Protein AF-A0A812TQZ8-F1 (afdb_monomer_lite)

Foldseek 3Di:
DDDDDDDDDDPPPFDDDAQADDFDDDQFFPDFFEFAAFEAACFLFFLFLQLFPFLLQAHYFFDFYEHQVLDHDDVLLVLRFPLFPFFPFFYRQYDHLLDLVSLLVRVLCRCPVGHAYAYDAYDDAFALFAALQPCDPVNLCRGQSSQPSSLQSNVVSCVVSVRQVNHPEYEHEAACLLVFNDFRGLSRLLSRLLRLLVLQQCLLVVGHYAYEHFDQFCFFFLRVADDDDQFFWFACQFQLFCVSFLVSLVVVPFSQFRRRYWYGGDGNLLRVCQVDPQAFSSCVVSNVSDDDDDDDDDDDDDDDDDDDLVVLLVLLVVLLCVLVVHPPPDDFPDFSVVVPCDPVSVVVSQVSSCVSDPPDDADPCNCVVQGTSSSVSVVVVVSPDDDDDDDDDDDPDLVVLQQFWKFFLFKAKFFQQAAPLGGLVSVVVLLAVLDFRKDFDDCLQNDLVVAADCPLQDARHFLAGIAAEGPDLLWAQCVLLVHDLVLSLLAWSLLRAQLVQLVNRVVLSVDDLVRLAAAQEEEQEWDAATDDDDPVNDDPNNCCRTPQQVNQVVNCNSSNYDFHTDYAYQKQCRQLVSVQVRSSCQSVVRGQKYKRKYWFDSNDSVVSSVCSNVQQADSHLAQLFQAQSLRHFHEYTMIMIIMIGRPVSCVVVVRFGLWIFLFKFKDFQPDDPDLQDAHLVVLLVRLVVRCVSSVHALLLAAEEAEQGGSHLPVNLSRLVSNCVRNQPPDDLVSAHEYHYLCLRRIRRIRRRQSSSVSQVSVCLVVQKHRASSNHDHGHPSHDCPSGSHDHHRHIGRNDDPDPRWHKYKYWTARSSNRRSMIMMTIMTGTDPVSNVVSVVVSVPDDRDDRPIDRSSNDQSVLQQAKIKAKGFDDFFPFFADLVFAEEEEEDDPQSVLVDVLNDPHYDYHYLVCLQDLVSLLVVCVPDVGQEYEHGYAQQDPSNSVPPSNVSSVSSNLNSVLVVLAAHEYEYEFEQSDPHASASRNSRSSLSSVSSSQSNSCVSRVSYQAAREYEYPQAPCNVRVRRVSSCSVVQDPDSSSSVQHRYWYQHNNGIMDMHMHRGGYDDDDDQDDLQAEEEEAQCQPPQVLVVLVVNVSSRHAEYEGRTQVLHHDPDVVSVVSVVVSVVGNHHYHSDNRSRRHTSGLSRDCVVVVVDPGRHAGYRYHDRRRDHDDSVPSDSVSSGVSSSNRNVSNRVNSVNNNSGRDIYGGRGGIGTHCTPHHRPPPPVVVVDDPDDDDPPDPDDDDPNDDNHYRHRGRD

InterPro domains:
  IPR009081 Phosphopantetheine binding ACP domain [PF00550] (316-380)
  IPR009081 Phosphopantetheine binding ACP domain [PS50075] (306-384)
  IPR013968 Polyketide synthase-like, ketoreductase domain [PF08659] (37-219)
  IPR013968 Polyketide synthase-like, ketoreductase domain [PF08659] (1075-1231)
  IPR014030 Beta-ketoacyl synthase-like, N-terminal domain [PF00109] (405-648)
  IPR014031 Beta-ketoacyl synthase, C-terminal domain [PF02801] (659-775)
  IPR016039 Thiolase-like [G3DSA:3.40.47.10] (400-854)
  IPR016039 Thiolase-like [SSF53901] (404-774)
  IPR018201 Beta-ketoacyl synthase, active site [PS00606] (563-579)
  IPR020806 Polyketide synthase-like, phosphopantetheine-binding domain [SM00823] (309-384)
  IPR020841 Polyketide synthase, beta-ketoacyl synthase domain [PS52004] (403-826)
  IPR020841 Polyketide synthase, beta-ketoacyl synthase domain [SM00825] (406-832)
  IPR036291 NAD(P)-binding domain superfamily [SSF51735] (38-236)
  IPR036291 NAD(P)-binding domain superfamily [SSF51735] (865-1059)
  IPR036291 NAD(P)-binding domain superfamily [SSF51735] (1075-1224)
  IPR036736 ACP-like superfamily [G3DSA:1.10.1200.10] (306-388)
  IPR036736 ACP-like superfamily [SSF47336] (309-417)
  IPR050091 Polyketide and Nonribosomal Peptide Biosynthesis Enzymes [PTHR43775] (405-931)
  IPR055123 Polyketide synthase extender module SpnB-like, Rossmann fold domain [PF22953] (891-1033)
  IPR057326 Ketoreductase domain [SM00822] (36-220)

pLDDT: mean 71.68, std 20.38, range [19.61, 98.38]

Structure (mmCIF, N/CA/C/O backbone):
data_AF-A0A812TQZ8-F1
#
_entry.id   AF-A0A812TQZ8-F1
#
loop_
_atom_site.group_PDB
_atom_site.id
_atom_site.type_symbol
_atom_site.label_atom_id
_atom_site.label_alt_id
_atom_site.label_comp_id
_atom_site.label_asym_id
_atom_site.label_entity_id
_atom_site.label_seq_id
_atom_site.pdbx_PDB_ins_code
_atom_site.Cartn_x
_atom_site.Cartn_y
_atom_site.Cartn_z
_atom_site.occupancy
_atom_site.B_iso_or_equiv
_atom_site.auth_seq_id
_atom_site.auth_comp_id
_atom_site.auth_asym_id
_atom_site.auth_atom_id
_atom_site.pdbx_PDB_model_num
ATOM 1 N N . MET A 1 1 ? -34.779 -23.157 -42.064 1.00 27.72 1 MET A N 1
ATOM 2 C CA . MET A 1 1 ? -34.210 -24.067 -43.083 1.00 27.72 1 MET A CA 1
ATOM 3 C C . MET A 1 1 ? -33.938 -23.213 -44.313 1.00 27.72 1 MET A C 1
ATOM 5 O O . MET A 1 1 ? -34.898 -22.607 -44.761 1.00 27.72 1 MET A O 1
ATOM 9 N N . VAL A 1 2 ? -32.689 -23.150 -44.810 1.00 23.98 2 VAL A N 1
ATOM 10 C CA . VAL A 1 2 ? -32.229 -22.260 -45.917 1.00 23.98 2 VAL A CA 1
ATOM 11 C C . VAL A 1 2 ? -32.271 -20.749 -45.568 1.00 23.98 2 VAL A C 1
ATOM 13 O O . VAL A 1 2 ? -33.175 -20.323 -44.861 1.00 23.98 2 VAL A O 1
ATOM 16 N N . ALA A 1 3 ? -31.365 -19.872 -46.025 1.00 23.83 3 ALA A N 1
ATOM 17 C CA . ALA A 1 3 ? -29.908 -19.988 -46.230 1.00 23.83 3 ALA A CA 1
ATOM 18 C C . ALA A 1 3 ? -29.273 -18.576 -46.296 1.00 23.83 3 ALA A C 1
ATOM 20 O O . ALA A 1 3 ? -29.960 -17.572 -46.458 1.00 23.83 3 ALA A O 1
ATOM 21 N N . SER A 1 4 ? -27.947 -18.538 -46.191 1.00 31.75 4 SER A N 1
ATOM 22 C CA . SER A 1 4 ? -27.056 -17.375 -46.232 1.00 31.75 4 SER A CA 1
ATOM 23 C C . SER A 1 4 ? -27.186 -16.426 -47.438 1.00 31.75 4 SER A C 1
ATOM 25 O O . SER A 1 4 ? -27.248 -16.855 -48.588 1.00 31.75 4 SER A O 1
ATOM 27 N N . ARG A 1 5 ? -27.048 -15.125 -47.148 1.00 26.20 5 ARG A N 1
ATOM 28 C CA . ARG A 1 5 ? -26.191 -14.120 -47.823 1.00 26.20 5 ARG A CA 1
ATOM 29 C C . ARG A 1 5 ? -26.036 -12.948 -46.835 1.00 26.20 5 ARG A C 1
ATOM 31 O O . ARG A 1 5 ? -27.030 -12.550 -46.247 1.00 26.20 5 ARG A O 1
ATOM 38 N N . GLY A 1 6 ? -24.860 -12.390 -46.562 1.00 30.70 6 GLY A N 1
ATOM 39 C CA . GLY A 1 6 ? -23.559 -12.562 -47.218 1.00 30.70 6 GLY A CA 1
ATOM 40 C C . GLY A 1 6 ? -23.089 -11.209 -47.737 1.00 30.70 6 GLY A C 1
ATOM 41 O O . GLY A 1 6 ? -23.271 -10.924 -48.915 1.00 30.70 6 GLY A O 1
ATOM 42 N N . GLY A 1 7 ? -22.578 -10.374 -46.832 1.00 24.28 7 GLY A N 1
ATOM 43 C CA . GLY A 1 7 ? -22.313 -8.957 -47.082 1.00 24.28 7 GLY A CA 1
ATOM 44 C C . GLY A 1 7 ? -22.017 -8.206 -45.788 1.00 24.28 7 GLY A C 1
ATOM 45 O O . GLY A 1 7 ? -22.755 -7.298 -45.429 1.00 24.28 7 GLY A O 1
ATOM 46 N N . ALA A 1 8 ? -20.979 -8.635 -45.069 1.00 26.34 8 ALA A N 1
ATOM 47 C CA . ALA A 1 8 ? -20.303 -7.745 -44.137 1.00 26.34 8 ALA A CA 1
ATOM 48 C C . ALA A 1 8 ? -19.312 -6.919 -44.962 1.00 26.34 8 ALA A C 1
ATOM 50 O O . ALA A 1 8 ? -18.461 -7.494 -45.646 1.00 26.34 8 ALA A O 1
ATOM 51 N N . GLU A 1 9 ? -19.435 -5.596 -44.924 1.00 23.28 9 GLU A N 1
ATOM 52 C CA . GLU A 1 9 ? -18.299 -4.739 -45.253 1.00 23.28 9 GLU A CA 1
ATOM 53 C C . GLU A 1 9 ? -17.230 -4.986 -44.176 1.00 23.28 9 GLU A C 1
ATOM 55 O O . GLU A 1 9 ? -17.583 -5.095 -42.997 1.00 23.28 9 GLU A O 1
ATOM 60 N N . PRO A 1 10 ? -15.947 -5.150 -44.534 1.00 26.64 10 PRO A N 1
ATOM 61 C CA . PRO A 1 10 ? -14.907 -5.261 -43.530 1.00 26.64 10 PRO A CA 1
ATOM 62 C C . PRO A 1 10 ? -14.725 -3.888 -42.880 1.00 26.64 10 PRO A C 1
ATOM 64 O O . PRO A 1 10 ? -14.103 -3.001 -43.465 1.00 26.64 10 PRO A O 1
ATOM 67 N N . GLU A 1 11 ? -15.232 -3.716 -41.657 1.00 25.52 11 GLU A N 1
ATOM 68 C CA . GLU A 1 11 ? -14.678 -2.703 -40.761 1.00 25.52 11 GLU A CA 1
ATOM 69 C C . GLU A 1 11 ? -13.185 -3.007 -40.623 1.00 25.52 11 GLU A C 1
ATOM 71 O O . GLU A 1 11 ? -12.787 -4.031 -40.060 1.00 25.52 11 GLU A O 1
ATOM 76 N N . ILE A 1 12 ? -12.356 -2.149 -41.220 1.00 26.28 12 ILE A N 1
ATOM 77 C CA . ILE A 1 12 ? -10.905 -2.298 -41.193 1.00 26.28 12 ILE A CA 1
ATOM 78 C C . ILE A 1 12 ? -10.469 -2.002 -39.761 1.00 26.28 12 ILE A C 1
ATOM 80 O O . ILE A 1 12 ? -10.287 -0.848 -39.374 1.00 26.28 12 ILE A O 1
ATOM 84 N N . ALA A 1 13 ? -10.341 -3.059 -38.961 1.00 24.12 13 ALA A N 1
ATOM 85 C CA . ALA A 1 13 ? -9.850 -3.000 -37.595 1.00 24.12 13 ALA A CA 1
ATOM 86 C C . ALA A 1 13 ? -8.344 -2.689 -37.608 1.00 24.12 13 ALA A C 1
ATOM 88 O O . ALA A 1 13 ? -7.514 -3.581 -37.435 1.00 24.12 13 ALA A O 1
ATOM 89 N N . VAL A 1 14 ? -8.008 -1.417 -37.850 1.00 26.25 14 VAL A N 1
ATOM 90 C CA . VAL A 1 14 ? -6.638 -0.890 -37.853 1.00 26.25 14 VAL A CA 1
ATOM 91 C C . VAL A 1 14 ? -5.984 -1.225 -36.514 1.00 26.25 14 VAL A C 1
ATOM 93 O O . VAL A 1 14 ? -6.391 -0.719 -35.468 1.00 26.25 14 VAL A O 1
ATOM 96 N N . ARG A 1 15 ? -4.975 -2.099 -36.545 1.00 30.05 15 ARG A N 1
ATOM 97 C CA . ARG A 1 15 ? -4.256 -2.571 -35.358 1.00 30.05 15 ARG A CA 1
ATOM 98 C C . ARG A 1 15 ? -2.773 -2.273 -35.485 1.00 30.05 15 ARG A C 1
ATOM 100 O O . ARG A 1 15 ? -1.982 -3.114 -35.887 1.00 30.05 15 ARG A O 1
ATOM 107 N N . GLY A 1 16 ? -2.421 -1.065 -35.073 1.00 29.69 16 GLY A N 1
ATOM 108 C CA . GLY A 1 16 ? -1.108 -0.781 -34.518 1.00 29.69 16 GLY A CA 1
ATOM 109 C C . GLY A 1 16 ? -1.231 -0.596 -33.004 1.00 29.69 16 GLY A C 1
ATOM 110 O O . GLY A 1 16 ? -2.285 -0.151 -32.546 1.00 29.69 16 GLY A O 1
ATOM 111 N N . PRO A 1 17 ? -0.189 -0.887 -32.208 1.00 30.48 17 PRO A N 1
ATOM 112 C CA . PRO A 1 17 ? -0.138 -0.454 -30.826 1.00 30.48 17 PRO A CA 1
ATOM 113 C C . PRO A 1 17 ? -0.232 1.062 -30.758 1.00 30.48 17 PRO A C 1
ATOM 115 O O . PRO A 1 17 ? 0.021 1.786 -31.715 1.00 30.48 17 PRO A O 1
ATOM 118 N N . ARG A 1 18 ? -0.430 1.564 -29.563 1.00 34.56 18 ARG A N 1
ATOM 119 C CA . ARG A 1 18 ? 0.164 2.842 -29.200 1.00 34.56 18 ARG A CA 1
ATOM 120 C C . ARG A 1 18 ? 0.967 2.582 -27.940 1.00 34.56 18 ARG A C 1
ATOM 122 O O . ARG A 1 18 ? 1.350 1.444 -27.655 1.00 34.56 18 ARG A O 1
ATOM 129 N N . LEU A 1 19 ? 1.185 3.614 -27.157 1.00 35.59 19 LEU A N 1
ATOM 130 C CA . LEU A 1 19 ? 1.620 3.454 -25.790 1.00 35.59 19 LEU A CA 1
ATOM 131 C C . LEU A 1 19 ? 0.439 2.852 -24.927 1.00 35.59 19 LEU A C 1
ATOM 133 O O . LEU A 1 19 ? -0.180 3.592 -24.170 1.00 35.59 19 LEU A O 1
ATOM 137 N N . VAL A 1 20 ? 0.016 1.570 -25.151 1.00 38.06 20 VAL A N 1
ATOM 138 C CA . VAL A 1 20 ? -1.110 0.801 -24.476 1.00 38.06 20 VAL A CA 1
ATOM 139 C C . VAL A 1 20 ? -0.932 -0.724 -24.161 1.00 38.06 20 VAL A C 1
ATOM 141 O O . VAL A 1 20 ? -0.469 -1.021 -23.082 1.00 38.06 20 VAL A O 1
ATOM 144 N N . ASP A 1 21 ? -1.344 -1.733 -24.951 1.00 37.91 21 ASP A N 1
ATOM 145 C CA . ASP A 1 21 ? -1.883 -3.002 -24.355 1.00 37.91 21 ASP A CA 1
ATOM 146 C C . ASP A 1 21 ? -0.913 -4.215 -24.129 1.00 37.91 21 ASP A C 1
ATOM 148 O O . ASP A 1 21 ? -0.676 -4.990 -25.062 1.00 37.91 21 ASP A O 1
ATOM 152 N N . ALA A 1 22 ? -0.360 -4.427 -22.915 1.00 35.94 22 ALA A N 1
ATOM 153 C CA . ALA A 1 22 ? 0.168 -5.711 -22.339 1.00 35.94 22 ALA A CA 1
ATOM 154 C C . ALA A 1 22 ? 0.729 -5.584 -20.883 1.00 35.94 22 ALA A C 1
ATOM 156 O O . ALA A 1 22 ? 1.421 -4.605 -20.595 1.00 35.94 22 ALA A O 1
ATOM 157 N N . SER A 1 23 ? 0.487 -6.559 -19.986 1.00 36.09 23 SER A N 1
ATOM 158 C CA . SER A 1 23 ? 0.750 -6.495 -18.518 1.00 36.09 23 SER A CA 1
ATOM 159 C C . SER A 1 23 ? 1.472 -7.711 -17.893 1.00 36.09 23 SER A C 1
ATOM 161 O O . SER A 1 23 ? 1.812 -8.669 -18.585 1.00 36.09 23 SER A O 1
ATOM 163 N N . MET A 1 24 ? 1.682 -7.710 -16.561 1.00 32.91 24 MET A N 1
ATOM 164 C CA . MET A 1 24 ? 1.956 -8.951 -15.815 1.00 32.91 24 MET A CA 1
ATOM 165 C C . MET A 1 24 ? 0.721 -9.872 -15.836 1.00 32.91 24 MET A C 1
ATOM 167 O O . MET A 1 24 ? -0.316 -9.480 -15.303 1.00 32.91 24 MET A O 1
ATOM 171 N N . PRO A 1 25 ? 0.808 -11.108 -16.355 1.00 36.28 25 PRO A N 1
ATOM 172 C CA . PRO A 1 25 ? 0.155 -12.247 -15.716 1.00 36.28 25 PRO A CA 1
ATOM 173 C C . PRO A 1 25 ? 0.876 -12.571 -14.396 1.00 36.28 25 PRO A C 1
ATOM 175 O O . PRO A 1 25 ? 2.013 -12.130 -14.198 1.00 36.28 25 PRO A O 1
ATOM 178 N N . GLU A 1 26 ? 0.265 -13.378 -13.523 1.00 35.91 26 GLU A N 1
ATOM 179 C CA . GLU A 1 26 ? 1.040 -14.030 -12.461 1.00 35.91 26 GLU A CA 1
ATOM 180 C C . GLU A 1 26 ? 2.187 -14.845 -13.096 1.00 35.91 26 GLU A C 1
ATOM 182 O O . GLU A 1 26 ? 2.030 -15.394 -14.194 1.00 35.91 26 GLU A O 1
ATOM 187 N N . PRO A 1 27 ? 3.365 -14.881 -12.461 1.00 37.66 27 PRO A N 1
ATOM 188 C CA . PRO A 1 27 ? 4.472 -15.679 -12.952 1.00 37.66 27 PRO A CA 1
ATOM 189 C C . PRO A 1 27 ? 4.154 -17.172 -12.871 1.00 37.66 27 PRO A C 1
ATOM 191 O O . PRO A 1 27 ? 3.808 -17.693 -11.813 1.00 37.66 27 PRO A O 1
ATOM 194 N N . GLU A 1 28 ? 4.303 -17.862 -13.998 1.00 41.09 28 GLU A N 1
ATOM 195 C CA . GLU A 1 28 ? 4.167 -19.312 -14.047 1.00 41.09 28 GLU A CA 1
ATOM 196 C C . GLU A 1 28 ? 5.497 -20.005 -13.722 1.00 41.09 28 GLU A C 1
ATOM 198 O O . GLU A 1 28 ? 6.584 -19.445 -13.908 1.00 41.09 28 GLU A O 1
ATOM 203 N N . ALA A 1 29 ? 5.372 -21.250 -13.268 1.00 44.59 29 ALA A N 1
ATOM 204 C CA . ALA A 1 29 ? 6.450 -22.154 -12.917 1.00 44.59 29 ALA A CA 1
ATOM 205 C C . ALA A 1 29 ? 7.607 -22.135 -13.929 1.00 44.59 29 ALA A C 1
ATOM 207 O O . ALA A 1 29 ? 7.459 -22.591 -15.067 1.00 44.59 29 ALA A O 1
ATOM 208 N N . LEU A 1 30 ? 8.793 -21.673 -13.510 1.00 49.44 30 LEU A N 1
ATOM 209 C CA . LEU A 1 30 ? 10.004 -21.837 -14.310 1.00 49.44 30 LEU A CA 1
ATOM 210 C C . LEU A 1 30 ? 10.535 -23.271 -14.191 1.00 49.44 30 LEU A C 1
ATOM 212 O O . LEU A 1 30 ? 11.598 -23.530 -13.617 1.00 49.44 30 LEU A O 1
ATOM 216 N N . ALA A 1 31 ? 9.780 -24.190 -14.781 1.00 52.28 31 ALA A N 1
ATOM 217 C CA . ALA A 1 31 ? 10.123 -25.587 -14.907 1.00 52.28 31 ALA A CA 1
ATOM 218 C C . ALA A 1 31 ? 11.458 -25.737 -15.643 1.00 52.28 31 ALA A C 1
ATOM 220 O O . ALA A 1 31 ? 11.566 -25.607 -16.866 1.00 52.28 31 ALA A O 1
ATOM 221 N N . VAL A 1 32 ? 12.491 -26.019 -14.863 1.00 59.56 32 VAL A N 1
ATOM 222 C CA . VAL A 1 32 ? 13.679 -26.695 -15.356 1.00 59.56 32 VAL A CA 1
ATOM 223 C C . VAL A 1 32 ? 13.871 -27.949 -14.499 1.00 59.56 32 VAL A C 1
ATOM 225 O O . VAL A 1 32 ? 12.984 -28.779 -14.569 1.00 59.56 32 VAL A O 1
ATOM 228 N N . ASP A 1 33 ? 14.971 -28.235 -13.801 1.00 69.12 33 ASP A N 1
ATOM 229 C CA . ASP A 1 33 ? 15.460 -29.614 -13.834 1.00 69.12 33 ASP A CA 1
ATOM 230 C C . ASP A 1 33 ? 16.446 -29.889 -12.536 1.00 69.12 33 ASP A C 1
ATOM 232 O O . ASP A 1 33 ? 16.708 -28.979 -11.755 1.00 69.12 33 ASP A O 1
ATOM 236 N N . SER A 1 34 ? 17.058 -31.099 -12.283 1.00 61.66 34 SER A N 1
ATOM 237 C CA . SER A 1 34 ? 18.198 -31.676 -11.403 1.00 61.66 34 SER A CA 1
ATOM 238 C C . SER A 1 34 ? 19.733 -31.881 -11.854 1.00 61.66 34 SER A C 1
ATOM 240 O O . SER A 1 34 ? 20.548 -31.041 -11.469 1.00 61.66 34 SER A O 1
ATOM 242 N N . GLU A 1 35 ? 20.194 -32.948 -12.596 1.00 70.25 35 GLU A N 1
ATOM 243 C CA . GLU A 1 35 ? 21.538 -33.086 -13.328 1.00 70.25 35 GLU A CA 1
ATOM 244 C C . GLU A 1 35 ? 21.557 -33.062 -14.947 1.00 70.25 35 GLU A C 1
ATOM 246 O O . GLU A 1 35 ? 20.725 -33.758 -15.521 1.00 70.25 35 GLU A O 1
ATOM 251 N N . SER A 1 36 ? 22.459 -32.319 -15.693 1.00 79.38 36 SER A N 1
ATOM 252 C CA . SER A 1 36 ? 22.556 -31.991 -17.206 1.00 79.38 36 SER A CA 1
ATOM 253 C C . SER A 1 36 ? 22.965 -30.550 -17.779 1.00 79.38 36 SER A C 1
ATOM 255 O O . SER A 1 36 ? 22.113 -29.924 -18.369 1.00 79.38 36 SER A O 1
ATOM 257 N N . CYS A 1 37 ? 24.236 -30.040 -17.656 1.00 83.00 37 CYS A N 1
ATOM 258 C CA . CYS A 1 37 ? 24.996 -28.765 -18.073 1.00 83.00 37 CYS A CA 1
ATOM 259 C C . CYS A 1 37 ? 24.406 -27.420 -18.689 1.00 83.00 37 CYS A C 1
ATOM 261 O O . CYS A 1 37 ? 23.310 -27.390 -19.189 1.00 83.00 37 CYS A O 1
ATOM 263 N N . HIS A 1 38 ? 25.103 -26.259 -18.582 1.00 89.44 38 HIS A N 1
ATOM 264 C CA . HIS A 1 38 ? 24.747 -24.862 -18.992 1.00 89.44 38 HIS A CA 1
ATOM 265 C C . HIS A 1 38 ? 25.965 -23.895 -18.701 1.00 89.44 38 HIS A C 1
ATOM 267 O O . HIS A 1 38 ? 26.728 -24.193 -17.775 1.00 89.44 38 HIS A O 1
ATOM 273 N N . LEU A 1 39 ? 26.145 -22.723 -19.360 1.00 90.81 39 LEU A N 1
ATOM 274 C CA . LEU A 1 39 ? 27.414 -21.920 -19.347 1.00 90.81 39 LEU A CA 1
ATOM 275 C C . LEU A 1 39 ? 27.284 -20.374 -19.249 1.00 90.81 39 LEU A C 1
ATOM 277 O O . LEU A 1 39 ? 26.334 -19.807 -19.779 1.00 90.81 39 LEU A O 1
ATOM 281 N N . LEU A 1 40 ? 28.332 -19.698 -18.721 1.00 88.88 40 LEU A N 1
ATOM 282 C CA . LEU A 1 40 ? 28.509 -18.233 -18.753 1.00 88.88 40 LEU A CA 1
ATOM 283 C C . LEU A 1 40 ? 29.567 -17.622 -19.638 1.00 88.88 40 LEU A C 1
ATOM 285 O O . LEU A 1 40 ? 30.707 -18.043 -19.607 1.00 88.88 40 LEU A O 1
ATOM 289 N N . SER A 1 41 ? 29.226 -16.450 -20.169 1.00 83.50 41 SER A N 1
ATOM 290 C CA . SER A 1 41 ? 30.071 -15.489 -20.876 1.00 83.50 41 SER A CA 1
ATOM 291 C C . SER A 1 41 ? 30.292 -14.185 -20.108 1.00 83.50 41 SER A C 1
ATOM 293 O O . SER A 1 41 ? 29.317 -13.526 -19.770 1.00 83.50 41 SER A O 1
ATOM 295 N N . GLY A 1 42 ? 31.539 -13.771 -19.883 1.00 78.44 42 GLY A N 1
ATOM 296 C CA . GLY A 1 42 ? 31.878 -12.620 -19.027 1.00 78.44 42 GLY A CA 1
ATOM 297 C C . GLY A 1 42 ? 32.231 -13.086 -17.618 1.00 78.44 42 GLY A C 1
ATOM 298 O O . GLY A 1 42 ? 33.189 -12.598 -17.022 1.00 78.44 42 GLY A O 1
ATOM 299 N N . GLY A 1 43 ? 31.542 -14.135 -17.171 1.00 73.00 43 GLY A N 1
ATOM 300 C CA . GLY A 1 43 ? 31.965 -15.053 -16.130 1.00 73.00 43 GLY A CA 1
ATOM 301 C C . GLY A 1 43 ? 32.110 -14.364 -14.785 1.00 73.00 43 GLY A C 1
ATOM 302 O O . GLY A 1 43 ? 31.118 -13.948 -14.219 1.00 73.00 43 GLY A O 1
ATOM 303 N N . THR A 1 44 ? 33.345 -14.188 -14.309 1.00 71.88 44 THR A N 1
ATOM 304 C CA . THR A 1 44 ? 33.702 -13.378 -13.129 1.00 71.88 44 THR A CA 1
ATOM 305 C C . THR A 1 44 ? 33.608 -11.859 -13.356 1.00 71.88 44 THR A C 1
ATOM 307 O O . THR A 1 44 ? 34.373 -11.083 -12.774 1.00 71.88 44 THR A O 1
ATOM 310 N N . GLY A 1 45 ? 32.808 -11.460 -14.338 1.00 67.94 45 GLY A N 1
ATOM 311 C CA . GLY A 1 45 ? 32.620 -10.103 -14.839 1.00 67.94 45 GLY A CA 1
ATOM 312 C C . GLY A 1 45 ? 31.249 -9.590 -14.438 1.00 67.94 45 GLY A C 1
ATOM 313 O O . GLY A 1 45 ? 30.644 -10.167 -13.565 1.00 67.94 45 GLY A O 1
ATOM 314 N N . GLY A 1 46 ? 30.765 -8.545 -15.093 1.00 70.00 46 GLY A N 1
ATOM 315 C CA . GLY A 1 46 ? 29.412 -7.987 -15.052 1.00 70.00 46 GLY A CA 1
ATOM 316 C C . GLY A 1 46 ? 28.666 -7.780 -13.723 1.00 70.00 46 GLY A C 1
ATOM 317 O O . GLY A 1 46 ? 28.685 -8.563 -12.798 1.00 70.00 46 GLY A O 1
ATOM 318 N N . LEU A 1 47 ? 27.673 -6.912 -13.690 1.00 70.44 47 LEU A N 1
ATOM 319 C CA . LEU A 1 47 ? 26.437 -7.405 -14.251 1.00 70.44 47 LEU A CA 1
ATOM 320 C C . LEU A 1 47 ? 26.313 -8.944 -14.030 1.00 70.44 47 LEU A C 1
ATOM 322 O O . LEU A 1 47 ? 25.544 -9.336 -13.186 1.00 70.44 47 LEU A O 1
ATOM 326 N N . GLY A 1 48 ? 27.144 -9.743 -14.696 1.00 72.69 48 GLY A N 1
ATOM 327 C CA . GLY A 1 48 ? 27.880 -10.976 -14.338 1.00 72.69 48 GLY A CA 1
ATOM 328 C C . GLY A 1 48 ? 27.862 -11.686 -12.999 1.00 72.69 48 GLY A C 1
ATOM 329 O O . GLY A 1 48 ? 27.802 -12.920 -13.022 1.00 72.69 48 GLY A O 1
ATOM 330 N N . LEU A 1 49 ? 27.847 -10.992 -11.871 1.00 71.31 49 LEU A N 1
ATOM 331 C CA . LEU A 1 49 ? 27.865 -11.665 -10.588 1.00 71.31 49 LEU A CA 1
ATOM 332 C C . LEU A 1 49 ? 26.516 -11.730 -9.882 1.00 71.31 49 LEU A C 1
ATOM 334 O O . LEU A 1 49 ? 26.476 -12.085 -8.708 1.00 71.31 49 LEU A O 1
ATOM 338 N N . LEU A 1 50 ? 25.431 -11.593 -10.662 1.00 75.81 50 LEU A N 1
ATOM 339 C CA . LEU A 1 50 ? 24.090 -12.097 -10.348 1.00 75.81 50 LEU A CA 1
ATOM 340 C C . LEU A 1 50 ? 23.671 -13.302 -11.212 1.00 75.81 50 LEU A C 1
ATOM 342 O O . LEU A 1 50 ? 23.446 -14.333 -10.612 1.00 75.81 50 LEU A O 1
ATOM 346 N N . PHE A 1 51 ? 23.808 -13.294 -12.550 1.00 74.31 51 PHE A N 1
ATOM 347 C CA . PHE A 1 51 ? 23.653 -14.375 -13.580 1.00 74.31 51 PHE A CA 1
ATOM 348 C C . PHE A 1 51 ? 24.527 -15.514 -13.056 1.00 74.31 51 PHE A C 1
ATOM 350 O O . PHE A 1 51 ? 24.204 -16.618 -13.388 1.00 74.31 51 PHE A O 1
ATOM 357 N N . ALA A 1 52 ? 25.477 -15.287 -12.155 1.00 75.31 52 ALA A N 1
ATOM 358 C CA . ALA A 1 52 ? 26.011 -16.016 -10.989 1.00 75.31 52 ALA A CA 1
ATOM 359 C C . ALA A 1 52 ? 25.288 -16.876 -9.877 1.00 75.31 52 ALA A C 1
ATOM 361 O O . ALA A 1 52 ? 25.661 -18.037 -9.710 1.00 75.31 52 ALA A O 1
ATOM 362 N N . GLY A 1 53 ? 24.394 -16.367 -9.005 1.00 75.38 53 GLY A N 1
ATOM 363 C CA . GLY A 1 53 ? 23.809 -17.089 -7.832 1.00 75.38 53 GLY A CA 1
ATOM 364 C C . GLY A 1 53 ? 22.332 -16.762 -7.457 1.00 75.38 53 GLY A C 1
ATOM 365 O O . GLY A 1 53 ? 22.090 -15.748 -6.819 1.00 75.38 53 GLY A O 1
ATOM 366 N N . TRP A 1 54 ? 21.378 -17.602 -7.897 1.00 78.00 54 TRP A N 1
ATOM 367 C CA . TRP A 1 54 ? 19.892 -17.483 -7.849 1.00 78.00 54 TRP A CA 1
ATOM 368 C C . TRP A 1 54 ? 19.108 -18.641 -8.561 1.00 78.00 54 TRP A C 1
ATOM 370 O O . TRP A 1 54 ? 18.412 -19.326 -7.843 1.00 78.00 54 TRP A O 1
ATOM 380 N N . LEU A 1 55 ? 19.280 -19.119 -9.818 1.00 73.56 55 LEU A N 1
ATOM 381 C CA . LEU A 1 55 ? 18.910 -20.549 -10.107 1.00 73.56 55 LEU A CA 1
ATOM 382 C C . LEU A 1 55 ? 19.805 -21.552 -9.336 1.00 73.56 55 LEU A C 1
ATOM 384 O O . LEU A 1 55 ? 19.327 -22.540 -8.810 1.00 73.56 55 LEU A O 1
ATOM 388 N N . ALA A 1 56 ? 21.092 -21.270 -9.134 1.00 71.12 56 ALA A N 1
ATOM 389 C CA . ALA A 1 56 ? 21.961 -21.873 -8.114 1.00 71.12 56 ALA A CA 1
ATOM 390 C C . ALA A 1 56 ? 21.420 -21.689 -6.698 1.00 71.12 56 ALA A C 1
ATOM 392 O O . ALA A 1 56 ? 22.030 -22.189 -5.765 1.00 71.12 56 ALA A O 1
ATOM 393 N N . GLU A 1 57 ? 20.306 -20.978 -6.557 1.00 75.44 57 GLU A N 1
ATOM 394 C CA . GLU A 1 57 ? 19.440 -20.948 -5.404 1.00 75.44 57 GLU A CA 1
ATOM 395 C C . GLU A 1 57 ? 18.046 -21.567 -5.647 1.00 75.44 57 GLU A C 1
ATOM 397 O O . GLU A 1 57 ? 17.335 -21.705 -4.669 1.00 75.44 57 GLU A O 1
ATOM 402 N N . ASN A 1 58 ? 17.612 -21.928 -6.871 1.00 67.00 58 ASN A N 1
ATOM 403 C CA . ASN A 1 58 ? 16.407 -22.734 -7.122 1.00 67.00 58 ASN A CA 1
ATOM 404 C C . ASN A 1 58 ? 16.548 -24.192 -7.661 1.00 67.00 58 ASN A C 1
ATOM 406 O O . ASN A 1 58 ? 15.567 -24.921 -7.557 1.00 67.00 58 ASN A O 1
ATOM 410 N N . GLY A 1 59 ? 17.698 -24.735 -8.116 1.00 69.81 59 GLY A N 1
ATOM 411 C CA . GLY A 1 59 ? 17.689 -26.176 -8.500 1.00 69.81 59 GLY A CA 1
ATOM 412 C C . GLY A 1 59 ? 18.804 -26.931 -9.254 1.00 69.81 59 GLY A C 1
ATOM 413 O O . GLY A 1 59 ? 18.578 -28.108 -9.480 1.00 69.81 59 GLY A O 1
ATOM 414 N N . VAL A 1 60 ? 20.006 -26.452 -9.592 1.00 78.06 60 VAL A N 1
ATOM 415 C CA . VAL A 1 60 ? 21.056 -27.331 -10.207 1.00 78.06 60 VAL A CA 1
ATOM 416 C C . VAL A 1 60 ? 22.176 -27.795 -9.329 1.00 78.06 60 VAL A C 1
ATOM 418 O O . VAL A 1 60 ? 22.637 -27.100 -8.434 1.00 78.06 60 VAL A O 1
ATOM 421 N N . LYS A 1 61 ? 22.770 -28.906 -9.773 1.00 77.44 61 LYS A N 1
ATOM 422 C CA . LYS A 1 61 ? 23.913 -29.537 -9.159 1.00 77.44 61 LYS A CA 1
ATOM 423 C C . LYS A 1 61 ? 25.261 -29.631 -9.967 1.00 77.44 61 LYS A C 1
ATOM 425 O O . LYS A 1 61 ? 26.019 -30.527 -9.620 1.00 77.44 61 LYS A O 1
ATOM 430 N N . HIS A 1 62 ? 25.660 -28.779 -10.961 1.00 84.88 62 HIS A N 1
ATOM 431 C CA . HIS A 1 62 ? 26.973 -28.974 -11.683 1.00 84.88 62 HIS A CA 1
ATOM 432 C C . HIS A 1 62 ? 27.763 -27.870 -12.522 1.00 84.88 62 HIS A C 1
ATOM 434 O O . HIS A 1 62 ? 28.661 -28.247 -13.270 1.00 84.88 62 HIS A O 1
ATOM 440 N N . LEU A 1 63 ? 27.560 -26.545 -12.415 1.00 87.69 63 LEU A N 1
ATOM 441 C CA . LEU A 1 63 ? 28.079 -25.372 -13.227 1.00 87.69 63 LEU A CA 1
ATOM 442 C C . LEU A 1 63 ? 29.443 -25.302 -14.016 1.00 87.69 63 LEU A C 1
ATOM 444 O O . LEU A 1 63 ? 30.422 -25.935 -13.616 1.00 87.69 63 LEU A O 1
ATOM 448 N N . ALA A 1 64 ? 29.529 -24.363 -15.004 1.00 89.38 64 ALA A N 1
ATOM 449 C CA . ALA A 1 64 ? 30.688 -23.817 -15.771 1.00 89.38 64 ALA A CA 1
ATOM 450 C C . ALA A 1 64 ? 30.693 -22.260 -15.949 1.00 89.38 64 ALA A C 1
ATOM 452 O O . ALA A 1 64 ? 29.686 -21.732 -16.406 1.00 89.38 64 ALA A O 1
ATOM 453 N N . LEU A 1 65 ? 31.810 -21.533 -15.717 1.00 88.25 65 LEU A N 1
ATOM 454 C CA . LEU A 1 65 ? 31.998 -20.064 -15.975 1.00 88.25 65 LEU A CA 1
ATOM 455 C C . LEU A 1 65 ? 33.023 -19.778 -17.068 1.00 88.25 65 LEU A C 1
ATOM 457 O O . LEU A 1 65 ? 34.040 -20.453 -17.070 1.00 88.25 65 LEU A O 1
ATOM 461 N N . MET A 1 66 ? 32.890 -18.667 -17.804 1.00 88.56 66 MET A N 1
ATOM 462 C CA . MET A 1 66 ? 33.951 -18.133 -18.671 1.00 88.56 66 MET A CA 1
ATOM 463 C C . MET A 1 66 ? 34.282 -16.657 -18.422 1.00 88.56 66 MET A C 1
ATOM 465 O O . MET A 1 66 ? 33.499 -15.766 -18.762 1.00 88.56 66 MET A O 1
ATOM 469 N N . SER A 1 67 ? 35.481 -16.371 -17.908 1.00 85.44 67 SER A N 1
ATOM 470 C CA . SER A 1 67 ? 36.034 -15.009 -17.918 1.00 85.44 67 SER A CA 1
ATOM 471 C C . SER A 1 67 ? 37.521 -14.959 -18.227 1.00 85.44 67 SER A C 1
ATOM 473 O O . SER A 1 67 ? 38.268 -15.910 -17.990 1.00 85.44 67 SER A O 1
ATOM 475 N N . ARG A 1 68 ? 37.967 -13.787 -18.691 1.00 81.62 68 ARG A N 1
ATOM 476 C CA . ARG A 1 68 ? 39.356 -13.494 -19.082 1.00 81.62 68 ARG A CA 1
ATOM 477 C C . ARG A 1 68 ? 40.369 -13.829 -17.982 1.00 81.62 68 ARG A C 1
ATOM 479 O O . ARG A 1 68 ? 41.467 -14.310 -18.266 1.00 81.62 68 ARG A O 1
ATOM 486 N N . SER A 1 69 ? 39.988 -13.605 -16.724 1.00 75.00 69 SER A N 1
ATOM 487 C CA . SER A 1 69 ? 40.765 -13.951 -15.533 1.00 75.00 69 SER A CA 1
ATOM 488 C C . SER A 1 69 ? 40.593 -15.413 -15.106 1.00 75.00 69 SER A C 1
ATOM 490 O O . SER A 1 69 ? 41.565 -16.011 -14.633 1.00 75.00 69 SER A O 1
ATOM 492 N N . GLY A 1 70 ? 39.391 -15.981 -15.272 1.00 68.56 70 GLY A N 1
ATOM 493 C CA . GLY A 1 70 ? 39.005 -17.294 -14.750 1.00 68.56 70 GLY A CA 1
ATOM 494 C C . GLY A 1 70 ? 39.089 -17.351 -13.228 1.00 68.56 70 GLY A C 1
ATOM 495 O O . GLY A 1 70 ? 39.641 -18.313 -12.702 1.00 68.56 70 GLY A O 1
ATOM 496 N N . ARG A 1 71 ? 38.691 -16.246 -12.572 1.00 68.44 71 ARG A N 1
ATOM 497 C CA . ARG A 1 71 ? 38.675 -15.948 -11.119 1.00 68.44 71 ARG A CA 1
ATOM 498 C C . ARG A 1 71 ? 38.299 -14.486 -10.901 1.00 68.44 71 ARG A C 1
ATOM 500 O O . ARG A 1 71 ? 38.621 -13.639 -11.740 1.00 68.44 71 ARG A O 1
ATOM 507 N N . ILE A 1 72 ? 37.638 -14.190 -9.792 1.00 71.19 72 ILE A N 1
ATOM 508 C CA . ILE A 1 72 ? 37.306 -12.814 -9.405 1.00 71.19 72 ILE A CA 1
ATOM 509 C C . ILE A 1 72 ? 38.544 -11.975 -9.137 1.00 71.19 72 ILE A C 1
ATOM 511 O O . ILE A 1 72 ? 39.641 -12.481 -8.901 1.00 71.19 72 ILE A O 1
ATOM 515 N N . GLN A 1 73 ? 38.344 -10.666 -9.271 1.00 64.06 73 GLN A N 1
ATOM 516 C CA . GLN A 1 73 ? 39.391 -9.652 -9.238 1.00 64.06 73 GLN A CA 1
ATOM 517 C C . GLN A 1 73 ? 39.105 -8.504 -8.262 1.00 64.06 73 GLN A C 1
ATOM 519 O O . GLN A 1 73 ? 39.983 -7.674 -8.074 1.00 64.06 73 GLN A O 1
ATOM 524 N N . ASP A 1 74 ? 37.906 -8.421 -7.683 1.00 66.69 74 ASP A N 1
ATOM 525 C CA . ASP A 1 74 ? 37.509 -7.339 -6.777 1.00 66.69 74 ASP A CA 1
ATOM 526 C C . ASP A 1 74 ? 36.699 -7.932 -5.610 1.00 66.69 74 ASP A C 1
ATOM 528 O O . ASP A 1 74 ? 35.894 -8.842 -5.782 1.00 66.69 74 ASP A O 1
ATOM 532 N N . ASP A 1 75 ? 37.005 -7.489 -4.393 1.00 65.25 75 ASP A N 1
ATOM 533 C CA . ASP A 1 75 ? 36.554 -8.096 -3.141 1.00 65.25 75 ASP A CA 1
ATOM 534 C C . ASP A 1 75 ? 35.160 -7.653 -2.685 1.00 65.25 75 ASP A C 1
ATOM 536 O O . ASP A 1 75 ? 34.555 -8.339 -1.853 1.00 65.25 75 ASP A O 1
ATOM 540 N N . SER A 1 76 ? 34.624 -6.564 -3.247 1.00 57.81 76 SER A N 1
ATOM 541 C CA . SER A 1 76 ? 33.185 -6.260 -3.175 1.00 57.81 76 SER A CA 1
ATOM 542 C C . SER A 1 76 ? 32.381 -7.375 -3.848 1.00 57.81 76 SER A C 1
ATOM 544 O O . SER A 1 76 ? 31.307 -7.777 -3.401 1.00 57.81 76 SER A O 1
ATOM 546 N N . LEU A 1 77 ? 33.007 -7.951 -4.867 1.00 68.56 77 LEU A N 1
ATOM 547 C CA . LEU A 1 77 ? 32.535 -9.065 -5.646 1.00 68.56 77 LEU A CA 1
ATOM 548 C C . LEU A 1 77 ? 32.933 -10.372 -5.065 1.00 68.56 77 LEU A C 1
ATOM 550 O O . LEU A 1 77 ? 32.293 -11.338 -5.372 1.00 68.56 77 LEU A O 1
ATOM 554 N N . GLN A 1 78 ? 33.898 -10.426 -4.168 1.00 73.50 78 GLN A N 1
ATOM 555 C CA . GLN A 1 78 ? 34.005 -11.572 -3.299 1.00 73.50 78 GLN A CA 1
ATOM 556 C C . GLN A 1 78 ? 32.853 -11.538 -2.241 1.00 73.50 78 GLN A C 1
ATOM 558 O O . GLN A 1 78 ? 33.017 -12.051 -1.145 1.00 73.50 78 GLN A O 1
ATOM 563 N N . LYS A 1 79 ? 31.691 -10.890 -2.508 1.00 72.56 79 LYS A N 1
ATOM 564 C CA . LYS A 1 79 ? 30.323 -11.245 -2.034 1.00 72.56 79 LYS A CA 1
ATOM 565 C C . LYS A 1 79 ? 29.510 -12.018 -3.088 1.00 72.56 79 LYS A C 1
ATOM 567 O O . LYS A 1 79 ? 28.318 -12.262 -2.896 1.00 72.56 79 LYS A O 1
ATOM 572 N N . LEU A 1 80 ? 30.204 -12.474 -4.125 1.00 69.69 80 LEU A N 1
ATOM 573 C CA . LEU A 1 80 ? 29.836 -13.074 -5.388 1.00 69.69 80 LEU A CA 1
ATOM 574 C C . LEU A 1 80 ? 30.940 -14.170 -5.762 1.00 69.69 80 LEU A C 1
ATOM 576 O O . LEU A 1 80 ? 31.984 -13.774 -6.221 1.00 69.69 80 LEU A O 1
ATOM 580 N N . PHE A 1 81 ? 30.768 -15.516 -5.569 1.00 76.75 81 PHE A N 1
ATOM 581 C CA . PHE A 1 81 ? 31.619 -16.771 -5.712 1.00 76.75 81 PHE A CA 1
ATOM 582 C C . PHE A 1 81 ? 31.282 -17.992 -4.754 1.00 76.75 81 PHE A C 1
ATOM 584 O O . PHE A 1 81 ? 31.183 -19.104 -5.255 1.00 76.75 81 PHE A O 1
ATOM 591 N N . ASP A 1 82 ? 31.004 -17.850 -3.440 1.00 74.38 82 ASP A N 1
ATOM 592 C CA . ASP A 1 82 ? 30.730 -18.854 -2.382 1.00 74.38 82 ASP A CA 1
ATOM 593 C C . ASP A 1 82 ? 29.267 -19.331 -2.229 1.00 74.38 82 ASP A C 1
ATOM 595 O O . ASP A 1 82 ? 28.967 -20.017 -1.244 1.00 74.38 82 ASP A O 1
ATOM 599 N N . LYS A 1 83 ? 28.286 -18.928 -3.056 1.00 74.50 83 LYS A N 1
ATOM 600 C CA . LYS A 1 83 ? 26.844 -19.227 -2.828 1.00 74.50 83 LYS A CA 1
ATOM 601 C C . LYS A 1 83 ? 26.753 -20.740 -2.624 1.00 74.50 83 LYS A C 1
ATOM 603 O O . LYS A 1 83 ? 26.377 -21.244 -1.578 1.00 74.50 83 LYS A O 1
ATOM 608 N N . ALA A 1 84 ? 27.530 -21.413 -3.442 1.00 71.44 84 ALA A N 1
ATOM 609 C CA . ALA A 1 84 ? 28.259 -22.658 -3.246 1.00 71.44 84 ALA A CA 1
ATOM 610 C C . ALA A 1 84 ? 29.503 -22.763 -2.313 1.00 71.44 84 ALA A C 1
ATOM 612 O O . ALA A 1 84 ? 30.406 -21.953 -2.372 1.00 71.44 84 ALA A O 1
ATOM 613 N N . SER A 1 85 ? 29.620 -23.840 -1.524 1.00 76.31 85 SER A N 1
ATOM 614 C CA . SER A 1 85 ? 30.902 -24.454 -1.074 1.00 76.31 85 SER A CA 1
ATOM 615 C C . SER A 1 85 ? 30.645 -25.843 -0.426 1.00 76.31 85 SER A C 1
ATOM 617 O O . SER A 1 85 ? 30.846 -26.029 0.777 1.00 76.31 85 SER A O 1
ATOM 619 N N . LYS A 1 86 ? 29.859 -26.689 -1.118 1.00 76.12 86 LYS A N 1
ATOM 620 C CA . LYS A 1 86 ? 28.813 -27.501 -0.465 1.00 76.12 86 LYS A CA 1
ATOM 621 C C . LYS A 1 86 ? 28.466 -28.918 -1.032 1.00 76.12 86 LYS A C 1
ATOM 623 O O . LYS A 1 86 ? 27.968 -29.686 -0.220 1.00 76.12 86 LYS A O 1
ATOM 628 N N . LEU A 1 87 ? 28.659 -29.449 -2.261 1.00 74.62 87 LEU A N 1
ATOM 629 C CA . LEU A 1 87 ? 28.972 -28.941 -3.620 1.00 74.62 87 LEU A CA 1
ATOM 630 C C . LEU A 1 87 ? 30.176 -29.631 -4.325 1.00 74.62 87 LEU A C 1
ATOM 632 O O . LEU A 1 87 ? 30.532 -29.243 -5.435 1.00 74.62 87 LEU A O 1
ATOM 636 N N . ALA A 1 88 ? 30.797 -30.646 -3.717 1.00 81.50 88 ALA A N 1
ATOM 637 C CA . ALA A 1 88 ? 31.839 -31.486 -4.329 1.00 81.50 88 ALA A CA 1
ATOM 638 C C . ALA A 1 88 ? 33.007 -30.716 -5.008 1.00 81.50 88 ALA A C 1
ATOM 640 O O . ALA A 1 88 ? 33.680 -29.922 -4.360 1.00 81.50 88 ALA A O 1
ATOM 641 N N . ASN A 1 89 ? 33.318 -31.007 -6.280 1.00 81.19 89 ASN A N 1
ATOM 642 C CA . ASN A 1 89 ? 34.480 -30.485 -7.018 1.00 81.19 89 ASN A CA 1
ATOM 643 C C . ASN A 1 89 ? 34.084 -29.555 -8.182 1.00 81.19 89 ASN A C 1
ATOM 645 O O . ASN A 1 89 ? 33.157 -29.861 -8.928 1.00 81.19 89 ASN A O 1
ATOM 649 N N . VAL A 1 90 ? 34.836 -28.468 -8.374 1.00 84.06 90 VAL A N 1
ATOM 650 C CA . VAL A 1 90 ? 34.401 -27.157 -8.919 1.00 84.06 90 VAL A CA 1
ATOM 651 C C . VAL A 1 90 ? 34.883 -26.828 -10.347 1.00 84.06 90 VAL A C 1
ATOM 653 O O . VAL A 1 90 ? 35.702 -27.570 -10.891 1.00 84.06 90 VAL A O 1
ATOM 656 N N . GLN A 1 91 ? 34.387 -25.742 -10.983 1.00 86.19 91 GLN A N 1
ATOM 657 C CA . GLN A 1 91 ? 34.810 -25.356 -12.349 1.00 86.19 91 GLN A CA 1
ATOM 658 C C . GLN A 1 91 ? 34.628 -23.890 -12.819 1.00 86.19 91 GLN A C 1
ATOM 660 O O . GLN A 1 91 ? 33.906 -23.603 -13.782 1.00 86.19 91 GLN A O 1
ATOM 665 N N . LEU A 1 92 ? 35.398 -22.960 -12.240 1.00 83.88 92 LEU A N 1
ATOM 666 C CA . LEU A 1 92 ? 35.828 -21.783 -13.013 1.00 83.88 92 LEU A CA 1
ATOM 667 C C . LEU A 1 92 ? 36.535 -22.250 -14.275 1.00 83.88 92 LEU A C 1
ATOM 669 O O . LEU A 1 92 ? 37.400 -23.124 -14.197 1.00 83.88 92 LEU A O 1
ATOM 673 N N . LEU A 1 93 ? 36.232 -21.620 -15.405 1.00 85.44 93 LEU A N 1
ATOM 674 C CA . LEU A 1 93 ? 37.021 -21.778 -16.610 1.00 85.44 93 LEU A CA 1
ATOM 675 C C . LEU A 1 93 ? 37.506 -20.394 -17.056 1.00 85.44 93 LEU A C 1
ATOM 677 O O . LEU A 1 93 ? 36.788 -19.388 -17.046 1.00 85.44 93 LEU A O 1
ATOM 681 N N . LYS A 1 94 ? 38.801 -20.328 -17.356 1.00 88.06 94 LYS A N 1
ATOM 682 C CA . LYS A 1 94 ? 39.442 -19.120 -17.857 1.00 88.06 94 LYS A CA 1
ATOM 683 C C . LYS A 1 94 ? 39.266 -19.094 -19.367 1.00 88.06 94 LYS A C 1
ATOM 685 O O . LYS A 1 94 ? 39.696 -20.029 -20.028 1.00 88.06 94 LYS A O 1
ATOM 690 N N . GLY A 1 95 ? 38.732 -18.002 -19.894 1.00 82.12 95 GLY A N 1
ATOM 691 C CA . GLY A 1 95 ? 38.657 -17.781 -21.329 1.00 82.12 95 GLY A CA 1
ATOM 692 C C . GLY A 1 95 ? 38.196 -16.371 -21.678 1.00 82.12 95 GLY A C 1
ATOM 693 O O . GLY A 1 95 ? 37.361 -15.800 -20.973 1.00 82.12 95 GLY A O 1
ATOM 694 N N . ASP A 1 96 ? 38.724 -15.795 -22.755 1.00 84.31 96 ASP A N 1
ATOM 695 C CA . ASP A 1 96 ? 38.140 -14.582 -23.332 1.00 84.31 96 ASP A CA 1
ATOM 696 C C . ASP A 1 96 ? 36.943 -14.938 -24.213 1.00 84.31 96 ASP A C 1
ATOM 698 O O . ASP A 1 96 ? 37.056 -15.727 -25.143 1.00 84.31 96 ASP A O 1
ATOM 702 N N . ILE A 1 97 ? 35.788 -14.343 -23.929 1.00 80.88 97 ILE A N 1
ATOM 703 C CA . ILE A 1 97 ? 34.555 -14.587 -24.678 1.00 80.88 97 ILE A CA 1
ATOM 704 C C . ILE A 1 97 ? 34.668 -14.187 -26.159 1.00 80.88 97 ILE A C 1
ATOM 706 O O . ILE A 1 97 ? 33.967 -14.735 -27.005 1.00 80.88 97 ILE A O 1
ATOM 710 N N . SER A 1 98 ? 35.564 -13.247 -26.479 1.00 74.25 98 SER A N 1
ATOM 711 C CA . SER A 1 98 ? 35.865 -12.830 -27.851 1.00 74.25 98 SER A CA 1
ATOM 712 C C . SER A 1 98 ? 36.772 -13.821 -28.600 1.00 74.25 98 SER A C 1
ATOM 714 O O . SER A 1 98 ? 36.850 -13.758 -29.826 1.00 74.25 98 SER A O 1
ATOM 716 N N . SER A 1 99 ? 37.378 -14.794 -27.906 1.00 81.00 99 SER A N 1
ATOM 717 C CA . SER A 1 99 ? 38.155 -15.890 -28.496 1.00 81.00 99 SER A CA 1
ATOM 718 C C . SER A 1 99 ? 37.296 -17.147 -28.669 1.00 81.00 99 SER A C 1
ATOM 720 O O . SER A 1 99 ? 36.958 -17.823 -27.699 1.00 81.00 99 SER A O 1
ATOM 722 N N . ALA A 1 100 ? 36.976 -17.505 -29.915 1.00 72.69 100 ALA A N 1
ATOM 723 C CA . ALA A 1 100 ? 36.169 -18.691 -30.222 1.00 72.69 100 ALA A CA 1
ATOM 724 C C . ALA A 1 100 ? 36.778 -20.000 -29.677 1.00 72.69 100 ALA A C 1
ATOM 726 O O . ALA A 1 100 ? 36.050 -20.859 -29.186 1.00 72.69 100 ALA A O 1
ATOM 727 N N . GLY A 1 101 ? 38.110 -20.133 -29.711 1.00 75.25 101 GLY A N 1
ATOM 728 C CA . GLY A 1 101 ? 38.811 -21.309 -29.186 1.00 75.25 101 GLY A CA 1
ATOM 729 C C . GLY A 1 101 ? 38.688 -21.444 -27.667 1.00 75.25 101 GLY A C 1
ATOM 730 O O . GLY A 1 101 ? 38.460 -22.544 -27.169 1.00 75.25 101 GLY A O 1
ATOM 731 N N . ASP A 1 102 ? 38.751 -20.324 -26.938 1.00 83.44 102 ASP A N 1
ATOM 732 C CA . ASP A 1 102 ? 38.496 -20.309 -25.498 1.00 83.44 102 ASP A CA 1
ATOM 733 C C . ASP A 1 102 ? 37.042 -20.740 -25.216 1.00 83.44 102 ASP A C 1
ATOM 735 O O . ASP A 1 102 ? 36.809 -21.542 -24.313 1.00 83.44 102 ASP A O 1
ATOM 739 N N . VAL A 1 103 ? 36.054 -20.251 -25.987 1.00 83.75 103 VAL A N 1
ATOM 740 C CA . VAL A 1 103 ? 34.635 -20.627 -25.799 1.00 83.75 103 VAL A CA 1
ATOM 741 C C . VAL A 1 103 ? 34.410 -22.116 -26.074 1.00 83.75 103 VAL A C 1
ATOM 743 O O . VAL A 1 103 ? 33.705 -22.784 -25.314 1.00 83.75 103 VAL A O 1
ATOM 746 N N . GLU A 1 104 ? 35.026 -22.655 -27.125 1.00 80.44 104 GLU A N 1
ATOM 747 C CA . GLU A 1 104 ? 34.911 -24.065 -27.499 1.00 80.44 104 GLU A CA 1
ATOM 748 C C . GLU A 1 104 ? 35.582 -25.002 -26.484 1.00 80.44 104 GLU A C 1
ATOM 750 O O . GLU A 1 104 ? 34.989 -26.019 -26.116 1.00 80.44 104 GLU A O 1
ATOM 755 N N . GLU A 1 105 ? 36.767 -24.663 -25.963 1.00 83.94 105 GLU A N 1
ATOM 756 C CA . GLU A 1 105 ? 37.411 -25.436 -24.889 1.00 83.94 105 GLU A CA 1
ATOM 757 C C . GLU A 1 105 ? 36.562 -25.414 -23.608 1.00 83.94 105 GLU A C 1
ATOM 759 O O . GLU A 1 105 ? 36.378 -26.444 -22.949 1.00 83.94 105 GLU A O 1
ATOM 764 N N . VAL A 1 106 ? 35.984 -24.258 -23.282 1.00 82.94 106 VAL A N 1
ATOM 765 C CA . VAL A 1 106 ? 35.126 -24.061 -22.111 1.00 82.94 106 VAL A CA 1
ATOM 766 C C . VAL A 1 106 ? 33.821 -24.857 -22.228 1.00 82.94 106 VAL A C 1
ATOM 768 O O . VAL A 1 106 ? 33.483 -25.595 -21.299 1.00 82.94 106 VAL A O 1
ATOM 771 N N . LEU A 1 107 ? 33.126 -24.804 -23.371 1.00 83.50 107 LEU A N 1
ATOM 772 C CA . LEU A 1 107 ? 31.936 -25.624 -23.634 1.00 83.50 107 LEU A CA 1
ATOM 773 C C . LEU A 1 107 ? 32.253 -27.113 -23.698 1.00 83.50 107 LEU A C 1
ATOM 775 O O . LEU A 1 107 ? 31.571 -27.931 -23.081 1.00 83.50 107 LEU A O 1
ATOM 779 N N . GLY A 1 108 ? 33.311 -27.469 -24.420 1.00 78.12 108 GLY A N 1
ATOM 780 C CA . GLY A 1 108 ? 33.757 -28.843 -24.599 1.00 78.12 108 GLY A CA 1
ATOM 781 C C . GLY A 1 108 ? 34.255 -29.486 -23.305 1.00 78.12 108 GLY A C 1
ATOM 782 O O . GLY A 1 108 ? 34.220 -30.715 -23.207 1.00 78.12 108 GLY A O 1
ATOM 783 N N . THR A 1 109 ? 34.692 -28.686 -22.329 1.00 78.62 109 THR A N 1
ATOM 784 C CA . THR A 1 109 ? 34.951 -29.108 -20.946 1.00 78.62 109 THR A CA 1
ATOM 785 C C . THR A 1 109 ? 33.636 -29.237 -20.186 1.00 78.62 109 THR A C 1
ATOM 787 O O . THR A 1 109 ? 33.353 -30.300 -19.635 1.00 78.62 109 THR A O 1
ATOM 790 N N . ALA A 1 110 ? 32.793 -28.203 -20.220 1.00 78.94 110 ALA A N 1
ATOM 791 C CA . ALA A 1 110 ? 31.529 -28.156 -19.494 1.00 78.94 110 ALA A CA 1
ATOM 792 C C . ALA A 1 110 ? 30.565 -29.296 -19.845 1.00 78.94 110 ALA A C 1
ATOM 794 O O . ALA A 1 110 ? 29.957 -29.889 -18.959 1.00 78.94 110 ALA A O 1
ATOM 795 N N . ASN A 1 111 ? 30.481 -29.678 -21.115 1.00 79.38 111 ASN A N 1
ATOM 796 C CA . ASN A 1 111 ? 29.630 -30.779 -21.561 1.00 79.38 111 ASN A CA 1
ATOM 797 C C . ASN A 1 111 ? 30.178 -32.179 -21.183 1.00 79.38 111 ASN A C 1
ATOM 799 O O . ASN A 1 111 ? 29.522 -33.188 -21.425 1.00 79.38 111 ASN A O 1
ATOM 803 N N . LYS A 1 112 ? 31.403 -32.271 -20.630 1.00 74.19 112 LYS A N 1
ATOM 804 C CA . LYS A 1 112 ? 32.102 -33.543 -20.337 1.00 74.19 112 LYS A CA 1
ATOM 805 C C . LYS A 1 112 ? 32.442 -33.757 -18.865 1.00 74.19 112 LYS A C 1
ATOM 807 O O . LYS A 1 112 ? 32.389 -34.889 -18.398 1.00 74.19 112 LYS A O 1
ATOM 812 N N . SER A 1 113 ? 32.813 -32.707 -18.134 1.00 65.88 113 SER A N 1
ATOM 813 C CA . SER A 1 113 ? 33.155 -32.780 -16.703 1.00 65.88 113 SER A CA 1
ATOM 814 C C . SER A 1 113 ? 31.951 -32.576 -15.779 1.00 65.88 113 SER A C 1
ATOM 816 O O . SER A 1 113 ? 32.118 -32.453 -14.564 1.00 65.88 113 SER A O 1
ATOM 818 N N . MET A 1 114 ? 30.756 -32.461 -16.366 1.00 73.25 114 MET A N 1
ATOM 819 C CA . MET A 1 114 ? 29.535 -32.043 -15.690 1.00 73.25 114 MET A CA 1
ATOM 820 C C . MET A 1 114 ? 28.379 -32.939 -16.127 1.00 73.25 114 MET A C 1
ATOM 822 O O . MET A 1 114 ? 28.219 -34.024 -15.581 1.00 73.25 114 MET A O 1
ATOM 826 N N . ALA A 1 115 ? 27.613 -32.507 -17.130 1.00 77.31 115 ALA A N 1
ATOM 827 C CA . ALA A 1 115 ? 26.535 -33.248 -17.769 1.00 77.31 115 ALA A CA 1
ATOM 828 C C . ALA A 1 115 ? 26.148 -32.529 -19.102 1.00 77.31 115 ALA A C 1
ATOM 830 O O . ALA A 1 115 ? 26.992 -31.830 -19.652 1.00 77.31 115 ALA A O 1
ATOM 831 N N . ALA A 1 116 ? 24.934 -32.690 -19.638 1.00 81.56 116 ALA A N 1
ATOM 832 C CA . ALA A 1 116 ? 24.533 -32.316 -21.015 1.00 81.56 116 ALA A CA 1
ATOM 833 C C . ALA A 1 116 ? 24.049 -30.853 -21.237 1.00 81.56 116 ALA A C 1
ATOM 835 O O . ALA A 1 116 ? 22.978 -30.523 -20.769 1.00 81.56 116 ALA A O 1
ATOM 836 N N . VAL A 1 117 ? 24.760 -29.972 -21.962 1.00 85.38 117 VAL A N 1
ATOM 837 C CA . VAL A 1 117 ? 24.496 -28.504 -21.941 1.00 85.38 117 VAL A CA 1
ATOM 838 C C . VAL A 1 117 ? 23.112 -28.043 -22.468 1.00 85.38 117 VAL A C 1
ATOM 840 O O . VAL A 1 117 ? 22.928 -27.879 -23.670 1.00 85.38 117 VAL A O 1
ATOM 843 N N . LYS A 1 118 ? 22.194 -27.691 -21.557 1.00 81.06 118 LYS A N 1
ATOM 844 C CA . LYS A 1 118 ? 20.859 -27.115 -21.776 1.00 81.06 118 LYS A CA 1
ATOM 845 C C . LYS A 1 118 ? 20.726 -25.577 -21.718 1.00 81.06 118 LYS A C 1
ATOM 847 O O . LYS A 1 118 ? 19.654 -25.047 -21.997 1.00 81.06 118 LYS A O 1
ATOM 852 N N . GLY A 1 119 ? 21.794 -24.820 -21.478 1.00 80.88 119 GLY A N 1
ATOM 853 C CA . GLY A 1 119 ? 21.737 -23.352 -21.624 1.00 80.88 119 GLY A CA 1
ATOM 854 C C . GLY A 1 119 ? 23.027 -22.619 -21.278 1.00 80.88 119 GLY A C 1
ATOM 855 O O . GLY A 1 119 ? 23.255 -22.126 -20.174 1.00 80.88 119 GLY A O 1
ATOM 856 N N . ILE A 1 120 ? 23.889 -22.505 -22.277 1.00 88.25 120 ILE A N 1
ATOM 857 C CA . ILE A 1 120 ? 24.580 -21.230 -22.494 1.00 88.25 120 ILE A CA 1
ATOM 858 C C . ILE A 1 120 ? 23.524 -20.138 -22.527 1.00 88.25 120 ILE A C 1
ATOM 860 O O . ILE A 1 120 ? 22.556 -20.408 -23.248 1.00 88.25 120 ILE A O 1
ATOM 864 N N . TRP A 1 121 ? 23.763 -18.979 -21.826 1.00 85.06 121 TRP A N 1
ATOM 865 C CA . TRP A 1 121 ? 22.475 -16.456 -21.266 1.00 85.06 121 TRP A CA 1
ATOM 866 C C . TRP A 1 121 ? 23.204 -14.999 -21.167 1.00 85.06 121 TRP A C 1
ATOM 868 O O . TRP A 1 121 ? 23.611 -14.541 -20.099 1.00 85.06 121 TRP A O 1
ATOM 878 N N . HIS A 1 122 ? 23.496 -14.331 -22.296 1.00 86.19 122 HIS A N 1
ATOM 879 C CA . HIS A 1 122 ? 24.780 -13.663 -22.561 1.00 86.19 122 HIS A CA 1
ATOM 880 C C . HIS A 1 122 ? 24.891 -12.224 -22.053 1.00 86.19 122 HIS A C 1
ATOM 882 O O . HIS A 1 122 ? 24.283 -11.319 -22.621 1.00 86.19 122 HIS A O 1
ATOM 888 N N . ALA A 1 123 ? 25.783 -11.986 -21.086 1.00 73.94 123 ALA A N 1
ATOM 889 C CA . ALA A 1 123 ? 26.314 -10.650 -20.817 1.00 73.94 123 ALA A CA 1
ATOM 890 C C . ALA A 1 123 ? 27.791 -10.656 -20.396 1.00 73.94 123 ALA A C 1
ATOM 892 O O . ALA A 1 123 ? 28.161 -10.415 -19.245 1.00 73.94 123 ALA A O 1
ATOM 893 N N . ALA A 1 124 ? 28.658 -10.831 -21.389 1.00 75.44 124 ALA A N 1
ATOM 894 C CA . ALA A 1 124 ? 29.869 -10.029 -21.383 1.00 75.44 124 ALA A CA 1
ATOM 895 C C . ALA A 1 124 ? 29.545 -8.650 -21.988 1.00 75.44 124 ALA A C 1
ATOM 897 O O . ALA A 1 124 ? 28.603 -8.492 -22.765 1.00 75.44 124 ALA A O 1
ATOM 898 N N . GLY A 1 125 ? 30.288 -7.621 -21.590 1.00 66.25 125 GLY A N 1
ATOM 899 C CA . GLY A 1 125 ? 29.984 -6.252 -21.979 1.00 66.25 125 GLY A CA 1
ATOM 900 C C . GLY A 1 125 ? 30.876 -5.245 -21.284 1.00 66.25 125 GLY A C 1
ATOM 901 O O . GLY A 1 125 ? 31.409 -5.510 -20.208 1.00 66.25 125 GLY A O 1
ATOM 902 N N . VAL A 1 126 ? 31.049 -4.110 -21.947 1.00 64.44 126 VAL A N 1
ATOM 903 C CA . VAL A 1 126 ? 31.752 -2.919 -21.471 1.00 64.44 126 VAL A CA 1
ATOM 904 C C . VAL A 1 126 ? 31.077 -1.695 -22.114 1.00 64.44 126 VAL A C 1
ATOM 906 O O . VAL A 1 126 ? 30.449 -1.839 -23.164 1.00 64.44 126 VAL A O 1
ATOM 909 N N . LEU A 1 127 ? 31.183 -0.527 -21.483 1.00 51.16 127 LEU A N 1
ATOM 910 C CA . LEU A 1 127 ? 30.964 0.787 -22.092 1.00 51.16 127 LEU A CA 1
ATOM 911 C C . LEU A 1 127 ? 32.316 1.384 -22.488 1.00 51.16 127 LEU A C 1
ATOM 913 O O . LEU A 1 127 ? 33.356 1.004 -21.943 1.00 51.16 127 LEU A O 1
ATOM 917 N N . ASP A 1 128 ? 32.277 2.317 -23.430 1.00 54.47 128 ASP A N 1
ATOM 918 C CA . ASP A 1 128 ? 33.410 3.142 -23.859 1.00 54.47 128 ASP A CA 1
ATOM 919 C C . ASP A 1 128 ? 32.798 4.372 -24.555 1.00 54.47 128 ASP A C 1
ATOM 921 O O . ASP A 1 128 ? 32.813 4.518 -25.779 1.00 54.47 128 ASP A O 1
ATOM 925 N N . ASP A 1 129 ? 32.054 5.146 -23.763 1.00 55.59 129 ASP A N 1
ATOM 926 C CA . ASP A 1 129 ? 31.047 6.091 -24.246 1.00 55.59 129 ASP A CA 1
ATOM 927 C C . ASP A 1 129 ? 31.688 7.397 -24.733 1.00 55.59 129 ASP A C 1
ATOM 929 O O . ASP A 1 129 ? 32.340 8.117 -23.976 1.00 55.59 129 ASP A O 1
ATOM 933 N N . HIS A 1 130 ? 31.468 7.726 -26.003 1.00 55.94 130 HIS A N 1
ATOM 934 C CA . HIS A 1 130 ? 31.976 8.924 -26.659 1.00 55.94 130 HIS A CA 1
ATOM 935 C C . HIS A 1 130 ? 30.938 9.502 -27.623 1.00 55.94 130 HIS A C 1
ATOM 937 O O . HIS A 1 130 ? 30.235 8.766 -28.320 1.00 55.94 130 HIS A O 1
ATOM 943 N N . LEU A 1 131 ? 30.904 10.835 -27.721 1.00 59.25 131 LEU A N 1
ATOM 944 C CA . LEU A 1 131 ? 30.207 11.520 -28.812 1.00 59.25 131 LEU A CA 1
ATOM 945 C C . LEU A 1 131 ? 30.801 11.095 -30.161 1.00 59.25 131 LEU A C 1
ATOM 947 O O . LEU A 1 131 ? 32.003 10.838 -30.243 1.00 59.25 131 LEU A O 1
ATOM 951 N N . MET A 1 132 ? 29.995 11.080 -31.227 1.00 62.12 132 MET A N 1
ATOM 952 C CA . MET A 1 132 ? 30.400 10.560 -32.543 1.00 62.12 132 MET A CA 1
ATOM 953 C C . MET A 1 132 ? 31.764 11.091 -33.010 1.00 62.12 132 MET A C 1
ATOM 955 O O . MET A 1 132 ? 32.580 10.311 -33.490 1.00 62.12 132 MET A O 1
ATOM 959 N N . ALA A 1 133 ? 32.042 12.386 -32.824 1.00 60.06 133 ALA A N 1
ATOM 960 C CA . ALA A 1 133 ? 33.300 13.023 -33.232 1.00 60.06 133 ALA A CA 1
ATOM 961 C C . ALA A 1 133 ? 34.560 12.486 -32.513 1.00 60.06 133 ALA A C 1
ATOM 963 O O . ALA A 1 133 ? 35.644 12.533 -33.090 1.00 60.06 133 ALA A O 1
ATOM 964 N N . ASP A 1 134 ? 34.417 11.957 -31.294 1.00 51.84 134 ASP A N 1
ATOM 965 C CA . ASP A 1 134 ? 35.514 11.480 -30.436 1.00 51.84 134 ASP A CA 1
ATOM 966 C C . ASP A 1 134 ? 35.542 9.940 -30.291 1.00 51.84 134 ASP A C 1
ATOM 968 O O . ASP A 1 134 ? 36.470 9.377 -29.706 1.00 51.84 134 ASP A O 1
ATOM 972 N N . LEU A 1 135 ? 34.529 9.245 -30.820 1.00 57.78 135 LEU A N 1
ATOM 973 C CA . LEU A 1 135 ? 34.337 7.795 -30.720 1.00 57.78 135 LEU A CA 1
ATOM 974 C C . LEU A 1 135 ? 35.303 7.031 -31.640 1.00 57.78 135 LEU A C 1
ATOM 976 O O . LEU A 1 135 ? 34.975 6.681 -32.771 1.00 57.78 135 LEU A O 1
ATOM 980 N N . THR A 1 136 ? 36.529 6.789 -31.173 1.00 59.66 136 THR A N 1
ATOM 981 C CA . THR A 1 136 ? 37.548 6.064 -31.954 1.00 59.66 136 THR A CA 1
ATOM 982 C C . THR A 1 136 ? 37.127 4.624 -32.270 1.00 59.66 136 THR A C 1
ATOM 984 O O . THR A 1 136 ? 36.394 3.998 -31.503 1.00 59.66 136 THR A O 1
ATOM 987 N N . SER A 1 137 ? 37.651 4.056 -33.362 1.00 58.00 137 SER A N 1
ATOM 988 C CA . SER A 1 137 ? 37.424 2.654 -33.747 1.00 58.00 137 SER A CA 1
ATOM 989 C C . SER A 1 137 ? 37.806 1.673 -32.626 1.00 58.00 137 SER A C 1
ATOM 991 O O . SER A 1 137 ? 37.144 0.660 -32.440 1.00 58.00 137 SER A O 1
ATOM 993 N N . GLU A 1 138 ? 38.819 2.006 -31.821 1.00 58.50 138 GLU A N 1
ATOM 994 C CA . GLU A 1 138 ? 39.300 1.184 -30.703 1.00 58.50 138 GLU A CA 1
ATOM 995 C C . GLU A 1 138 ? 38.322 1.185 -29.511 1.00 58.50 138 GLU A C 1
ATOM 997 O O . GLU A 1 138 ? 38.125 0.147 -28.877 1.00 58.50 138 GLU A O 1
ATOM 1002 N N . HIS A 1 139 ? 37.664 2.317 -29.227 1.00 55.38 139 HIS A N 1
ATOM 1003 C CA . HIS A 1 139 ? 36.590 2.417 -28.221 1.00 55.38 139 HIS A CA 1
ATOM 1004 C C . HIS A 1 139 ? 35.281 1.797 -28.743 1.00 55.38 139 HIS A C 1
ATOM 1006 O O . HIS A 1 139 ? 34.515 1.174 -28.006 1.00 55.38 139 HIS A O 1
ATOM 1012 N N . PHE A 1 140 ? 35.042 1.903 -30.050 1.00 60.16 140 PHE A N 1
ATOM 1013 C CA . PHE A 1 140 ? 33.920 1.270 -30.733 1.00 60.16 140 PHE A CA 1
ATOM 1014 C C . PHE A 1 140 ? 34.007 -0.263 -30.645 1.00 60.16 140 PHE A C 1
ATOM 1016 O O . PHE A 1 140 ? 33.113 -0.912 -30.100 1.00 60.16 140 PHE A O 1
ATOM 1023 N N . GLU A 1 141 ? 35.122 -0.844 -31.096 1.00 59.56 141 GLU A N 1
ATOM 1024 C CA . GLU A 1 141 ? 35.372 -2.288 -31.068 1.00 59.56 141 GLU A CA 1
ATOM 1025 C C . GLU A 1 141 ? 35.404 -2.850 -29.643 1.00 59.56 141 GLU A C 1
ATOM 1027 O O . GLU A 1 141 ? 34.883 -3.945 -29.417 1.00 59.56 141 GLU A O 1
ATOM 1032 N N . ARG A 1 142 ? 35.930 -2.106 -28.656 1.00 61.41 142 ARG A N 1
ATOM 1033 C CA . ARG A 1 142 ? 35.977 -2.565 -27.256 1.00 61.41 142 ARG A CA 1
ATOM 1034 C C . ARG A 1 142 ? 34.592 -2.919 -26.709 1.00 61.41 142 ARG A C 1
ATOM 1036 O O . ARG A 1 142 ? 34.470 -3.931 -26.022 1.00 61.41 142 ARG A O 1
ATOM 1043 N N . VAL A 1 143 ? 33.568 -2.127 -27.032 1.00 55.91 143 VAL A N 1
ATOM 1044 C CA . VAL A 1 143 ? 32.167 -2.348 -26.619 1.00 55.91 143 VAL A CA 1
ATOM 1045 C C . VAL A 1 143 ? 31.510 -3.494 -27.389 1.00 55.91 143 VAL A C 1
ATOM 1047 O O . VAL A 1 143 ? 30.731 -4.264 -26.822 1.00 55.91 143 VAL A O 1
ATOM 1050 N N . LEU A 1 144 ? 31.856 -3.645 -28.667 1.00 61.75 144 LEU A N 1
ATOM 1051 C CA . LEU A 1 144 ? 31.260 -4.629 -29.569 1.00 61.75 144 LEU A CA 1
ATOM 1052 C C . LEU A 1 144 ? 31.815 -6.042 -29.358 1.00 61.75 144 LEU A C 1
ATOM 1054 O O . LEU A 1 144 ? 31.036 -6.987 -29.295 1.00 61.75 144 LEU A O 1
ATOM 1058 N N . LEU A 1 145 ? 33.129 -6.206 -29.191 1.00 64.44 145 LEU A N 1
ATOM 1059 C CA . LEU A 1 145 ? 33.795 -7.508 -29.033 1.00 64.44 145 LEU A CA 1
ATOM 1060 C C . LEU A 1 145 ? 33.171 -8.423 -27.956 1.00 64.44 145 LEU A C 1
ATOM 1062 O O . LEU A 1 145 ? 32.874 -9.580 -28.264 1.00 64.44 145 LEU A O 1
ATOM 1066 N N . PRO A 1 146 ? 32.929 -7.976 -26.707 1.00 59.06 146 PRO A N 1
ATOM 1067 C CA . PRO A 1 146 ? 32.358 -8.851 -25.691 1.00 59.06 146 PRO A CA 1
ATOM 1068 C C . PRO A 1 146 ? 30.874 -9.152 -25.921 1.00 59.06 146 PRO A C 1
ATOM 1070 O O . PRO A 1 146 ? 30.425 -10.172 -25.420 1.00 59.06 146 PRO A O 1
ATOM 1073 N N . LYS A 1 147 ? 30.142 -8.300 -26.655 1.00 64.56 147 LYS A N 1
ATOM 1074 C CA . LYS A 1 147 ? 28.675 -8.317 -26.810 1.00 64.56 147 LYS A CA 1
ATOM 1075 C C . LYS A 1 147 ? 28.213 -8.985 -28.104 1.00 64.56 147 LYS A C 1
ATOM 1077 O O . LYS A 1 147 ? 27.369 -9.872 -28.078 1.00 64.56 147 LYS A O 1
ATOM 1082 N N . ILE A 1 148 ? 28.785 -8.566 -29.229 1.00 69.38 148 ILE A N 1
ATOM 1083 C CA . ILE A 1 148 ? 28.546 -9.116 -30.563 1.00 69.38 148 ILE A CA 1
ATOM 1084 C C . ILE A 1 148 ? 29.362 -10.396 -30.705 1.00 69.38 148 ILE A C 1
ATOM 1086 O O . ILE A 1 148 ? 28.811 -11.476 -30.529 1.00 69.38 148 ILE A O 1
ATOM 1090 N N . THR A 1 149 ? 30.682 -10.311 -30.905 1.00 69.44 149 THR A N 1
ATOM 1091 C CA . THR A 1 149 ? 31.544 -11.494 -31.100 1.00 69.44 149 THR A CA 1
ATOM 1092 C C . THR A 1 149 ? 31.384 -12.510 -29.963 1.00 69.44 149 THR A C 1
ATOM 1094 O O . THR A 1 149 ? 31.318 -13.714 -30.208 1.00 69.44 149 THR A O 1
ATOM 1097 N N . GLY A 1 150 ? 31.207 -12.035 -28.727 1.00 67.06 150 GLY A N 1
ATOM 1098 C CA . GLY A 1 150 ? 30.946 -12.890 -27.574 1.00 67.06 150 GLY A CA 1
ATOM 1099 C C . GLY A 1 150 ? 29.600 -13.631 -27.568 1.00 67.06 150 GLY A C 1
ATOM 1100 O O . GLY A 1 150 ? 29.557 -14.770 -27.108 1.00 67.06 150 GLY A O 1
ATOM 1101 N N . THR A 1 151 ? 28.517 -13.055 -28.100 1.00 74.62 151 THR A N 1
ATOM 1102 C CA . THR A 1 151 ? 27.225 -13.756 -28.295 1.00 74.62 151 THR A CA 1
ATOM 1103 C C . THR A 1 151 ? 27.348 -14.899 -29.310 1.00 74.62 151 THR A C 1
ATOM 1105 O O . THR A 1 151 ? 26.630 -15.897 -29.254 1.00 74.62 151 THR A O 1
ATOM 1108 N N . LEU A 1 152 ? 28.286 -14.762 -30.242 1.00 72.50 152 LEU A N 1
ATOM 1109 C CA . LEU A 1 152 ? 28.355 -15.555 -31.463 1.00 72.50 152 LEU A CA 1
ATOM 1110 C C . LEU A 1 152 ? 29.338 -16.707 -31.361 1.00 72.50 152 LEU A C 1
ATOM 1112 O O . LEU A 1 152 ? 29.010 -17.822 -31.755 1.00 72.50 152 LEU A O 1
ATOM 1116 N N . ASN A 1 153 ? 30.483 -16.477 -30.719 1.00 76.75 153 ASN A N 1
ATOM 1117 C CA . ASN A 1 153 ? 31.365 -17.556 -30.292 1.00 76.75 153 ASN A CA 1
ATOM 1118 C C . ASN A 1 153 ? 30.594 -18.557 -29.412 1.00 76.75 153 ASN A C 1
ATOM 1120 O O . ASN A 1 153 ? 30.735 -19.760 -29.589 1.00 76.75 153 ASN A O 1
ATOM 1124 N N . LEU A 1 154 ? 29.702 -18.078 -28.532 1.00 74.88 154 LEU A N 1
ATOM 1125 C CA . LEU A 1 154 ? 28.789 -18.937 -27.771 1.00 74.88 154 LEU A CA 1
ATOM 1126 C C . LEU A 1 154 ? 27.899 -19.821 -28.662 1.00 74.88 154 LEU A C 1
ATOM 1128 O O . LEU A 1 154 ? 27.787 -21.012 -28.392 1.00 74.88 154 LEU A O 1
ATOM 1132 N N . HIS A 1 155 ? 27.265 -19.267 -29.699 1.00 81.81 155 HIS A N 1
ATOM 1133 C CA . HIS A 1 155 ? 26.389 -20.019 -30.609 1.00 81.81 155 HIS A CA 1
ATOM 1134 C C . HIS A 1 155 ? 27.169 -21.001 -31.491 1.00 81.81 155 HIS A C 1
ATOM 1136 O O . HIS A 1 155 ? 26.850 -22.190 -31.522 1.00 81.81 155 HIS A O 1
ATOM 1142 N N . ASN A 1 156 ? 28.232 -20.535 -32.145 1.00 76.69 156 ASN A N 1
ATOM 1143 C CA . ASN A 1 156 ? 29.038 -21.352 -33.050 1.00 76.69 156 ASN A CA 1
ATOM 1144 C C . ASN A 1 156 ? 29.695 -22.520 -32.290 1.00 76.69 156 ASN A C 1
ATOM 1146 O O . ASN A 1 156 ? 29.651 -23.666 -32.746 1.00 76.69 156 ASN A O 1
ATOM 1150 N N . SER A 1 157 ? 30.219 -22.266 -31.085 1.00 79.00 157 SER A N 1
ATOM 1151 C CA . SER A 1 157 ? 30.773 -23.312 -30.220 1.00 79.00 157 SER A CA 1
ATOM 1152 C C . SER A 1 157 ? 29.700 -24.199 -29.569 1.00 79.00 157 SER A C 1
ATOM 1154 O O . SER A 1 157 ? 29.993 -25.348 -29.231 1.00 79.00 157 SER A O 1
ATOM 1156 N N . ALA A 1 158 ? 28.448 -23.739 -29.420 1.00 78.44 158 ALA A N 1
ATOM 1157 C CA . ALA A 1 158 ? 27.327 -24.606 -29.035 1.00 78.44 158 ALA A CA 1
ATOM 1158 C C . ALA A 1 158 ? 27.056 -25.665 -30.110 1.00 78.44 158 ALA A C 1
ATOM 1160 O O . ALA A 1 158 ? 26.858 -26.841 -29.799 1.00 78.44 158 ALA A O 1
ATOM 1161 N N . ALA A 1 159 ? 27.070 -25.254 -31.379 1.00 75.94 159 ALA A N 1
ATOM 1162 C CA . ALA A 1 159 ? 26.874 -26.153 -32.505 1.00 75.94 159 ALA A CA 1
ATOM 1163 C C . ALA A 1 159 ? 28.051 -27.135 -32.656 1.00 75.94 159 ALA A C 1
ATOM 1165 O O . ALA A 1 159 ? 27.830 -28.347 -32.720 1.00 75.94 159 ALA A O 1
ATOM 1166 N N . SER A 1 160 ? 29.302 -26.652 -32.637 1.00 72.75 160 SER A N 1
ATOM 1167 C CA . SER A 1 160 ? 30.490 -27.503 -32.842 1.00 72.75 160 SER A CA 1
ATOM 1168 C C . SER A 1 160 ? 30.691 -28.554 -31.742 1.00 72.75 160 SER A C 1
ATOM 1170 O O . SER A 1 160 ? 31.081 -29.687 -32.028 1.00 72.75 160 SER A O 1
ATOM 1172 N N . THR A 1 161 ? 30.365 -28.223 -30.487 1.00 73.00 161 THR A N 1
ATOM 1173 C CA . THR A 1 161 ? 30.469 -29.150 -29.345 1.00 73.00 161 THR A CA 1
ATOM 1174 C C . THR A 1 161 ? 29.257 -30.080 -29.184 1.00 73.00 161 THR A C 1
ATOM 1176 O O . THR A 1 161 ? 29.216 -30.878 -28.242 1.00 73.00 161 THR A O 1
ATOM 1179 N N . GLY A 1 162 ? 28.274 -30.004 -30.093 1.00 73.88 162 GLY A N 1
ATOM 1180 C CA . GLY A 1 162 ? 27.033 -30.791 -30.063 1.00 73.88 162 GLY A CA 1
ATOM 1181 C C . GLY A 1 162 ? 26.043 -30.372 -28.970 1.00 73.88 162 GLY A C 1
ATOM 1182 O O . GLY A 1 162 ? 25.043 -31.050 -28.754 1.00 73.88 162 GLY A O 1
ATOM 1183 N N . VAL A 1 163 ? 26.332 -29.271 -28.278 1.00 76.75 163 VAL A N 1
ATOM 1184 C CA . VAL A 1 163 ? 25.554 -28.690 -27.181 1.00 76.75 163 VAL A CA 1
ATOM 1185 C C . VAL A 1 163 ? 24.216 -28.132 -27.657 1.00 76.75 163 VAL A C 1
ATOM 1187 O O . VAL A 1 163 ? 23.217 -28.277 -26.964 1.00 76.75 163 VAL A O 1
ATOM 1190 N N . GLU A 1 164 ? 24.168 -27.520 -28.841 1.00 81.06 164 GLU A N 1
ATOM 1191 C CA . GLU A 1 164 ? 23.005 -26.737 -29.273 1.00 81.06 164 GLU A CA 1
ATOM 1192 C C . GLU A 1 164 ? 21.679 -27.514 -29.274 1.00 81.06 164 GLU A C 1
ATOM 1194 O O . GLU A 1 164 ? 20.653 -26.973 -28.871 1.00 81.06 164 GLU A O 1
ATOM 1199 N N . SER A 1 165 ? 21.706 -28.799 -29.638 1.00 73.81 165 SER A N 1
ATOM 1200 C CA . SER A 1 165 ? 20.528 -29.680 -29.659 1.00 73.81 165 SER A CA 1
ATOM 1201 C C . SER A 1 165 ? 19.961 -30.031 -28.277 1.00 73.81 165 SER A C 1
ATOM 1203 O O . SER A 1 165 ? 18.926 -30.692 -28.197 1.00 73.81 165 SER A O 1
ATOM 1205 N N . GLN A 1 166 ? 20.643 -29.631 -27.204 1.00 72.00 166 GLN A N 1
ATOM 1206 C CA . GLN A 1 166 ? 20.252 -29.859 -25.814 1.00 72.00 166 GLN A CA 1
ATOM 1207 C C . GLN A 1 166 ? 19.759 -28.565 -25.143 1.00 72.00 166 GLN A C 1
ATOM 1209 O O . GLN A 1 166 ? 19.109 -28.646 -24.104 1.00 72.00 166 GLN A O 1
ATOM 1214 N N . LEU A 1 167 ? 20.010 -27.389 -25.741 1.00 78.44 167 LEU A N 1
ATOM 1215 C CA . LEU A 1 167 ? 19.644 -26.083 -25.186 1.00 78.44 167 LEU A CA 1
ATOM 1216 C C . LEU A 1 167 ? 18.120 -25.927 -25.022 1.00 78.44 167 LEU A C 1
ATOM 1218 O O . LEU A 1 167 ? 17.378 -25.960 -26.002 1.00 78.44 167 LEU A O 1
ATOM 1222 N N . GLN A 1 168 ? 17.682 -25.683 -23.785 1.00 73.31 168 GLN A N 1
ATOM 1223 C CA . GLN A 1 168 ? 16.344 -25.238 -23.380 1.00 73.31 168 GLN A CA 1
ATOM 1224 C C . GLN A 1 168 ? 16.247 -23.712 -23.234 1.00 73.31 168 GLN A C 1
ATOM 1226 O O . GLN A 1 168 ? 15.163 -23.165 -23.410 1.00 73.31 168 GLN A O 1
ATOM 1231 N N . GLN A 1 169 ? 17.352 -23.008 -22.953 1.00 71.25 169 GLN A N 1
ATOM 1232 C CA . GLN A 1 169 ? 17.394 -21.540 -22.869 1.00 71.25 169 GLN A CA 1
ATOM 1233 C C . GLN A 1 169 ? 18.644 -20.953 -23.551 1.00 71.25 169 GLN A C 1
ATOM 1235 O O . GLN A 1 169 ? 19.704 -21.572 -23.521 1.00 71.25 169 GLN A O 1
ATOM 1240 N N . PHE A 1 170 ? 18.529 -19.759 -24.157 1.00 77.00 170 PHE A N 1
ATOM 1241 C CA . PHE A 1 170 ? 19.680 -18.960 -24.622 1.00 77.00 170 PHE A CA 1
ATOM 1242 C C . PHE A 1 170 ? 19.373 -17.448 -24.633 1.00 77.00 170 PHE A C 1
ATOM 1244 O O . PHE A 1 170 ? 18.998 -16.896 -25.656 1.00 77.00 170 PHE A O 1
ATOM 1251 N N . VAL A 1 171 ? 19.478 -16.734 -23.523 1.00 72.94 171 VAL A N 1
ATOM 1252 C CA . VAL A 1 171 ? 19.010 -15.332 -23.466 1.00 72.94 171 VAL A CA 1
ATOM 1253 C C . VAL A 1 171 ? 20.163 -14.351 -23.628 1.00 72.94 171 VAL A C 1
ATOM 1255 O O . VAL A 1 171 ? 21.304 -14.770 -23.786 1.00 72.94 171 VAL A O 1
ATOM 1258 N N . LEU A 1 172 ? 19.898 -13.050 -23.655 1.00 74.62 172 LEU A N 1
ATOM 1259 C CA . LEU A 1 172 ? 20.878 -12.019 -23.958 1.00 74.62 172 LEU A CA 1
ATOM 1260 C C . LEU A 1 172 ? 20.562 -10.700 -23.259 1.00 74.62 172 LEU A C 1
ATOM 1262 O O . LEU A 1 172 ? 19.424 -10.418 -22.873 1.00 74.62 172 LEU A O 1
ATOM 1266 N N . PHE A 1 173 ? 21.590 -9.865 -23.149 1.00 67.31 173 PHE A N 1
ATOM 1267 C CA . PHE A 1 173 ? 21.557 -8.697 -22.284 1.00 67.31 173 PHE A CA 1
ATOM 1268 C C . PHE A 1 173 ? 21.821 -7.412 -23.007 1.00 67.31 173 PHE A C 1
ATOM 1270 O O . PHE A 1 173 ? 22.858 -6.762 -22.838 1.00 67.31 173 PHE A O 1
ATOM 1277 N N . SER A 1 174 ? 20.804 -7.055 -23.776 1.00 61.53 174 SER A N 1
ATOM 1278 C CA . SER A 1 174 ? 20.632 -5.730 -24.320 1.00 61.53 174 SER A CA 1
ATOM 1279 C C . SER A 1 174 ? 20.559 -4.658 -23.223 1.00 61.53 174 SER A C 1
ATOM 1281 O O . SER A 1 174 ? 20.608 -4.868 -22.008 1.00 61.53 174 SER A O 1
ATOM 1283 N N . SER A 1 175 ? 20.484 -3.439 -23.704 1.00 61.56 175 SER A N 1
ATOM 1284 C CA . SER A 1 175 ? 20.153 -2.244 -22.979 1.00 61.56 175 SER A CA 1
ATOM 1285 C C . SER A 1 175 ? 19.277 -1.446 -23.910 1.00 61.56 175 SER A C 1
ATOM 1287 O O . SER A 1 175 ? 19.517 -1.391 -25.114 1.00 61.56 175 SER A O 1
ATOM 1289 N N . VAL A 1 176 ? 18.304 -0.776 -23.325 1.00 53.66 176 VAL A N 1
ATOM 1290 C CA . VAL A 1 176 ? 17.369 0.131 -23.984 1.00 53.66 176 VAL A CA 1
ATOM 1291 C C . VAL A 1 176 ? 17.951 1.113 -24.979 1.00 53.66 176 VAL A C 1
ATOM 1293 O O . VAL A 1 176 ? 17.212 1.696 -25.759 1.00 53.66 176 VAL A O 1
ATOM 1296 N N . ALA A 1 177 ? 19.246 1.396 -24.878 1.00 54.41 177 ALA A N 1
ATOM 1297 C CA . ALA A 1 177 ? 19.912 2.367 -25.710 1.00 54.41 177 ALA A CA 1
ATOM 1298 C C . ALA A 1 177 ? 19.773 1.897 -27.179 1.00 54.41 177 ALA A C 1
ATOM 1300 O O . ALA A 1 177 ? 19.565 2.698 -28.083 1.00 54.41 177 ALA A O 1
ATOM 1301 N N . ALA A 1 178 ? 19.663 0.574 -27.367 1.00 53.66 178 ALA A N 1
ATOM 1302 C CA . ALA A 1 178 ? 19.116 -0.096 -28.539 1.00 53.66 178 ALA A CA 1
ATOM 1303 C C . ALA A 1 178 ? 17.760 0.433 -29.051 1.00 53.66 178 ALA A C 1
ATOM 1305 O O . ALA A 1 178 ? 17.624 0.563 -30.259 1.00 53.66 178 ALA A O 1
ATOM 1306 N N . MET A 1 179 ? 16.765 0.693 -28.189 1.00 55.44 179 MET A N 1
ATOM 1307 C CA . MET A 1 179 ? 15.386 1.121 -28.505 1.00 55.44 179 MET A CA 1
ATOM 1308 C C . MET A 1 179 ? 15.231 2.631 -28.731 1.00 55.44 179 MET A C 1
ATOM 1310 O O . MET A 1 179 ? 14.490 3.027 -29.622 1.00 55.44 179 MET A O 1
ATOM 1314 N N . ILE A 1 180 ? 15.876 3.466 -27.911 1.00 50.44 180 ILE A N 1
ATOM 1315 C CA . ILE A 1 180 ? 15.656 4.931 -27.886 1.00 50.44 180 ILE A CA 1
ATOM 1316 C C . ILE A 1 180 ? 16.844 5.752 -28.389 1.00 50.44 180 ILE A C 1
ATOM 1318 O O . ILE A 1 180 ? 16.663 6.892 -28.808 1.00 50.44 180 ILE A O 1
ATOM 1322 N N . GLY A 1 181 ? 18.051 5.184 -28.340 1.00 53.31 181 GLY A N 1
ATOM 1323 C CA . GLY A 1 181 ? 19.298 5.932 -28.437 1.00 53.31 181 GLY A CA 1
ATOM 1324 C C . GLY A 1 181 ? 19.655 6.661 -27.140 1.00 53.31 181 GLY A C 1
ATOM 1325 O O . GLY A 1 181 ? 18.794 7.135 -26.400 1.00 53.31 181 GLY A O 1
ATOM 1326 N N . THR A 1 182 ? 20.957 6.800 -26.901 1.00 53.22 182 THR A N 1
ATOM 1327 C CA . THR A 1 182 ? 21.507 7.727 -25.901 1.00 53.22 182 THR A CA 1
ATOM 1328 C C . THR A 1 182 ? 22.664 8.485 -26.542 1.00 53.22 182 THR A C 1
ATOM 1330 O O . THR A 1 182 ? 23.546 7.865 -27.142 1.00 53.22 182 THR A O 1
ATOM 1333 N N . ALA A 1 183 ? 22.690 9.813 -26.420 1.00 54.94 183 ALA A N 1
ATOM 1334 C CA . ALA A 1 183 ? 23.818 10.608 -26.901 1.00 54.94 183 ALA A CA 1
ATOM 1335 C C . ALA A 1 183 ? 25.113 10.213 -26.166 1.00 54.94 183 ALA A C 1
ATOM 1337 O O . ALA A 1 183 ? 25.131 10.121 -24.938 1.00 54.94 183 ALA A O 1
ATOM 1338 N N . GLY A 1 184 ? 26.181 9.963 -26.921 1.00 50.31 184 GLY A N 1
ATOM 1339 C CA . GLY A 1 184 ? 27.467 9.467 -26.434 1.00 50.31 184 GLY A CA 1
ATOM 1340 C C . GLY A 1 184 ? 27.585 7.940 -26.371 1.00 50.31 184 GLY A C 1
ATOM 1341 O O . GLY A 1 184 ? 28.638 7.442 -25.998 1.00 50.31 184 GLY A O 1
ATOM 1342 N N . GLN A 1 185 ? 26.541 7.177 -26.722 1.00 58.41 185 GLN A N 1
ATOM 1343 C CA . GLN A 1 185 ? 26.519 5.713 -26.545 1.00 58.41 185 GLN A CA 1
ATOM 1344 C C . GLN A 1 185 ? 26.319 4.921 -27.847 1.00 58.41 185 GLN A C 1
ATOM 1346 O O . GLN A 1 185 ? 25.821 3.797 -27.803 1.00 58.41 185 GLN A O 1
ATOM 1351 N N . GLY A 1 186 ? 26.653 5.466 -29.023 1.00 56.53 186 GLY A N 1
ATOM 1352 C CA . GLY A 1 186 ? 26.341 4.805 -30.304 1.00 56.53 186 GLY A CA 1
ATOM 1353 C C . GLY A 1 186 ? 26.885 3.372 -30.421 1.00 56.53 186 GLY A C 1
ATOM 1354 O O . GLY A 1 186 ? 26.161 2.473 -30.850 1.00 56.53 186 GLY A O 1
ATOM 1355 N N . ASN A 1 187 ? 28.121 3.132 -29.973 1.00 53.22 187 ASN A N 1
ATOM 1356 C CA . ASN A 1 187 ? 28.722 1.793 -29.872 1.00 53.22 187 ASN A CA 1
ATOM 1357 C C . ASN A 1 187 ? 27.920 0.848 -28.963 1.00 53.22 187 ASN A C 1
ATOM 1359 O O . ASN A 1 187 ? 27.681 -0.305 -29.323 1.00 53.22 187 ASN A O 1
ATOM 1363 N N . TYR A 1 188 ? 27.468 1.327 -27.805 1.00 56.16 188 TYR A N 1
ATOM 1364 C CA . TYR A 1 188 ? 26.696 0.528 -26.860 1.00 56.16 188 TYR A CA 1
ATOM 1365 C C . TYR A 1 188 ? 25.275 0.256 -27.355 1.00 56.16 188 TYR A C 1
ATOM 1367 O O . TYR A 1 188 ? 24.821 -0.887 -27.309 1.00 56.16 188 TYR A O 1
ATOM 1375 N N . CYS A 1 189 ? 24.578 1.255 -27.895 1.00 63.78 189 CYS A N 1
ATOM 1376 C CA . CYS A 1 189 ? 23.261 1.067 -28.504 1.00 63.78 189 CYS A CA 1
ATOM 1377 C C . CYS A 1 189 ? 23.320 -0.007 -29.601 1.00 63.78 189 CYS A C 1
ATOM 1379 O O . CYS A 1 189 ? 22.472 -0.898 -29.642 1.00 63.78 189 CYS A O 1
ATOM 1381 N N . ALA A 1 190 ? 24.380 0.012 -30.415 1.00 63.97 190 ALA A N 1
ATOM 1382 C CA . ALA A 1 190 ? 24.637 -0.982 -31.449 1.00 63.97 190 ALA A CA 1
ATOM 1383 C C . ALA A 1 190 ? 24.947 -2.387 -30.902 1.00 63.97 190 ALA A C 1
ATOM 1385 O O . ALA A 1 190 ? 24.370 -3.381 -31.352 1.00 63.97 190 ALA A O 1
ATOM 1386 N N . ALA A 1 191 ? 25.828 -2.479 -29.904 1.00 61.62 191 ALA A N 1
ATOM 1387 C CA . ALA A 1 191 ? 26.190 -3.738 -29.254 1.00 61.62 191 ALA A CA 1
ATOM 1388 C C . ALA A 1 191 ? 24.988 -4.439 -28.600 1.00 61.62 191 ALA A C 1
ATOM 1390 O O . ALA A 1 191 ? 24.964 -5.661 -28.498 1.00 61.62 191 ALA A O 1
ATOM 1391 N N . ASN A 1 192 ? 23.997 -3.665 -28.154 1.00 62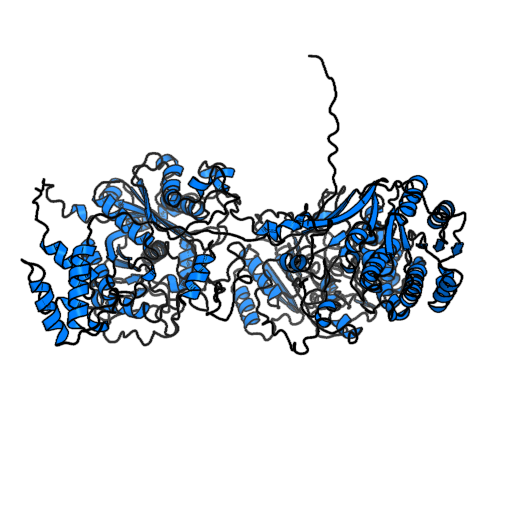.94 192 ASN A N 1
ATOM 1392 C CA . ASN A 1 192 ? 22.798 -4.159 -27.485 1.00 62.94 192 ASN A CA 1
ATOM 1393 C C . ASN A 1 192 ? 21.668 -4.513 -28.450 1.00 62.94 192 ASN A C 1
ATOM 1395 O O . ASN A 1 192 ? 21.104 -5.599 -28.342 1.00 62.94 192 ASN A O 1
ATOM 1399 N N . ALA A 1 193 ? 21.394 -3.657 -29.435 1.00 66.81 193 ALA A N 1
ATOM 1400 C CA . ALA A 1 193 ? 20.394 -3.945 -30.458 1.00 66.81 193 ALA A CA 1
ATOM 1401 C C . ALA A 1 193 ? 20.748 -5.215 -31.254 1.00 66.81 193 ALA A C 1
ATOM 1403 O O . ALA A 1 193 ? 19.852 -5.972 -31.623 1.00 66.81 193 ALA A O 1
ATOM 1404 N N . PHE A 1 194 ? 22.048 -5.511 -31.411 1.00 71.31 194 PHE A N 1
ATOM 1405 C CA . PHE A 1 194 ? 22.533 -6.805 -31.901 1.00 71.31 194 PHE A CA 1
ATOM 1406 C C . PHE A 1 194 ? 21.845 -7.993 -31.225 1.00 71.31 194 PHE A C 1
ATOM 1408 O O . PHE A 1 194 ? 21.393 -8.924 -31.883 1.00 71.31 194 PHE A O 1
ATOM 1415 N N . MET A 1 195 ? 21.780 -7.963 -29.894 1.00 62.19 195 MET A N 1
ATOM 1416 C CA . MET A 1 195 ? 21.250 -9.051 -29.085 1.00 62.19 195 MET A CA 1
ATOM 1417 C C . MET A 1 195 ? 19.727 -9.106 -29.122 1.00 62.19 195 MET A C 1
ATOM 1419 O O . MET A 1 195 ? 19.170 -10.195 -29.131 1.00 62.19 195 MET A O 1
ATOM 1423 N N . ASP A 1 196 ? 19.042 -7.972 -29.235 1.00 68.12 196 ASP A N 1
ATOM 1424 C CA . ASP A 1 196 ? 17.589 -7.972 -29.444 1.00 68.12 196 ASP A CA 1
ATOM 1425 C C . ASP A 1 196 ? 17.209 -8.729 -30.727 1.00 68.12 196 ASP A C 1
ATOM 1427 O O . ASP A 1 196 ? 16.281 -9.545 -30.747 1.00 68.12 196 ASP A O 1
ATOM 1431 N N . SER A 1 197 ? 18.023 -8.564 -31.769 1.00 67.19 197 SER A N 1
ATOM 1432 C CA . SER A 1 197 ? 17.959 -9.383 -32.978 1.00 67.19 197 SER A CA 1
ATOM 1433 C C . SER A 1 197 ? 18.475 -10.813 -32.747 1.00 67.19 197 SER A C 1
ATOM 1435 O O . SER A 1 197 ? 17.835 -11.767 -33.168 1.00 67.19 197 SER A O 1
ATOM 1437 N N . PHE A 1 198 ? 19.555 -11.038 -31.994 1.00 66.94 198 PHE A N 1
ATOM 1438 C CA . PHE A 1 198 ? 20.085 -12.397 -31.789 1.00 66.94 198 PHE A CA 1
ATOM 1439 C C . PHE A 1 198 ? 19.197 -13.314 -30.933 1.00 66.94 198 PHE A C 1
ATOM 1441 O O . PHE A 1 198 ? 19.207 -14.534 -31.104 1.00 66.94 198 PHE A O 1
ATOM 1448 N N . ALA A 1 199 ? 18.368 -12.755 -30.057 1.00 61.59 199 ALA A N 1
ATOM 1449 C CA . ALA A 1 199 ? 17.337 -13.521 -29.372 1.00 61.59 199 ALA A CA 1
ATOM 1450 C C . ALA A 1 199 ? 16.233 -13.943 -30.333 1.00 61.59 199 ALA A C 1
ATOM 1452 O O . ALA A 1 199 ? 15.863 -15.114 -30.426 1.00 61.59 199 ALA A O 1
ATOM 1453 N N . SER A 1 200 ? 15.773 -12.968 -31.110 1.00 63.69 200 SER A N 1
ATOM 1454 C CA . SER A 1 200 ? 14.838 -13.167 -32.204 1.00 63.69 200 SER A CA 1
ATOM 1455 C C . SER A 1 200 ? 15.331 -14.293 -33.143 1.00 63.69 200 SER A C 1
ATOM 1457 O O . SER A 1 200 ? 14.579 -15.224 -33.427 1.00 63.69 200 SER A O 1
ATOM 1459 N N . TYR A 1 201 ? 16.619 -14.288 -33.512 1.00 66.62 201 TYR A N 1
ATOM 1460 C CA . TYR A 1 201 ? 17.256 -15.201 -34.477 1.00 66.62 201 TYR A CA 1
ATOM 1461 C C . TYR A 1 201 ? 17.077 -16.668 -34.124 1.00 66.62 201 TYR A C 1
ATOM 1463 O O . TYR A 1 201 ? 16.701 -17.507 -34.949 1.00 66.62 201 TYR A O 1
ATOM 1471 N N . ARG A 1 202 ? 17.372 -16.973 -32.861 1.00 68.19 202 ARG A N 1
ATOM 1472 C CA . ARG A 1 202 ? 17.355 -18.330 -32.342 1.00 68.19 202 ARG A CA 1
ATOM 1473 C C . ARG A 1 202 ? 15.924 -18.839 -32.273 1.00 68.19 202 ARG A C 1
ATOM 1475 O O . ARG A 1 202 ? 15.671 -19.911 -32.823 1.00 68.19 202 ARG A O 1
ATOM 1482 N N . LEU A 1 203 ? 14.987 -18.037 -31.755 1.00 64.50 203 LEU A N 1
ATOM 1483 C CA . LEU A 1 203 ? 13.555 -18.364 -31.771 1.00 64.50 203 LEU A CA 1
ATOM 1484 C C . LEU A 1 203 ? 13.047 -18.618 -33.198 1.00 64.50 203 LEU A C 1
ATOM 1486 O O . LEU A 1 203 ? 12.357 -19.610 -33.436 1.00 64.50 203 LEU A O 1
ATOM 1490 N N . GLY A 1 204 ? 13.465 -17.801 -34.172 1.00 60.00 204 GLY A N 1
ATOM 1491 C CA . GLY A 1 204 ? 13.174 -18.007 -35.595 1.00 60.00 204 GLY A CA 1
ATOM 1492 C C . GLY A 1 204 ? 13.703 -19.339 -36.149 1.00 60.00 204 GLY A C 1
ATOM 1493 O O . GLY A 1 204 ? 13.060 -19.959 -36.998 1.00 60.00 204 GLY A O 1
ATOM 1494 N N . LYS A 1 205 ? 14.832 -19.837 -35.625 1.00 65.38 205 LYS A N 1
ATOM 1495 C CA . LYS A 1 205 ? 15.385 -21.179 -35.901 1.00 65.38 205 LYS A CA 1
ATOM 1496 C C . LYS A 1 205 ? 14.839 -22.284 -34.972 1.00 65.38 205 LYS A C 1
ATOM 1498 O O . LYS A 1 205 ? 15.314 -23.416 -35.043 1.00 65.38 205 LYS A O 1
ATOM 1503 N N . LYS A 1 206 ? 13.822 -21.995 -34.146 1.00 67.12 206 LYS A N 1
ATOM 1504 C CA . LYS A 1 206 ? 13.252 -22.869 -33.090 1.00 67.12 206 LYS A CA 1
ATOM 1505 C C . LYS A 1 206 ? 14.256 -23.321 -32.025 1.00 67.12 206 LYS A C 1
ATOM 1507 O O . LYS A 1 206 ? 14.035 -24.310 -31.331 1.00 67.12 206 LYS A O 1
ATOM 1512 N N . LEU A 1 207 ? 15.348 -22.582 -31.899 1.00 70.50 207 LEU A N 1
ATOM 1513 C CA . LEU A 1 207 ? 16.263 -22.651 -30.776 1.00 70.50 207 LEU A CA 1
ATOM 1514 C C . LEU A 1 207 ? 15.755 -21.665 -29.715 1.00 70.50 207 LEU A C 1
ATOM 1516 O O . LEU A 1 207 ? 15.243 -20.604 -30.065 1.00 70.50 207 LEU A O 1
ATOM 1520 N N . PRO A 1 208 ? 15.870 -21.960 -28.420 1.00 66.06 208 PRO A N 1
ATOM 1521 C CA . PRO A 1 208 ? 15.382 -21.040 -27.403 1.00 66.06 208 PRO A CA 1
ATOM 1522 C C . PRO A 1 208 ? 16.230 -19.767 -27.388 1.00 66.06 208 PRO A C 1
ATOM 1524 O O . PRO A 1 208 ? 17.450 -19.862 -27.566 1.00 66.06 208 PRO A O 1
ATOM 1527 N N . ALA A 1 209 ? 15.598 -18.613 -27.143 1.00 69.69 209 ALA A N 1
ATOM 1528 C CA . ALA A 1 209 ? 16.256 -17.382 -26.713 1.00 69.69 209 ALA A CA 1
ATOM 1529 C C . ALA A 1 209 ? 15.288 -16.262 -26.300 1.00 69.69 209 ALA A C 1
ATOM 1531 O O . ALA A 1 209 ? 14.142 -16.236 -26.730 1.00 69.69 209 ALA A O 1
ATOM 1532 N N . VAL A 1 210 ? 15.782 -15.276 -25.547 1.00 62.59 210 VAL A N 1
ATOM 1533 C CA . VAL A 1 210 ? 15.129 -13.962 -25.376 1.00 62.59 210 VAL A CA 1
ATOM 1534 C C . VAL A 1 210 ? 16.196 -12.873 -25.194 1.00 62.59 210 VAL A C 1
ATOM 1536 O O . VAL A 1 210 ? 17.365 -13.188 -24.979 1.00 62.59 210 VAL A O 1
ATOM 1539 N N . SER A 1 211 ? 15.872 -11.597 -25.359 1.00 68.25 211 SER A N 1
ATOM 1540 C CA . SER A 1 211 ? 16.791 -10.485 -25.072 1.00 68.25 211 SER A CA 1
ATOM 1541 C C . SER A 1 211 ? 16.053 -9.430 -24.287 1.00 68.25 211 SER A C 1
ATOM 1543 O O . SER A 1 211 ? 14.870 -9.188 -24.534 1.00 68.25 211 SER A O 1
ATOM 1545 N N . VAL A 1 212 ? 16.731 -8.808 -23.326 1.00 56.47 212 VAL A N 1
ATOM 1546 C CA . VAL A 1 212 ? 16.073 -7.828 -22.466 1.00 56.47 212 VAL A CA 1
ATOM 1547 C C . VAL A 1 212 ? 16.822 -6.499 -22.458 1.00 56.47 212 VAL A C 1
ATOM 1549 O O . VAL A 1 212 ? 18.028 -6.427 -22.229 1.00 56.47 212 VAL A O 1
ATOM 1552 N N . GLN A 1 213 ? 16.078 -5.447 -22.786 1.00 62.59 213 GLN A N 1
ATOM 1553 C CA . GLN A 1 213 ? 16.471 -4.057 -22.956 1.00 62.59 213 GLN A CA 1
ATOM 1554 C C . GLN A 1 213 ? 16.404 -3.328 -21.616 1.00 62.59 213 GLN A C 1
ATOM 1556 O O . GLN A 1 213 ? 15.371 -2.814 -21.187 1.00 62.59 213 GLN A O 1
ATOM 1561 N N . TRP A 1 214 ? 17.551 -3.278 -20.954 1.00 56.03 214 TRP A N 1
ATOM 1562 C CA . TRP A 1 214 ? 17.684 -2.742 -19.604 1.00 56.03 214 TRP A CA 1
ATOM 1563 C C . TRP A 1 214 ? 18.239 -1.327 -19.498 1.00 56.03 214 TRP A C 1
ATOM 1565 O O . TRP A 1 214 ? 18.803 -0.780 -20.449 1.00 56.03 214 TRP A O 1
ATOM 1575 N N . GLY A 1 215 ? 18.162 -0.776 -18.286 1.00 55.16 215 GLY A N 1
ATOM 1576 C CA . GLY A 1 215 ? 18.710 0.528 -17.926 1.00 55.16 215 GLY A CA 1
ATOM 1577 C C . GLY A 1 215 ? 19.941 0.561 -17.017 1.00 55.16 215 GLY A C 1
ATOM 1578 O O . GLY A 1 215 ? 20.670 -0.423 -16.929 1.00 55.16 215 GLY A O 1
ATOM 1579 N N . PRO A 1 216 ? 20.182 1.700 -16.334 1.00 54.66 216 PRO A N 1
ATOM 1580 C CA . PRO A 1 216 ? 21.322 1.961 -15.454 1.00 54.66 216 PRO A CA 1
ATOM 1581 C C . PRO A 1 216 ? 21.118 1.267 -14.105 1.00 54.66 216 PRO A C 1
ATOM 1583 O O . PRO A 1 216 ? 20.729 1.904 -13.125 1.00 54.66 216 PRO A O 1
ATOM 1586 N N . TRP A 1 217 ? 21.178 -0.068 -14.136 1.00 50.97 217 TRP A N 1
ATOM 1587 C CA . TRP A 1 217 ? 20.899 -1.040 -13.062 1.00 50.97 217 TRP A CA 1
ATOM 1588 C C . TRP A 1 217 ? 21.116 -0.392 -11.661 1.00 50.97 217 TRP A C 1
ATOM 1590 O O . TRP A 1 217 ? 22.213 0.067 -11.393 1.00 50.97 217 TRP A O 1
ATOM 1600 N N . ALA A 1 218 ? 20.089 -0.191 -10.802 1.00 41.66 218 ALA A N 1
ATOM 1601 C CA . ALA A 1 218 ? 20.185 0.887 -9.778 1.00 41.66 218 ALA A CA 1
ATOM 1602 C C . ALA A 1 218 ? 21.411 0.765 -8.887 1.00 41.66 218 ALA A C 1
ATOM 1604 O O . ALA A 1 218 ? 22.203 1.703 -8.800 1.00 41.66 218 ALA A O 1
ATOM 1605 N N . GLU A 1 219 ? 21.555 -0.414 -8.292 1.00 40.59 219 GLU A N 1
ATOM 1606 C CA . GLU A 1 219 ? 22.757 -0.792 -7.585 1.00 40.59 219 GLU A CA 1
ATOM 1607 C C . GLU A 1 219 ? 23.650 -1.709 -8.401 1.00 40.59 219 GLU A C 1
ATOM 1609 O O . GLU A 1 219 ? 24.308 -2.502 -7.765 1.00 40.59 219 GLU A O 1
ATOM 1614 N N . VAL A 1 220 ? 23.665 -1.710 -9.743 1.00 36.16 220 VAL A N 1
ATOM 1615 C CA . VAL A 1 220 ? 24.812 -2.283 -10.467 1.00 36.16 220 VAL A CA 1
ATOM 1616 C C . VAL A 1 220 ? 24.926 -1.954 -11.976 1.00 36.16 220 VAL A C 1
ATOM 1618 O O . VAL A 1 220 ? 24.186 -1.181 -12.542 1.00 36.16 220 VAL A O 1
ATOM 1621 N N . GLY A 1 221 ? 25.904 -2.493 -12.693 1.00 42.31 221 GLY A N 1
ATOM 1622 C CA . GLY A 1 221 ? 26.161 -2.205 -14.104 1.00 42.31 221 GLY A CA 1
ATOM 1623 C C . GLY A 1 221 ? 26.973 -1.011 -14.490 1.00 42.31 221 GLY A C 1
ATOM 1624 O O . GLY A 1 221 ? 27.315 -0.159 -13.695 1.00 42.31 221 GLY A O 1
ATOM 1625 N N . MET A 1 222 ? 27.274 -0.964 -15.785 1.00 43.22 222 MET A N 1
ATOM 1626 C CA . MET A 1 222 ? 28.205 0.015 -16.349 1.00 43.22 222 MET A CA 1
ATOM 1627 C C . MET A 1 222 ? 27.716 1.460 -16.181 1.00 43.22 222 MET A C 1
ATOM 1629 O O . MET A 1 222 ? 28.485 2.380 -16.402 1.00 43.22 222 MET A O 1
ATOM 1633 N N . ALA A 1 223 ? 26.452 1.643 -15.788 1.00 41.56 223 ALA A N 1
ATOM 1634 C CA . ALA A 1 223 ? 25.802 2.926 -15.603 1.00 41.56 223 ALA A CA 1
ATOM 1635 C C . ALA A 1 223 ? 25.101 3.061 -14.234 1.00 41.56 223 ALA A C 1
ATOM 1637 O O . ALA A 1 223 ? 24.152 3.829 -14.130 1.00 41.56 223 ALA A O 1
ATOM 1638 N N . ALA A 1 224 ? 25.528 2.365 -13.170 1.00 34.78 224 ALA A N 1
ATOM 1639 C CA . ALA A 1 224 ? 24.928 2.518 -11.829 1.00 34.78 224 ALA A CA 1
ATOM 1640 C C . ALA A 1 224 ? 25.214 3.879 -11.159 1.00 34.78 224 ALA A C 1
ATOM 1642 O O . ALA A 1 224 ? 25.240 3.972 -9.932 1.00 34.78 224 ALA A O 1
ATOM 1643 N N . GLY A 1 225 ? 25.418 4.956 -11.917 1.00 32.53 225 GLY A N 1
ATOM 1644 C CA . GLY A 1 225 ? 25.842 6.213 -11.334 1.00 32.53 225 GLY A CA 1
ATOM 1645 C C . GLY A 1 225 ? 26.010 7.394 -12.274 1.00 32.53 225 GLY A C 1
ATOM 1646 O O . GLY A 1 225 ? 27.100 7.899 -12.518 1.00 32.53 225 GLY A O 1
ATOM 1647 N N . THR A 1 226 ? 24.877 7.919 -12.698 1.00 39.66 226 THR A N 1
ATOM 1648 C CA . THR A 1 226 ? 24.732 9.272 -13.239 1.00 39.66 226 THR A CA 1
ATOM 1649 C C . THR A 1 226 ? 23.610 9.987 -12.480 1.00 39.66 226 THR A C 1
ATOM 1651 O O . THR A 1 226 ? 22.724 9.335 -11.913 1.00 39.66 226 THR A O 1
ATOM 1654 N N . SER A 1 227 ? 23.688 11.313 -12.361 1.00 33.69 227 SER A N 1
ATOM 1655 C CA . SER A 1 227 ? 22.740 12.125 -11.580 1.00 33.69 227 SER A CA 1
ATOM 1656 C C . SER A 1 227 ? 21.305 12.073 -12.135 1.00 33.69 227 SER A C 1
ATOM 1658 O O . SER A 1 227 ? 21.066 11.577 -13.237 1.00 33.69 227 SER A O 1
ATOM 1660 N N . GLU A 1 228 ? 20.334 12.530 -11.333 1.00 37.03 228 GLU A N 1
ATOM 1661 C CA . GLU A 1 228 ? 18.902 12.457 -11.660 1.00 37.03 228 GLU A CA 1
ATOM 1662 C C . GLU A 1 228 ? 18.552 13.034 -13.039 1.00 37.03 228 GLU A C 1
ATOM 1664 O O . GLU A 1 228 ? 19.099 14.041 -13.489 1.00 37.03 228 GLU A O 1
ATOM 1669 N N . SER A 1 229 ? 17.529 12.448 -13.661 1.00 45.19 229 SER A N 1
ATOM 1670 C CA . SER A 1 229 ? 16.739 13.133 -14.681 1.00 45.19 229 SER A CA 1
ATOM 1671 C C . SER A 1 229 ? 15.315 12.553 -14.722 1.00 45.19 229 SER A C 1
ATOM 1673 O O . SER A 1 229 ? 14.876 11.886 -13.786 1.00 45.19 229 SER A O 1
ATOM 1675 N N . VAL A 1 230 ? 14.598 12.778 -15.825 1.00 38.84 230 VAL A N 1
ATOM 1676 C CA . VAL A 1 230 ? 13.236 12.290 -16.113 1.00 38.84 230 VAL A CA 1
ATOM 1677 C C . VAL A 1 230 ? 13.074 10.767 -15.952 1.00 38.84 230 VAL A C 1
ATOM 1679 O O . VAL A 1 230 ? 11.959 10.254 -15.823 1.00 38.84 230 VAL A O 1
ATOM 1682 N N . VAL A 1 231 ? 14.184 10.032 -15.953 1.00 42.56 231 VAL A N 1
ATOM 1683 C CA . VAL A 1 231 ? 14.199 8.578 -16.016 1.00 42.56 231 VAL A CA 1
ATOM 1684 C C . VAL A 1 231 ? 14.966 8.008 -14.829 1.00 42.56 231 VAL A C 1
ATOM 1686 O O . VAL A 1 231 ? 16.147 8.283 -14.636 1.00 42.56 231 VAL A O 1
ATOM 1689 N N . LEU A 1 232 ? 14.257 7.253 -13.993 1.00 42.50 232 LEU A N 1
ATOM 1690 C CA . LEU A 1 232 ? 14.723 6.840 -12.670 1.00 42.50 232 LEU A CA 1
ATOM 1691 C C . LEU A 1 232 ? 15.687 5.644 -12.720 1.00 42.50 232 LEU A C 1
ATOM 1693 O O . LEU A 1 232 ? 16.123 5.189 -13.785 1.00 42.50 232 LEU A O 1
ATOM 1697 N N . ARG A 1 233 ? 15.935 5.057 -11.542 1.00 55.00 233 ARG A N 1
ATOM 1698 C CA . ARG A 1 233 ? 16.503 3.713 -11.416 1.00 55.00 233 ARG A CA 1
ATOM 1699 C C . ARG A 1 233 ? 15.512 2.710 -10.816 1.00 55.00 233 ARG A C 1
ATOM 1701 O O . ARG A 1 233 ? 14.594 3.077 -10.088 1.00 55.00 233 ARG A O 1
ATOM 1708 N N . ILE A 1 234 ? 15.657 1.445 -11.195 1.00 47.12 234 ILE A N 1
ATOM 1709 C CA . ILE A 1 234 ? 14.875 0.310 -10.683 1.00 47.12 234 ILE A CA 1
ATOM 1710 C C . ILE A 1 234 ? 15.798 -0.438 -9.732 1.00 47.12 234 ILE A C 1
ATOM 1712 O O . ILE A 1 234 ? 16.953 -0.676 -10.086 1.00 47.12 234 ILE A O 1
ATOM 1716 N N . ALA A 1 235 ? 15.302 -0.808 -8.558 1.00 50.72 235 ALA A N 1
ATOM 1717 C CA . ALA A 1 235 ? 16.099 -1.470 -7.541 1.00 50.72 235 ALA A CA 1
ATOM 1718 C C . ALA A 1 235 ? 16.505 -2.892 -7.958 1.00 50.72 235 ALA A C 1
ATOM 1720 O O . ALA A 1 235 ? 16.237 -3.370 -9.065 1.00 50.72 235 ALA A O 1
ATOM 1721 N N . LEU A 1 236 ? 17.189 -3.583 -7.061 1.00 50.78 236 LEU A N 1
ATOM 1722 C CA . LEU A 1 236 ? 17.532 -5.003 -7.102 1.00 50.78 236 LEU A CA 1
ATOM 1723 C C . LEU A 1 236 ? 16.498 -5.874 -6.302 1.00 50.78 236 LEU A C 1
ATOM 1725 O O . LEU A 1 236 ? 16.682 -7.074 -6.208 1.00 50.78 236 LEU A O 1
ATOM 1729 N N . ALA A 1 237 ? 15.356 -5.298 -5.849 1.00 47.00 237 ALA A N 1
ATOM 1730 C CA . ALA A 1 237 ? 13.953 -5.940 -5.711 1.00 47.00 237 ALA A CA 1
ATOM 1731 C C . ALA A 1 237 ? 11.831 -6.021 -7.886 1.00 47.00 237 ALA A C 1
ATOM 1733 O O . ALA A 1 237 ? 10.611 -6.302 -7.808 1.00 47.00 237 ALA A O 1
ATOM 1734 N N . ASP A 1 238 ? 12.021 -5.798 -9.260 1.00 47.38 238 ASP A N 1
ATOM 1735 C CA . ASP A 1 238 ? 11.275 -5.290 -10.426 1.00 47.38 238 ASP A CA 1
ATOM 1736 C C . ASP A 1 238 ? 11.776 -5.801 -11.866 1.00 47.38 238 ASP A C 1
ATOM 1738 O O . ASP A 1 238 ? 11.031 -6.577 -12.395 1.00 47.38 238 ASP A O 1
ATOM 1742 N N . GLY A 1 239 ? 12.993 -5.526 -12.476 1.00 47.34 239 GLY A N 1
ATOM 1743 C CA . GLY A 1 239 ? 13.947 -6.330 -13.457 1.00 47.34 239 GLY A CA 1
ATOM 1744 C C . GLY A 1 239 ? 15.367 -7.308 -13.238 1.00 47.34 239 GLY A C 1
ATOM 1745 O O . GLY A 1 239 ? 16.072 -7.360 -14.218 1.00 47.34 239 GLY A O 1
ATOM 1746 N N . LEU A 1 240 ? 16.053 -8.123 -12.263 1.00 53.44 240 LEU A N 1
ATOM 1747 C CA . LEU A 1 240 ? 16.091 -8.889 -10.826 1.00 53.44 240 LEU A CA 1
ATOM 1748 C C . LEU A 1 240 ? 14.894 -9.537 -9.698 1.00 53.44 240 LEU A C 1
ATOM 1750 O O . LEU A 1 240 ? 15.379 -9.950 -8.662 1.00 53.44 240 LEU A O 1
ATOM 1754 N N . ARG A 1 241 ? 13.477 -9.827 -9.581 1.00 51.22 241 ARG A N 1
ATOM 1755 C CA . ARG A 1 241 ? 11.929 -9.802 -10.111 1.00 51.22 241 ARG A CA 1
ATOM 1756 C C . ARG A 1 241 ? 11.160 -10.179 -11.484 1.00 51.22 241 ARG A C 1
ATOM 1758 O O . ARG A 1 241 ? 10.845 -11.337 -11.716 1.00 51.22 241 ARG A O 1
ATOM 1765 N N . ALA A 1 242 ? 10.734 -9.265 -12.368 1.00 52.84 242 ALA A N 1
ATOM 1766 C CA . ALA A 1 242 ? 10.219 -9.450 -13.756 1.00 52.84 242 ALA A CA 1
ATOM 1767 C C . ALA A 1 242 ? 11.080 -10.076 -14.931 1.00 52.84 242 ALA A C 1
ATOM 1769 O O . ALA A 1 242 ? 10.877 -9.712 -16.088 1.00 52.84 242 ALA A O 1
ATOM 1770 N N . MET A 1 243 ? 11.981 -11.052 -14.746 1.00 56.62 243 MET A N 1
ATOM 1771 C CA . MET A 1 243 ? 12.285 -12.088 -15.784 1.00 56.62 243 MET A CA 1
ATOM 1772 C C . MET A 1 243 ? 11.963 -13.486 -15.263 1.00 56.62 243 MET A C 1
ATOM 1774 O O . MET A 1 243 ? 12.536 -14.467 -15.707 1.00 56.62 243 MET A O 1
ATOM 1778 N N . GLU A 1 244 ? 11.014 -13.567 -14.347 1.00 53.81 244 GLU A N 1
ATOM 1779 C CA . GLU A 1 244 ? 10.269 -14.788 -14.095 1.00 53.81 244 GLU A CA 1
ATOM 1780 C C . GLU A 1 244 ? 9.398 -15.066 -15.325 1.00 53.81 244 GLU A C 1
ATOM 1782 O O . GLU A 1 244 ? 9.877 -15.603 -16.319 1.00 53.81 244 GLU A O 1
ATOM 1787 N N . THR A 1 245 ? 8.215 -14.456 -15.372 1.00 53.72 245 THR A N 1
ATOM 1788 C CA . THR A 1 245 ? 7.947 -13.403 -16.369 1.00 53.72 245 THR A CA 1
ATOM 1789 C C . THR A 1 245 ? 8.383 -13.707 -17.806 1.00 53.72 245 THR A C 1
ATOM 1791 O O . THR A 1 245 ? 7.702 -14.449 -18.498 1.00 53.72 245 THR A O 1
ATOM 1794 N N . ILE A 1 246 ? 9.500 -13.130 -18.274 1.00 56.75 246 ILE A N 1
ATOM 1795 C CA . ILE A 1 246 ? 9.977 -13.174 -19.659 1.00 56.75 246 ILE A CA 1
ATOM 1796 C C . ILE A 1 246 ? 10.395 -14.601 -20.077 1.00 56.75 246 ILE A C 1
ATOM 1798 O O . ILE A 1 246 ? 10.590 -14.853 -21.261 1.00 56.75 246 ILE A O 1
ATOM 1802 N N . LEU A 1 247 ? 10.487 -15.553 -19.143 1.00 56.31 247 LEU A N 1
ATOM 1803 C CA . LEU A 1 247 ? 10.870 -16.942 -19.405 1.00 56.31 247 LEU A CA 1
ATOM 1804 C C . LEU A 1 247 ? 9.778 -17.939 -19.037 1.00 56.31 247 LEU A C 1
ATOM 1806 O O . LEU A 1 247 ? 9.571 -18.884 -19.782 1.00 56.31 247 LEU A O 1
ATOM 1810 N N . GLY A 1 248 ? 9.066 -17.742 -17.923 1.00 51.09 248 GLY A N 1
ATOM 1811 C CA . GLY A 1 248 ? 7.848 -18.493 -17.616 1.00 51.09 248 GLY A CA 1
ATOM 1812 C C . GLY A 1 248 ? 6.862 -18.325 -18.771 1.00 51.09 248 GLY A C 1
ATOM 1813 O O . GLY A 1 248 ? 6.383 -19.303 -19.336 1.00 51.09 248 GLY A O 1
ATOM 1814 N N . ALA A 1 249 ? 6.730 -17.094 -19.275 1.00 52.19 249 ALA A N 1
ATOM 1815 C CA . ALA A 1 249 ? 5.961 -16.791 -20.477 1.00 52.19 249 ALA A CA 1
ATOM 1816 C C . ALA A 1 249 ? 6.667 -17.152 -21.815 1.00 52.19 249 ALA A C 1
ATOM 1818 O O . ALA A 1 249 ? 6.125 -16.862 -22.879 1.00 52.19 249 ALA A O 1
ATOM 1819 N N . GLN A 1 250 ? 7.834 -17.816 -21.780 1.00 51.28 250 GLN A N 1
ATOM 1820 C CA . GLN A 1 250 ? 8.391 -18.610 -22.894 1.00 51.28 250 GLN A CA 1
ATOM 1821 C C . GLN A 1 250 ? 8.286 -20.134 -22.679 1.00 51.28 250 GLN A C 1
ATOM 1823 O O . GLN A 1 250 ? 8.379 -20.887 -23.647 1.00 51.28 250 GLN A O 1
ATOM 1828 N N . LEU A 1 251 ? 8.109 -20.606 -21.441 1.00 43.94 251 LEU A N 1
ATOM 1829 C CA . LEU A 1 251 ? 8.021 -22.028 -21.091 1.00 43.94 251 LEU A CA 1
ATOM 1830 C C . LEU A 1 251 ? 6.578 -22.557 -21.114 1.00 43.94 251 LEU A C 1
ATOM 1832 O O . LEU A 1 251 ? 6.383 -23.723 -21.456 1.00 43.94 251 LEU A O 1
ATOM 1836 N N . GLY A 1 252 ? 5.578 -21.713 -20.834 1.00 36.94 252 GLY A N 1
ATOM 1837 C CA . GLY A 1 252 ? 4.146 -22.057 -20.724 1.00 36.94 252 GLY A CA 1
ATOM 1838 C C . GLY A 1 252 ? 3.432 -22.536 -22.005 1.00 36.94 252 GLY A C 1
ATOM 1839 O O . GLY A 1 252 ? 2.217 -22.414 -22.126 1.00 36.94 252 GLY A O 1
ATOM 1840 N N . GLY A 1 253 ? 4.150 -23.050 -23.010 1.00 36.81 253 GLY A N 1
ATOM 1841 C CA . GLY A 1 253 ? 3.588 -23.717 -24.200 1.00 36.81 253 GLY A CA 1
ATOM 1842 C C . GLY A 1 253 ? 2.871 -22.821 -25.223 1.00 36.81 253 GLY A C 1
ATOM 1843 O O . GLY A 1 253 ? 2.611 -23.262 -26.346 1.00 36.81 253 GLY A O 1
ATOM 1844 N N . HIS A 1 254 ? 2.590 -21.569 -24.871 1.00 32.88 254 HIS A N 1
ATOM 1845 C CA . HIS A 1 254 ? 2.276 -20.482 -25.792 1.00 32.88 254 HIS A CA 1
ATOM 1846 C C . HIS A 1 254 ? 3.514 -20.179 -26.663 1.00 32.88 254 HIS A C 1
ATOM 1848 O O . HIS A 1 254 ? 4.593 -19.879 -26.156 1.00 32.88 254 HIS A O 1
ATOM 1854 N N . LEU A 1 255 ? 3.375 -20.387 -27.977 1.00 33.06 255 LEU A N 1
ATOM 1855 C CA . LEU A 1 255 ? 4.475 -20.477 -28.956 1.00 33.06 255 LEU A CA 1
ATOM 1856 C C . LEU A 1 255 ? 4.160 -19.759 -30.288 1.00 33.06 255 LEU A C 1
ATOM 1858 O O . LEU A 1 255 ? 4.840 -19.976 -31.294 1.00 33.06 255 LEU A O 1
ATOM 1862 N N . GLY A 1 256 ? 3.110 -18.936 -30.313 1.00 33.38 256 GLY A N 1
ATOM 1863 C CA . GLY A 1 256 ? 2.607 -18.192 -31.471 1.00 33.38 256 GLY A CA 1
ATOM 1864 C C . GLY A 1 256 ? 2.670 -16.664 -31.338 1.00 33.38 256 GLY A C 1
ATOM 1865 O O . GLY A 1 256 ? 2.261 -15.972 -32.268 1.00 33.38 256 GLY A O 1
ATOM 1866 N N . GLY A 1 257 ? 3.162 -16.133 -30.217 1.00 37.22 257 GLY A N 1
ATOM 1867 C CA . GLY A 1 257 ? 3.250 -14.697 -29.935 1.00 37.22 257 GLY A CA 1
ATOM 1868 C C . GLY A 1 257 ? 4.046 -14.324 -28.673 1.00 37.22 257 GLY A C 1
ATOM 1869 O O . GLY A 1 257 ? 3.926 -13.202 -28.175 1.00 37.22 257 GLY A O 1
ATOM 1870 N N . ALA A 1 258 ? 4.879 -15.225 -28.144 1.00 43.03 258 ALA A N 1
ATOM 1871 C CA . ALA A 1 258 ? 5.854 -14.867 -27.119 1.00 43.03 258 ALA A CA 1
ATOM 1872 C C . ALA A 1 258 ? 6.904 -13.869 -27.649 1.00 43.03 258 ALA A C 1
ATOM 1874 O O . ALA A 1 258 ? 7.448 -14.028 -28.743 1.00 43.03 258 ALA A O 1
ATOM 1875 N N . ALA A 1 259 ? 7.177 -12.814 -26.879 1.00 52.84 259 ALA A N 1
ATOM 1876 C CA . ALA A 1 259 ? 8.028 -11.710 -27.307 1.00 52.84 259 ALA A CA 1
ATOM 1877 C C . ALA A 1 259 ? 9.518 -12.074 -27.199 1.00 52.84 259 ALA A C 1
ATOM 1879 O O . ALA A 1 259 ? 10.020 -12.390 -26.123 1.00 52.84 259 ALA A O 1
ATOM 1880 N N . ALA A 1 260 ? 10.244 -11.972 -28.314 1.00 59.31 260 ALA A N 1
ATOM 1881 C CA . ALA A 1 260 ? 11.689 -12.211 -28.371 1.00 59.31 260 ALA A CA 1
ATOM 1882 C C . ALA A 1 260 ? 12.527 -11.135 -27.650 1.00 59.31 260 ALA A C 1
ATOM 1884 O O . ALA A 1 260 ? 13.692 -11.368 -27.319 1.00 59.31 260 ALA A O 1
ATOM 1885 N N . VAL A 1 261 ? 11.938 -9.955 -27.437 1.00 57.75 261 VAL A N 1
ATOM 1886 C CA . VAL A 1 261 ? 12.581 -8.771 -26.864 1.00 57.75 261 VAL A CA 1
ATOM 1887 C C . VAL A 1 261 ? 11.643 -8.128 -25.850 1.00 57.75 261 VAL A C 1
ATOM 1889 O O . VAL A 1 261 ? 10.472 -7.895 -26.154 1.00 57.75 261 VAL A O 1
ATOM 1892 N N . ALA A 1 262 ? 12.161 -7.787 -24.673 1.00 51.81 262 ALA A N 1
ATOM 1893 C CA . ALA A 1 262 ? 11.425 -7.056 -23.645 1.00 51.81 262 ALA A CA 1
ATOM 1894 C C . ALA A 1 262 ? 12.243 -5.876 -23.109 1.00 51.81 262 ALA A C 1
ATOM 1896 O O . ALA A 1 262 ? 13.423 -6.022 -22.840 1.00 51.81 262 ALA A O 1
ATOM 1897 N N . GLY A 1 263 ? 11.635 -4.708 -22.929 1.00 55.81 263 GLY A N 1
ATOM 1898 C CA . GLY A 1 263 ? 12.185 -3.632 -22.094 1.00 55.81 263 GLY A CA 1
ATOM 1899 C C . GLY A 1 263 ? 11.806 -3.817 -20.627 1.00 55.81 263 GLY A C 1
ATOM 1900 O O . GLY A 1 263 ? 11.069 -4.744 -20.327 1.00 55.81 263 GLY A O 1
ATOM 1901 N N . VAL A 1 264 ? 12.261 -2.926 -19.732 1.00 51.38 264 VAL A N 1
ATOM 1902 C CA . VAL A 1 264 ? 11.712 -2.725 -18.362 1.00 51.38 264 VAL A CA 1
ATOM 1903 C C . VAL A 1 264 ? 12.022 -1.278 -17.875 1.00 51.38 264 VAL A C 1
ATOM 1905 O O . VAL A 1 264 ? 13.206 -0.944 -17.800 1.00 51.38 264 VAL A O 1
ATOM 1908 N N . ALA A 1 265 ? 11.038 -0.396 -17.554 1.00 52.72 265 ALA A N 1
ATOM 1909 C CA . ALA A 1 265 ? 11.286 0.988 -17.035 1.00 52.72 265 ALA A CA 1
ATOM 1910 C C . ALA A 1 265 ? 10.161 1.782 -16.262 1.00 52.72 265 ALA A C 1
ATOM 1912 O O . ALA A 1 265 ? 9.027 1.849 -16.719 1.00 52.72 265 ALA A O 1
ATOM 1913 N N . ARG A 1 266 ? 10.503 2.499 -15.160 1.00 48.97 266 ARG A N 1
ATOM 1914 C CA . ARG A 1 266 ? 9.674 3.381 -14.269 1.00 48.97 266 ARG A CA 1
ATOM 1915 C C . ARG A 1 266 ? 9.693 4.907 -14.608 1.00 48.97 266 ARG A C 1
ATOM 1917 O O . ARG A 1 266 ? 10.440 5.679 -14.001 1.00 48.97 266 ARG A O 1
ATOM 1924 N N . ILE A 1 267 ? 8.913 5.386 -15.571 1.00 51.03 267 ILE A N 1
ATOM 1925 C CA . ILE A 1 267 ? 9.092 6.739 -16.159 1.00 51.03 267 ILE A CA 1
ATOM 1926 C C . ILE A 1 267 ? 8.303 7.855 -15.420 1.00 51.03 267 ILE A C 1
ATOM 1928 O O . ILE A 1 267 ? 7.120 7.682 -15.137 1.00 51.03 267 ILE A O 1
ATOM 1932 N N . LYS A 1 268 ? 8.902 9.042 -15.167 1.00 54.38 268 LYS A N 1
ATOM 1933 C CA . LYS A 1 268 ? 8.206 10.231 -14.595 1.00 54.38 268 LYS A CA 1
ATOM 1934 C C . LYS A 1 268 ? 7.396 10.999 -15.669 1.00 54.38 268 LYS A C 1
ATOM 1936 O O . LYS A 1 268 ? 7.760 12.102 -16.082 1.00 54.38 268 LYS A O 1
ATOM 1941 N N . TRP A 1 269 ? 6.278 10.426 -16.124 1.00 59.28 269 TRP A N 1
ATOM 1942 C CA . TRP A 1 269 ? 5.508 10.890 -17.298 1.00 59.28 269 TRP A CA 1
ATOM 1943 C C . TRP A 1 269 ? 5.058 12.360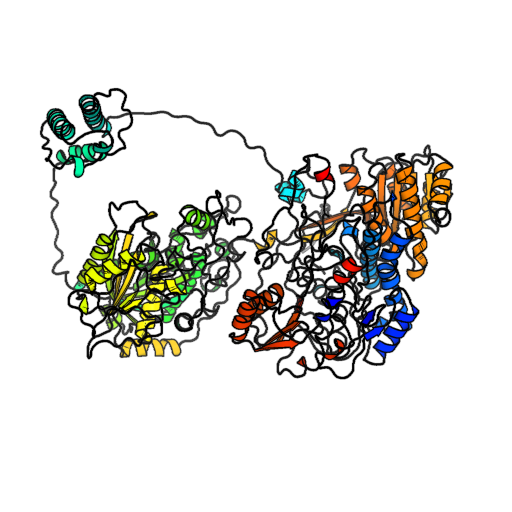 -17.301 1.00 59.28 269 TRP A C 1
ATOM 1945 O O . TRP A 1 269 ? 5.265 13.044 -18.302 1.00 59.28 269 TRP A O 1
ATOM 1955 N N . ARG A 1 270 ? 4.484 12.884 -16.205 1.00 55.44 270 ARG A N 1
ATOM 1956 C CA . ARG A 1 270 ? 4.062 14.304 -16.139 1.00 55.44 270 ARG A CA 1
ATOM 1957 C C . ARG A 1 270 ? 5.242 15.258 -16.365 1.00 55.44 270 ARG A C 1
ATOM 1959 O O . ARG A 1 270 ? 5.115 16.210 -17.126 1.00 55.44 270 ARG A O 1
ATOM 1966 N N . SER A 1 271 ? 6.394 14.973 -15.753 1.00 49.41 271 SER A N 1
ATOM 1967 C CA . SER A 1 271 ? 7.619 15.778 -15.876 1.00 49.41 271 SER A CA 1
ATOM 1968 C C . SER A 1 271 ? 8.284 15.666 -17.252 1.00 49.41 271 SER A C 1
ATOM 1970 O O . SER A 1 271 ? 8.957 16.604 -17.679 1.00 49.41 271 SER A O 1
ATOM 1972 N N . PHE A 1 272 ? 8.118 14.526 -17.931 1.00 54.22 272 PHE A N 1
ATOM 1973 C CA . PHE A 1 272 ? 8.578 14.306 -19.305 1.00 54.22 272 PHE A CA 1
ATOM 1974 C C . PHE A 1 272 ? 7.783 15.166 -20.295 1.00 54.22 272 PHE A C 1
ATOM 1976 O O . PHE A 1 272 ? 8.357 15.927 -21.069 1.00 54.22 272 PHE A O 1
ATOM 1983 N N . LEU A 1 273 ? 6.453 15.092 -20.214 1.00 57.06 273 LEU A N 1
ATOM 1984 C CA . LEU A 1 273 ? 5.541 15.746 -21.155 1.00 57.06 273 LEU A CA 1
ATOM 1985 C C . LEU A 1 273 ? 5.414 17.253 -20.911 1.00 57.06 273 LEU A C 1
ATOM 1987 O O . LEU A 1 273 ? 5.220 18.004 -21.859 1.00 57.06 273 LEU A O 1
ATOM 1991 N N . SER A 1 274 ? 5.617 17.734 -19.677 1.00 50.91 274 SER A N 1
ATOM 1992 C CA . SER A 1 274 ? 5.621 19.174 -19.365 1.00 50.91 274 SER A CA 1
ATOM 1993 C C . SER A 1 274 ? 6.756 19.971 -20.029 1.00 50.91 274 SER A C 1
ATOM 1995 O O . SER A 1 274 ? 6.831 21.185 -19.848 1.00 50.91 274 SER A O 1
ATOM 1997 N N . GLN A 1 275 ? 7.675 19.303 -20.734 1.00 50.03 275 GLN A N 1
ATOM 1998 C CA . GLN A 1 275 ? 8.794 19.916 -21.457 1.00 50.03 275 GLN A CA 1
ATOM 1999 C C . GLN A 1 275 ? 8.561 19.976 -22.979 1.00 50.03 275 GLN A C 1
ATOM 2001 O O . GLN A 1 275 ? 9.386 20.552 -23.687 1.00 50.03 275 GLN A O 1
ATOM 2006 N N . MET A 1 276 ? 7.453 19.414 -23.480 1.00 48.31 276 MET A N 1
ATOM 2007 C CA . MET A 1 276 ? 7.124 19.318 -24.908 1.00 48.31 276 MET A CA 1
ATOM 2008 C C . MET A 1 276 ? 6.005 20.320 -25.282 1.00 48.31 276 MET A C 1
ATOM 2010 O O . MET A 1 276 ? 5.096 20.515 -24.472 1.00 48.31 276 MET A O 1
ATOM 2014 N N . PRO A 1 277 ? 6.048 20.996 -26.453 1.00 39.75 277 PRO A N 1
ATOM 2015 C CA . PRO A 1 277 ? 5.037 22.001 -26.822 1.00 39.75 277 PRO A CA 1
ATOM 2016 C C . PRO A 1 277 ? 3.672 21.401 -27.187 1.00 39.75 277 PRO A C 1
ATOM 2018 O O . PRO A 1 277 ? 2.636 21.946 -26.813 1.00 39.75 277 PRO A O 1
ATOM 2021 N N . GLU A 1 278 ? 3.687 20.275 -27.898 1.00 43.81 278 GLU A N 1
ATOM 2022 C CA . GLU A 1 278 ? 2.553 19.372 -28.105 1.00 43.81 278 GLU A CA 1
ATOM 2023 C C . GLU A 1 278 ? 2.988 17.954 -27.684 1.00 43.81 278 GLU A C 1
ATOM 2025 O O . GLU A 1 278 ? 4.086 17.764 -27.161 1.00 43.81 278 GLU A O 1
ATOM 2030 N N . VAL A 1 279 ? 2.122 16.950 -27.846 1.00 47.59 279 VAL A N 1
ATOM 2031 C CA . VAL A 1 279 ? 2.439 15.553 -27.505 1.00 47.59 279 VAL A CA 1
ATOM 2032 C C . VAL A 1 279 ? 2.648 14.770 -28.809 1.00 47.59 279 VAL A C 1
ATOM 2034 O O . VAL A 1 279 ? 1.671 14.620 -29.546 1.00 47.59 279 VAL A O 1
ATOM 2037 N N . PRO A 1 280 ? 3.868 14.267 -29.105 1.00 49.25 280 PRO A N 1
ATOM 2038 C CA . PRO A 1 280 ? 4.163 13.508 -30.326 1.00 49.25 280 PRO A CA 1
ATOM 2039 C C . PRO A 1 280 ? 3.217 12.323 -30.544 1.00 49.25 280 PRO A C 1
ATOM 2041 O O . PRO A 1 280 ? 2.778 11.708 -29.570 1.00 49.25 280 PRO A O 1
ATOM 2044 N N . ALA A 1 281 ? 2.997 11.885 -31.789 1.00 46.31 281 ALA A N 1
ATOM 2045 C CA . ALA A 1 281 ? 2.166 10.706 -32.073 1.00 46.31 281 ALA A CA 1
ATOM 2046 C C . ALA A 1 281 ? 2.752 9.399 -31.498 1.00 46.31 281 ALA A C 1
ATOM 2048 O O . ALA A 1 281 ? 2.027 8.426 -31.292 1.00 46.31 281 ALA A O 1
ATOM 2049 N N . PHE A 1 282 ? 4.050 9.376 -31.165 1.00 42.28 282 PHE A N 1
ATOM 2050 C CA . PHE A 1 282 ? 4.630 8.318 -30.331 1.00 42.28 282 PHE A CA 1
ATOM 2051 C C . PHE A 1 282 ? 3.916 8.245 -28.968 1.00 42.28 282 PHE A C 1
ATOM 2053 O O . PHE A 1 282 ? 3.518 7.164 -28.551 1.00 42.28 282 PHE A O 1
ATOM 2060 N N . LEU A 1 283 ? 3.680 9.396 -28.325 1.00 50.16 283 LEU A N 1
ATOM 2061 C CA . LEU A 1 283 ? 3.152 9.584 -26.965 1.00 50.16 283 LEU A CA 1
ATOM 2062 C C . LEU A 1 283 ? 1.640 9.884 -26.907 1.00 50.16 283 LEU A C 1
ATOM 2064 O O . LEU A 1 283 ? 1.142 10.210 -25.834 1.00 50.16 283 LEU A O 1
ATOM 2068 N N . GLU A 1 284 ? 0.899 9.747 -28.011 1.00 50.62 284 GLU A N 1
ATOM 2069 C CA . GLU A 1 284 ? -0.511 10.165 -28.164 1.00 50.62 284 GLU A CA 1
ATOM 2070 C C . GLU A 1 284 ? -1.424 9.746 -26.988 1.00 50.62 284 GLU A C 1
ATOM 2072 O O . GLU A 1 284 ? -2.166 10.560 -26.443 1.00 50.62 284 GLU A O 1
ATOM 2077 N N . ASN A 1 285 ? -1.313 8.501 -26.513 1.00 45.22 285 ASN A N 1
ATOM 2078 C CA . ASN A 1 285 ? -2.105 7.988 -25.383 1.00 45.22 285 ASN A CA 1
ATOM 2079 C C . ASN A 1 285 ? -1.833 8.686 -24.042 1.00 45.22 285 ASN A C 1
ATOM 2081 O O . ASN A 1 285 ? -2.668 8.672 -23.140 1.00 45.22 285 ASN A O 1
ATOM 2085 N N . PHE A 1 286 ? -0.655 9.283 -23.894 1.00 52.50 286 PHE A N 1
ATOM 2086 C CA . PHE A 1 286 ? -0.224 9.979 -22.690 1.00 52.50 286 PHE A CA 1
ATOM 2087 C C . PHE A 1 286 ? -0.592 11.473 -22.726 1.00 52.50 286 PHE A C 1
ATOM 2089 O O . PHE A 1 286 ? -0.319 12.200 -21.771 1.00 52.50 286 PHE A O 1
ATOM 2096 N N . GLN A 1 287 ? -1.308 11.933 -23.761 1.00 55.19 287 GLN A N 1
ATOM 2097 C CA . GLN A 1 287 ? -1.845 13.295 -23.856 1.00 55.19 287 GLN A CA 1
ATOM 2098 C C . GLN A 1 287 ? -2.745 13.678 -22.662 1.00 55.19 287 GLN A C 1
ATOM 2100 O O . GLN A 1 287 ? -2.840 14.854 -22.316 1.00 55.19 287 GLN A O 1
ATOM 2105 N N . GLN A 1 288 ? -3.329 12.702 -21.955 1.00 50.94 288 GLN A N 1
ATOM 2106 C CA . GLN A 1 288 ? -4.069 12.930 -20.704 1.00 50.94 288 GLN A CA 1
ATOM 2107 C C . GLN A 1 288 ? -3.231 13.534 -19.558 1.00 50.94 288 GLN A C 1
ATOM 2109 O O . GLN A 1 288 ? -3.801 14.093 -18.622 1.00 50.94 288 GLN A O 1
ATOM 2114 N N . TYR A 1 289 ? -1.897 13.449 -19.624 1.00 51.50 289 TYR A N 1
ATOM 2115 C CA . TYR A 1 289 ? -0.983 14.037 -18.638 1.00 51.50 289 TYR A CA 1
ATOM 2116 C C . TYR A 1 289 ? -0.548 15.475 -18.986 1.00 51.50 289 TYR A C 1
ATOM 2118 O O . TYR A 1 289 ? 0.195 16.079 -18.210 1.00 51.50 289 TYR A O 1
ATOM 2126 N N . ALA A 1 290 ? -1.008 16.037 -20.112 1.00 47.91 290 ALA A N 1
ATOM 2127 C CA . ALA A 1 290 ? -0.763 17.429 -20.490 1.00 47.91 290 ALA A CA 1
ATOM 2128 C C . ALA A 1 290 ? -1.673 18.412 -19.710 1.00 47.91 290 ALA A C 1
ATOM 2130 O O . ALA A 1 290 ? -2.825 18.083 -19.402 1.00 47.91 290 ALA A O 1
ATOM 2131 N N . PRO A 1 291 ? -1.196 19.629 -19.380 1.00 39.94 291 PRO A N 1
ATOM 2132 C CA . PRO A 1 291 ? -1.973 20.608 -18.619 1.00 39.94 291 PRO A CA 1
ATOM 2133 C C . PRO A 1 291 ? -3.143 21.186 -19.434 1.00 39.94 291 PRO A C 1
ATOM 2135 O O . PRO A 1 291 ? -3.004 21.492 -20.616 1.00 39.94 291 PRO A O 1
ATOM 2138 N N . LYS A 1 292 ? -4.295 21.390 -18.780 1.00 37.59 292 LYS A N 1
ATOM 2139 C CA . LYS A 1 292 ? -5.483 22.048 -19.357 1.00 37.59 292 LYS A CA 1
ATOM 2140 C C . LYS A 1 292 ? -5.658 23.453 -18.775 1.00 37.59 292 LYS A C 1
ATOM 2142 O O . LYS A 1 292 ? -5.484 23.644 -17.573 1.00 37.59 292 LYS A O 1
ATOM 2147 N N . ASP A 1 293 ? -6.042 24.412 -19.618 1.00 30.92 293 ASP A N 1
ATOM 2148 C CA . ASP A 1 293 ? -6.281 25.807 -19.224 1.00 30.92 293 ASP A CA 1
ATOM 2149 C C . ASP A 1 293 ? -7.354 25.939 -18.129 1.00 30.92 293 ASP A C 1
ATOM 2151 O O . ASP A 1 293 ? -8.501 25.520 -18.299 1.00 30.92 293 ASP A O 1
ATOM 2155 N N . ALA A 1 294 ? -7.003 26.602 -17.025 1.00 26.31 294 ALA A N 1
ATOM 2156 C CA . ALA A 1 294 ? -7.922 26.915 -15.934 1.00 26.31 294 ALA A CA 1
ATOM 2157 C C . ALA A 1 294 ? -8.388 28.377 -16.016 1.00 26.31 294 ALA A C 1
ATOM 2159 O O . ALA A 1 294 ? -7.567 29.296 -15.966 1.00 26.31 294 ALA A O 1
ATOM 2160 N N . ASN A 1 295 ? -9.702 28.634 -16.100 1.00 25.14 295 ASN A N 1
ATOM 2161 C CA . ASN A 1 295 ? -10.205 30.009 -16.009 1.00 25.14 295 ASN A CA 1
ATOM 2162 C C . ASN A 1 295 ? -11.678 30.147 -15.559 1.00 25.14 295 ASN A C 1
ATOM 2164 O O . ASN A 1 295 ? -12.550 29.416 -16.018 1.00 25.14 295 ASN A O 1
ATOM 2168 N N . LYS A 1 296 ? -11.936 31.203 -14.769 1.00 27.05 296 LYS A N 1
ATOM 2169 C CA . LYS A 1 296 ? -13.244 31.821 -14.431 1.00 27.05 296 LYS A CA 1
ATOM 2170 C C . LYS A 1 296 ? -14.217 31.045 -13.522 1.00 27.05 296 LYS A C 1
ATOM 2172 O O . LYS A 1 296 ? -15.208 30.487 -13.979 1.00 27.05 296 LYS A O 1
ATOM 2177 N N . GLY A 1 297 ? -14.042 31.216 -12.208 1.00 22.25 297 GLY A N 1
ATOM 2178 C CA . GLY A 1 297 ? -15.159 31.250 -11.248 1.00 22.25 297 GLY A CA 1
ATOM 2179 C C . GLY A 1 297 ? -15.668 32.690 -11.054 1.00 22.25 297 GLY A C 1
ATOM 2180 O O . GLY A 1 297 ? -14.865 33.623 -11.059 1.00 22.25 297 GLY A O 1
ATOM 2181 N N . GLY A 1 298 ? -16.984 32.890 -10.916 1.00 22.73 298 GLY A N 1
ATOM 2182 C CA . GLY A 1 298 ? -17.619 34.213 -10.784 1.00 22.73 298 GLY A CA 1
ATOM 2183 C C . GLY A 1 298 ? -18.366 34.409 -9.458 1.00 22.73 298 GLY A C 1
ATOM 2184 O O . GLY A 1 298 ? -18.877 33.453 -8.886 1.00 22.73 298 GLY A O 1
ATOM 2185 N N . SER A 1 299 ? -18.443 35.656 -8.986 1.00 27.81 299 SER A N 1
ATOM 2186 C CA . SER A 1 299 ? -19.134 36.062 -7.747 1.00 27.81 299 SER A CA 1
ATOM 2187 C C . SER A 1 299 ? -20.504 36.690 -8.031 1.00 27.81 299 SER A C 1
ATOM 2189 O O . SER A 1 299 ? -20.666 37.312 -9.080 1.00 27.81 299 SER A O 1
ATOM 2191 N N . LEU A 1 300 ? -21.452 36.596 -7.083 1.00 23.34 300 LEU A N 1
ATOM 2192 C CA . LEU A 1 300 ? -22.539 37.570 -6.868 1.00 23.34 300 LEU A CA 1
ATOM 2193 C C . LEU A 1 300 ? -23.219 37.372 -5.491 1.00 23.34 300 LEU A C 1
ATOM 2195 O O . LEU A 1 300 ? -23.239 36.267 -4.958 1.00 23.34 300 LEU A O 1
ATOM 2199 N N . VAL A 1 301 ? -23.776 38.448 -4.914 1.00 27.55 301 VAL A N 1
ATOM 2200 C CA . VAL A 1 301 ? -24.363 38.502 -3.552 1.00 27.55 301 VAL A CA 1
ATOM 2201 C C . VAL A 1 301 ? -25.651 39.341 -3.546 1.00 27.55 301 VAL A C 1
ATOM 2203 O O . VAL A 1 301 ? -25.702 40.371 -4.216 1.00 27.55 301 VAL A O 1
ATOM 2206 N N . ALA A 1 302 ? -26.658 38.968 -2.740 1.00 24.22 302 ALA A N 1
ATOM 2207 C CA . ALA A 1 302 ? -27.805 39.823 -2.384 1.00 24.22 302 ALA A CA 1
ATOM 2208 C C . ALA A 1 302 ? -28.390 39.480 -0.987 1.00 24.22 302 ALA A C 1
ATOM 2210 O O . ALA A 1 302 ? -28.282 38.343 -0.535 1.00 24.22 302 ALA A O 1
ATOM 2211 N N . LYS A 1 303 ? -29.009 40.462 -0.303 1.00 26.89 303 LYS A N 1
ATOM 2212 C CA . LYS A 1 303 ? -29.643 40.360 1.043 1.00 26.89 303 LYS A CA 1
ATOM 2213 C C . LYS A 1 303 ? -31.177 40.536 0.963 1.00 26.89 303 LYS A C 1
ATOM 2215 O O . LYS A 1 303 ? -31.648 41.077 -0.033 1.00 26.89 303 LYS A O 1
ATOM 2220 N N . GLY A 1 304 ? -31.948 40.165 2.008 1.00 27.22 304 GLY A N 1
ATOM 2221 C CA . GLY A 1 304 ? -33.432 40.173 1.928 1.00 27.22 304 GLY A CA 1
ATOM 2222 C C . GLY A 1 304 ? -34.328 40.281 3.190 1.00 27.22 304 GLY A C 1
ATOM 2223 O O . GLY A 1 304 ? -35.512 40.027 3.045 1.00 27.22 304 GLY A O 1
ATOM 2224 N N . ALA A 1 305 ? -33.815 40.652 4.372 1.00 29.44 305 ALA A N 1
ATOM 2225 C CA . ALA A 1 305 ? -34.521 41.243 5.543 1.00 29.44 305 ALA A CA 1
ATOM 2226 C C . ALA A 1 305 ? -35.926 40.762 6.042 1.00 29.44 305 ALA A C 1
ATOM 2228 O O . ALA A 1 305 ? -36.948 40.971 5.396 1.00 29.44 305 ALA A O 1
ATOM 2229 N N . ALA A 1 306 ? -35.991 40.392 7.332 1.00 29.64 306 ALA A N 1
ATOM 2230 C CA . ALA A 1 306 ? -37.037 40.772 8.309 1.00 29.64 306 ALA A CA 1
ATOM 2231 C C . ALA A 1 306 ? -36.434 40.665 9.739 1.00 29.64 306 ALA A C 1
ATOM 2233 O O . ALA A 1 306 ? -35.487 39.896 9.900 1.00 29.64 306 ALA A O 1
ATOM 2234 N N . PRO A 1 307 ? -36.865 41.448 10.753 1.00 41.28 307 PRO A N 1
ATOM 2235 C CA . PRO A 1 307 ? -36.033 41.711 11.936 1.00 41.28 307 PRO A CA 1
ATOM 2236 C C . PRO A 1 307 ? -35.879 40.515 12.887 1.00 41.28 307 PRO A C 1
ATOM 2238 O O . PRO A 1 307 ? -36.843 40.009 13.458 1.00 41.28 307 PRO A O 1
ATOM 2241 N N . SER A 1 308 ? -34.622 40.126 13.072 1.00 53.62 308 SER A N 1
ATOM 2242 C CA . SER A 1 308 ? -34.119 38.999 13.859 1.00 53.62 308 SER A CA 1
ATOM 2243 C C . SER A 1 308 ? -33.384 39.467 15.131 1.00 53.62 308 SER A C 1
ATOM 2245 O O . SER A 1 308 ? -33.396 40.652 15.476 1.00 53.62 308 SER A O 1
ATOM 2247 N N . LYS A 1 309 ? -32.715 38.523 15.816 1.00 53.91 309 LYS A N 1
ATOM 2248 C CA . LYS A 1 309 ? -31.742 38.699 16.921 1.00 53.91 309 LYS A CA 1
ATOM 2249 C C . LYS A 1 309 ? -30.880 39.970 16.814 1.00 53.91 309 LYS A C 1
ATOM 2251 O O . LYS A 1 309 ? -30.598 40.617 17.821 1.00 53.91 309 LYS A O 1
ATOM 2256 N N . ASP A 1 310 ? -30.525 40.348 15.589 1.00 54.97 310 ASP A N 1
ATOM 2257 C CA . ASP A 1 310 ? -29.734 41.527 15.223 1.00 54.97 310 ASP A CA 1
ATOM 2258 C C . ASP A 1 310 ? -30.261 42.856 15.794 1.00 54.97 310 ASP A C 1
ATOM 2260 O O . ASP A 1 310 ? -29.471 43.758 16.048 1.00 54.97 310 ASP A O 1
ATOM 2264 N N . LEU A 1 311 ? -31.572 42.997 16.034 1.00 60.53 311 LEU A N 1
ATOM 2265 C CA . LEU A 1 311 ? -32.143 44.247 16.559 1.00 60.53 311 LEU A CA 1
ATOM 2266 C C . LEU A 1 311 ? -31.882 44.421 18.068 1.00 60.53 311 LEU A C 1
ATOM 2268 O O . LEU A 1 311 ? -31.603 45.530 18.517 1.00 60.53 311 LEU A O 1
ATOM 2272 N N . VAL A 1 312 ? -31.897 43.327 18.840 1.00 65.62 312 VAL A N 1
ATOM 2273 C CA . VAL A 1 312 ? -31.468 43.330 20.254 1.00 65.62 312 VAL A CA 1
ATOM 2274 C C . VAL A 1 312 ? -29.946 43.464 20.329 1.00 65.62 312 VAL A C 1
ATOM 2276 O O . VAL A 1 312 ? -29.435 44.287 21.088 1.00 65.62 312 VAL A O 1
ATOM 2279 N N . ARG A 1 313 ? -29.232 42.725 19.470 1.00 73.44 313 ARG A N 1
ATOM 2280 C CA . ARG A 1 313 ? -27.772 42.770 19.327 1.00 73.44 313 ARG A CA 1
ATOM 2281 C C . ARG A 1 313 ? -27.259 44.195 19.079 1.00 73.44 313 ARG A C 1
ATOM 2283 O O . ARG A 1 313 ? -26.439 44.675 19.852 1.00 73.44 313 ARG A O 1
ATOM 2290 N N . ALA A 1 314 ? -27.798 44.905 18.086 1.00 69.62 314 ALA A N 1
ATOM 2291 C CA . ALA A 1 314 ? -27.391 46.274 17.756 1.00 69.62 314 ALA A CA 1
ATOM 2292 C C . ALA A 1 314 ? -27.635 47.277 18.905 1.00 69.62 314 ALA A C 1
ATOM 2294 O O . ALA A 1 314 ? -26.908 48.261 19.039 1.00 69.62 314 ALA A O 1
ATOM 2295 N N . GLY A 1 315 ? -28.631 47.028 19.764 1.00 72.19 315 GLY A N 1
ATOM 2296 C CA . GLY A 1 315 ? -28.829 47.801 20.994 1.00 72.19 315 GLY A CA 1
ATOM 2297 C C . GLY A 1 315 ? -27.677 47.625 21.989 1.00 72.19 315 GLY A C 1
ATOM 2298 O O . GLY A 1 315 ? -27.217 48.601 22.575 1.00 72.19 315 GLY A O 1
ATOM 2299 N N . ILE A 1 316 ? -27.172 46.398 22.135 1.00 74.62 316 ILE A N 1
ATOM 2300 C CA . ILE A 1 316 ? -26.033 46.066 23.004 1.00 74.62 316 ILE A CA 1
ATOM 2301 C C . ILE A 1 316 ? -24.720 46.608 22.408 1.00 74.62 316 ILE A C 1
ATOM 2303 O O . ILE A 1 316 ? -23.918 47.188 23.136 1.00 74.62 316 ILE A O 1
ATOM 2307 N N . GLU A 1 317 ? -24.523 46.484 21.091 1.00 77.75 317 GLU A N 1
ATOM 2308 C CA . GLU A 1 317 ? -23.328 46.967 20.374 1.00 77.75 317 GLU A CA 1
ATOM 2309 C C . GLU A 1 317 ? -23.177 48.497 20.458 1.00 77.75 317 GLU A C 1
ATOM 2311 O O . GLU A 1 317 ? -22.087 48.990 20.750 1.00 77.75 317 GLU A O 1
ATOM 2316 N N . ASN A 1 318 ? -24.269 49.261 20.313 1.00 75.19 318 ASN A N 1
ATOM 2317 C CA . ASN A 1 318 ? -24.243 50.719 20.499 1.00 75.19 318 ASN A CA 1
ATOM 2318 C C . ASN A 1 318 ? -23.873 51.118 21.938 1.00 75.19 318 ASN A C 1
ATOM 2320 O O . ASN A 1 318 ? -23.038 51.998 22.137 1.00 75.19 318 ASN A O 1
ATOM 2324 N N . VAL A 1 319 ? -24.444 50.449 22.948 1.00 76.25 319 VAL A N 1
ATOM 2325 C CA . VAL A 1 319 ? -24.103 50.703 24.360 1.00 76.25 319 VAL A CA 1
ATOM 2326 C C . VAL A 1 319 ? -22.644 50.329 24.663 1.00 76.25 319 VAL A C 1
ATOM 2328 O O . VAL A 1 319 ? -22.029 50.939 25.536 1.00 76.25 319 VAL A O 1
ATOM 2331 N N . LEU A 1 320 ? -22.057 49.383 23.920 1.00 75.44 320 LEU A N 1
ATOM 2332 C CA . LEU A 1 320 ? -20.632 49.062 24.009 1.00 75.44 320 LEU A CA 1
ATOM 2333 C C . LEU A 1 320 ? -19.759 50.193 23.438 1.00 75.44 320 LEU A C 1
ATOM 2335 O O . LEU A 1 320 ? -18.852 50.656 24.133 1.00 75.44 320 LEU A O 1
ATOM 2339 N N . LYS A 1 321 ? -20.071 50.689 22.227 1.00 76.44 321 LYS A N 1
ATOM 2340 C CA . LYS A 1 321 ? -19.374 51.835 21.604 1.00 76.44 321 LYS A CA 1
ATOM 2341 C C . LYS A 1 321 ? -19.400 53.072 22.506 1.00 76.44 321 LYS A C 1
ATOM 2343 O O . LYS A 1 321 ? -18.355 53.670 22.758 1.00 76.44 321 LYS A O 1
ATOM 2348 N N . GLU A 1 322 ? -20.562 53.405 23.077 1.00 72.38 322 GLU A N 1
ATOM 2349 C CA . GLU A 1 322 ? -20.710 54.551 23.987 1.00 72.38 322 GLU A CA 1
ATOM 2350 C C . GLU A 1 322 ? -19.906 54.443 25.296 1.00 72.38 322 GLU A C 1
ATOM 2352 O O . GLU A 1 322 ? -19.552 55.473 25.874 1.00 72.38 322 GLU A O 1
ATOM 2357 N N . VAL A 1 323 ? -19.682 53.230 25.817 1.00 75.12 323 VAL A N 1
ATOM 2358 C CA . VAL A 1 323 ? -18.957 53.014 27.087 1.00 75.12 323 VAL A CA 1
ATOM 2359 C C . VAL A 1 323 ? -17.448 52.924 26.865 1.00 75.12 323 VAL A C 1
ATOM 2361 O O . VAL A 1 323 ? -16.687 53.388 27.712 1.00 75.12 323 VAL A O 1
ATOM 2364 N N . LEU A 1 324 ? -17.013 52.383 25.726 1.00 72.81 324 LEU A N 1
ATOM 2365 C CA . LEU A 1 324 ? -15.600 52.342 25.334 1.00 72.81 324 LEU A CA 1
ATOM 2366 C C . LEU A 1 324 ? -15.109 53.668 24.725 1.00 72.81 324 LEU A C 1
ATOM 2368 O O . LEU A 1 324 ? -13.912 53.944 24.744 1.00 72.81 324 LEU A O 1
ATOM 2372 N N . GLY A 1 325 ? -16.021 54.508 24.225 1.00 63.81 325 GLY A N 1
ATOM 2373 C CA . GLY A 1 325 ? -15.696 55.798 23.610 1.00 63.81 325 GLY A CA 1
ATOM 2374 C C . GLY A 1 325 ? -15.125 55.687 22.193 1.00 63.81 325 GLY A C 1
ATOM 2375 O O . GLY A 1 325 ? -14.460 56.619 21.740 1.00 63.81 325 GLY A O 1
ATOM 2376 N N . ASP A 1 326 ? -15.371 54.566 21.508 1.00 70.06 326 ASP A N 1
ATOM 2377 C CA . ASP A 1 326 ? -14.893 54.286 20.152 1.00 70.06 326 ASP A CA 1
ATOM 2378 C C . ASP A 1 326 ? -16.063 53.969 19.206 1.00 70.06 326 ASP A C 1
ATOM 2380 O O . ASP A 1 326 ? -16.592 52.856 19.161 1.00 70.06 326 ASP A O 1
ATOM 2384 N N . ASP A 1 327 ? -16.445 54.965 18.405 1.00 60.66 327 ASP A N 1
ATOM 2385 C CA . ASP A 1 327 ? -17.479 54.829 17.376 1.00 60.66 327 ASP A CA 1
ATOM 2386 C C . ASP A 1 327 ? -17.047 53.931 16.195 1.00 60.66 327 ASP A C 1
ATOM 2388 O O . ASP A 1 327 ? -17.899 53.513 15.407 1.00 60.66 327 ASP A O 1
ATOM 2392 N N . SER A 1 328 ? -15.753 53.614 16.049 1.00 58.06 328 SER A N 1
ATOM 2393 C CA . SER A 1 328 ? -15.184 52.835 14.930 1.00 58.06 328 SER A CA 1
ATOM 2394 C C . SER A 1 328 ? -15.035 51.331 15.201 1.00 58.06 328 SER A C 1
ATOM 2396 O O . SER A 1 328 ? -14.547 50.584 14.352 1.00 58.06 328 SER A O 1
ATOM 2398 N N . LEU A 1 329 ? -15.484 50.877 16.373 1.00 68.25 329 LEU A N 1
ATOM 2399 C CA . LEU A 1 329 ? -15.336 49.502 16.843 1.00 68.25 329 LEU A CA 1
ATOM 2400 C C . LEU A 1 329 ? -16.330 48.552 16.138 1.00 68.25 329 LEU A C 1
ATOM 2402 O O . LEU A 1 329 ? -17.463 48.392 16.580 1.00 68.25 329 LEU A O 1
ATOM 2406 N N . ASP A 1 330 ? -15.932 47.955 15.012 1.00 60.72 330 ASP A N 1
ATOM 2407 C CA . ASP A 1 330 ? -16.848 47.230 14.104 1.00 60.72 330 ASP A CA 1
ATOM 2408 C C . ASP A 1 330 ? -16.775 45.682 14.176 1.00 60.72 330 ASP A C 1
ATOM 2410 O O . ASP A 1 330 ? -17.452 44.999 13.404 1.00 60.72 330 ASP A O 1
ATOM 2414 N N . ASP A 1 331 ? -16.011 45.110 15.116 1.00 66.62 331 ASP A N 1
ATOM 2415 C CA . ASP A 1 331 ? -16.024 43.671 15.441 1.00 66.62 331 ASP A CA 1
ATOM 2416 C C . ASP A 1 331 ? -16.466 43.450 16.896 1.00 66.62 331 ASP A C 1
ATOM 2418 O O . ASP A 1 331 ? -15.879 43.994 17.826 1.00 66.62 331 ASP A O 1
ATOM 2422 N N . PHE A 1 332 ? -17.499 42.625 17.077 1.00 71.81 332 PHE A N 1
ATOM 2423 C CA . PHE A 1 332 ? -18.125 42.282 18.360 1.00 71.81 332 PHE A CA 1
ATOM 2424 C C . PHE A 1 332 ? -18.107 40.766 18.635 1.00 71.81 332 PHE A C 1
ATOM 2426 O O . PHE A 1 332 ? -18.943 40.246 19.378 1.00 71.81 332 PHE A O 1
ATOM 2433 N N . SER A 1 333 ? -17.209 40.027 17.975 1.00 64.44 333 SER A N 1
ATOM 2434 C CA . SER A 1 333 ? -17.029 38.579 18.165 1.00 64.44 333 SER A CA 1
ATOM 2435 C C . SER A 1 333 ? -16.128 38.220 19.355 1.00 64.44 333 SER A C 1
ATOM 2437 O O . SER A 1 333 ? -16.206 37.101 19.865 1.00 64.44 333 SER A O 1
ATOM 2439 N N . ALA A 1 334 ? -15.303 39.163 19.817 1.00 63.59 334 ALA A N 1
ATOM 2440 C CA . ALA A 1 334 ? -14.431 38.999 20.975 1.00 63.59 334 ALA A CA 1
ATOM 2441 C C . ALA A 1 334 ? -15.204 39.041 22.316 1.00 63.59 334 ALA A C 1
ATOM 2443 O O . ALA A 1 334 ? -16.301 39.605 22.391 1.00 63.59 334 ALA A O 1
ATOM 2444 N N . PRO A 1 335 ? -14.642 38.477 23.404 1.00 69.56 335 PRO A N 1
ATOM 2445 C CA . PRO A 1 335 ? -15.174 38.663 24.751 1.00 69.56 335 PRO A CA 1
ATOM 2446 C C . PRO A 1 335 ? -15.155 40.135 25.181 1.00 69.56 335 PRO A C 1
ATOM 2448 O O . PRO A 1 335 ? -14.184 40.849 24.945 1.00 69.56 335 PRO A O 1
ATOM 2451 N N . LEU A 1 336 ? -16.197 40.575 25.889 1.00 69.81 336 LEU A N 1
ATOM 2452 C CA . LEU A 1 336 ? -16.408 41.973 26.297 1.00 69.81 336 LEU A CA 1
ATOM 2453 C C . LEU A 1 336 ? -15.210 42.567 27.070 1.00 69.81 336 LEU A C 1
ATOM 2455 O O . LEU A 1 336 ? -14.879 43.738 26.903 1.00 69.81 336 LEU A O 1
ATOM 2459 N N . MET A 1 337 ? -14.531 41.753 27.885 1.00 68.31 337 MET A N 1
ATOM 2460 C CA . MET A 1 337 ? -13.328 42.158 28.627 1.00 68.31 337 MET A CA 1
ATOM 2461 C C . MET A 1 337 ? -12.131 42.431 27.698 1.00 68.31 337 MET A C 1
ATOM 2463 O O . MET A 1 337 ? -11.408 43.406 27.895 1.00 68.31 337 MET A O 1
ATOM 2467 N N . ASP A 1 338 ? -11.945 41.605 26.664 1.00 69.06 338 ASP A N 1
ATOM 2468 C CA . ASP A 1 338 ? -10.839 41.721 25.700 1.00 69.06 338 ASP A CA 1
ATOM 2469 C C . ASP A 1 338 ? -11.044 42.907 24.741 1.00 69.06 338 ASP A C 1
ATOM 2471 O O . ASP A 1 338 ? -10.082 43.465 24.216 1.00 69.06 338 ASP A O 1
ATOM 2475 N N . MET A 1 339 ? -12.297 43.351 24.581 1.00 65.12 339 MET A N 1
ATOM 2476 C CA . MET A 1 339 ? -12.673 44.596 23.898 1.00 65.12 339 MET A CA 1
ATOM 2477 C C . MET A 1 339 ? -12.379 45.864 24.724 1.00 65.12 339 MET A C 1
ATOM 2479 O O . MET A 1 339 ? -12.659 46.969 24.267 1.00 65.12 339 MET A O 1
ATOM 2483 N N . GLY A 1 340 ? -11.812 45.732 25.929 1.00 64.75 340 GLY A N 1
ATOM 2484 C CA . GLY A 1 340 ? -11.346 46.856 26.746 1.00 64.75 340 GLY A CA 1
ATOM 2485 C C . GLY A 1 340 ? -12.275 47.283 27.886 1.00 64.75 340 GLY A C 1
ATOM 2486 O O . GLY A 1 340 ? -12.000 48.304 28.518 1.00 64.75 340 GLY A O 1
ATOM 2487 N N . LEU A 1 341 ? -13.341 46.532 28.199 1.00 68.56 341 LEU A N 1
ATOM 2488 C CA . LEU A 1 341 ? -14.130 46.807 29.405 1.00 68.56 341 LEU A CA 1
ATOM 2489 C C . LEU A 1 341 ? -13.340 46.403 30.654 1.00 68.56 341 LEU A C 1
ATOM 2491 O O . LEU A 1 341 ? -13.269 45.231 31.016 1.00 68.56 341 LEU A O 1
ATOM 2495 N N . ASP A 1 342 ? -12.780 47.395 31.346 1.00 67.69 342 ASP A N 1
ATOM 2496 C CA . ASP A 1 342 ? -12.201 47.195 32.671 1.00 67.69 342 ASP A CA 1
ATOM 2497 C C . ASP A 1 342 ? -13.276 46.976 33.757 1.00 67.69 342 ASP A C 1
ATOM 2499 O O . ASP A 1 342 ? -14.484 47.122 33.541 1.00 67.69 342 ASP A O 1
ATOM 2503 N N . SER A 1 343 ? -12.833 46.640 34.970 1.00 54.22 343 SER A N 1
ATOM 2504 C CA . SER A 1 343 ? -13.706 46.356 36.119 1.00 54.22 343 SER A CA 1
ATOM 2505 C C . SER A 1 343 ? -14.586 47.532 36.581 1.00 54.22 343 SER A C 1
ATOM 2507 O O . SER A 1 343 ? -15.431 47.333 37.457 1.00 54.22 343 SER A O 1
ATOM 2509 N N . LEU A 1 344 ? -14.397 48.743 36.047 1.00 60.97 344 LEU A N 1
ATOM 2510 C CA . LEU A 1 344 ? -15.240 49.913 36.292 1.00 60.97 344 LEU A CA 1
ATOM 2511 C C . LEU A 1 344 ? -16.216 50.129 35.122 1.00 60.97 344 LEU A C 1
ATOM 2513 O O . LEU A 1 344 ? -17.424 50.236 35.351 1.00 60.97 344 LEU A O 1
ATOM 2517 N N . ALA A 1 345 ? -15.718 50.096 33.882 1.00 61.81 345 ALA A N 1
ATOM 2518 C CA . ALA A 1 345 ? -16.513 50.189 32.655 1.00 61.81 345 ALA A CA 1
ATOM 2519 C C . ALA A 1 345 ? -17.568 49.072 32.562 1.00 61.81 345 ALA A C 1
ATOM 2521 O O . ALA A 1 345 ? -18.719 49.332 32.213 1.00 61.81 345 ALA A O 1
ATOM 2522 N N . ALA A 1 346 ? -17.223 47.851 32.984 1.00 63.41 346 ALA A N 1
ATOM 2523 C CA . ALA A 1 346 ? -18.138 46.714 33.097 1.00 63.41 346 ALA A CA 1
ATOM 2524 C C . ALA A 1 346 ? -19.382 47.019 33.962 1.00 63.41 346 ALA A C 1
ATOM 2526 O O . ALA A 1 346 ? -20.505 46.623 33.636 1.00 63.41 346 ALA A O 1
ATOM 2527 N N . VAL A 1 347 ? -19.216 47.765 35.062 1.00 68.62 347 VAL A N 1
ATOM 2528 C CA . VAL A 1 347 ? -20.332 48.137 35.949 1.00 68.62 347 VAL A CA 1
ATOM 2529 C C . VAL A 1 347 ? -21.244 49.168 35.281 1.00 68.62 347 VAL A C 1
ATOM 2531 O O . VAL A 1 347 ? -22.465 49.091 35.444 1.00 68.62 347 VAL A O 1
ATOM 2534 N N . GLU A 1 348 ? -20.683 50.104 34.515 1.00 69.44 348 GLU A N 1
ATOM 2535 C CA . GLU A 1 348 ? -21.463 51.097 33.775 1.00 69.44 348 GLU A CA 1
ATOM 2536 C C . GLU A 1 348 ? -22.192 50.481 32.572 1.00 69.44 348 GLU A C 1
ATOM 2538 O O . GLU A 1 348 ? -23.399 50.685 32.437 1.00 69.44 348 GLU A O 1
ATOM 2543 N N . PHE A 1 349 ? -21.511 49.656 31.771 1.00 76.38 349 PHE A N 1
ATOM 2544 C CA . PHE A 1 349 ? -22.095 48.916 30.649 1.00 76.38 349 PHE A CA 1
ATOM 2545 C C . PHE A 1 349 ? -23.320 48.103 31.077 1.00 76.38 349 PHE A C 1
ATOM 2547 O O . PHE A 1 349 ? -24.410 48.298 30.537 1.00 76.38 349 PHE A O 1
ATOM 2554 N N . ARG A 1 350 ? -23.192 47.274 32.125 1.00 75.69 350 ARG A N 1
ATOM 2555 C CA . ARG A 1 350 ? -24.321 46.510 32.683 1.00 75.69 350 ARG A CA 1
ATOM 2556 C C . ARG A 1 350 ? -25.491 47.419 33.078 1.00 75.69 350 ARG A C 1
ATOM 2558 O O . ARG A 1 350 ? -26.645 47.077 32.824 1.00 75.69 350 ARG A O 1
ATOM 2565 N N . ASN A 1 351 ? -25.214 48.564 33.706 1.00 70.88 351 ASN A N 1
ATOM 2566 C CA . ASN A 1 351 ? -26.258 49.504 34.121 1.00 70.88 351 ASN A CA 1
ATOM 2567 C C . ASN A 1 351 ? -26.959 50.162 32.919 1.00 70.88 351 ASN A C 1
ATOM 2569 O O . ASN A 1 351 ? -28.176 50.336 32.971 1.00 70.88 351 ASN A O 1
ATOM 2573 N N . ARG A 1 352 ? -26.224 50.497 31.847 1.00 72.06 352 ARG A N 1
ATOM 2574 C CA . ARG A 1 352 ? -26.798 51.054 30.611 1.00 72.06 352 ARG A CA 1
ATOM 2575 C C . ARG A 1 352 ? -27.626 50.012 29.852 1.00 72.06 352 ARG A C 1
ATOM 2577 O O . ARG A 1 352 ? -28.781 50.292 29.557 1.00 72.06 352 ARG A O 1
ATOM 2584 N N . VAL A 1 353 ? -27.119 48.791 29.642 1.00 72.12 353 VAL A N 1
ATOM 2585 C CA . VAL A 1 353 ? -27.879 47.709 28.975 1.00 72.12 353 VAL A CA 1
ATOM 2586 C C . VAL A 1 353 ? -29.180 47.397 29.727 1.00 72.12 353 VAL A C 1
ATOM 2588 O O . VAL A 1 353 ? -30.233 47.273 29.106 1.00 72.12 353 VAL A O 1
ATOM 2591 N N . GLN A 1 354 ? -29.157 47.355 31.066 1.00 72.75 354 GLN A N 1
ATOM 2592 C CA . GLN A 1 354 ? -30.374 47.154 31.868 1.00 72.75 354 GLN A CA 1
ATOM 2593 C C . GLN A 1 354 ? -31.344 48.359 31.836 1.00 72.75 354 GLN A C 1
ATOM 2595 O O . GLN A 1 354 ? -32.504 48.217 32.214 1.00 72.75 354 GLN A O 1
ATOM 2600 N N . ALA A 1 355 ? -30.900 49.543 31.401 1.00 66.06 355 ALA A N 1
ATOM 2601 C CA . ALA A 1 355 ? -31.764 50.700 31.158 1.00 66.06 355 ALA A CA 1
ATOM 2602 C C . ALA A 1 355 ? -32.323 50.737 29.720 1.00 66.06 355 ALA A C 1
ATOM 2604 O O . ALA A 1 355 ? -33.362 51.352 29.492 1.00 66.06 355 ALA A O 1
ATOM 2605 N N . SER A 1 356 ? -31.668 50.071 28.762 1.00 64.75 356 SER A N 1
ATOM 2606 C CA . SER A 1 356 ? -32.101 49.980 27.359 1.00 64.75 356 SER A CA 1
ATOM 2607 C C . SER A 1 356 ? -33.224 48.963 27.111 1.00 64.75 356 SER A C 1
ATOM 2609 O O . SER A 1 356 ? -33.923 49.077 26.106 1.00 64.75 356 SER A O 1
ATOM 2611 N N . PHE A 1 357 ? -33.413 47.984 28.004 1.00 65.06 357 PHE A N 1
ATOM 2612 C CA . PHE A 1 357 ? -34.411 46.915 27.864 1.00 65.06 357 PHE A CA 1
ATOM 2613 C C . PHE A 1 357 ? -35.274 46.790 29.133 1.00 65.06 357 PHE A C 1
ATOM 2615 O O . PHE A 1 357 ? -34.854 46.196 30.128 1.00 65.06 357 PHE A O 1
ATOM 2622 N N . GLU A 1 358 ? -36.493 47.341 29.110 1.00 52.75 358 GLU A N 1
ATOM 2623 C CA . GLU A 1 358 ? -37.412 47.271 30.256 1.00 52.75 358 GLU A CA 1
ATOM 2624 C C . GLU A 1 358 ? -37.767 45.818 30.628 1.00 52.75 358 GLU A C 1
ATOM 2626 O O . GLU A 1 358 ? -38.109 44.998 29.779 1.00 52.75 358 GLU A O 1
ATOM 2631 N N . GLY A 1 359 ? -37.717 45.512 31.929 1.00 57.22 359 GLY A N 1
ATOM 2632 C CA . GLY A 1 359 ? -38.100 44.214 32.503 1.00 57.22 359 GLY A CA 1
ATOM 2633 C C . GLY A 1 359 ? -36.935 43.278 32.845 1.00 57.22 359 GLY A C 1
ATOM 2634 O O . GLY A 1 359 ? -37.076 42.454 33.749 1.00 57.22 359 GLY A O 1
ATOM 2635 N N . VAL A 1 360 ? -35.770 43.435 32.209 1.00 59.84 360 VAL A N 1
ATOM 2636 C CA . VAL A 1 360 ? -34.606 42.557 32.428 1.00 59.84 360 VAL A CA 1
ATOM 2637 C C . VAL A 1 360 ? -33.890 42.885 33.749 1.00 59.84 360 VAL A C 1
ATOM 2639 O O . VAL A 1 360 ? -33.755 44.047 34.135 1.00 59.84 360 VAL A O 1
ATOM 2642 N N . ARG A 1 361 ? -33.380 41.859 34.447 1.00 55.94 361 ARG A N 1
ATOM 2643 C CA . ARG A 1 361 ? -32.471 42.007 35.600 1.00 55.94 361 ARG A CA 1
ATOM 2644 C C . ARG A 1 361 ? -31.147 41.300 35.331 1.00 55.94 361 ARG A C 1
ATOM 2646 O O . ARG A 1 361 ? -31.124 40.087 35.153 1.00 55.94 361 ARG A O 1
ATOM 2653 N N . LEU A 1 362 ? -30.050 42.051 35.348 1.00 60.75 362 LEU A N 1
ATOM 2654 C CA . LEU A 1 362 ? -28.703 41.547 35.087 1.00 60.75 362 LEU A CA 1
ATOM 2655 C C . LEU A 1 362 ? -27.927 41.382 36.405 1.00 60.75 362 LEU A C 1
ATOM 2657 O O . LEU A 1 362 ? -27.924 42.275 37.256 1.00 60.75 362 LEU A O 1
ATOM 2661 N N . SER A 1 363 ? -27.261 40.239 36.589 1.00 57.22 363 SER A N 1
ATOM 2662 C CA . SER A 1 363 ? -26.464 39.963 37.792 1.00 57.22 363 SER A CA 1
ATOM 2663 C C . SER A 1 363 ? -25.143 40.752 37.806 1.00 57.22 363 SER A C 1
ATOM 2665 O O . SER A 1 363 ? -24.724 41.353 36.815 1.00 57.22 363 SER A O 1
ATOM 2667 N N . SER A 1 364 ? -24.425 40.723 38.932 1.00 46.38 364 SER A N 1
ATOM 2668 C CA . SER A 1 364 ? -23.039 41.210 38.999 1.00 46.38 364 SER A CA 1
ATOM 2669 C C . SER A 1 364 ? -22.018 40.296 38.309 1.00 46.38 364 SER A C 1
ATOM 2671 O O . SER A 1 364 ? -20.875 40.711 38.156 1.00 46.38 364 SER A O 1
ATOM 2673 N N . THR A 1 365 ? -22.407 39.084 37.905 1.00 51.34 365 THR A N 1
ATOM 2674 C CA . THR A 1 365 ? -21.554 38.089 37.229 1.00 51.34 365 THR A CA 1
ATOM 2675 C C . THR A 1 365 ? -21.822 37.984 35.726 1.00 51.34 365 THR A C 1
ATOM 2677 O O . THR A 1 365 ? -21.050 37.345 35.024 1.00 51.34 365 THR A O 1
ATOM 2680 N N . VAL A 1 366 ? -22.857 38.659 35.209 1.00 59.78 366 VAL A N 1
ATOM 2681 C CA . VAL A 1 366 ? -23.423 38.431 33.866 1.00 59.78 366 VAL A CA 1
ATOM 2682 C C . VAL A 1 366 ? -22.419 38.522 32.705 1.00 59.78 366 VAL A C 1
ATOM 2684 O O . VAL A 1 366 ? -22.601 37.844 31.707 1.00 59.78 366 VAL A O 1
ATOM 2687 N N . MET A 1 367 ? -21.349 39.315 32.832 1.00 56.34 367 MET A N 1
ATOM 2688 C CA . MET A 1 367 ? -20.301 39.470 31.802 1.00 56.34 367 MET A CA 1
ATOM 2689 C C . MET A 1 367 ? -19.219 38.375 31.856 1.00 56.34 367 MET A C 1
ATOM 2691 O O . MET A 1 367 ? -18.399 38.278 30.951 1.00 56.34 367 MET A O 1
ATOM 2695 N N . PHE A 1 368 ? -19.213 37.552 32.908 1.00 54.19 368 PHE A N 1
ATOM 2696 C CA . PHE A 1 368 ? -18.464 36.294 32.979 1.00 54.19 368 PHE A CA 1
ATOM 2697 C C . PHE A 1 368 ? -19.346 35.115 32.551 1.00 54.19 368 PHE A C 1
ATOM 2699 O O . PHE A 1 368 ? -18.868 34.212 31.871 1.00 54.19 368 PHE A O 1
ATOM 2706 N N . ASP A 1 369 ? -20.629 35.145 32.930 1.00 46.38 369 ASP A N 1
ATOM 2707 C CA . ASP A 1 369 ? -21.612 34.107 32.595 1.00 46.38 369 ASP A CA 1
ATOM 2708 C C . ASP A 1 369 ? -21.981 34.123 31.093 1.00 46.38 369 ASP A C 1
ATOM 2710 O O . ASP A 1 369 ? -22.185 33.069 30.494 1.00 46.38 369 ASP A O 1
ATOM 2714 N N . TYR A 1 370 ? -22.022 35.315 30.480 1.00 66.25 370 TYR A N 1
ATOM 2715 C CA . TYR A 1 370 ? -22.333 35.562 29.066 1.00 66.25 370 TYR A CA 1
ATOM 2716 C C . TYR A 1 370 ? -21.266 36.505 28.473 1.00 66.25 370 TYR A C 1
ATOM 2718 O O . TYR A 1 370 ? -21.456 37.725 28.448 1.00 66.25 370 TYR A O 1
ATOM 2726 N N . PRO A 1 371 ? -20.096 35.970 28.074 1.00 67.12 371 PRO A N 1
ATOM 2727 C CA . PRO A 1 371 ? -18.892 36.771 27.853 1.00 67.12 371 PRO A CA 1
ATOM 2728 C C . PRO A 1 371 ? -18.851 37.532 26.524 1.00 67.12 371 PRO A C 1
ATOM 2730 O O . PRO A 1 371 ? -18.028 38.438 26.400 1.00 67.12 371 PRO A O 1
ATOM 2733 N N . THR A 1 372 ? -19.694 37.206 25.537 1.00 74.81 372 THR A N 1
ATOM 2734 C CA . THR A 1 372 ? -19.788 37.947 24.265 1.00 74.81 372 THR A CA 1
ATOM 2735 C C . THR A 1 372 ? -21.117 38.690 24.121 1.00 74.81 372 THR A C 1
ATOM 2737 O O . THR A 1 372 ? -22.122 38.366 24.760 1.00 74.81 372 THR A O 1
ATOM 2740 N N . VAL A 1 373 ? -21.157 39.657 23.197 1.00 76.62 373 VAL A N 1
ATOM 2741 C CA . VAL A 1 373 ? -22.399 40.331 22.779 1.00 76.62 373 VAL A CA 1
ATOM 2742 C C . VAL A 1 373 ? -23.460 39.321 22.312 1.00 76.62 373 VAL A C 1
ATOM 2744 O O . VAL A 1 373 ? -24.648 39.508 22.581 1.00 76.62 373 VAL A O 1
ATOM 2747 N N . ALA A 1 374 ? -23.057 38.238 21.639 1.00 71.19 374 ALA A N 1
ATOM 2748 C CA . ALA A 1 374 ? -23.978 37.220 21.139 1.00 71.19 374 ALA A CA 1
ATOM 2749 C C . ALA A 1 374 ? -24.634 36.419 22.277 1.00 71.19 374 ALA A C 1
ATOM 2751 O O . ALA A 1 374 ? -25.857 36.266 22.265 1.00 71.19 374 ALA A O 1
ATOM 2752 N N . ASP A 1 375 ? -23.847 35.990 23.270 1.00 65.69 375 ASP A N 1
ATOM 2753 C CA . ASP A 1 375 ? -24.337 35.252 24.444 1.00 65.69 375 ASP A CA 1
ATOM 2754 C C . ASP A 1 375 ? -25.291 36.120 25.277 1.00 65.69 375 ASP A C 1
ATOM 2756 O O . ASP A 1 375 ? -26.366 35.675 25.679 1.00 65.69 375 ASP A O 1
ATOM 2760 N N . LEU A 1 376 ? -24.931 37.393 25.483 1.00 70.75 376 LEU A N 1
ATOM 2761 C CA . LEU A 1 376 ? -25.758 38.355 26.211 1.00 70.75 376 LEU A CA 1
ATOM 2762 C C . LEU A 1 376 ? -27.071 38.660 25.466 1.00 70.75 376 LEU A C 1
ATOM 2764 O O . LEU A 1 376 ? -28.109 38.840 26.103 1.00 70.75 376 LEU A O 1
ATOM 2768 N N . THR A 1 377 ? -27.049 38.660 24.127 1.00 74.88 377 THR A N 1
ATOM 2769 C CA . THR A 1 377 ? -28.261 38.790 23.299 1.00 74.88 377 THR A CA 1
ATOM 2770 C C . THR A 1 377 ? -29.199 37.595 23.498 1.00 74.88 377 THR A C 1
ATOM 2772 O O . THR A 1 377 ? -30.395 37.793 23.713 1.00 74.88 377 THR A O 1
ATOM 2775 N N . ASP A 1 378 ? -28.680 36.363 23.457 1.00 69.62 378 ASP A N 1
ATOM 2776 C CA . ASP A 1 378 ? -29.496 35.152 23.646 1.00 69.62 378 ASP A CA 1
ATOM 2777 C C . ASP A 1 378 ? -30.025 35.034 25.081 1.00 69.62 378 ASP A C 1
ATOM 2779 O O . ASP A 1 378 ? -31.190 34.686 25.280 1.00 69.62 378 ASP A O 1
ATOM 2783 N N . PHE A 1 379 ? -29.220 35.404 26.082 1.00 67.50 379 PHE A N 1
ATOM 2784 C CA . PHE A 1 379 ? -29.675 35.484 27.469 1.00 67.50 379 PHE A CA 1
ATOM 2785 C C . PHE A 1 379 ? -30.831 36.478 27.625 1.00 67.50 379 PHE A C 1
ATOM 2787 O O . PHE A 1 379 ? -31.864 36.119 28.190 1.00 67.50 379 PHE A O 1
ATOM 2794 N N . ILE A 1 380 ? -30.711 37.692 27.075 1.00 69.38 380 ILE A N 1
ATOM 2795 C CA . ILE A 1 380 ? -31.781 38.700 27.119 1.00 69.38 380 ILE A CA 1
ATOM 2796 C C . ILE A 1 380 ? -33.047 38.196 26.414 1.00 69.38 380 ILE A C 1
ATOM 2798 O O . ILE A 1 380 ? -34.136 38.357 26.959 1.00 69.38 380 ILE A O 1
ATOM 2802 N N . LEU A 1 381 ? -32.928 37.522 25.264 1.00 66.31 381 LEU A N 1
ATOM 2803 C CA . LEU A 1 381 ? -34.070 36.905 24.575 1.00 66.31 381 LEU A CA 1
ATOM 2804 C C . LEU A 1 381 ? -34.731 35.790 25.407 1.00 66.31 381 LEU A C 1
ATOM 2806 O O . LEU A 1 381 ? -35.959 35.704 25.440 1.00 66.31 381 LEU A O 1
ATOM 2810 N N . SER A 1 382 ? -33.949 34.978 26.129 1.00 60.12 382 SER A N 1
ATOM 2811 C CA . SER A 1 382 ? -34.474 33.893 26.976 1.00 60.12 382 SER A CA 1
ATOM 2812 C C . SER A 1 382 ? -35.357 34.380 28.135 1.00 60.12 382 SER A C 1
ATOM 2814 O O . SER A 1 382 ? -36.257 33.660 28.559 1.00 60.12 382 SER A O 1
ATOM 2816 N N . GLN A 1 383 ? -35.162 35.618 28.609 1.00 60.97 383 GLN A N 1
ATOM 2817 C CA . GLN A 1 383 ? -35.954 36.214 29.698 1.00 60.97 383 GLN A CA 1
ATOM 2818 C C . GLN A 1 383 ? -37.396 36.586 29.289 1.00 60.97 383 GLN A C 1
ATOM 2820 O O . GLN A 1 383 ? -38.183 36.977 30.150 1.00 60.97 383 GLN A O 1
ATOM 2825 N N . PHE A 1 384 ? -37.759 36.476 28.003 1.00 58.25 384 PHE A N 1
ATOM 2826 C CA . PHE A 1 384 ? -39.084 36.844 27.478 1.00 58.25 384 PHE A CA 1
ATOM 2827 C C . PHE A 1 384 ? -39.925 35.650 26.975 1.00 58.25 384 PHE A C 1
ATOM 2829 O O . PHE A 1 384 ? -40.984 35.858 26.380 1.00 58.25 384 PHE A O 1
ATOM 2836 N N . ALA A 1 385 ? -39.491 34.407 27.209 1.00 50.12 385 ALA A N 1
ATOM 2837 C CA . ALA A 1 385 ? -40.225 33.199 26.820 1.00 50.12 385 ALA A CA 1
ATOM 2838 C C . ALA A 1 385 ? -41.203 32.728 27.927 1.00 50.12 385 ALA A C 1
ATOM 2840 O O . ALA A 1 385 ? -40.769 32.546 29.065 1.00 50.12 385 ALA A O 1
ATOM 2841 N N . PRO A 1 386 ? -42.501 32.496 27.633 1.00 35.03 386 PRO A N 1
ATOM 2842 C CA . PRO A 1 386 ? -43.431 31.876 28.581 1.00 35.03 386 PRO A CA 1
ATOM 2843 C C . PRO A 1 386 ? -43.195 30.367 28.750 1.00 35.03 386 PRO A C 1
ATOM 2845 O O . PRO A 1 386 ? -42.870 29.675 27.786 1.00 35.03 386 PRO A O 1
ATOM 2848 N N . GLU A 1 387 ? -43.439 29.855 29.956 1.00 37.75 387 GLU A N 1
ATOM 2849 C CA . GLU A 1 387 ? -43.576 28.418 30.231 1.00 37.75 387 GLU A CA 1
ATOM 2850 C C . GLU A 1 387 ? -44.918 27.882 29.688 1.00 37.75 387 GLU A C 1
ATOM 2852 O O . GLU A 1 387 ? -45.917 28.606 29.684 1.00 37.75 387 GLU A O 1
ATOM 2857 N N . ASP A 1 388 ? -44.960 26.608 29.285 1.00 29.77 388 ASP A N 1
ATOM 2858 C CA . ASP A 1 388 ? -46.200 25.863 29.012 1.00 29.77 388 ASP A CA 1
ATOM 2859 C C . ASP A 1 388 ? -46.078 24.439 29.591 1.00 29.77 388 ASP A C 1
ATOM 2861 O O . ASP A 1 388 ? -44.993 23.849 29.567 1.00 29.77 388 ASP A O 1
ATOM 2865 N N . ASP A 1 389 ? -47.161 23.910 30.167 1.00 34.22 389 ASP A N 1
ATOM 2866 C CA . ASP A 1 389 ? -47.129 22.779 31.113 1.00 34.22 389 ASP A CA 1
ATOM 2867 C C . ASP A 1 389 ? -47.951 21.574 30.608 1.00 34.22 389 ASP A C 1
ATOM 2869 O O . ASP A 1 389 ? -49.138 21.675 30.290 1.00 34.22 389 ASP A O 1
ATOM 2873 N N . GLY A 1 390 ? -47.288 20.419 30.480 1.00 27.52 390 GLY A N 1
ATOM 2874 C CA . GLY A 1 390 ? -47.542 19.466 29.386 1.00 27.52 390 GLY A CA 1
ATOM 2875 C C . GLY A 1 390 ? -47.970 18.040 29.758 1.00 27.52 390 GLY A C 1
ATOM 2876 O O . GLY A 1 390 ? -47.847 17.154 28.920 1.00 27.52 390 GLY A O 1
ATOM 2877 N N . ALA A 1 391 ? -48.456 17.810 30.982 1.00 27.77 391 ALA A N 1
ATOM 2878 C CA . ALA A 1 391 ? -49.168 16.600 31.441 1.00 27.77 391 ALA A CA 1
ATOM 2879 C C . ALA A 1 391 ? -48.558 15.207 31.113 1.00 27.77 391 ALA A C 1
ATOM 2881 O O . ALA A 1 391 ? -48.781 14.615 30.057 1.00 27.77 391 ALA A O 1
ATOM 2882 N N . ALA A 1 392 ? -47.916 14.583 32.107 1.00 31.36 392 ALA A N 1
ATOM 2883 C CA . ALA A 1 392 ? -47.485 13.185 32.021 1.00 31.36 392 ALA A CA 1
ATOM 2884 C C . ALA A 1 392 ? -48.662 12.181 32.030 1.00 31.36 392 ALA A C 1
ATOM 2886 O O . ALA A 1 392 ? -49.534 12.232 32.899 1.00 31.36 392 ALA A O 1
ATOM 2887 N N . ALA A 1 393 ? -48.617 11.190 31.133 1.00 27.88 393 ALA A N 1
ATOM 2888 C CA . ALA A 1 393 ? -49.387 9.948 31.234 1.00 27.88 393 ALA A CA 1
ATOM 2889 C C . ALA A 1 393 ? -48.468 8.823 31.743 1.00 27.88 393 ALA A C 1
ATOM 2891 O O . ALA A 1 393 ? -47.371 8.629 31.223 1.00 27.88 393 ALA A O 1
ATOM 2892 N N . GLY A 1 394 ? -48.881 8.118 32.799 1.00 36.94 394 GLY A N 1
ATOM 2893 C CA . GLY A 1 394 ? -47.976 7.266 33.576 1.00 36.94 394 GLY A CA 1
ATOM 2894 C C . GLY A 1 394 ? -47.648 5.902 32.956 1.00 36.94 394 GLY A C 1
ATOM 2895 O O . GLY A 1 394 ? -48.531 5.200 32.467 1.00 36.94 394 GLY A O 1
ATOM 2896 N N . LEU A 1 395 ? -46.389 5.486 33.113 1.00 31.45 395 LEU A N 1
ATOM 2897 C CA . LEU A 1 395 ? -45.966 4.084 33.124 1.00 31.45 395 LEU A CA 1
ATOM 2898 C C . LEU A 1 395 ? -45.507 3.738 34.548 1.00 31.45 395 LEU A C 1
ATOM 2900 O O . LEU A 1 395 ? -44.795 4.519 35.178 1.00 31.45 395 LEU A O 1
ATOM 2904 N N . GLY A 1 396 ? -45.970 2.607 35.079 1.00 30.84 396 GLY A N 1
ATOM 2905 C CA . GLY A 1 396 ? -45.712 2.205 36.464 1.00 30.84 396 GLY A CA 1
ATOM 2906 C C . GLY A 1 396 ? -44.357 1.521 36.648 1.00 30.84 396 GLY A C 1
ATOM 2907 O O . GLY A 1 396 ? -43.962 0.726 35.805 1.00 30.84 396 GLY A O 1
ATOM 2908 N N . ASP A 1 397 ? -43.693 1.830 37.766 1.00 35.22 397 ASP A N 1
ATOM 2909 C CA . ASP A 1 397 ? -42.542 1.124 38.363 1.00 35.22 397 ASP A CA 1
ATOM 2910 C C . ASP A 1 397 ? -41.522 0.501 37.384 1.00 35.22 397 ASP A C 1
ATOM 2912 O O . ASP A 1 397 ? -41.174 -0.676 37.447 1.00 35.22 397 ASP A O 1
ATOM 2916 N N . VAL A 1 398 ? -41.024 1.315 36.449 1.00 44.06 398 VAL A N 1
ATOM 2917 C CA . VAL A 1 398 ? -40.081 0.877 35.401 1.00 44.06 398 VAL A CA 1
ATOM 2918 C C . VAL A 1 398 ? -38.623 0.784 35.896 1.00 44.06 398 VAL A C 1
ATOM 2920 O O . VAL A 1 398 ? -37.726 0.438 35.128 1.00 44.06 398 VAL A O 1
ATOM 2923 N N . GLY A 1 399 ? -38.360 1.115 37.167 1.00 48.56 399 GLY A N 1
ATOM 2924 C CA . GLY A 1 399 ? -37.017 1.415 37.680 1.00 48.56 399 GLY A CA 1
ATOM 2925 C C . GLY A 1 399 ? -36.013 0.263 37.581 1.00 48.56 399 GLY A C 1
ATOM 2926 O O . GLY A 1 399 ? -34.857 0.502 37.245 1.00 48.56 399 GLY A O 1
ATOM 2927 N N . GLY A 1 400 ? -36.455 -0.976 37.824 1.00 51.22 400 GLY A N 1
ATOM 2928 C CA . GLY A 1 400 ? -35.602 -2.165 37.700 1.00 51.22 400 GLY A CA 1
ATOM 2929 C C . GLY A 1 400 ? -35.392 -2.625 36.252 1.00 51.22 400 GLY A C 1
ATOM 2930 O O . GLY A 1 400 ? -34.287 -3.011 35.883 1.00 51.22 400 GLY A O 1
ATOM 2931 N N . ALA A 1 401 ? -36.427 -2.540 35.409 1.00 57.59 401 ALA A N 1
ATOM 2932 C CA . ALA A 1 401 ? -36.355 -2.981 34.012 1.00 57.59 401 ALA A CA 1
ATOM 2933 C C . ALA A 1 401 ? -35.421 -2.092 33.168 1.00 57.59 401 ALA A C 1
ATOM 2935 O O . ALA A 1 401 ? -34.660 -2.588 32.341 1.00 57.59 401 ALA A O 1
ATOM 2936 N N . LEU A 1 402 ? -35.404 -0.781 33.437 1.00 68.69 402 LEU A N 1
ATOM 2937 C CA . LEU A 1 402 ? -34.532 0.181 32.749 1.00 68.69 402 LEU A CA 1
ATOM 2938 C C . LEU A 1 402 ? -33.034 0.041 33.086 1.00 68.69 402 LEU A C 1
ATOM 2940 O O . LEU A 1 402 ? -32.230 0.794 32.542 1.00 68.69 402 LEU A O 1
ATOM 2944 N N . ARG A 1 403 ? -32.641 -0.895 33.963 1.00 81.75 403 ARG A N 1
ATOM 2945 C CA . ARG A 1 403 ? -31.240 -1.148 34.350 1.00 81.75 403 ARG A CA 1
ATOM 2946 C C . ARG A 1 403 ? -30.793 -2.598 34.189 1.00 81.75 403 ARG A C 1
ATOM 2948 O O . ARG A 1 403 ? -29.693 -2.949 34.613 1.00 81.75 403 ARG A O 1
ATOM 2955 N N . GLU A 1 404 ? -31.596 -3.443 33.545 1.00 90.06 404 GLU A N 1
ATOM 2956 C CA . GLU A 1 404 ? -31.216 -4.838 33.315 1.00 90.06 404 GLU A CA 1
ATOM 2957 C C . GLU A 1 404 ? -29.870 -4.931 32.553 1.00 90.06 404 GLU A C 1
ATOM 2959 O O . GLU A 1 404 ? -29.654 -4.167 31.600 1.00 90.06 404 GLU A O 1
ATOM 2964 N N . PRO A 1 405 ? -28.941 -5.821 32.954 1.00 94.56 405 PRO A N 1
ATOM 2965 C CA . PRO A 1 405 ? -27.740 -6.110 32.177 1.00 94.56 405 PRO A CA 1
ATOM 2966 C C . PRO A 1 405 ? -28.062 -6.750 30.821 1.00 94.56 405 PRO A C 1
ATOM 2968 O O . PRO A 1 405 ? -29.053 -7.469 30.675 1.00 94.56 405 PRO A O 1
ATOM 2971 N N . LEU A 1 406 ? -27.181 -6.553 29.841 1.00 96.44 406 LEU A N 1
ATOM 2972 C CA . LEU A 1 406 ? -27.232 -7.285 28.574 1.00 96.44 406 LEU A CA 1
ATOM 2973 C C . LEU A 1 406 ? -26.150 -8.368 28.556 1.00 96.44 406 LEU A C 1
ATOM 2975 O O . LEU A 1 406 ? -24.967 -8.071 28.737 1.00 96.44 406 LEU A O 1
ATOM 2979 N N . SER A 1 407 ? -26.546 -9.606 28.279 1.00 97.25 407 SER A N 1
ATOM 2980 C CA . SER A 1 407 ? -25.626 -10.688 27.941 1.00 97.25 407 SER A CA 1
ATOM 2981 C C . SER A 1 407 ? -25.019 -10.432 26.568 1.00 97.25 407 SER A C 1
ATOM 2983 O O . SER A 1 407 ? -25.737 -10.328 25.571 1.00 97.25 407 SER A O 1
ATOM 2985 N N . MET A 1 408 ? -23.691 -10.359 26.511 1.00 97.19 408 MET A N 1
ATOM 2986 C CA . MET A 1 408 ? -22.943 -10.513 25.271 1.00 97.19 408 MET A CA 1
ATOM 2987 C C . MET A 1 408 ? -22.851 -12.011 24.975 1.00 97.19 408 MET A C 1
ATOM 2989 O O . MET A 1 408 ? -22.339 -12.762 25.804 1.00 97.19 408 MET A O 1
ATOM 2993 N N . ILE A 1 409 ? -23.373 -12.439 23.827 1.00 95.75 409 ILE A N 1
ATOM 2994 C CA . ILE A 1 409 ? -23.492 -13.860 23.444 1.00 95.75 409 ILE A CA 1
ATOM 2995 C C . ILE A 1 409 ? -22.645 -14.229 22.217 1.00 95.75 409 ILE A C 1
ATOM 2997 O O . ILE A 1 409 ? -22.495 -15.405 21.908 1.00 95.75 409 ILE A O 1
ATOM 3001 N N . GLY A 1 410 ? -22.071 -13.243 21.523 1.00 94.06 410 GLY A N 1
ATOM 3002 C CA . GLY A 1 410 ? -21.182 -13.456 20.381 1.00 94.06 410 GLY A CA 1
ATOM 3003 C C . GLY A 1 410 ? -20.233 -12.284 20.168 1.00 94.06 410 GLY A C 1
ATOM 3004 O O . GLY A 1 410 ? -20.563 -11.145 20.502 1.00 94.06 410 GLY A O 1
ATOM 3005 N N . LEU A 1 411 ? -19.057 -12.581 19.620 1.00 94.81 411 LEU A N 1
ATOM 3006 C CA . LEU A 1 411 ? -17.945 -11.657 19.406 1.00 94.81 411 LEU A CA 1
ATOM 3007 C C . LEU A 1 411 ? -17.110 -12.147 18.214 1.00 94.81 411 LEU A C 1
ATOM 3009 O O . LEU A 1 411 ? -16.855 -13.345 18.098 1.00 94.81 411 LEU A O 1
ATOM 3013 N N . ALA A 1 412 ? -16.678 -11.223 17.360 1.00 93.88 412 ALA A N 1
ATOM 3014 C CA . ALA A 1 412 ? -15.661 -11.434 16.331 1.00 93.88 412 ALA A CA 1
ATOM 3015 C C . ALA A 1 412 ? -14.976 -10.095 16.012 1.00 93.88 412 ALA A C 1
ATOM 3017 O O . ALA A 1 412 ? -15.552 -9.027 16.251 1.00 93.88 412 ALA A O 1
ATOM 3018 N N . GLY A 1 413 ? -13.755 -10.141 15.483 1.00 93.69 413 GLY A N 1
ATOM 3019 C CA . GLY A 1 413 ? -12.993 -8.945 15.141 1.00 93.69 413 GLY A CA 1
ATOM 3020 C C . GLY A 1 413 ? -11.664 -9.254 14.466 1.00 93.69 413 GLY A C 1
ATOM 3021 O O . GLY A 1 413 ? -11.163 -10.370 14.549 1.00 93.69 413 GLY A O 1
ATOM 3022 N N . ARG A 1 414 ? -11.132 -8.251 13.768 1.00 92.25 414 ARG A N 1
ATOM 3023 C CA . ARG A 1 414 ? -9.984 -8.325 12.860 1.00 92.25 414 ARG A CA 1
ATOM 3024 C C . ARG A 1 414 ? -9.109 -7.094 13.095 1.00 92.25 414 ARG A C 1
ATOM 3026 O O . ARG A 1 414 ? -9.582 -5.965 12.936 1.00 92.25 414 ARG A O 1
ATOM 3033 N N . TYR A 1 415 ? -7.868 -7.317 13.519 1.00 93.56 415 TYR A N 1
ATOM 3034 C CA . TYR A 1 415 ? -6.976 -6.312 14.109 1.00 93.56 415 TYR A CA 1
ATOM 3035 C C . TYR A 1 415 ? -5.517 -6.510 13.646 1.00 93.56 415 TYR A C 1
ATOM 3037 O O . TYR A 1 415 ? -5.159 -7.618 13.240 1.00 93.56 415 TYR A O 1
ATOM 3045 N N . PRO A 1 416 ? -4.650 -5.481 13.723 1.00 91.56 416 PRO A N 1
ATOM 3046 C CA . PRO A 1 416 ? -3.245 -5.598 13.338 1.00 91.56 416 PRO A CA 1
ATOM 3047 C C . PRO A 1 416 ? -2.508 -6.694 14.120 1.00 91.56 416 PRO A C 1
ATOM 3049 O O . PRO A 1 416 ? -2.717 -6.874 15.322 1.00 91.56 416 PRO A O 1
ATOM 3052 N N . GLY A 1 417 ? -1.632 -7.431 13.433 1.00 81.75 417 GLY A N 1
ATOM 3053 C CA . GLY A 1 417 ? -0.898 -8.570 13.999 1.00 81.75 417 GLY A CA 1
ATOM 3054 C C . GLY A 1 417 ? -1.681 -9.891 14.067 1.00 81.75 417 GLY A C 1
ATOM 3055 O O . GLY A 1 417 ? -1.155 -10.864 14.610 1.00 81.75 417 GLY A O 1
ATOM 3056 N N . MET A 1 418 ? -2.904 -9.943 13.527 1.00 82.75 418 MET A N 1
ATOM 3057 C CA . MET A 1 418 ? -3.631 -11.187 13.223 1.00 82.75 418 MET A CA 1
ATOM 3058 C C . MET A 1 418 ? -3.287 -11.694 11.815 1.00 82.75 418 MET A C 1
ATOM 3060 O O . MET A 1 418 ? -2.923 -10.911 10.937 1.00 82.75 418 MET A O 1
ATOM 3064 N N . SER A 1 419 ? -3.434 -12.998 11.582 1.00 67.00 419 SER A N 1
ATOM 3065 C CA . SER A 1 419 ? -3.302 -13.608 10.258 1.00 67.00 419 SER A CA 1
ATOM 3066 C C . SER A 1 419 ? -4.602 -13.514 9.449 1.00 67.00 419 SER A C 1
ATOM 3068 O O . SER A 1 419 ? -5.678 -13.211 9.970 1.00 67.00 419 SER A O 1
ATOM 3070 N N . ALA A 1 420 ? -4.532 -13.877 8.164 1.00 55.47 420 ALA A N 1
ATOM 3071 C CA . ALA A 1 420 ? -5.703 -13.984 7.293 1.00 55.47 420 ALA A CA 1
ATOM 3072 C C . ALA A 1 420 ? -6.766 -15.008 7.767 1.00 55.47 420 ALA A C 1
ATOM 3074 O O . ALA A 1 420 ? -7.880 -15.002 7.240 1.00 55.47 420 ALA A O 1
ATOM 3075 N N . HIS A 1 421 ? -6.466 -15.860 8.757 1.00 54.28 421 HIS A N 1
ATOM 3076 C CA . HIS A 1 421 ? -7.435 -16.780 9.368 1.00 54.28 421 HIS A CA 1
ATOM 3077 C C . HIS A 1 421 ? -8.351 -16.111 10.413 1.00 54.28 421 HIS A C 1
ATOM 3079 O O . HIS A 1 421 ? -9.413 -16.652 10.704 1.00 54.28 421 HIS A O 1
ATOM 3085 N N . ASN A 1 422 ? -8.010 -14.901 10.878 1.00 62.53 422 ASN A N 1
ATOM 3086 C CA . ASN A 1 422 ? -8.917 -13.957 11.546 1.00 62.53 422 ASN A CA 1
ATOM 3087 C C . ASN A 1 422 ? -9.629 -14.436 12.843 1.00 62.53 422 ASN A C 1
ATOM 3089 O O . ASN A 1 422 ? -10.714 -13.952 13.161 1.00 62.53 422 ASN A O 1
ATOM 3093 N N . ASP A 1 423 ? -9.022 -15.318 13.646 1.00 74.62 423 ASP A N 1
ATOM 3094 C CA . ASP A 1 423 ? -9.547 -15.659 14.983 1.00 74.62 423 ASP A CA 1
ATOM 3095 C C . ASP A 1 423 ? -9.124 -14.628 16.057 1.00 74.62 423 ASP A C 1
ATOM 3097 O O . ASP A 1 423 ? -7.9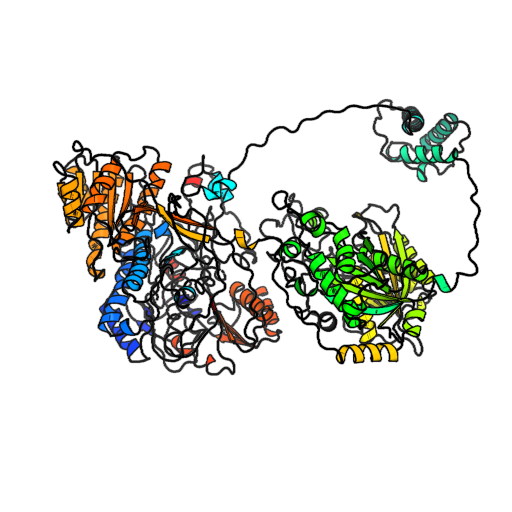52 -14.271 16.188 1.00 74.62 423 ASP A O 1
ATOM 3101 N N . VAL A 1 424 ? -10.062 -14.206 16.911 1.00 84.75 424 VAL A N 1
ATOM 3102 C CA . VAL A 1 424 ? -9.802 -13.380 18.106 1.00 84.75 424 VAL A CA 1
ATOM 3103 C C . VAL A 1 424 ? -8.870 -14.055 19.130 1.00 84.75 424 VAL A C 1
ATOM 3105 O O . VAL A 1 424 ? -8.321 -13.375 20.000 1.00 84.75 424 VAL A O 1
ATOM 3108 N N . SER A 1 425 ? -8.638 -15.366 19.035 1.00 83.50 425 SER A N 1
ATOM 3109 C CA . SER A 1 425 ? -7.571 -16.054 19.782 1.00 83.50 425 SER A CA 1
ATOM 3110 C C . SER A 1 425 ? -6.166 -15.678 19.284 1.00 83.50 425 SER A C 1
ATOM 3112 O O . SER A 1 425 ? -5.244 -15.569 20.094 1.00 83.50 425 SER A O 1
ATOM 3114 N N . GLU A 1 426 ? -5.989 -15.400 17.985 1.00 86.44 426 GLU A N 1
ATOM 3115 C CA . GLU A 1 426 ? -4.728 -14.862 17.449 1.00 86.44 426 GLU A CA 1
ATOM 3116 C C . GLU A 1 426 ? -4.484 -13.436 17.949 1.00 86.44 426 GLU A C 1
ATOM 3118 O O . GLU A 1 426 ? -3.353 -13.084 18.281 1.00 86.44 426 GLU A O 1
ATOM 3123 N N . PHE A 1 427 ? -5.544 -12.628 18.077 1.00 90.62 427 PHE A N 1
ATOM 3124 C CA . PHE A 1 427 ? -5.452 -11.293 18.670 1.00 90.62 427 PHE A CA 1
ATOM 3125 C C . PHE A 1 427 ? -4.944 -11.350 20.115 1.00 90.62 427 PHE A C 1
ATOM 3127 O O . PHE A 1 427 ? -4.032 -10.608 20.478 1.00 90.62 427 PHE A O 1
ATOM 3134 N N . TRP A 1 428 ? -5.470 -12.275 20.926 1.00 92.06 428 TRP A N 1
ATOM 3135 C CA . TRP A 1 428 ? -4.970 -12.504 22.284 1.00 92.06 428 TRP A CA 1
ATOM 3136 C C . TRP A 1 428 ? -3.494 -12.928 22.298 1.00 92.06 428 TRP A C 1
ATOM 3138 O O . TRP A 1 428 ? -2.687 -12.337 23.019 1.00 92.06 428 TRP A O 1
ATOM 3148 N N . ALA A 1 429 ? -3.115 -13.893 21.455 1.00 88.81 429 ALA A N 1
ATOM 3149 C CA . ALA A 1 429 ? -1.723 -14.321 21.326 1.00 88.81 429 ALA A CA 1
ATOM 3150 C C . ALA A 1 429 ? -0.799 -13.167 20.891 1.00 88.81 429 ALA A C 1
ATOM 3152 O O . ALA A 1 429 ? 0.309 -13.042 21.412 1.00 88.81 429 ALA A O 1
ATOM 3153 N N . SER A 1 430 ? -1.259 -12.291 19.993 1.00 88.50 430 SER A N 1
ATOM 3154 C CA . SER A 1 430 ? -0.541 -11.087 19.567 1.00 88.50 430 SER A CA 1
ATOM 3155 C C . SER A 1 430 ? -0.303 -10.129 20.740 1.00 88.50 430 SER A C 1
ATOM 3157 O O . SER A 1 430 ? 0.855 -9.839 21.052 1.00 88.50 430 SER A O 1
ATOM 3159 N N . LEU A 1 431 ? -1.363 -9.749 21.468 1.00 91.81 431 LEU A N 1
ATOM 3160 C CA . LEU A 1 431 ? -1.303 -8.868 22.646 1.00 91.81 431 LEU A CA 1
ATOM 3161 C C . LEU A 1 431 ? -0.336 -9.375 23.730 1.00 91.81 431 LEU A C 1
ATOM 3163 O O . LEU A 1 431 ? 0.380 -8.582 24.338 1.00 91.81 431 LEU A O 1
ATOM 3167 N N . CYS A 1 432 ? -0.294 -10.688 23.971 1.00 91.31 432 CYS A N 1
ATOM 3168 C CA . CYS A 1 432 ? 0.619 -11.298 24.942 1.00 91.31 432 CYS A CA 1
ATOM 3169 C C . CYS A 1 432 ? 2.045 -11.530 24.408 1.00 91.31 432 CYS A C 1
ATOM 3171 O O . CYS A 1 432 ? 2.948 -11.761 25.209 1.00 91.31 432 CYS A O 1
ATOM 3173 N N . SER A 1 433 ? 2.274 -11.484 23.089 1.00 84.19 433 SER A N 1
ATOM 3174 C CA . SER A 1 433 ? 3.570 -11.847 22.483 1.00 84.19 433 SER A CA 1
ATOM 3175 C C . SER A 1 433 ? 4.672 -10.792 22.621 1.00 84.19 433 SER A C 1
ATOM 3177 O O . SER A 1 433 ? 5.830 -11.096 22.346 1.00 84.19 433 SER A O 1
ATOM 3179 N N . GLY A 1 434 ? 4.333 -9.557 23.007 1.00 80.00 434 GLY A N 1
ATOM 3180 C CA . GLY A 1 434 ? 5.292 -8.448 23.056 1.00 80.00 434 GLY A CA 1
ATOM 3181 C C . GLY A 1 434 ? 5.782 -7.975 21.678 1.00 80.00 434 GLY A C 1
ATOM 3182 O O . GLY A 1 434 ? 6.765 -7.242 21.604 1.00 80.00 434 GLY A O 1
ATOM 3183 N N . ARG A 1 435 ? 5.127 -8.403 20.590 1.00 82.12 435 ARG A N 1
ATOM 3184 C CA . ARG A 1 435 ? 5.415 -7.951 19.223 1.00 82.12 435 ARG A CA 1
ATOM 3185 C C . ARG A 1 435 ? 4.692 -6.644 18.916 1.00 82.12 435 ARG A C 1
ATOM 3187 O O . ARG A 1 435 ? 3.589 -6.404 19.398 1.00 82.12 435 ARG A O 1
ATOM 3194 N N . ASP A 1 436 ? 5.324 -5.842 18.073 1.00 88.62 436 ASP A N 1
ATOM 3195 C CA . ASP A 1 436 ? 4.822 -4.568 17.572 1.00 88.62 436 ASP A CA 1
ATOM 3196 C C . ASP A 1 436 ? 4.249 -4.767 16.151 1.00 88.62 436 ASP A C 1
ATOM 3198 O O . ASP A 1 436 ? 5.005 -5.136 15.252 1.00 88.62 436 ASP A O 1
ATOM 3202 N N . PRO A 1 437 ? 2.931 -4.596 15.932 1.00 88.25 437 PRO A N 1
ATOM 3203 C CA . PRO A 1 437 ? 2.282 -4.756 14.632 1.00 88.25 437 PRO A CA 1
ATOM 3204 C C . PRO A 1 437 ? 2.235 -3.459 13.798 1.00 88.25 437 PRO A C 1
ATOM 3206 O O . PRO A 1 437 ? 1.499 -3.405 12.811 1.00 88.25 437 PRO A O 1
ATOM 3209 N N . ILE A 1 438 ? 2.951 -2.400 14.196 1.00 92.12 438 ILE A N 1
ATOM 3210 C CA . ILE A 1 438 ? 3.014 -1.135 13.451 1.00 92.12 438 ILE A CA 1
ATOM 3211 C C . ILE A 1 438 ? 4.024 -1.244 12.302 1.00 92.12 438 ILE A C 1
ATOM 3213 O O . ILE A 1 438 ? 5.207 -1.510 12.513 1.00 92.12 438 ILE A O 1
ATOM 3217 N N . ALA A 1 439 ? 3.542 -1.011 11.081 1.00 85.00 439 ALA A N 1
ATOM 3218 C CA . ALA A 1 439 ? 4.270 -1.195 9.828 1.00 85.00 439 ALA A CA 1
ATOM 3219 C C . ALA A 1 439 ? 4.156 0.043 8.920 1.00 85.00 439 ALA A C 1
ATOM 3221 O O . ALA A 1 439 ? 3.433 0.993 9.224 1.00 85.00 439 ALA A O 1
ATOM 3222 N N . GLN A 1 440 ? 4.872 0.047 7.794 1.00 83.06 440 GLN A N 1
ATOM 3223 C CA . GLN A 1 440 ? 4.821 1.146 6.821 1.00 83.06 440 GLN A CA 1
ATOM 3224 C C . GLN A 1 440 ? 3.479 1.203 6.078 1.00 83.06 440 GLN A C 1
ATOM 3226 O O . GLN A 1 440 ? 2.804 0.184 5.944 1.00 83.06 440 GLN A O 1
ATOM 3231 N N . ILE A 1 441 ? 3.099 2.388 5.581 1.00 85.00 441 ILE A N 1
ATOM 3232 C CA . ILE A 1 441 ? 1.863 2.563 4.797 1.00 85.00 441 ILE A CA 1
ATOM 3233 C C . ILE A 1 441 ? 1.926 1.708 3.508 1.00 85.00 441 ILE A C 1
ATOM 3235 O O . ILE A 1 441 ? 2.835 1.924 2.703 1.00 85.00 441 ILE A O 1
ATOM 3239 N N . PRO A 1 442 ? 0.988 0.764 3.284 1.00 77.31 442 PRO A N 1
ATOM 3240 C CA . PRO A 1 442 ? 0.962 -0.063 2.073 1.00 77.31 442 PRO A CA 1
ATOM 3241 C C . PRO A 1 442 ? 0.504 0.722 0.829 1.00 77.31 442 PRO A C 1
ATOM 3243 O O . PRO A 1 442 ? -0.361 1.600 0.936 1.00 77.31 442 PRO A O 1
ATOM 3246 N N . ILE A 1 443 ? 1.024 0.387 -0.360 1.00 65.94 443 ILE A N 1
ATOM 3247 C CA . ILE A 1 443 ? 0.700 1.086 -1.625 1.00 65.94 443 ILE A CA 1
ATOM 3248 C C . ILE A 1 443 ? -0.778 0.957 -2.010 1.00 65.94 443 ILE A C 1
ATOM 3250 O O . ILE A 1 443 ? -1.358 1.862 -2.607 1.00 65.94 443 ILE A O 1
ATOM 3254 N N . GLU A 1 444 ? -1.405 -0.143 -1.592 1.00 66.81 444 GLU A N 1
ATOM 3255 C CA . GLU A 1 444 ? -2.827 -0.449 -1.735 1.00 66.81 444 GLU A CA 1
ATOM 3256 C C . GLU A 1 444 ? -3.706 0.564 -0.985 1.00 66.81 444 GLU A C 1
ATOM 3258 O O . GLU A 1 444 ? -4.908 0.649 -1.234 1.00 66.81 444 GLU A O 1
ATOM 3263 N N . ARG A 1 445 ? -3.124 1.327 -0.047 1.00 80.75 445 ARG A N 1
ATOM 3264 C CA . ARG A 1 445 ? -3.757 2.497 0.571 1.00 80.75 445 ARG A CA 1
ATOM 3265 C C . ARG A 1 445 ? -3.431 3.756 -0.234 1.00 80.75 445 ARG A C 1
ATOM 3267 O O . ARG A 1 445 ? -4.358 4.432 -0.677 1.00 80.75 445 ARG A O 1
ATOM 3274 N N . PHE A 1 446 ? -2.144 4.081 -0.389 1.00 76.06 446 PHE A N 1
ATOM 3275 C CA . PHE A 1 446 ? -1.619 5.152 -1.252 1.00 76.06 446 PHE A CA 1
ATOM 3276 C C . PHE A 1 446 ? -0.081 5.156 -1.278 1.00 76.06 446 PHE A C 1
ATOM 3278 O O . PHE A 1 446 ? 0.567 4.604 -0.390 1.00 76.06 446 PHE A O 1
ATOM 3285 N N . ASP A 1 447 ? 0.509 5.857 -2.252 1.00 73.06 447 ASP A N 1
ATOM 3286 C CA . ASP A 1 447 ? 1.946 6.143 -2.265 1.00 73.06 447 ASP A CA 1
ATOM 3287 C C . ASP A 1 447 ? 2.302 7.222 -1.225 1.00 73.06 447 ASP A C 1
ATOM 3289 O O . ASP A 1 447 ? 1.903 8.387 -1.329 1.00 73.06 447 ASP A O 1
ATOM 3293 N N . VAL A 1 448 ? 3.044 6.821 -0.191 1.00 78.81 448 VAL A N 1
ATOM 3294 C CA . VAL A 1 448 ? 3.524 7.720 0.865 1.00 78.81 448 VAL A CA 1
ATOM 3295 C C . VAL A 1 448 ? 4.741 8.548 0.431 1.00 78.81 448 VAL A C 1
ATOM 3297 O O . VAL A 1 448 ? 4.906 9.661 0.930 1.00 78.81 448 VAL A O 1
ATOM 3300 N N . ASP A 1 449 ? 5.552 8.083 -0.528 1.00 72.25 449 ASP A N 1
ATOM 3301 C CA . ASP A 1 449 ? 6.689 8.844 -1.067 1.00 72.25 449 ASP A CA 1
ATOM 3302 C C . ASP A 1 449 ? 6.228 10.034 -1.928 1.00 72.25 449 ASP A C 1
ATOM 3304 O O . ASP A 1 449 ? 6.899 11.067 -1.943 1.00 72.25 449 ASP A O 1
ATOM 3308 N N . GLU A 1 450 ? 5.049 9.971 -2.565 1.00 75.69 450 GLU A N 1
ATOM 3309 C CA . GLU A 1 450 ? 4.458 11.152 -3.221 1.00 75.69 450 GLU A CA 1
ATOM 3310 C C . GLU A 1 450 ? 4.038 12.255 -2.228 1.00 75.69 450 GLU A C 1
ATOM 3312 O O . GLU A 1 450 ? 3.952 13.423 -2.621 1.00 75.69 450 GLU A O 1
ATOM 3317 N N . LEU A 1 451 ? 3.763 11.917 -0.959 1.00 78.62 451 LEU A N 1
ATOM 3318 C CA . LEU A 1 451 ? 3.141 12.811 0.032 1.00 78.62 451 LEU A CA 1
ATOM 3319 C C . LEU A 1 451 ? 4.030 13.189 1.226 1.00 78.62 451 LEU A C 1
ATOM 3321 O O . LEU A 1 451 ? 3.660 14.102 1.973 1.00 78.62 451 LEU A O 1
ATOM 3325 N N . PHE A 1 452 ? 5.151 12.507 1.443 1.00 85.00 452 PHE A N 1
ATOM 3326 C CA . PHE A 1 452 ? 6.009 12.724 2.606 1.00 85.00 452 PHE A CA 1
ATOM 3327 C C . PHE A 1 452 ? 6.879 13.985 2.495 1.00 85.00 452 PHE A C 1
ATOM 3329 O O . PHE A 1 452 ? 7.444 14.269 1.444 1.00 85.00 452 PHE A O 1
ATOM 3336 N N . GLU A 1 453 ? 7.048 14.690 3.615 1.00 83.75 453 GLU A N 1
ATOM 3337 C CA . GLU A 1 453 ? 8.152 15.627 3.858 1.00 83.75 453 GLU A CA 1
ATOM 3338 C C . GLU A 1 453 ? 8.601 15.520 5.323 1.00 83.75 453 GLU A C 1
ATOM 3340 O O . GLU A 1 453 ? 7.775 15.368 6.227 1.00 83.75 453 GLU A O 1
ATOM 3345 N N . GLU A 1 454 ? 9.899 15.690 5.586 1.00 80.62 454 GLU A N 1
ATOM 3346 C CA . GLU A 1 454 ? 10.408 15.810 6.963 1.00 80.62 454 GLU A CA 1
ATOM 3347 C C . GLU A 1 454 ? 9.965 17.126 7.630 1.00 80.62 454 GLU A C 1
ATOM 3349 O O . GLU A 1 454 ? 9.751 17.183 8.847 1.00 80.62 454 GLU A O 1
ATOM 3354 N N . ASP A 1 455 ? 9.775 18.188 6.837 1.00 81.62 455 ASP A N 1
ATOM 3355 C CA . ASP A 1 455 ? 9.218 19.449 7.318 1.00 81.62 455 ASP A CA 1
ATOM 3356 C C . ASP A 1 455 ? 7.724 19.297 7.639 1.00 81.62 455 ASP A C 1
ATOM 3358 O O . ASP A 1 455 ? 6.841 19.376 6.779 1.00 81.62 455 ASP A O 1
ATOM 3362 N N . ARG A 1 456 ? 7.433 19.165 8.937 1.00 86.50 456 ARG A N 1
ATOM 3363 C CA . ARG A 1 456 ? 6.066 19.102 9.469 1.00 86.50 456 ARG A CA 1
ATOM 3364 C C . ARG A 1 456 ? 5.203 20.303 9.052 1.00 86.50 456 ARG A C 1
ATOM 3366 O O . ARG A 1 456 ? 3.979 20.153 8.998 1.00 86.50 456 ARG A O 1
ATOM 3373 N N . SER A 1 457 ? 5.793 21.456 8.726 1.00 81.06 457 SER A N 1
ATOM 3374 C CA . SER A 1 457 ? 5.076 22.660 8.287 1.00 81.06 457 SER A CA 1
ATOM 3375 C C . SER A 1 457 ? 4.645 22.637 6.811 1.00 81.06 457 SER A C 1
ATOM 3377 O O . SER A 1 457 ? 3.708 23.351 6.449 1.00 81.06 457 SER A O 1
ATOM 3379 N N . ALA A 1 458 ? 5.237 21.773 5.976 1.00 79.12 458 ALA A N 1
ATOM 3380 C CA . ALA A 1 458 ? 5.000 21.755 4.533 1.00 79.12 458 ALA A CA 1
ATOM 3381 C C . ALA A 1 458 ? 3.505 21.534 4.180 1.00 79.12 458 ALA A C 1
ATOM 3383 O O . ALA A 1 458 ? 2.877 20.585 4.676 1.00 79.12 458 ALA A O 1
ATOM 3384 N N . PRO A 1 459 ? 2.888 22.391 3.344 1.00 81.00 459 PRO A N 1
ATOM 3385 C CA . PRO A 1 459 ? 1.447 22.360 3.098 1.00 81.00 459 PRO A CA 1
ATOM 3386 C C . PRO A 1 459 ? 1.040 21.136 2.268 1.00 81.00 459 PRO A C 1
ATOM 3388 O O . PRO A 1 459 ? 1.614 20.868 1.219 1.00 81.00 459 PRO A O 1
ATOM 3391 N N . GLY A 1 460 ? 0.020 20.402 2.723 1.00 84.81 460 GLY A N 1
ATOM 3392 C CA . GLY A 1 460 ? -0.492 19.217 2.019 1.00 84.81 460 GLY A CA 1
ATOM 3393 C C . GLY A 1 460 ? 0.329 17.929 2.194 1.00 84.81 460 GLY A C 1
ATOM 3394 O O . GLY A 1 460 ? 0.060 16.955 1.501 1.00 84.81 460 GLY A O 1
ATOM 3395 N N . ARG A 1 461 ? 1.323 17.915 3.096 1.00 89.19 461 ARG A N 1
ATOM 3396 C CA . ARG A 1 461 ? 2.314 16.829 3.240 1.00 89.19 461 ARG A CA 1
ATOM 3397 C C . ARG A 1 461 ? 2.201 16.064 4.561 1.00 89.19 461 ARG A C 1
ATOM 3399 O O . ARG A 1 461 ? 1.841 16.656 5.584 1.00 89.19 461 ARG A O 1
ATOM 3406 N N . VAL A 1 462 ? 2.549 14.778 4.562 1.00 91.31 462 VAL A N 1
ATOM 3407 C CA . VAL A 1 462 ? 2.622 13.930 5.769 1.00 91.31 462 VAL A CA 1
ATOM 3408 C C . VAL A 1 462 ? 4.054 13.865 6.310 1.00 91.31 462 VAL A C 1
ATOM 3410 O O . VAL A 1 462 ? 4.997 13.910 5.534 1.00 91.31 462 VAL A O 1
ATOM 3413 N N . TYR A 1 463 ? 4.222 13.735 7.630 1.00 91.56 463 TYR A N 1
ATOM 3414 C CA . TYR A 1 463 ? 5.533 13.489 8.266 1.00 91.56 463 TYR A CA 1
ATOM 3415 C C . TYR A 1 463 ? 5.650 12.086 8.887 1.00 91.56 463 TYR A C 1
ATOM 3417 O O . TYR A 1 463 ? 6.661 11.764 9.504 1.00 91.56 463 TYR A O 1
ATOM 3425 N N . VAL A 1 464 ? 4.606 11.260 8.763 1.00 92.44 464 VAL A N 1
ATOM 3426 C CA . VAL A 1 464 ? 4.536 9.902 9.319 1.00 92.44 464 VAL A CA 1
ATOM 3427 C C . VAL A 1 464 ? 4.442 8.909 8.168 1.00 92.44 464 VAL A C 1
ATOM 3429 O O . VAL A 1 464 ? 3.696 9.139 7.217 1.00 92.44 464 VAL A O 1
ATOM 3432 N N . ARG A 1 465 ? 5.202 7.815 8.266 1.00 89.56 465 ARG A N 1
ATOM 3433 C CA . ARG A 1 465 ? 5.270 6.741 7.262 1.00 89.56 465 ARG A CA 1
ATOM 3434 C C . ARG A 1 465 ? 4.798 5.381 7.791 1.00 89.56 465 ARG A C 1
ATOM 3436 O O . ARG A 1 465 ? 4.907 4.397 7.067 1.00 89.56 465 ARG A O 1
ATOM 3443 N N . GLU A 1 466 ? 4.303 5.317 9.030 1.00 92.69 466 GLU A N 1
ATOM 3444 C CA . GLU A 1 466 ? 3.970 4.071 9.737 1.00 92.69 466 GLU A CA 1
ATOM 3445 C C . GLU A 1 466 ? 2.610 4.138 10.459 1.00 92.69 466 GLU A C 1
ATOM 3447 O O . GLU A 1 466 ? 2.154 5.212 10.860 1.00 92.69 466 GLU A O 1
ATOM 3452 N N . GLY A 1 467 ? 1.959 2.984 10.622 1.00 94.44 467 GLY A N 1
ATOM 3453 C CA . GLY A 1 467 ? 0.662 2.813 11.284 1.00 94.44 467 GLY A CA 1
ATOM 3454 C C . GLY A 1 467 ? 0.256 1.338 11.405 1.00 94.44 467 GLY A C 1
ATOM 3455 O O . GLY A 1 467 ? 0.987 0.441 10.989 1.00 94.44 467 GLY A O 1
ATOM 3456 N N . GLY A 1 468 ? -0.912 1.074 11.993 1.00 93.88 468 GLY A N 1
ATOM 3457 C CA . GLY A 1 468 ? -1.484 -0.275 12.063 1.00 93.88 468 GLY A CA 1
ATOM 3458 C C . GLY A 1 468 ? -2.354 -0.589 10.843 1.00 93.88 468 GLY A C 1
ATOM 3459 O O . GLY A 1 468 ? -3.220 0.208 10.475 1.00 93.88 468 GLY A O 1
ATOM 3460 N N . PHE A 1 469 ? -2.155 -1.756 10.231 1.00 91.50 469 PHE A N 1
ATOM 3461 C CA . PHE A 1 469 ? -2.880 -2.186 9.030 1.00 91.50 469 PHE A CA 1
ATOM 3462 C C . PHE A 1 469 ? -3.369 -3.630 9.163 1.00 91.50 469 PHE A C 1
ATOM 3464 O O . PHE A 1 469 ? -2.818 -4.408 9.945 1.00 91.50 469 PHE A O 1
ATOM 3471 N N . ILE A 1 470 ? -4.392 -3.987 8.385 1.00 88.25 470 ILE A N 1
ATOM 3472 C CA . ILE A 1 470 ? -4.848 -5.376 8.229 1.00 88.25 470 ILE A CA 1
ATOM 3473 C C . ILE A 1 470 ? -4.718 -5.848 6.764 1.00 88.25 470 ILE A C 1
ATOM 3475 O O . ILE A 1 470 ? -4.913 -5.052 5.836 1.00 88.25 470 ILE A O 1
ATOM 3479 N N . PRO A 1 471 ? -4.359 -7.124 6.524 1.00 79.00 471 PRO A N 1
ATOM 3480 C CA . PRO A 1 471 ? -4.207 -7.675 5.178 1.00 79.00 471 PRO A CA 1
ATOM 3481 C C . PRO A 1 471 ? -5.563 -7.997 4.526 1.00 79.00 471 PRO A C 1
ATOM 3483 O O . PRO A 1 471 ? -6.581 -8.109 5.207 1.00 79.00 471 PRO A O 1
ATOM 3486 N N . GLY A 1 472 ? -5.564 -8.186 3.202 1.00 76.38 472 GLY A N 1
ATOM 3487 C CA . GLY A 1 472 ? -6.691 -8.780 2.466 1.00 76.38 472 GLY A CA 1
ATOM 3488 C C . GLY A 1 472 ? -7.982 -7.953 2.417 1.00 76.38 472 GLY A C 1
ATOM 3489 O O . GLY A 1 472 ? -9.041 -8.516 2.170 1.00 76.38 472 GLY A O 1
ATOM 3490 N N . ILE A 1 473 ? -7.941 -6.635 2.657 1.00 84.50 473 ILE A N 1
ATOM 3491 C CA . ILE A 1 473 ? -9.172 -5.827 2.782 1.00 84.50 473 ILE A CA 1
ATOM 3492 C C . ILE A 1 473 ? -10.030 -5.793 1.507 1.00 84.50 473 ILE A C 1
ATOM 3494 O O . ILE A 1 473 ? -11.250 -5.709 1.605 1.00 84.50 473 ILE A O 1
ATOM 3498 N N . GLU A 1 474 ? -9.420 -5.891 0.323 1.00 81.12 474 GLU A N 1
ATOM 3499 C CA . GLU A 1 474 ? -10.140 -5.889 -0.957 1.00 81.12 474 GLU A CA 1
ATOM 3500 C C . GLU A 1 474 ? -10.805 -7.239 -1.289 1.00 81.12 474 GLU A C 1
ATOM 3502 O O . GLU A 1 474 ? -11.650 -7.298 -2.188 1.00 81.12 474 GLU A O 1
ATOM 3507 N N . GLU A 1 475 ? -10.488 -8.301 -0.541 1.00 84.50 475 GLU A N 1
ATOM 3508 C CA . GLU A 1 475 ? -11.141 -9.606 -0.638 1.00 84.50 475 GLU A CA 1
ATOM 3509 C C . GLU A 1 475 ? -12.555 -9.566 -0.025 1.00 84.50 475 GLU A C 1
ATOM 3511 O O . GLU A 1 475 ? -12.744 -9.075 1.090 1.00 84.50 475 GLU A O 1
ATOM 3516 N N . PHE A 1 476 ? -13.560 -10.157 -0.683 1.00 91.62 476 PHE A N 1
ATOM 3517 C CA . PHE A 1 476 ? -14.889 -10.349 -0.074 1.00 91.62 476 PHE A CA 1
ATOM 3518 C C . PHE A 1 476 ? -15.683 -11.510 -0.692 1.00 91.62 476 PHE A C 1
ATOM 3520 O O . PHE A 1 476 ? -15.699 -11.698 -1.913 1.00 91.62 476 PHE A O 1
ATOM 3527 N N . ASP A 1 477 ? -16.389 -12.284 0.140 1.00 91.81 477 ASP A N 1
ATOM 3528 C CA . ASP A 1 477 ? -17.308 -13.340 -0.315 1.00 91.81 477 ASP A CA 1
ATOM 3529 C C . ASP A 1 477 ? -18.705 -12.782 -0.648 1.00 91.81 477 ASP A C 1
ATOM 3531 O O . ASP A 1 477 ? -19.704 -12.992 0.048 1.00 91.81 477 ASP A O 1
ATOM 3535 N N . ALA A 1 478 ? -18.786 -12.056 -1.765 1.00 92.12 478 ALA A N 1
ATOM 3536 C CA . ALA A 1 478 ? -20.053 -11.545 -2.289 1.00 92.12 478 ALA A CA 1
ATOM 3537 C C . ALA A 1 478 ? -21.079 -12.667 -2.574 1.00 92.12 478 ALA A C 1
ATOM 3539 O O . ALA A 1 478 ? -22.289 -12.452 -2.435 1.00 92.12 478 ALA A O 1
ATOM 3540 N N . GLY A 1 479 ? -20.604 -13.870 -2.924 1.00 88.88 479 GLY A N 1
ATOM 3541 C CA . GLY A 1 479 ? -21.433 -15.033 -3.242 1.00 88.88 479 GLY A CA 1
ATOM 3542 C C . GLY A 1 479 ? -22.218 -15.542 -2.035 1.00 88.88 479 GLY A C 1
ATOM 3543 O O . GLY A 1 479 ? -23.435 -15.718 -2.130 1.00 88.88 479 GLY A O 1
ATOM 3544 N N . PHE A 1 480 ? -21.560 -15.693 -0.882 1.00 91.00 480 PHE A N 1
ATOM 3545 C CA . PHE A 1 480 ? -22.197 -16.087 0.377 1.00 91.00 480 PHE A CA 1
ATOM 3546 C C . PHE A 1 480 ? -23.316 -15.122 0.784 1.00 91.00 480 PHE A C 1
ATOM 3548 O O . PHE A 1 480 ? -24.390 -15.546 1.229 1.00 91.00 480 PHE A O 1
ATOM 3555 N N . PHE A 1 481 ? -23.113 -13.815 0.605 1.00 92.06 481 PHE A N 1
ATOM 3556 C CA . PHE A 1 481 ? -24.134 -12.818 0.933 1.00 92.06 481 PHE A CA 1
ATOM 3557 C C . PHE A 1 481 ? -25.249 -12.711 -0.115 1.00 92.06 481 PHE A C 1
ATOM 3559 O O . PHE A 1 481 ? -26.372 -12.367 0.259 1.00 92.06 481 PHE A O 1
ATOM 3566 N N . GLY A 1 482 ? -25.002 -13.124 -1.362 1.00 90.25 482 GLY A N 1
ATOM 3567 C CA . GLY A 1 482 ? -25.951 -13.026 -2.477 1.00 90.25 482 GLY A CA 1
ATOM 3568 C C . GLY A 1 482 ? -25.881 -11.682 -3.208 1.00 90.25 482 GLY A C 1
ATOM 3569 O O . GLY A 1 482 ? -26.883 -11.227 -3.756 1.00 90.25 482 GLY A O 1
ATOM 3570 N N . ILE A 1 483 ? -24.715 -11.035 -3.175 1.00 93.12 483 ILE A N 1
ATOM 3571 C CA . ILE A 1 483 ? -24.436 -9.730 -3.784 1.00 93.12 483 ILE A CA 1
ATOM 3572 C C . ILE A 1 483 ? -23.796 -9.967 -5.158 1.00 93.12 483 ILE A C 1
ATOM 3574 O O . ILE A 1 483 ? -22.929 -10.827 -5.310 1.00 93.12 483 ILE A O 1
ATOM 3578 N N . ALA A 1 484 ? -24.223 -9.221 -6.179 1.00 89.00 484 ALA A N 1
ATOM 3579 C CA . ALA A 1 484 ? -23.671 -9.363 -7.525 1.00 89.00 484 ALA A CA 1
ATOM 3580 C C . ALA A 1 484 ? -22.258 -8.759 -7.611 1.00 89.00 484 ALA A C 1
ATOM 3582 O O . ALA A 1 484 ? -22.016 -7.684 -7.071 1.00 89.00 484 ALA A O 1
ATOM 3583 N N . GLU A 1 485 ? -21.338 -9.395 -8.343 1.00 85.12 485 GLU A N 1
ATOM 3584 C CA . GLU A 1 485 ? -19.941 -8.933 -8.451 1.00 85.12 485 GLU A CA 1
ATOM 3585 C C . GLU A 1 485 ? -19.798 -7.446 -8.861 1.00 85.12 485 GLU A C 1
ATOM 3587 O O . GLU A 1 485 ? -19.042 -6.733 -8.199 1.00 85.12 485 GLU A O 1
ATOM 3592 N N . PRO A 1 486 ? -20.553 -6.907 -9.848 1.00 85.31 486 PRO A N 1
ATOM 3593 C CA . PRO A 1 486 ? -20.454 -5.489 -10.209 1.00 85.31 486 PRO A CA 1
ATOM 3594 C C . PRO A 1 486 ? -20.946 -4.535 -9.112 1.00 85.31 486 PRO A C 1
ATOM 3596 O O . PRO A 1 486 ? -20.506 -3.392 -9.060 1.00 85.31 486 PRO A O 1
ATOM 3599 N N . GLU A 1 487 ? -21.844 -4.988 -8.232 1.00 89.00 487 GLU A N 1
ATOM 3600 C CA . GLU A 1 487 ? -22.247 -4.229 -7.046 1.00 89.00 487 GLU A CA 1
ATOM 3601 C C . GLU A 1 487 ? -21.164 -4.313 -5.964 1.00 89.00 487 GLU A C 1
ATOM 3603 O O . GLU A 1 487 ? -20.799 -3.295 -5.380 1.00 89.00 487 GLU A O 1
ATOM 3608 N N . ALA A 1 488 ? -20.608 -5.506 -5.735 1.00 90.06 488 ALA A N 1
ATOM 3609 C CA . ALA A 1 488 ? -19.575 -5.744 -4.733 1.00 90.06 488 ALA A CA 1
ATOM 3610 C C . ALA A 1 488 ? -18.281 -4.957 -5.019 1.00 90.06 488 ALA A C 1
ATOM 3612 O O . ALA A 1 488 ? -17.699 -4.399 -4.089 1.00 90.06 488 ALA A O 1
ATOM 3613 N N . ARG A 1 489 ? -17.883 -4.814 -6.294 1.00 85.94 489 ARG A N 1
ATOM 3614 C CA . ARG A 1 489 ? -16.775 -3.926 -6.708 1.00 85.94 489 ARG A CA 1
ATOM 3615 C C . ARG A 1 489 ? -17.035 -2.454 -6.365 1.00 85.94 489 ARG A C 1
ATOM 3617 O O . ARG A 1 489 ? -16.104 -1.747 -6.002 1.00 85.94 489 ARG A O 1
ATOM 3624 N N . SER A 1 490 ? -18.289 -1.996 -6.423 1.00 86.94 490 SER A N 1
ATOM 3625 C CA . SER A 1 490 ? -18.677 -0.633 -6.024 1.00 86.94 490 SER A CA 1
ATOM 3626 C C . SER A 1 490 ? -18.933 -0.458 -4.520 1.00 86.94 490 SER A C 1
ATOM 3628 O O . SER A 1 490 ? -19.133 0.675 -4.084 1.00 86.94 490 SER A O 1
ATOM 3630 N N . MET A 1 491 ? -18.963 -1.529 -3.718 1.00 90.19 491 MET A N 1
ATOM 3631 C CA . MET A 1 491 ? -19.104 -1.421 -2.262 1.00 90.19 491 MET A CA 1
ATOM 3632 C C . MET A 1 491 ? -17.833 -0.876 -1.618 1.00 90.19 491 MET A C 1
ATOM 3634 O O . MET A 1 491 ? -16.739 -1.355 -1.918 1.00 90.19 491 MET A O 1
ATOM 3638 N N . ASP A 1 492 ? -18.012 0.031 -0.656 1.00 91.94 492 ASP A N 1
ATOM 3639 C CA . ASP A 1 492 ? -16.984 0.443 0.298 1.00 91.94 492 ASP A CA 1
ATOM 3640 C C . ASP A 1 492 ? -16.369 -0.784 0.987 1.00 91.94 492 ASP A C 1
ATOM 3642 O O . ASP A 1 492 ? -17.080 -1.637 1.531 1.00 91.94 492 ASP A O 1
ATOM 3646 N N . THR A 1 493 ? -15.042 -0.860 0.990 1.00 91.50 493 THR A N 1
ATOM 3647 C CA . THR A 1 493 ? -14.258 -1.924 1.619 1.00 91.50 493 THR A CA 1
ATOM 3648 C C . THR A 1 493 ? -14.617 -2.118 3.105 1.00 91.50 493 THR A C 1
ATOM 3650 O O . THR A 1 493 ? -14.667 -3.251 3.587 1.00 91.50 493 THR A O 1
ATOM 3653 N N . HIS A 1 494 ? -15.001 -1.052 3.822 1.00 93.50 494 HIS A N 1
ATOM 3654 C CA . HIS A 1 494 ? -15.522 -1.133 5.195 1.00 93.50 494 HIS A CA 1
ATOM 3655 C C . HIS A 1 494 ? -16.838 -1.930 5.284 1.00 93.50 494 HIS A C 1
ATOM 3657 O O . HIS A 1 494 ? -17.030 -2.710 6.219 1.00 93.50 494 HIS A O 1
ATOM 3663 N N . GLN A 1 495 ? -17.753 -1.755 4.318 1.00 94.19 495 GLN A N 1
ATOM 3664 C CA . GLN A 1 495 ? -19.026 -2.486 4.273 1.00 94.19 495 GLN A CA 1
ATOM 3665 C C . GLN A 1 495 ? -18.792 -3.974 4.027 1.00 94.19 495 GLN A C 1
ATOM 3667 O O . GLN A 1 495 ? -19.434 -4.803 4.675 1.00 94.19 495 GLN A O 1
ATOM 3672 N N . ARG A 1 496 ? -17.877 -4.308 3.107 1.00 93.44 496 ARG A N 1
ATOM 3673 C CA . ARG A 1 496 ? -17.470 -5.691 2.810 1.00 93.44 496 ARG A CA 1
ATOM 3674 C C . ARG A 1 496 ? -16.966 -6.376 4.081 1.00 93.44 496 ARG A C 1
ATOM 3676 O O . ARG A 1 496 ? -17.578 -7.333 4.560 1.00 93.44 496 ARG A O 1
ATOM 3683 N N . LEU A 1 497 ? -15.916 -5.801 4.673 1.00 92.06 497 LEU A N 1
ATOM 3684 C CA . LEU A 1 497 ? -15.240 -6.320 5.857 1.00 92.06 497 LEU A CA 1
ATOM 3685 C C . LEU A 1 497 ? -16.210 -6.486 7.034 1.00 92.06 497 LEU A C 1
ATOM 3687 O O . LEU A 1 497 ? -16.286 -7.561 7.621 1.00 92.06 497 LEU A O 1
ATOM 3691 N N . GLN A 1 498 ? -17.001 -5.455 7.349 1.00 93.31 498 GLN A N 1
ATOM 3692 C CA . GLN A 1 498 ? -17.922 -5.511 8.483 1.00 93.31 498 GLN A CA 1
ATOM 3693 C C . GLN A 1 498 ? -19.087 -6.489 8.269 1.00 93.31 498 GLN A C 1
ATOM 3695 O O . GLN A 1 498 ? -19.586 -7.038 9.251 1.00 93.31 498 GLN A O 1
ATOM 3700 N N . THR A 1 499 ? -19.527 -6.728 7.028 1.00 94.94 499 THR A N 1
ATOM 3701 C CA . THR A 1 499 ? -20.602 -7.698 6.750 1.00 94.94 499 THR A CA 1
ATOM 3702 C C . THR A 1 499 ? -20.142 -9.129 7.053 1.00 94.94 499 THR A C 1
ATOM 3704 O O . THR A 1 499 ? -20.909 -9.897 7.637 1.00 94.94 499 THR A O 1
ATOM 3707 N N . GLU A 1 500 ? -18.878 -9.465 6.764 1.00 93.81 500 GLU A N 1
ATOM 3708 C CA . GLU A 1 500 ? -18.264 -10.717 7.227 1.00 93.81 500 GLU A CA 1
ATOM 3709 C C . GLU A 1 500 ? -18.121 -10.755 8.757 1.00 93.81 500 GLU A C 1
ATOM 3711 O O . GLU A 1 500 ? -18.661 -11.667 9.384 1.00 93.81 500 GLU A O 1
ATOM 3716 N N . THR A 1 501 ? -17.475 -9.753 9.373 1.00 93.62 501 THR A N 1
ATOM 3717 C CA . THR A 1 501 ? -17.230 -9.728 10.831 1.00 93.62 501 THR A CA 1
ATOM 3718 C C . THR A 1 501 ? -18.532 -9.793 11.642 1.00 93.62 501 THR A C 1
ATOM 3720 O O . THR A 1 501 ? -18.600 -10.462 12.671 1.00 93.62 501 THR A O 1
ATOM 3723 N N . ALA A 1 502 ? -19.604 -9.144 11.170 1.00 95.56 502 ALA A N 1
ATOM 3724 C CA . ALA A 1 502 ? -20.921 -9.211 11.803 1.00 95.56 502 ALA A CA 1
ATOM 3725 C C . ALA A 1 502 ? -21.516 -10.623 11.733 1.00 95.56 502 ALA A C 1
ATOM 3727 O O . ALA A 1 502 ? -22.053 -11.110 12.730 1.00 95.56 502 ALA A O 1
ATOM 3728 N N . TYR A 1 503 ? -21.398 -11.301 10.586 1.00 95.62 503 TYR A N 1
ATOM 3729 C CA . TYR A 1 503 ? -21.842 -12.687 10.465 1.00 95.62 503 TYR A CA 1
ATOM 3730 C C . TYR A 1 503 ? -21.008 -13.639 11.333 1.00 95.62 503 TYR A C 1
ATOM 3732 O O . TYR A 1 503 ? -21.587 -14.507 11.978 1.00 95.62 503 TYR A O 1
ATOM 3740 N N . GLU A 1 504 ? -19.692 -13.439 11.437 1.00 93.31 504 GLU A N 1
ATOM 3741 C CA . GLU A 1 504 ? -18.824 -14.180 12.367 1.00 93.31 504 GLU A CA 1
ATOM 3742 C C . GLU A 1 504 ? -19.286 -14.013 13.822 1.00 93.31 504 GLU A C 1
ATOM 3744 O O . GLU A 1 504 ? -19.427 -15.005 14.537 1.00 93.31 504 GLU A O 1
ATOM 3749 N N . SER A 1 505 ? -19.636 -12.795 14.254 1.00 94.44 505 SER A N 1
ATOM 3750 C CA . SER A 1 505 ? -20.184 -12.555 15.598 1.00 94.44 505 SER A CA 1
ATOM 3751 C C . SER A 1 505 ? -21.506 -13.304 15.840 1.00 94.44 505 SER A C 1
ATOM 3753 O O . SER A 1 505 ? -21.707 -13.850 16.927 1.00 94.44 505 SER A O 1
ATOM 3755 N N . PHE A 1 506 ? -22.400 -13.368 14.845 1.00 95.06 506 PHE A N 1
ATOM 3756 C CA . PHE A 1 506 ? -23.640 -14.156 14.922 1.00 95.06 506 PHE A CA 1
ATOM 3757 C C . PHE A 1 506 ? -23.382 -15.672 14.897 1.00 95.06 506 PHE A C 1
ATOM 3759 O O . PHE A 1 506 ? -24.012 -16.409 15.656 1.00 95.06 506 PHE A O 1
ATOM 3766 N N . TYR A 1 507 ? -22.438 -16.141 14.081 1.00 93.31 507 TYR A N 1
ATOM 3767 C CA . TYR A 1 507 ? -22.043 -17.549 14.003 1.00 93.31 507 TYR A CA 1
ATOM 3768 C C . TYR A 1 507 ? -21.395 -18.028 15.308 1.00 93.31 507 TYR A C 1
ATOM 3770 O O . TYR A 1 507 ? -21.692 -19.124 15.788 1.00 93.31 507 TYR A O 1
ATOM 3778 N N . ASN A 1 508 ? -20.612 -17.165 15.959 1.00 90.56 508 ASN A N 1
ATOM 3779 C CA . ASN A 1 508 ? -20.046 -17.395 17.289 1.00 90.56 508 ASN A CA 1
ATOM 3780 C C . ASN A 1 508 ? -21.125 -17.382 18.391 1.00 90.56 508 ASN A C 1
ATOM 3782 O O . ASN A 1 508 ? -21.038 -18.175 19.328 1.00 90.56 508 ASN A O 1
ATOM 3786 N N . ALA A 1 509 ? -22.214 -16.622 18.222 1.00 91.44 509 ALA A N 1
ATOM 3787 C CA . ALA A 1 509 ? -23.426 -16.747 19.045 1.00 91.44 509 ALA A CA 1
ATOM 3788 C C . ALA A 1 509 ? -24.308 -17.976 18.709 1.00 91.44 509 ALA A C 1
ATOM 3790 O O . ALA A 1 509 ? -25.270 -18.249 19.423 1.00 91.44 509 ALA A O 1
ATOM 3791 N N . GLY A 1 510 ? -23.982 -18.748 17.665 1.00 90.62 510 GLY A N 1
ATOM 3792 C CA . GLY A 1 510 ? -24.685 -19.984 17.291 1.00 90.62 510 GLY A CA 1
ATOM 3793 C C . GLY A 1 510 ? -25.808 -19.823 16.260 1.00 90.62 510 GLY A C 1
ATOM 3794 O O . GLY A 1 510 ? -26.552 -20.776 16.030 1.00 90.62 510 GLY A O 1
ATOM 3795 N N . PHE A 1 511 ? -25.932 -18.657 15.622 1.00 92.00 511 PHE A N 1
ATOM 3796 C CA . PHE A 1 511 ? -26.898 -18.424 14.545 1.00 92.00 511 PHE A CA 1
ATOM 3797 C C . PHE A 1 511 ? -26.325 -18.811 13.172 1.00 92.00 511 PHE A C 1
ATOM 3799 O O . PHE A 1 511 ? -25.159 -18.560 12.873 1.00 92.00 511 PHE A O 1
ATOM 3806 N N . THR A 1 512 ? -27.170 -19.351 12.293 1.00 90.62 512 THR A N 1
ATOM 3807 C CA . THR A 1 512 ? -26.901 -19.469 10.847 1.00 90.62 512 THR A CA 1
ATOM 3808 C C . THR A 1 512 ? -27.676 -18.409 10.062 1.00 90.62 512 THR A C 1
ATOM 3810 O O . THR A 1 512 ? -28.655 -17.846 10.569 1.00 90.62 512 THR A O 1
ATOM 3813 N N . LYS A 1 513 ? -27.300 -18.161 8.799 1.00 86.12 513 LYS A N 1
ATOM 3814 C CA . LYS A 1 513 ? -27.980 -17.195 7.911 1.00 86.12 513 LYS A CA 1
ATOM 3815 C C . LYS A 1 513 ? -29.495 -17.445 7.803 1.00 86.12 513 LYS A C 1
ATOM 3817 O O . LYS A 1 513 ? -30.278 -16.499 7.770 1.00 86.12 513 LYS A O 1
ATOM 3822 N N . GLU A 1 514 ? -29.920 -18.706 7.829 1.00 84.44 514 GLU A N 1
ATOM 3823 C CA . GLU A 1 514 ? -31.331 -19.116 7.813 1.00 84.44 514 GLU A CA 1
ATOM 3824 C C . GLU A 1 514 ? -32.061 -18.685 9.091 1.00 84.44 514 GLU A C 1
ATOM 3826 O O . GLU A 1 514 ? -33.195 -18.216 9.022 1.00 84.44 514 GLU A O 1
ATOM 3831 N N . THR A 1 515 ? -31.408 -18.810 10.253 1.00 89.06 515 THR A N 1
ATOM 3832 C CA . THR A 1 515 ? -31.988 -18.442 11.559 1.00 89.06 515 THR A CA 1
ATOM 3833 C C . THR A 1 515 ? -32.023 -16.936 11.822 1.00 89.06 515 THR A C 1
ATOM 3835 O O . THR A 1 515 ? -32.837 -16.493 12.625 1.00 89.06 515 THR A O 1
ATOM 3838 N N . LEU A 1 516 ? -31.178 -16.147 11.145 1.00 89.81 516 LEU A N 1
ATOM 3839 C CA . LEU A 1 516 ? -31.172 -14.678 11.231 1.00 89.81 516 LEU A CA 1
ATOM 3840 C C . LEU A 1 516 ? -32.281 -14.027 10.392 1.00 89.81 516 LEU A C 1
ATOM 3842 O O . LEU A 1 516 ? -32.729 -12.918 10.693 1.00 89.81 516 LEU A O 1
ATOM 3846 N N . SER A 1 517 ? -32.752 -14.718 9.352 1.00 85.31 517 SER A N 1
ATOM 3847 C CA . SER A 1 517 ? -33.740 -14.174 8.428 1.00 85.31 517 SER A CA 1
ATOM 3848 C C . SER A 1 517 ? -35.051 -13.835 9.144 1.00 85.31 517 SER A C 1
ATOM 3850 O O . SER A 1 517 ? -35.719 -14.712 9.693 1.00 85.31 517 SER A O 1
ATOM 3852 N N . ASN A 1 518 ? -35.485 -12.575 9.042 1.00 81.00 518 ASN A N 1
ATOM 3853 C CA . ASN A 1 518 ? -36.675 -11.995 9.681 1.00 81.00 518 ASN A CA 1
ATOM 3854 C C . ASN A 1 518 ? -36.549 -11.703 11.195 1.00 81.00 518 ASN A C 1
ATOM 3856 O O . ASN A 1 518 ? -37.552 -11.303 11.788 1.00 81.00 518 ASN A O 1
ATOM 3860 N N . VAL A 1 519 ? -35.373 -11.857 11.820 1.00 86.69 519 VAL A N 1
ATOM 3861 C CA . VAL A 1 519 ? -35.181 -11.592 13.263 1.00 86.69 519 VAL A CA 1
ATOM 3862 C C . VAL A 1 519 ? -35.254 -10.093 13.581 1.00 86.69 519 VAL A C 1
ATOM 3864 O O . VAL A 1 519 ? -34.694 -9.256 12.870 1.00 86.69 519 VAL A O 1
ATOM 3867 N N . GLU A 1 520 ? -35.896 -9.747 14.701 1.00 90.75 520 GLU A N 1
ATOM 3868 C CA . GLU A 1 520 ? -35.953 -8.385 15.258 1.00 90.75 520 GLU A CA 1
ATOM 3869 C C . GLU A 1 520 ? -34.634 -8.014 15.969 1.00 90.75 520 GLU A C 1
ATOM 3871 O O . GLU A 1 520 ? -34.570 -7.796 17.181 1.00 90.75 520 GLU A O 1
ATOM 3876 N N . CYS A 1 521 ? -33.555 -8.000 15.183 1.00 96.25 521 CYS A N 1
ATOM 3877 C CA . CYS A 1 521 ? -32.222 -7.577 15.593 1.00 96.25 521 CYS A CA 1
ATOM 3878 C C . CYS A 1 521 ? -31.933 -6.166 15.079 1.00 96.25 521 CYS A C 1
ATOM 3880 O O . CYS A 1 521 ? -32.073 -5.919 13.878 1.00 96.25 521 CYS A O 1
ATOM 3882 N N . GLY A 1 522 ? -31.540 -5.255 15.970 1.00 97.31 522 GLY A N 1
ATOM 3883 C CA . GLY A 1 522 ? -31.047 -3.931 15.591 1.00 97.31 522 GLY A CA 1
ATOM 3884 C C . GLY A 1 522 ? -29.547 -3.928 15.295 1.00 97.31 522 GLY A C 1
ATOM 3885 O O . GLY A 1 522 ? -28.792 -4.705 15.875 1.00 97.31 522 GLY A O 1
ATOM 3886 N N . VAL A 1 523 ? -29.106 -3.039 14.406 1.00 98.12 523 VAL A N 1
ATOM 3887 C CA . VAL A 1 523 ? -27.706 -2.875 13.991 1.00 98.12 523 VAL A CA 1
ATOM 3888 C C . VAL A 1 523 ? -27.246 -1.455 14.311 1.00 98.12 523 VAL A C 1
ATOM 3890 O O . VAL A 1 523 ? -27.760 -0.486 13.752 1.00 98.12 523 VAL A O 1
ATOM 3893 N N . PHE A 1 524 ? -26.256 -1.336 15.194 1.00 97.88 524 PHE A N 1
ATOM 3894 C CA . PHE A 1 524 ? -25.697 -0.067 15.662 1.00 97.88 524 PHE A CA 1
ATOM 3895 C C . PHE A 1 524 ? -24.209 -0.053 15.323 1.00 97.88 524 PHE A C 1
ATOM 3897 O O . PHE A 1 524 ? -23.429 -0.797 15.915 1.00 97.88 524 PHE A O 1
ATOM 3904 N N . MET A 1 525 ? -23.812 0.759 14.348 1.00 96.06 525 MET A N 1
ATOM 3905 C CA . MET A 1 525 ? -22.472 0.701 13.770 1.00 96.06 525 MET A CA 1
ATOM 3906 C C . MET A 1 525 ? -21.703 2.002 13.974 1.00 96.06 525 MET A C 1
ATOM 3908 O O . MET A 1 525 ? -22.092 3.042 13.447 1.00 96.06 525 MET A O 1
ATOM 3912 N N . GLY A 1 526 ? -20.593 1.931 14.704 1.00 95.25 526 GLY A N 1
ATOM 3913 C CA . GLY A 1 526 ? -19.650 3.029 14.851 1.00 95.25 526 GLY A CA 1
ATOM 3914 C C . GLY A 1 526 ? -18.654 3.090 13.693 1.00 95.25 526 GLY A C 1
ATOM 3915 O O . GLY A 1 526 ? -17.978 2.110 13.386 1.00 95.25 526 GLY A O 1
ATOM 3916 N N . THR A 1 527 ? -18.511 4.251 13.065 1.00 91.94 527 THR A N 1
ATOM 3917 C CA . THR A 1 527 ? -17.394 4.524 12.146 1.00 91.94 527 THR A CA 1
ATOM 3918 C C . THR A 1 527 ? -17.063 6.022 12.142 1.00 91.94 527 THR A C 1
ATOM 3920 O O . THR A 1 527 ? -17.659 6.778 12.909 1.00 91.94 527 THR A O 1
ATOM 3923 N N . LEU A 1 528 ? -16.072 6.425 11.347 1.00 85.75 528 LEU A N 1
ATOM 3924 C CA . LEU A 1 528 ? -15.642 7.818 11.150 1.00 85.75 528 LEU A CA 1
ATOM 3925 C C . LEU A 1 528 ? -15.482 8.167 9.658 1.00 85.75 528 LEU A C 1
ATOM 3927 O O . LEU A 1 528 ? -15.634 9.323 9.277 1.00 85.75 528 LEU A O 1
ATOM 3931 N N . THR A 1 529 ? -15.179 7.197 8.788 1.00 81.31 529 THR A N 1
ATOM 3932 C CA . THR A 1 529 ? -14.980 7.461 7.354 1.00 81.31 529 THR A CA 1
ATOM 3933 C C . THR A 1 529 ? -15.583 6.369 6.473 1.00 81.31 529 THR A C 1
ATOM 3935 O O . THR A 1 529 ? -15.985 5.311 6.948 1.00 81.31 529 THR A O 1
ATOM 3938 N N . GLY A 1 530 ? -15.643 6.658 5.177 1.00 83.88 530 GLY A N 1
ATOM 3939 C CA . GLY A 1 530 ? -15.871 5.700 4.102 1.00 83.88 530 GLY A CA 1
ATOM 3940 C C . GLY A 1 530 ? -15.033 6.094 2.882 1.00 83.88 530 GLY A C 1
ATOM 3941 O O . GLY A 1 530 ? -14.324 7.110 2.912 1.00 83.88 530 GLY A O 1
ATOM 3942 N N . ILE A 1 531 ? -15.112 5.315 1.806 1.00 83.81 531 ILE A N 1
ATOM 3943 C CA . ILE A 1 531 ? -14.383 5.586 0.557 1.00 83.81 531 ILE A CA 1
ATOM 3944 C C . ILE A 1 531 ? -14.729 6.956 -0.049 1.00 83.81 531 ILE A C 1
ATOM 3946 O O . ILE A 1 531 ? -15.866 7.428 0.000 1.00 83.81 531 ILE A O 1
ATOM 3950 N N . THR A 1 532 ? -13.740 7.579 -0.693 1.00 79.94 532 THR A N 1
ATOM 3951 C CA . THR A 1 532 ? -13.986 8.653 -1.666 1.00 79.94 532 THR A CA 1
ATOM 3952 C C . THR A 1 532 ? -14.282 8.024 -3.027 1.00 79.94 532 THR A C 1
ATOM 3954 O O . THR A 1 532 ? -13.586 7.095 -3.445 1.00 79.94 532 THR A O 1
ATOM 3957 N N . VAL A 1 533 ? -15.295 8.540 -3.723 1.00 78.75 533 VAL A N 1
ATOM 3958 C CA . VAL A 1 533 ? -15.612 8.167 -5.108 1.00 78.75 533 VAL A CA 1
ATOM 3959 C C . VAL A 1 533 ? -15.275 9.336 -6.016 1.00 78.75 533 VAL A C 1
ATOM 3961 O O . VAL A 1 533 ? -15.728 10.455 -5.774 1.00 78.75 533 VAL A O 1
ATOM 3964 N N . ASP A 1 534 ? -14.461 9.070 -7.029 1.00 73.94 534 ASP A N 1
ATOM 3965 C CA . ASP A 1 534 ? -14.063 10.049 -8.031 1.00 73.94 534 ASP A CA 1
ATOM 3966 C C . ASP A 1 534 ? -15.198 10.225 -9.068 1.00 73.94 534 ASP A C 1
ATOM 3968 O O . ASP A 1 534 ? -15.961 9.296 -9.340 1.00 73.94 534 ASP A O 1
ATOM 3972 N N . TYR A 1 535 ? -15.384 11.439 -9.605 1.00 69.94 535 TYR A N 1
ATOM 3973 C CA . TYR A 1 535 ? -16.603 11.795 -10.361 1.00 69.94 535 TYR A CA 1
ATOM 3974 C C . TYR A 1 535 ? -16.826 10.974 -11.640 1.00 69.94 535 TYR A C 1
ATOM 3976 O O . TYR A 1 535 ? -17.975 10.771 -12.036 1.00 69.94 535 TYR A O 1
ATOM 3984 N N . ASP A 1 536 ? -15.749 10.504 -12.268 1.00 70.12 536 ASP A N 1
ATOM 3985 C CA . ASP A 1 536 ? -15.803 9.701 -13.492 1.00 70.12 536 ASP A CA 1
ATOM 3986 C C . ASP A 1 536 ? -16.138 8.215 -13.212 1.00 70.12 536 ASP A C 1
ATOM 3988 O O . ASP A 1 536 ? -16.624 7.522 -14.105 1.00 70.12 536 ASP A O 1
ATOM 3992 N N . ASP A 1 537 ? -15.985 7.750 -11.962 1.00 69.06 537 ASP A N 1
ATOM 3993 C CA . ASP A 1 537 ? -16.295 6.381 -11.505 1.00 69.06 537 ASP A CA 1
ATOM 3994 C C . ASP A 1 537 ? -17.732 6.236 -10.943 1.00 69.06 537 ASP A C 1
ATOM 3996 O O . ASP A 1 537 ? -18.088 5.227 -10.322 1.00 69.06 537 ASP A O 1
ATOM 4000 N N . ILE A 1 538 ? -18.601 7.238 -11.137 1.00 81.69 538 ILE A N 1
ATOM 4001 C CA . ILE A 1 538 ? -19.987 7.212 -10.642 1.00 81.69 538 ILE A CA 1
ATOM 4002 C C . ILE A 1 538 ? -20.852 6.269 -11.499 1.00 81.69 538 ILE A C 1
ATOM 4004 O O . ILE A 1 538 ? -21.384 6.632 -12.550 1.00 81.69 538 ILE A O 1
ATOM 4008 N N . GLY A 1 539 ? -21.032 5.045 -11.002 1.00 83.31 539 GLY A N 1
ATOM 4009 C CA . GLY A 1 539 ? -21.872 3.997 -11.578 1.00 83.31 539 GLY A CA 1
ATOM 4010 C C . GLY A 1 539 ? -23.238 3.826 -10.888 1.00 83.31 539 GLY A C 1
ATOM 4011 O O . GLY A 1 539 ? -23.556 4.501 -9.905 1.00 83.31 539 GLY A O 1
ATOM 4012 N N . PRO A 1 540 ? -24.071 2.873 -11.357 1.00 86.12 540 PRO A N 1
ATOM 4013 C CA . PRO A 1 540 ? -25.424 2.653 -10.830 1.00 86.12 540 PRO A CA 1
ATOM 4014 C C . PRO A 1 540 ? -25.455 2.198 -9.362 1.00 86.12 540 PRO A C 1
ATOM 4016 O O . PRO A 1 540 ? -26.461 2.398 -8.683 1.00 86.12 540 PRO A O 1
ATOM 4019 N N . PHE A 1 541 ? -24.366 1.606 -8.864 1.00 86.44 541 PHE A N 1
ATOM 4020 C CA . PHE A 1 541 ? -24.256 1.109 -7.491 1.00 86.44 541 PHE A CA 1
ATOM 4021 C C . PHE A 1 541 ? -23.588 2.099 -6.525 1.00 86.44 541 PHE A C 1
ATOM 4023 O O . PHE A 1 541 ? -23.673 1.898 -5.317 1.00 86.44 541 PHE A O 1
ATOM 4030 N N . THR A 1 542 ? -22.986 3.193 -7.008 1.00 85.56 542 THR A N 1
ATOM 4031 C CA . THR A 1 542 ? -22.176 4.122 -6.196 1.00 85.56 542 THR A CA 1
ATOM 4032 C C . THR A 1 542 ? -22.893 4.602 -4.930 1.00 85.56 542 THR A C 1
ATOM 4034 O O . THR A 1 542 ? -22.356 4.463 -3.836 1.00 85.56 542 THR A O 1
ATOM 4037 N N . ASN A 1 543 ? -24.141 5.072 -5.036 1.00 85.19 543 ASN A N 1
ATOM 4038 C CA . ASN A 1 543 ? -24.889 5.602 -3.884 1.00 85.19 543 ASN A CA 1
ATOM 4039 C C . ASN A 1 543 ? -25.186 4.556 -2.789 1.00 85.19 543 ASN A C 1
ATOM 4041 O O . ASN A 1 543 ? -25.296 4.917 -1.619 1.00 85.19 543 ASN A O 1
ATOM 4045 N N . ILE A 1 544 ? -25.315 3.272 -3.151 1.00 86.19 544 ILE A N 1
ATOM 4046 C CA . ILE A 1 544 ? -25.487 2.160 -2.193 1.00 86.19 544 ILE A CA 1
ATOM 4047 C C . ILE A 1 544 ? -24.157 1.481 -1.832 1.00 86.19 544 ILE A C 1
ATOM 4049 O O . ILE A 1 544 ? -24.133 0.562 -1.014 1.00 86.19 544 ILE A O 1
ATOM 4053 N N . GLY A 1 545 ? -23.070 1.904 -2.476 1.00 86.62 545 GLY A N 1
ATOM 4054 C CA . GLY A 1 545 ? -21.718 1.405 -2.288 1.00 86.62 545 GLY A CA 1
ATOM 4055 C C . GLY A 1 545 ? -20.921 2.249 -1.301 1.00 86.62 545 GLY A C 1
ATOM 4056 O O . GLY A 1 545 ? -20.390 1.694 -0.349 1.00 86.62 545 GLY A O 1
ATOM 4057 N N . SER A 1 546 ? -20.906 3.578 -1.458 1.00 87.88 546 SER A N 1
ATOM 4058 C CA . SER A 1 546 ? -20.127 4.514 -0.623 1.00 87.88 546 SER A CA 1
ATOM 4059 C C . SER A 1 546 ? -20.931 5.268 0.447 1.00 87.88 546 SER A C 1
ATOM 4061 O O . SER A 1 546 ? -20.356 5.945 1.297 1.00 87.88 546 SER A O 1
ATOM 4063 N N . GLY A 1 547 ? -22.266 5.180 0.436 1.00 87.12 547 GLY A N 1
ATOM 4064 C CA . GLY A 1 547 ? -23.106 5.882 1.410 1.00 87.12 547 GLY A CA 1
ATOM 4065 C C . GLY A 1 547 ? -22.905 5.372 2.844 1.00 87.12 547 GLY A C 1
ATOM 4066 O O . GLY A 1 547 ? -23.038 4.178 3.099 1.00 87.12 547 GLY A O 1
ATOM 4067 N N . LEU A 1 548 ? -22.674 6.273 3.810 1.00 86.38 548 LEU A N 1
ATOM 4068 C CA . LEU A 1 548 ? -22.464 5.915 5.227 1.00 86.38 548 LEU A CA 1
ATOM 4069 C C . LEU A 1 548 ? -23.652 5.164 5.861 1.00 86.38 548 LEU A C 1
ATOM 4071 O O . LEU A 1 548 ? -23.461 4.354 6.765 1.00 86.38 548 LEU A O 1
ATOM 4075 N N . SER A 1 549 ? -24.883 5.361 5.383 1.00 89.62 549 SER A N 1
ATOM 4076 C CA . SER A 1 549 ? -26.044 4.553 5.796 1.00 89.62 549 SER A CA 1
ATOM 4077 C C . SER A 1 549 ? -25.964 3.094 5.319 1.00 89.62 549 SER A C 1
ATOM 4079 O O . SER A 1 549 ? -26.537 2.208 5.952 1.00 89.62 549 SER A O 1
ATOM 4081 N N . GLY A 1 550 ? -25.212 2.824 4.249 1.00 89.19 550 GLY A N 1
ATOM 4082 C CA . GLY A 1 550 ? -24.914 1.480 3.758 1.00 89.19 550 GLY A CA 1
ATOM 4083 C C . GLY A 1 550 ? -24.108 0.648 4.755 1.00 89.19 550 GLY A C 1
ATOM 4084 O O . GLY A 1 550 ? -24.318 -0.555 4.816 1.00 89.19 550 GLY A O 1
ATOM 4085 N N . MET A 1 551 ? -23.279 1.273 5.600 1.00 91.12 551 MET A N 1
ATOM 4086 C CA . MET A 1 551 ? -22.496 0.608 6.655 1.00 91.12 551 MET A CA 1
ATOM 4087 C C . MET A 1 551 ? -23.365 -0.328 7.520 1.00 91.12 551 MET A C 1
ATOM 4089 O O . MET A 1 551 ? -23.190 -1.544 7.496 1.00 91.12 551 MET A O 1
ATOM 4093 N N . SER A 1 552 ? -24.369 0.218 8.215 1.00 94.44 552 SER A N 1
ATOM 4094 C CA . SER A 1 552 ? -25.324 -0.570 9.013 1.00 94.44 552 SER A CA 1
ATOM 4095 C C . SER A 1 552 ? -26.410 -1.250 8.159 1.00 94.44 552 SER A C 1
ATOM 4097 O O . SER A 1 552 ? -26.854 -2.363 8.464 1.00 94.44 552 SER A O 1
ATOM 4099 N N . GLY A 1 553 ? -26.818 -0.615 7.053 1.00 94.69 553 GLY A N 1
ATOM 4100 C CA . GLY A 1 553 ? -27.861 -1.121 6.157 1.00 94.69 553 GLY A CA 1
ATOM 4101 C C . GLY A 1 553 ? -27.497 -2.429 5.445 1.00 94.69 553 GLY A C 1
ATOM 4102 O O . GLY A 1 553 ? -28.359 -3.295 5.296 1.00 94.69 553 GLY A O 1
ATOM 4103 N N . ARG A 1 554 ? -26.227 -2.613 5.055 1.00 93.56 554 ARG A N 1
ATOM 4104 C CA . ARG A 1 554 ? -25.707 -3.832 4.405 1.00 93.56 554 ARG A CA 1
ATOM 4105 C C . ARG A 1 554 ? -25.879 -5.060 5.282 1.00 93.56 554 ARG A C 1
ATOM 4107 O O . ARG A 1 554 ? -26.434 -6.049 4.814 1.00 93.56 554 ARG A O 1
ATOM 4114 N N . ILE A 1 555 ? -25.473 -4.965 6.548 1.00 95.19 555 ILE A N 1
ATOM 4115 C CA . ILE A 1 555 ? -25.585 -6.040 7.544 1.00 95.19 555 ILE A CA 1
ATOM 4116 C C . ILE A 1 555 ? -27.057 -6.446 7.693 1.00 95.19 555 ILE A C 1
ATOM 4118 O O . ILE A 1 555 ? -27.405 -7.620 7.564 1.00 95.19 555 ILE A O 1
ATOM 4122 N N . SER A 1 556 ? -27.935 -5.456 7.883 1.00 95.25 556 SER A N 1
ATOM 4123 C CA . SER A 1 556 ? -29.378 -5.672 8.031 1.00 95.25 556 SER A CA 1
ATOM 4124 C C . SER A 1 556 ? -29.995 -6.339 6.797 1.00 95.25 556 SER A C 1
ATOM 4126 O O . SER A 1 556 ? -30.758 -7.295 6.927 1.00 95.25 556 SER A O 1
ATOM 4128 N N . HIS A 1 557 ? -29.634 -5.885 5.593 1.00 94.12 557 HIS A N 1
ATOM 4129 C CA . HIS A 1 557 ? -30.149 -6.422 4.333 1.00 94.12 557 HIS A CA 1
ATOM 4130 C C . HIS A 1 557 ? -29.629 -7.837 4.028 1.00 94.12 557 HIS A C 1
ATOM 4132 O O . HIS A 1 557 ? -30.421 -8.731 3.737 1.00 94.12 557 HIS A O 1
ATOM 4138 N N . ALA A 1 558 ? -28.316 -8.063 4.130 1.00 92.56 558 ALA A N 1
ATOM 4139 C CA . ALA A 1 558 ? -27.667 -9.324 3.759 1.00 92.56 558 ALA A CA 1
ATOM 4140 C C . ALA A 1 558 ? -27.984 -10.488 4.719 1.00 92.56 558 ALA A C 1
ATOM 4142 O O . ALA A 1 558 ? -27.941 -11.653 4.310 1.00 92.56 558 ALA A O 1
ATOM 4143 N N . LEU A 1 559 ? -28.322 -10.178 5.977 1.00 92.94 559 LEU A N 1
ATOM 4144 C CA . LEU A 1 559 ? -28.714 -11.151 7.006 1.00 92.94 559 LEU A CA 1
ATOM 4145 C C . LEU A 1 559 ? -30.236 -11.188 7.263 1.00 92.94 559 LEU A C 1
ATOM 4147 O O . LEU A 1 559 ? -30.722 -12.076 7.959 1.00 92.94 559 LEU A O 1
ATOM 4151 N N . GLY A 1 560 ? -31.007 -10.267 6.673 1.00 90.12 560 GLY A N 1
ATOM 4152 C CA . GLY A 1 560 ? -32.473 -10.230 6.762 1.00 90.12 560 GLY A CA 1
ATOM 4153 C C . GLY A 1 560 ? -33.034 -9.723 8.098 1.00 90.12 560 GLY A C 1
ATOM 4154 O O . GLY A 1 560 ? -34.147 -10.108 8.467 1.00 90.12 560 GLY A O 1
ATOM 4155 N N . LEU A 1 561 ? -32.277 -8.889 8.814 1.00 94.38 561 LEU A N 1
ATOM 4156 C CA . LEU A 1 561 ? -32.623 -8.343 10.133 1.00 94.38 561 LEU A CA 1
ATOM 4157 C C . LEU A 1 561 ? -33.670 -7.216 10.022 1.00 94.38 561 LEU A C 1
ATOM 4159 O O . LEU A 1 561 ? -33.777 -6.552 8.989 1.00 94.38 561 LEU A O 1
ATOM 4163 N N . ARG A 1 562 ? -34.463 -7.004 11.082 1.00 92.19 562 ARG A N 1
ATOM 4164 C CA . ARG A 1 562 ? -35.621 -6.079 11.079 1.00 92.19 562 ARG A CA 1
ATOM 4165 C C . ARG A 1 562 ? -35.720 -5.093 12.249 1.00 92.19 562 ARG A C 1
ATOM 4167 O O . ARG A 1 562 ? -36.735 -4.409 12.358 1.00 92.19 562 ARG A O 1
ATOM 4174 N N . GLY A 1 563 ? -34.716 -5.015 13.119 1.00 92.44 563 GLY A N 1
ATOM 4175 C CA . GLY A 1 563 ? -34.685 -4.028 14.200 1.00 92.44 563 GLY A CA 1
ATOM 4176 C C . GLY A 1 563 ? -34.226 -2.630 13.748 1.00 92.44 563 GLY A C 1
ATOM 4177 O O . GLY A 1 563 ? -34.076 -2.368 12.551 1.00 92.44 563 GLY A O 1
ATOM 4178 N N . PRO A 1 564 ? -33.987 -1.711 14.702 1.00 94.75 564 PRO A N 1
ATOM 4179 C CA . PRO A 1 564 ? -33.441 -0.380 14.432 1.00 94.75 564 PRO A CA 1
ATOM 4180 C C . PRO A 1 564 ? -32.067 -0.443 13.746 1.00 94.75 564 PRO A C 1
ATOM 4182 O O . PRO A 1 564 ? -31.235 -1.261 14.121 1.00 94.75 564 PRO A O 1
ATOM 4185 N N . CYS A 1 565 ? -31.797 0.427 12.771 1.00 94.56 565 CYS A N 1
ATOM 4186 C CA . CYS A 1 565 ? -30.557 0.406 11.987 1.00 94.56 565 CYS A CA 1
ATOM 4187 C C . CYS A 1 565 ? -29.915 1.798 11.962 1.00 94.56 565 CYS A C 1
ATOM 4189 O O . CYS A 1 565 ? -30.515 2.741 11.443 1.00 94.56 565 CYS A O 1
ATOM 4191 N N . PHE A 1 566 ? -28.704 1.927 12.511 1.00 92.00 566 PHE A N 1
ATOM 4192 C CA . PHE A 1 566 ? -27.999 3.203 12.647 1.00 92.00 566 PHE A CA 1
ATOM 4193 C C . PHE A 1 566 ? -26.507 3.076 12.332 1.00 92.00 566 PHE A C 1
ATOM 4195 O O . PHE A 1 566 ? -25.813 2.225 12.889 1.00 92.00 566 PHE A O 1
ATOM 4202 N N . THR A 1 567 ? -25.997 3.997 11.513 1.00 95.25 567 THR A N 1
ATOM 4203 C CA . THR A 1 567 ? -24.565 4.320 11.457 1.00 95.25 567 THR A CA 1
ATOM 4204 C C . THR A 1 567 ? -24.336 5.574 12.299 1.00 95.25 567 THR A C 1
ATOM 4206 O O . THR A 1 567 ? -25.078 6.546 12.159 1.00 95.25 567 THR A O 1
ATOM 4209 N N . ILE A 1 568 ? -23.342 5.543 13.183 1.00 94.50 568 ILE A N 1
ATOM 4210 C CA . ILE A 1 568 ? -23.040 6.587 14.166 1.00 94.50 568 ILE A CA 1
ATOM 4211 C C . ILE A 1 568 ? -21.595 7.046 13.968 1.00 94.50 568 ILE A C 1
ATOM 4213 O O . ILE A 1 568 ? -20.679 6.222 13.951 1.00 94.50 568 ILE A O 1
ATOM 4217 N N . ASP A 1 569 ? -21.413 8.362 13.872 1.00 93.06 569 ASP A N 1
ATOM 4218 C CA . ASP A 1 569 ? -20.114 9.024 13.941 1.00 93.06 569 ASP A CA 1
ATOM 4219 C C . ASP A 1 569 ? -20.090 10.004 15.125 1.00 93.06 569 ASP A C 1
ATOM 4221 O O . ASP A 1 569 ? -20.876 10.950 15.193 1.00 93.06 569 ASP A O 1
ATOM 4225 N N . THR A 1 570 ? -19.190 9.747 16.073 1.00 93.06 570 THR A N 1
ATOM 4226 C CA . THR A 1 570 ? -18.765 10.673 17.133 1.00 93.06 570 THR A CA 1
ATOM 4227 C C . THR A 1 570 ? -17.231 10.705 17.236 1.00 93.06 570 THR A C 1
ATOM 4229 O O . THR A 1 570 ? -16.673 10.981 18.305 1.00 93.06 570 THR A O 1
ATOM 4232 N N . ALA A 1 571 ? -16.541 10.410 16.129 1.00 91.75 571 ALA A N 1
ATOM 4233 C CA . ALA A 1 571 ? -15.117 10.107 16.026 1.00 91.75 571 ALA A CA 1
ATOM 4234 C C . ALA A 1 571 ? -14.671 8.952 16.943 1.00 91.75 571 ALA A C 1
ATOM 4236 O O . ALA A 1 571 ? -15.230 7.859 16.906 1.00 91.75 571 ALA A O 1
ATOM 4237 N N . CYS A 1 572 ? -13.641 9.149 17.767 1.00 93.00 572 CYS A N 1
ATOM 4238 C CA . CYS A 1 572 ? -12.957 8.065 18.488 1.00 93.00 572 CYS A CA 1
ATOM 4239 C C . CYS A 1 572 ? -13.811 7.302 19.526 1.00 93.00 572 CYS A C 1
ATOM 4241 O O . CYS A 1 572 ? -13.322 6.350 20.136 1.00 93.00 572 CYS A O 1
ATOM 4243 N N . SER A 1 573 ? -15.064 7.717 19.745 1.00 94.88 573 SER A N 1
ATOM 4244 C CA . SER A 1 573 ? -16.044 7.071 20.623 1.00 94.88 573 SER A CA 1
ATOM 4245 C C . SER A 1 573 ? -17.196 6.361 19.893 1.00 94.88 573 SER A C 1
ATOM 4247 O O . SER A 1 573 ? -17.970 5.681 20.572 1.00 94.88 573 SER A O 1
ATOM 4249 N N . SER A 1 574 ? -17.289 6.433 18.553 1.00 95.75 574 SER A N 1
ATOM 4250 C CA . SER A 1 574 ? -18.458 5.992 17.763 1.00 95.75 574 SER A CA 1
ATOM 4251 C C . SER A 1 574 ? -18.999 4.615 18.160 1.00 95.75 574 SER A C 1
ATOM 4253 O O . SER A 1 574 ? -20.200 4.458 18.371 1.00 95.75 574 SER A O 1
ATOM 4255 N N . THR A 1 575 ? -18.130 3.609 18.320 1.00 96.94 575 THR A N 1
ATOM 4256 C CA . THR A 1 575 ? -18.578 2.240 18.639 1.00 96.94 575 THR A CA 1
ATOM 4257 C C . THR A 1 575 ? -19.098 2.074 20.078 1.00 96.94 575 THR A C 1
ATOM 4259 O O . THR A 1 575 ? -19.996 1.267 20.302 1.00 96.94 575 THR A O 1
ATOM 4262 N N . LEU A 1 576 ? -18.617 2.850 21.061 1.00 97.31 576 LEU A N 1
ATOM 4263 C CA . LEU A 1 576 ? -19.193 2.813 22.419 1.00 97.31 576 LEU A CA 1
ATOM 4264 C C . LEU A 1 576 ? -20.469 3.667 22.536 1.00 97.31 576 LEU A C 1
ATOM 4266 O O . LEU A 1 576 ? -21.357 3.333 23.316 1.00 97.31 576 LEU A O 1
ATOM 4270 N N . VAL A 1 577 ? -20.627 4.704 21.705 1.00 97.50 577 VAL A N 1
ATOM 4271 C CA . VAL A 1 577 ? -21.915 5.408 21.557 1.00 97.50 577 VAL A CA 1
ATOM 4272 C C . VAL A 1 577 ? -22.956 4.499 20.888 1.00 97.50 577 VAL A C 1
ATOM 4274 O O . VAL A 1 577 ? -24.102 4.449 21.331 1.00 97.50 577 VAL A O 1
ATOM 4277 N N . ALA A 1 578 ? -22.553 3.707 19.889 1.00 97.25 578 ALA A N 1
ATOM 4278 C CA . ALA A 1 578 ? -23.384 2.651 19.308 1.00 97.25 578 ALA A CA 1
ATOM 4279 C C . ALA A 1 578 ? -23.759 1.563 20.335 1.00 97.25 578 ALA A C 1
ATOM 4281 O O . ALA A 1 578 ? -24.912 1.129 20.368 1.00 97.25 578 ALA A O 1
ATOM 4282 N N . MET A 1 579 ? -22.825 1.181 21.216 1.00 97.25 579 MET A N 1
ATOM 4283 C CA . MET A 1 579 ? -23.077 0.274 22.344 1.00 97.25 579 MET A CA 1
ATOM 4284 C C . MET A 1 579 ? -24.147 0.823 23.299 1.00 97.25 579 MET A C 1
ATOM 4286 O O . MET A 1 579 ? -25.096 0.110 23.616 1.00 97.25 579 MET A O 1
ATOM 4290 N N . ASP A 1 580 ? -24.037 2.086 23.725 1.00 96.75 580 ASP A N 1
ATOM 4291 C CA . ASP A 1 580 ? -25.032 2.720 24.601 1.00 96.75 580 ASP A CA 1
ATOM 4292 C C . ASP A 1 580 ? -26.412 2.783 23.927 1.00 96.75 580 ASP A C 1
ATOM 4294 O O . ASP A 1 580 ? -27.403 2.343 24.509 1.00 96.75 580 ASP A O 1
ATOM 4298 N N . CYS A 1 581 ? -26.480 3.196 22.655 1.00 96.75 581 CYS A N 1
ATOM 4299 C CA . CYS A 1 581 ? -27.728 3.194 21.885 1.00 96.75 581 CYS A CA 1
ATOM 4300 C C . CYS A 1 581 ? -28.392 1.804 21.847 1.00 96.75 581 CYS A C 1
ATOM 4302 O O . CYS A 1 581 ? -29.607 1.698 22.028 1.00 96.75 581 CYS A O 1
ATOM 4304 N N . ALA A 1 582 ? -27.607 0.736 21.669 1.00 96.56 582 ALA A N 1
ATOM 4305 C CA . ALA A 1 582 ? -28.097 -0.641 21.689 1.00 96.56 582 ALA A CA 1
ATOM 4306 C C . ALA A 1 582 ? -28.567 -1.093 23.084 1.00 96.56 582 ALA A C 1
ATOM 4308 O O . ALA A 1 582 ? -29.610 -1.745 23.198 1.00 96.56 582 ALA A O 1
ATOM 4309 N N . VAL A 1 583 ? -27.843 -0.729 24.148 1.00 95.12 583 VAL A N 1
ATOM 4310 C CA . VAL A 1 583 ? -28.217 -1.008 25.547 1.00 95.12 583 VAL A CA 1
ATOM 4311 C C . VAL A 1 583 ? -29.555 -0.348 25.885 1.00 95.12 583 VAL A C 1
ATOM 4313 O O . VAL A 1 583 ? -30.488 -1.039 26.307 1.00 95.12 583 VAL A O 1
ATOM 4316 N N . GLN A 1 584 ? -29.692 0.957 25.630 1.00 92.88 584 GLN A N 1
ATOM 4317 C CA . GLN A 1 584 ? -30.918 1.698 25.938 1.00 92.88 584 GLN A CA 1
ATOM 4318 C C . GLN A 1 584 ? -32.103 1.229 25.073 1.00 92.88 584 GLN A C 1
ATOM 4320 O O . GLN A 1 584 ? -33.201 1.031 25.593 1.00 92.88 584 GLN A O 1
ATOM 4325 N N . ALA A 1 585 ? -31.904 0.970 23.773 1.00 92.81 585 ALA A N 1
ATOM 4326 C CA . ALA A 1 585 ? -32.962 0.454 22.897 1.00 92.81 585 ALA A CA 1
ATOM 4327 C C . ALA A 1 585 ? -33.476 -0.932 23.335 1.00 92.81 585 ALA A C 1
ATOM 4329 O O . ALA A 1 585 ? -34.683 -1.181 23.286 1.00 92.81 585 ALA A O 1
ATOM 4330 N N . SER A 1 586 ? -32.587 -1.807 23.817 1.00 92.56 586 SER A N 1
ATOM 4331 C CA . SER A 1 586 ? -32.962 -3.133 24.334 1.00 92.56 586 SER A CA 1
ATOM 4332 C C . SER A 1 586 ? -33.738 -3.027 25.650 1.00 92.56 586 SER A C 1
ATOM 4334 O O . SER A 1 586 ? -34.812 -3.609 25.769 1.00 92.56 586 SER A O 1
ATOM 4336 N N . ARG A 1 587 ? -33.260 -2.214 26.606 1.00 91.44 587 ARG A N 1
ATOM 4337 C CA . ARG A 1 587 ? -33.952 -1.929 27.884 1.00 91.44 587 ARG A CA 1
ATOM 4338 C C . ARG A 1 587 ? -35.326 -1.272 27.693 1.00 91.44 587 ARG A C 1
ATOM 4340 O O . ARG A 1 587 ? -36.222 -1.461 28.510 1.00 91.44 587 ARG A O 1
ATOM 4347 N N . LEU A 1 588 ? -35.517 -0.536 26.595 1.00 90.12 588 LEU A N 1
ATOM 4348 C CA . LEU A 1 588 ? -36.801 0.044 26.179 1.00 90.12 588 LEU A CA 1
ATOM 4349 C C . LEU A 1 588 ? -37.687 -0.913 25.352 1.00 90.12 588 LEU A C 1
ATOM 4351 O O . LEU A 1 588 ? -38.722 -0.478 24.841 1.00 90.12 588 LEU A O 1
ATOM 4355 N N . GLY A 1 589 ? -37.298 -2.183 25.185 1.00 88.75 589 GLY A N 1
ATOM 4356 C CA . GLY A 1 589 ? -38.077 -3.188 24.455 1.00 88.75 589 GLY A CA 1
ATOM 4357 C C . GLY A 1 589 ? -38.273 -2.867 22.969 1.00 88.75 589 GLY A C 1
ATOM 4358 O O . GLY A 1 589 ? -39.340 -3.137 22.423 1.00 88.75 589 GLY A O 1
ATOM 4359 N N . ARG A 1 590 ? -37.284 -2.233 22.320 1.00 87.69 590 ARG A N 1
ATOM 4360 C CA . ARG A 1 590 ? -37.337 -1.836 20.894 1.00 87.69 590 ARG A CA 1
ATOM 4361 C C . ARG A 1 590 ? -36.726 -2.856 19.926 1.00 87.69 590 ARG A C 1
ATOM 4363 O O . ARG A 1 590 ? -36.665 -2.574 18.734 1.00 87.69 590 ARG A O 1
ATOM 4370 N N . GLN A 1 591 ? -36.217 -3.965 20.455 1.00 90.50 591 GLN A N 1
ATOM 4371 C CA . GLN A 1 591 ? -35.576 -5.064 19.733 1.00 90.50 591 GLN A CA 1
ATOM 4372 C C . GLN A 1 591 ? -35.398 -6.263 20.672 1.00 90.50 591 GLN A C 1
ATOM 4374 O O . GLN A 1 591 ? -35.334 -6.089 21.891 1.00 90.50 591 GLN A O 1
ATOM 4379 N N . GLU A 1 592 ? -35.259 -7.466 20.116 1.00 90.25 592 GLU A N 1
ATOM 4380 C CA . GLU A 1 592 ? -34.982 -8.686 20.893 1.00 90.25 592 GLU A CA 1
ATOM 4381 C C . GLU A 1 592 ? -33.483 -9.048 20.914 1.00 90.25 592 GLU A C 1
ATOM 4383 O O . GLU A 1 592 ? -33.026 -9.828 21.751 1.00 90.25 592 GLU A O 1
ATOM 4388 N N . LEU A 1 593 ? -32.717 -8.508 19.967 1.00 95.75 593 LEU A N 1
ATOM 4389 C CA . LEU A 1 593 ? -31.299 -8.779 19.743 1.00 95.75 593 LEU A CA 1
ATOM 4390 C C . LEU A 1 593 ? -30.632 -7.488 19.241 1.00 95.75 593 LEU A C 1
ATOM 4392 O O . LEU A 1 593 ? -31.289 -6.664 18.598 1.00 95.75 593 LEU A O 1
ATOM 4396 N N . ALA A 1 594 ? -29.345 -7.296 19.511 1.00 97.69 594 ALA A N 1
ATOM 4397 C CA . ALA A 1 594 ? -28.590 -6.168 18.972 1.00 97.69 594 ALA A CA 1
ATOM 4398 C C . ALA A 1 594 ? -27.206 -6.601 18.483 1.00 97.69 594 ALA A C 1
ATOM 4400 O O . ALA A 1 594 ? -26.468 -7.268 19.203 1.00 97.69 594 ALA A O 1
ATOM 4401 N N . CYS A 1 595 ? -26.842 -6.172 17.279 1.00 98.25 595 CYS A N 1
ATOM 4402 C CA . CYS A 1 595 ? -25.486 -6.213 16.754 1.00 98.25 595 CYS A CA 1
ATOM 4403 C C . CYS A 1 595 ? -24.865 -4.823 16.914 1.00 98.25 595 CYS A C 1
ATOM 4405 O O . CYS A 1 595 ? -25.288 -3.870 16.253 1.00 98.25 595 CYS A O 1
ATOM 4407 N N . VAL A 1 596 ? -23.852 -4.707 17.771 1.00 98.38 596 VAL A N 1
ATOM 4408 C CA . VAL A 1 596 ? -23.017 -3.503 17.871 1.00 98.38 596 VAL A CA 1
ATOM 4409 C C . VAL A 1 596 ? -21.745 -3.756 17.073 1.00 98.38 596 VAL A C 1
ATOM 4411 O O . VAL A 1 596 ? -21.066 -4.753 17.302 1.00 98.38 596 VAL A O 1
ATOM 4414 N N . ALA A 1 597 ? -21.441 -2.876 16.125 1.00 97.25 597 ALA A N 1
ATOM 4415 C CA . ALA A 1 597 ? -20.368 -3.038 15.148 1.00 97.25 597 ALA A CA 1
ATOM 4416 C C . ALA A 1 597 ? -19.445 -1.813 15.114 1.00 97.25 597 ALA A C 1
ATOM 4418 O O . ALA A 1 597 ? -19.869 -0.704 15.444 1.00 97.25 597 ALA A O 1
ATOM 4419 N N . GLY A 1 598 ? -18.200 -1.998 14.679 1.00 96.12 598 GLY A N 1
ATOM 4420 C CA . GLY A 1 598 ? -17.235 -0.915 14.518 1.00 96.12 598 GLY A CA 1
ATOM 4421 C C . GLY A 1 598 ? -16.167 -1.232 13.479 1.00 96.12 598 GLY A C 1
ATOM 4422 O O . GLY A 1 598 ? -15.538 -2.284 13.563 1.00 96.12 598 GLY A O 1
ATOM 4423 N N . THR A 1 599 ? -15.921 -0.325 12.527 1.00 95.44 599 THR A N 1
ATOM 4424 C CA . THR A 1 599 ? -14.887 -0.504 11.486 1.00 95.44 599 THR A CA 1
ATOM 4425 C C . THR A 1 599 ? -14.160 0.792 11.118 1.00 95.44 599 THR A C 1
ATOM 4427 O O . THR A 1 599 ? -14.756 1.874 11.139 1.00 95.44 599 THR A O 1
ATOM 4430 N N . ASN A 1 600 ? -12.869 0.664 10.794 1.00 94.69 600 ASN A N 1
ATOM 4431 C CA . ASN A 1 600 ? -11.991 1.735 10.330 1.00 94.69 600 ASN A CA 1
ATOM 4432 C C . ASN A 1 600 ? -10.921 1.183 9.367 1.00 94.69 600 ASN A C 1
ATOM 4434 O O . ASN A 1 600 ? -10.213 0.243 9.727 1.00 94.69 600 ASN A O 1
ATOM 4438 N N . LEU A 1 601 ? -10.776 1.778 8.182 1.00 93.75 601 LEU A N 1
ATOM 4439 C CA . LEU A 1 601 ? -9.750 1.479 7.173 1.00 93.75 601 LEU A CA 1
ATOM 4440 C C . LEU A 1 601 ? -9.081 2.778 6.704 1.00 93.75 601 LEU A C 1
ATOM 4442 O O . LEU A 1 601 ? -9.718 3.827 6.606 1.00 93.75 601 LEU A O 1
ATOM 4446 N N . GLN A 1 602 ? -7.792 2.730 6.376 1.00 92.12 602 GLN A N 1
ATOM 4447 C CA . GLN A 1 602 ? -6.976 3.926 6.137 1.00 92.12 602 GLN A CA 1
ATOM 4448 C C . GLN A 1 602 ? -6.896 4.338 4.655 1.00 92.12 602 GLN A C 1
ATOM 4450 O O . GLN A 1 602 ? -5.868 4.816 4.179 1.00 92.12 602 GLN A O 1
ATOM 4455 N N . LEU A 1 603 ? -8.020 4.220 3.944 1.00 88.00 603 LEU A N 1
ATOM 4456 C CA . LEU A 1 603 ? -8.187 4.448 2.495 1.00 88.00 603 LEU A CA 1
ATOM 4457 C C . LEU A 1 603 ? -8.200 5.934 2.063 1.00 88.00 603 LEU A C 1
ATOM 4459 O O . LEU A 1 603 ? -8.576 6.258 0.936 1.00 88.00 603 LEU A O 1
ATOM 4463 N N . ARG A 1 604 ? -7.859 6.859 2.968 1.00 87.19 604 ARG A N 1
ATOM 4464 C CA . ARG A 1 604 ? -8.036 8.310 2.799 1.00 87.19 604 ARG A CA 1
ATOM 4465 C C . ARG A 1 604 ? -6.779 9.095 3.167 1.00 87.19 604 ARG A C 1
ATOM 4467 O O . ARG A 1 604 ? -6.403 9.172 4.338 1.00 87.19 604 ARG A O 1
ATOM 4474 N N . THR A 1 605 ? -6.164 9.717 2.164 1.00 88.31 605 THR A N 1
ATOM 4475 C CA . THR A 1 605 ? -4.957 10.555 2.290 1.00 88.31 605 THR A CA 1
ATOM 4476 C C . THR A 1 605 ? -5.220 11.894 2.976 1.00 88.31 605 THR A C 1
ATOM 4478 O O . THR A 1 605 ? -4.364 12.385 3.711 1.00 88.31 605 THR A O 1
ATOM 4481 N N . ASP A 1 606 ? -6.409 12.475 2.802 1.00 88.25 606 ASP A N 1
ATOM 4482 C CA . ASP A 1 606 ? -6.791 13.757 3.403 1.00 88.25 606 ASP A CA 1
ATOM 4483 C C . ASP A 1 606 ? -6.818 13.700 4.938 1.00 88.25 606 ASP A C 1
ATOM 4485 O O . ASP A 1 606 ? -6.360 14.636 5.594 1.00 88.25 606 ASP A O 1
ATOM 4489 N N . MET A 1 607 ? -7.240 12.568 5.512 1.00 89.12 607 MET A N 1
ATOM 4490 C CA . MET A 1 607 ? -7.183 12.327 6.960 1.00 89.12 607 MET A CA 1
ATOM 4491 C C . MET A 1 607 ? -5.739 12.271 7.485 1.00 89.12 607 MET A C 1
ATOM 4493 O O . MET A 1 607 ? -5.438 12.886 8.507 1.00 89.12 607 MET A O 1
ATOM 4497 N N . TRP A 1 608 ? -4.824 11.596 6.777 1.00 92.38 608 TRP A N 1
ATOM 4498 C CA . TRP A 1 608 ? -3.398 11.567 7.139 1.00 92.38 608 TRP A CA 1
ATOM 4499 C C . TRP A 1 608 ? -2.768 12.965 7.095 1.00 92.38 608 TRP A C 1
ATOM 4501 O O . TRP A 1 608 ? -2.130 13.390 8.060 1.00 92.38 608 TRP A O 1
ATOM 4511 N N . VAL A 1 609 ? -2.985 13.705 6.003 1.00 92.06 609 VAL A N 1
ATOM 4512 C CA . VAL A 1 609 ? -2.486 15.081 5.845 1.00 92.06 609 VAL A CA 1
ATOM 4513 C C . VAL A 1 609 ? -3.055 15.994 6.934 1.00 92.06 609 VAL A C 1
ATOM 4515 O O . VAL A 1 609 ? -2.297 16.745 7.551 1.00 92.06 609 VAL A O 1
ATOM 4518 N N . GLY A 1 610 ? -4.357 15.896 7.223 1.00 90.25 610 GLY A N 1
ATOM 4519 C CA . GLY A 1 610 ? -5.024 16.647 8.287 1.00 90.25 610 GLY A CA 1
ATOM 4520 C C . GLY A 1 610 ? -4.405 16.391 9.662 1.00 90.25 610 GLY A C 1
ATOM 4521 O O . GLY A 1 610 ? -3.963 17.339 10.318 1.00 90.25 610 GLY A O 1
ATOM 4522 N N . PHE A 1 611 ? -4.281 15.121 10.064 1.00 91.19 611 PHE A N 1
ATOM 4523 C CA . PHE A 1 611 ? -3.678 14.752 11.349 1.00 91.19 611 PHE A CA 1
ATOM 4524 C C . PHE A 1 611 ? -2.195 15.148 11.464 1.00 91.19 611 PHE A C 1
ATOM 4526 O O . PHE A 1 611 ? -1.752 15.545 12.547 1.00 91.19 611 PHE A O 1
ATOM 4533 N N . CYS A 1 612 ? -1.440 15.144 10.359 1.00 92.12 612 CYS A N 1
ATOM 4534 C CA . CYS A 1 612 ? -0.098 15.725 10.325 1.00 92.12 612 CYS A CA 1
ATOM 4535 C C . CYS A 1 612 ? -0.111 17.258 10.468 1.00 92.12 612 CYS A C 1
ATOM 4537 O O . CYS A 1 612 ? 0.691 17.794 11.229 1.00 92.12 612 CYS A O 1
ATOM 4539 N N . LYS A 1 613 ? -0.998 18.006 9.793 1.00 90.69 613 LYS A N 1
ATOM 4540 C CA . LYS A 1 613 ? -0.998 19.484 9.897 1.00 90.69 613 LYS A CA 1
ATOM 4541 C C . LYS A 1 613 ? -1.413 19.997 11.282 1.00 90.69 613 LYS A C 1
ATOM 4543 O O . LYS A 1 613 ? -0.940 21.051 11.690 1.00 90.69 613 LYS A O 1
ATOM 4548 N N . MET A 1 614 ? -2.218 19.242 12.030 1.00 87.19 614 MET A N 1
ATOM 4549 C CA . MET A 1 614 ? -2.519 19.521 13.447 1.00 87.19 614 MET A CA 1
ATOM 4550 C C . MET A 1 614 ? -1.494 18.936 14.438 1.00 87.19 614 MET A C 1
ATOM 4552 O O . MET A 1 614 ? -1.703 19.017 15.648 1.00 87.19 614 MET A O 1
ATOM 4556 N N . THR A 1 615 ? -0.400 18.331 13.956 1.00 87.38 615 THR A N 1
ATOM 4557 C CA . THR A 1 615 ? 0.646 17.675 14.772 1.00 87.38 615 THR A CA 1
ATOM 4558 C C . THR A 1 615 ? 0.118 16.629 15.767 1.00 87.38 615 THR A C 1
ATOM 4560 O O . THR A 1 615 ? 0.664 16.466 16.852 1.00 87.38 615 THR A O 1
ATOM 4563 N N . GLY A 1 616 ? -0.966 15.928 15.415 1.00 87.44 616 GLY A N 1
ATOM 4564 C CA . GLY A 1 616 ? -1.613 14.952 16.302 1.00 87.44 616 GLY A CA 1
ATOM 4565 C C . GLY A 1 616 ? -0.959 13.566 16.305 1.00 87.44 616 GLY A C 1
ATOM 4566 O O . GLY A 1 616 ? -1.162 12.800 17.248 1.00 87.44 616 GLY A O 1
ATOM 4567 N N . LEU A 1 617 ? -0.189 13.239 15.262 1.00 93.88 617 LEU A N 1
ATOM 4568 C CA . LEU A 1 617 ? 0.400 11.910 15.094 1.00 93.88 617 LEU A CA 1
ATOM 4569 C C . LEU A 1 617 ? 1.784 11.792 15.732 1.00 93.88 617 LEU A C 1
ATOM 4571 O O . LEU A 1 617 ? 2.629 12.679 15.562 1.00 93.88 617 LEU A O 1
ATOM 4575 N N . ALA A 1 618 ? 2.025 10.653 16.378 1.00 95.12 618 ALA A N 1
ATOM 4576 C CA . ALA A 1 618 ? 3.356 10.236 16.804 1.00 95.12 618 ALA A CA 1
ATOM 4577 C C . ALA A 1 618 ? 4.281 10.087 15.584 1.00 95.12 618 ALA A C 1
ATOM 4579 O O . ALA A 1 618 ? 3.860 9.578 14.542 1.00 95.12 618 ALA A O 1
ATOM 4580 N N . GLY A 1 619 ? 5.541 10.523 15.694 1.00 91.06 619 GLY A N 1
ATOM 4581 C CA . GLY A 1 619 ? 6.479 10.494 14.555 1.00 91.06 619 GLY A CA 1
ATOM 4582 C C . GLY A 1 619 ? 6.811 9.082 14.049 1.00 91.06 619 GLY A C 1
ATOM 4583 O O . GLY A 1 619 ? 7.133 8.902 12.880 1.00 91.06 619 GLY A O 1
ATOM 4584 N N . ASP A 1 620 ? 6.683 8.097 14.933 1.00 92.25 620 ASP A N 1
ATOM 4585 C CA . ASP A 1 620 ? 6.930 6.666 14.742 1.00 92.25 620 ASP A CA 1
ATOM 4586 C C . ASP A 1 620 ? 5.627 5.849 14.632 1.00 92.25 620 ASP A C 1
ATOM 4588 O O . ASP A 1 620 ? 5.648 4.638 14.828 1.00 92.25 620 ASP A O 1
ATOM 4592 N N . GLY A 1 621 ? 4.476 6.488 14.388 1.00 93.56 621 GLY A N 1
ATOM 4593 C CA . GLY A 1 621 ? 3.200 5.790 14.179 1.00 93.56 621 GLY A CA 1
ATOM 4594 C C . GLY A 1 621 ? 2.667 4.995 15.384 1.00 93.56 621 GLY A C 1
ATOM 4595 O O . GLY A 1 621 ? 1.750 4.194 15.209 1.00 93.56 621 GLY A O 1
ATOM 4596 N N . ARG A 1 622 ? 3.204 5.200 16.598 1.00 96.12 622 ARG A N 1
ATOM 4597 C CA . ARG A 1 622 ? 2.925 4.385 17.798 1.00 96.12 622 ARG A CA 1
ATOM 4598 C C . ARG A 1 622 ? 2.245 5.176 18.914 1.00 96.12 622 ARG A C 1
ATOM 4600 O O . ARG A 1 622 ? 2.640 6.294 19.228 1.00 96.12 622 ARG A O 1
ATOM 4607 N N . CYS A 1 623 ? 1.271 4.570 19.598 1.00 96.44 623 CYS A N 1
ATOM 4608 C CA . CYS A 1 623 ? 0.698 5.150 20.818 1.00 96.44 623 CYS A CA 1
ATOM 4609 C C . CYS A 1 623 ? 1.560 4.772 22.033 1.00 96.44 623 CYS A C 1
ATOM 4611 O O . CYS A 1 623 ? 1.409 3.692 22.601 1.00 96.44 623 CYS A O 1
ATOM 4613 N N . LYS A 1 624 ? 2.460 5.661 22.462 1.00 96.44 624 LYS A N 1
ATOM 4614 C CA . LYS A 1 624 ? 3.349 5.442 23.623 1.00 96.44 624 LYS A CA 1
ATOM 4615 C C . LYS A 1 624 ? 2.619 5.709 24.949 1.00 96.44 624 LYS A C 1
ATOM 4617 O O . LYS A 1 624 ? 2.975 6.605 25.711 1.00 96.44 624 LYS A O 1
ATOM 4622 N N . THR A 1 625 ? 1.535 4.966 25.178 1.00 95.88 625 THR A N 1
ATOM 4623 C CA . THR A 1 625 ? 0.562 5.213 26.251 1.00 95.88 625 THR A CA 1
ATOM 4624 C C . THR A 1 625 ? 1.199 5.201 27.643 1.00 95.88 625 THR A C 1
ATOM 4626 O O . THR A 1 625 ? 1.947 4.289 27.989 1.00 95.88 625 THR A O 1
ATOM 4629 N N . PHE A 1 626 ? 0.884 6.227 28.439 1.00 96.12 626 PHE A N 1
ATOM 4630 C CA . PHE A 1 626 ? 1.432 6.517 29.775 1.00 96.12 626 PHE A CA 1
ATOM 4631 C C . PHE A 1 626 ? 2.956 6.765 29.857 1.00 96.12 626 PHE A C 1
ATOM 4633 O O . PHE A 1 626 ? 3.450 7.092 30.939 1.00 96.12 626 PHE A O 1
ATOM 4640 N N . ASP A 1 627 ? 3.714 6.659 28.762 1.00 96.94 627 ASP A N 1
ATOM 4641 C CA . ASP A 1 627 ? 5.174 6.805 28.763 1.00 96.94 627 ASP A CA 1
ATOM 4642 C C . ASP A 1 627 ? 5.629 8.278 28.697 1.00 96.94 627 ASP A C 1
ATOM 4644 O O . ASP A 1 627 ? 4.944 9.157 28.175 1.00 96.94 627 ASP A O 1
ATOM 4648 N N . ALA A 1 628 ? 6.827 8.570 29.203 1.00 95.81 628 ALA A N 1
ATOM 4649 C CA . ALA A 1 628 ? 7.462 9.885 29.119 1.00 95.81 628 ALA A CA 1
ATOM 4650 C C . ALA A 1 628 ? 7.844 10.313 27.685 1.00 95.81 628 ALA A C 1
ATOM 4652 O O . ALA A 1 628 ? 8.184 11.478 27.481 1.00 95.81 628 ALA A O 1
ATOM 4653 N N . SER A 1 629 ? 7.791 9.399 26.710 1.00 96.00 629 SER A N 1
ATOM 4654 C CA . SER A 1 629 ? 7.965 9.645 25.269 1.00 96.00 629 SER A CA 1
ATOM 4655 C C . SER A 1 629 ? 6.647 9.757 24.478 1.00 96.00 629 SER A C 1
ATOM 4657 O O . SER A 1 629 ? 6.671 9.784 23.248 1.00 96.00 629 SER A O 1
ATOM 4659 N N . ALA A 1 630 ? 5.504 9.858 25.169 1.00 94.44 630 ALA A N 1
ATOM 4660 C CA . ALA A 1 630 ? 4.185 10.155 24.604 1.00 94.44 630 ALA A CA 1
ATOM 4661 C C . ALA A 1 630 ? 4.164 11.486 23.814 1.00 94.44 630 ALA A C 1
ATOM 4663 O O . ALA A 1 630 ? 4.097 12.563 24.410 1.00 94.44 630 ALA A O 1
ATOM 4664 N N . ASP A 1 631 ? 4.203 11.424 22.478 1.00 93.50 631 ASP A N 1
ATOM 4665 C CA . ASP A 1 631 ? 4.285 12.580 21.564 1.00 93.50 631 ASP A CA 1
ATOM 4666 C C . ASP A 1 631 ? 3.065 12.746 20.635 1.00 93.50 631 ASP A C 1
ATOM 4668 O O . ASP A 1 631 ? 2.967 13.753 19.936 1.00 93.50 631 ASP A O 1
ATOM 4672 N N . GLY A 1 632 ? 2.126 11.796 20.634 1.00 92.69 632 GLY A N 1
ATOM 4673 C CA . GLY A 1 632 ? 0.986 11.753 19.720 1.00 92.69 632 GLY A CA 1
ATOM 4674 C C . GLY A 1 632 ? 0.365 10.357 19.657 1.00 92.69 632 GLY A C 1
ATOM 4675 O O . GLY A 1 632 ? 0.746 9.465 20.412 1.00 92.69 632 GLY A O 1
ATOM 4676 N N . PHE A 1 633 ? -0.587 10.152 18.746 1.00 94.50 633 PHE A N 1
ATOM 4677 C CA . PHE A 1 633 ? -1.183 8.831 18.515 1.00 94.50 633 PHE A CA 1
ATOM 4678 C C . PHE A 1 633 ? -0.760 8.237 17.163 1.00 94.50 633 PHE A C 1
ATOM 4680 O O . PHE A 1 633 ? -0.475 8.961 16.212 1.00 94.50 633 PHE A O 1
ATOM 4687 N N . GLY A 1 634 ? -0.729 6.910 17.066 1.00 95.44 634 GLY A N 1
ATOM 4688 C CA . GLY A 1 634 ? -0.619 6.194 15.794 1.00 95.44 634 GLY A CA 1
ATOM 4689 C C . GLY A 1 634 ? -1.991 5.943 15.172 1.00 95.44 634 GLY A C 1
ATOM 4690 O O . GLY A 1 634 ? -2.934 5.638 15.904 1.00 95.44 634 GLY A O 1
ATOM 4691 N N . ARG A 1 635 ? -2.129 6.019 13.845 1.00 95.50 635 ARG A N 1
ATOM 4692 C CA . ARG A 1 635 ? -3.379 5.639 13.156 1.00 95.50 635 ARG A CA 1
ATOM 4693 C C . ARG A 1 635 ? -3.420 4.138 12.863 1.00 95.50 635 ARG A C 1
ATOM 4695 O O . ARG A 1 635 ? -2.373 3.523 12.660 1.00 95.50 635 ARG A O 1
ATOM 4702 N N . SER A 1 636 ? -4.616 3.547 12.842 1.00 95.12 636 SER A N 1
ATOM 4703 C CA . SER A 1 636 ? -4.773 2.097 12.696 1.00 95.12 636 SER A CA 1
ATOM 4704 C C . SER A 1 636 ? -6.081 1.647 12.030 1.00 95.12 636 SER A C 1
ATOM 4706 O O . SER A 1 636 ? -7.073 2.383 11.986 1.00 95.12 636 SER A O 1
ATOM 4708 N N . GLU A 1 637 ? -6.080 0.408 11.542 1.00 95.31 637 GLU A N 1
ATOM 4709 C CA . GLU A 1 637 ? -7.200 -0.280 10.895 1.00 95.31 637 GLU A CA 1
ATOM 4710 C C . GLU A 1 637 ? -7.797 -1.399 11.753 1.00 95.31 637 GLU A C 1
ATOM 4712 O O . GLU A 1 637 ? -7.110 -2.015 12.564 1.00 95.31 637 GLU A O 1
ATOM 4717 N N . GLY A 1 638 ? -9.070 -1.718 11.520 1.00 94.38 638 GLY A N 1
ATOM 4718 C CA . GLY A 1 638 ? -9.691 -2.947 12.008 1.00 94.38 638 GLY A CA 1
ATOM 4719 C C . GLY A 1 638 ? -11.216 -2.955 11.910 1.00 94.38 638 GLY A C 1
ATOM 4720 O O . GLY A 1 638 ? -11.858 -1.956 11.576 1.00 94.38 638 GLY A O 1
ATOM 4721 N N . SER A 1 639 ? -11.812 -4.102 12.222 1.00 95.25 639 SER A N 1
ATOM 4722 C CA . SER A 1 639 ? -13.265 -4.294 12.322 1.00 95.25 639 SER A CA 1
ATOM 4723 C C . SER A 1 639 ? -13.594 -5.176 13.523 1.00 95.25 639 SER A C 1
ATOM 4725 O O . SER A 1 639 ? -12.789 -6.011 13.922 1.00 95.25 639 SER A O 1
ATOM 4727 N N . GLY A 1 640 ? -14.769 -5.004 14.118 1.00 95.44 640 GLY A N 1
ATOM 4728 C CA . GLY A 1 640 ? -15.262 -5.878 15.176 1.00 95.44 640 GLY A CA 1
ATOM 4729 C C . GLY A 1 640 ? -16.761 -5.745 15.380 1.00 95.44 640 GLY A C 1
ATOM 4730 O O . GLY A 1 640 ? -17.365 -4.734 15.016 1.00 95.44 640 GLY A O 1
ATOM 4731 N N . SER A 1 641 ? -17.364 -6.755 15.995 1.00 97.06 641 SER A N 1
ATOM 4732 C CA . SER A 1 641 ? -18.773 -6.714 16.384 1.00 97.06 641 SER A CA 1
ATOM 4733 C C . SER A 1 641 ? -19.093 -7.634 17.557 1.00 97.06 641 SER A C 1
ATOM 4735 O O . SER A 1 641 ? -18.487 -8.696 17.728 1.00 97.06 641 SER A O 1
ATOM 4737 N N . VAL A 1 642 ? -20.092 -7.233 18.342 1.00 97.81 642 VAL A N 1
ATOM 4738 C CA . VAL A 1 642 ? -20.633 -7.982 19.481 1.00 97.81 642 VAL A CA 1
ATOM 4739 C C . VAL A 1 642 ? -22.147 -8.132 19.364 1.00 97.81 642 VAL A C 1
ATOM 4741 O O . VAL A 1 642 ? -22.847 -7.204 18.952 1.00 97.81 642 VAL A O 1
ATOM 4744 N N . ILE A 1 643 ? -22.649 -9.309 19.736 1.00 97.81 643 ILE A N 1
ATOM 4745 C CA . ILE A 1 643 ? -24.079 -9.636 19.739 1.00 97.81 643 ILE A CA 1
ATOM 4746 C C . ILE A 1 643 ? -24.594 -9.602 21.178 1.00 97.81 643 ILE A C 1
ATOM 4748 O O . ILE A 1 643 ? -24.040 -10.273 22.051 1.00 97.81 643 ILE A O 1
ATOM 4752 N N . LEU A 1 644 ? -25.652 -8.825 21.418 1.00 97.69 644 LEU A N 1
ATOM 4753 C CA . LEU A 1 644 ? -26.212 -8.540 22.740 1.00 97.69 644 LEU A CA 1
ATOM 4754 C C . LEU A 1 644 ? -27.696 -8.913 22.826 1.00 97.69 644 LEU A C 1
ATOM 4756 O O . LEU A 1 644 ? -28.460 -8.672 21.889 1.00 97.69 644 LEU A O 1
ATOM 4760 N N . ARG A 1 645 ? -28.124 -9.398 23.993 1.00 95.75 645 ARG A N 1
ATOM 4761 C CA . ARG A 1 645 ? -29.534 -9.598 24.371 1.00 95.75 645 ARG A CA 1
ATOM 4762 C C . ARG A 1 645 ? -29.724 -9.268 25.857 1.00 95.75 645 ARG A C 1
ATOM 4764 O O . ARG A 1 645 ? -28.770 -9.352 26.623 1.00 95.75 645 ARG A O 1
ATOM 4771 N N . LEU A 1 646 ? -30.932 -8.886 26.283 1.00 95.75 646 LEU A N 1
ATOM 4772 C CA . LEU A 1 646 ? -31.258 -8.742 27.713 1.00 95.75 646 LEU A CA 1
ATOM 4773 C C . LEU A 1 646 ? -30.957 -10.052 28.462 1.00 95.75 646 LEU A C 1
ATOM 4775 O O . LEU A 1 646 ? -31.292 -11.128 27.962 1.00 95.75 646 LEU A O 1
ATOM 4779 N N . ALA A 1 647 ? -30.324 -9.979 29.634 1.00 94.06 647 ALA A N 1
ATOM 4780 C CA . ALA A 1 647 ? -29.834 -11.166 30.339 1.00 94.06 647 ALA A CA 1
ATOM 4781 C C . ALA A 1 647 ? -30.954 -12.170 30.679 1.00 94.06 647 ALA A C 1
ATOM 4783 O O . ALA A 1 647 ? -30.781 -13.376 30.503 1.00 94.06 647 ALA A O 1
ATOM 4784 N N . SER A 1 648 ? -32.135 -11.684 31.072 1.00 93.19 648 SER A N 1
ATOM 4785 C CA . SER A 1 648 ? -33.325 -12.510 31.311 1.00 93.19 648 SER A CA 1
ATOM 4786 C C . SER A 1 648 ? -33.827 -13.213 30.044 1.00 93.19 648 SER A C 1
ATOM 4788 O O . SER A 1 648 ? -34.248 -14.368 30.107 1.00 93.19 648 SER A O 1
ATOM 4790 N N . ALA A 1 649 ? -33.742 -12.558 28.883 1.00 92.50 649 ALA A N 1
ATOM 4791 C CA . ALA A 1 649 ? -34.168 -13.112 27.600 1.00 92.50 649 ALA A CA 1
ATOM 4792 C C . ALA A 1 649 ? -33.167 -14.139 27.041 1.00 92.50 649 ALA A C 1
ATOM 4794 O O . ALA A 1 649 ? -33.592 -15.133 26.454 1.00 92.50 649 ALA A O 1
ATOM 4795 N N . ALA A 1 650 ? -31.862 -13.937 27.259 1.00 92.56 650 ALA A N 1
ATOM 4796 C CA . ALA A 1 650 ? -30.832 -14.933 26.957 1.00 92.56 650 ALA A CA 1
ATOM 4797 C C . ALA A 1 650 ? -31.014 -16.185 27.838 1.00 92.56 650 ALA A C 1
ATOM 4799 O O . ALA A 1 650 ? -31.159 -17.298 27.327 1.00 92.56 650 ALA A O 1
ATOM 4800 N N . GLN A 1 651 ? -31.160 -15.994 29.157 1.00 90.50 651 GLN A N 1
ATOM 4801 C CA . GLN A 1 651 ? -31.425 -17.079 30.108 1.00 90.50 651 GLN A CA 1
ATOM 4802 C C . GLN A 1 651 ? -32.711 -17.853 29.766 1.00 90.50 651 GLN A C 1
ATOM 4804 O O . GLN A 1 651 ? -32.715 -19.083 29.790 1.00 90.50 651 GLN A O 1
ATOM 4809 N N . ALA A 1 652 ? -33.793 -17.158 29.395 1.00 91.38 652 ALA A N 1
ATOM 4810 C CA . ALA A 1 652 ? -35.060 -17.781 29.000 1.00 91.38 652 ALA A CA 1
ATOM 4811 C C . ALA A 1 652 ? -34.967 -18.623 27.710 1.00 91.38 652 ALA A C 1
ATOM 4813 O O . ALA A 1 652 ? -35.814 -19.492 27.494 1.00 91.38 652 ALA A O 1
ATOM 4814 N N . LYS A 1 653 ? -33.951 -18.386 26.870 1.00 89.94 653 LYS A N 1
ATOM 4815 C CA . LYS A 1 653 ? -33.661 -19.161 25.651 1.00 89.94 653 LYS A CA 1
ATOM 4816 C C . LYS A 1 653 ? -32.574 -20.227 25.836 1.00 89.94 653 LYS A C 1
ATOM 4818 O O . LYS A 1 653 ? -32.397 -21.050 24.944 1.00 89.94 653 LYS A O 1
ATOM 4823 N N . GLY A 1 654 ? -31.885 -20.248 26.980 1.00 89.31 654 GLY A N 1
ATOM 4824 C CA . GLY A 1 654 ? -30.729 -21.121 27.212 1.00 89.31 654 GLY A CA 1
ATOM 4825 C C . GLY A 1 654 ? -29.458 -20.658 26.489 1.00 89.31 654 GLY A C 1
ATOM 4826 O O . GLY A 1 654 ? -28.591 -21.476 26.193 1.00 89.31 654 GLY A O 1
ATOM 4827 N N . GLU A 1 655 ? -29.360 -19.365 26.179 1.00 91.75 655 GLU A N 1
ATOM 4828 C CA . GLU A 1 655 ? -28.184 -18.747 25.564 1.00 91.75 655 GLU A CA 1
ATOM 4829 C C . GLU A 1 655 ? -27.202 -18.304 26.658 1.00 91.75 655 GLU A C 1
ATOM 4831 O O . GLU A 1 655 ? -27.571 -17.566 27.571 1.00 91.75 655 GLU A O 1
ATOM 4836 N N . ASN A 1 656 ? -25.955 -18.762 26.555 1.00 93.12 656 ASN A N 1
ATOM 4837 C CA . ASN A 1 656 ? -24.893 -18.501 27.528 1.00 93.12 656 ASN A CA 1
ATOM 4838 C C . ASN A 1 656 ? -24.132 -17.209 27.181 1.00 93.12 656 ASN A C 1
ATOM 4840 O O . ASN A 1 656 ? -23.855 -16.954 26.006 1.00 93.12 656 ASN A O 1
ATOM 4844 N N . ALA A 1 657 ? -23.756 -16.413 28.183 1.00 94.88 657 ALA A N 1
ATOM 4845 C CA . 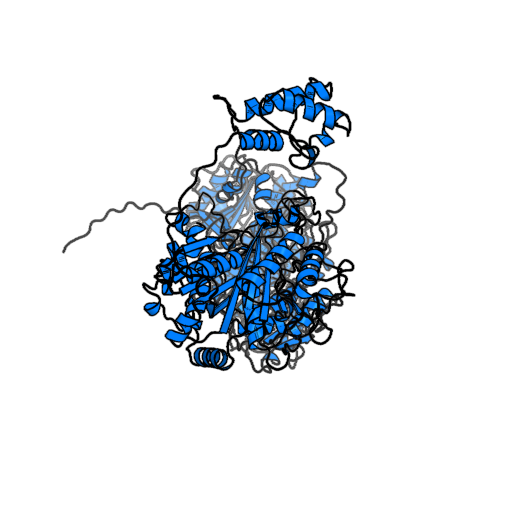ALA A 1 657 ? -22.968 -15.198 27.984 1.00 94.88 657 ALA A CA 1
ATOM 4846 C C . ALA A 1 657 ? -21.447 -15.454 27.986 1.00 94.88 657 ALA A C 1
ATOM 4848 O O . ALA A 1 657 ? -20.943 -16.294 28.731 1.00 94.88 657 ALA A O 1
ATOM 4849 N N . ILE A 1 658 ? -20.700 -14.647 27.222 1.00 95.12 658 ILE A N 1
ATOM 4850 C CA . ILE A 1 658 ? -19.235 -14.501 27.362 1.00 95.12 658 ILE A CA 1
ATOM 4851 C C . ILE A 1 658 ? -18.865 -13.358 28.319 1.00 95.12 658 ILE A C 1
ATOM 4853 O O . ILE A 1 658 ? -17.871 -13.438 29.037 1.00 95.12 658 ILE A O 1
ATOM 4857 N N . ALA A 1 659 ? -19.693 -12.311 28.375 1.00 96.44 659 ALA A N 1
ATOM 4858 C CA . ALA A 1 659 ? -19.583 -11.201 29.319 1.00 96.44 659 ALA A CA 1
ATOM 4859 C C . ALA A 1 659 ? -20.953 -10.536 29.532 1.00 96.44 659 ALA A C 1
ATOM 4861 O O . ALA A 1 659 ? -21.838 -10.623 28.679 1.00 96.44 659 ALA A O 1
ATOM 4862 N N . LEU A 1 660 ? -21.123 -9.831 30.651 1.00 97.12 660 LEU A N 1
ATOM 4863 C CA . LEU A 1 660 ? -22.334 -9.070 30.962 1.00 97.12 660 LEU A CA 1
ATOM 4864 C C . LEU A 1 660 ? -22.053 -7.568 30.870 1.00 97.12 660 LEU A C 1
ATOM 4866 O O . LEU A 1 660 ? -21.255 -7.025 31.634 1.00 97.12 660 LEU A O 1
ATOM 4870 N N . THR A 1 661 ? -22.751 -6.874 29.972 1.00 97.12 661 THR A N 1
ATOM 4871 C CA . THR A 1 661 ? -22.765 -5.407 29.924 1.00 97.12 661 THR A CA 1
ATOM 4872 C C . THR A 1 661 ? -23.653 -4.907 31.055 1.00 97.12 661 THR A C 1
ATOM 4874 O O . THR A 1 661 ? -24.876 -5.041 30.995 1.00 97.12 661 THR A O 1
ATOM 4877 N N . ARG A 1 662 ? -23.042 -4.365 32.111 1.00 95.31 662 ARG A N 1
ATOM 4878 C CA . ARG A 1 662 ? -23.749 -3.924 33.321 1.00 95.31 662 ARG A CA 1
ATOM 4879 C C . ARG A 1 662 ? -24.391 -2.552 33.152 1.00 95.31 662 ARG A C 1
ATOM 4881 O O . ARG A 1 662 ? -25.462 -2.329 33.701 1.00 95.31 662 ARG A O 1
ATOM 4888 N N . GLY A 1 663 ? -23.753 -1.652 32.410 1.00 90.38 663 GLY A N 1
ATOM 4889 C CA . GLY A 1 663 ? -24.292 -0.324 32.125 1.00 90.38 663 GLY A CA 1
ATOM 4890 C C . GLY A 1 663 ? -23.325 0.560 31.349 1.00 90.38 663 GLY A C 1
ATOM 4891 O O . GLY A 1 663 ? -22.134 0.253 31.242 1.00 90.38 663 GLY A O 1
ATOM 4892 N N . SER A 1 664 ? -23.840 1.657 30.810 1.00 94.94 664 SER A N 1
ATOM 4893 C CA . SER A 1 664 ? -23.126 2.549 29.893 1.00 94.94 664 SER A CA 1
ATOM 4894 C C . SER A 1 664 ? -23.442 4.019 30.167 1.00 94.94 664 SER A C 1
ATOM 4896 O O . SER A 1 664 ? -24.387 4.360 30.878 1.00 94.94 664 SER A O 1
ATOM 4898 N N . CYS A 1 665 ? -22.599 4.915 29.656 1.00 94.75 665 CYS A N 1
ATOM 4899 C CA . CYS A 1 665 ? -22.864 6.349 29.655 1.00 94.75 665 CYS A CA 1
ATOM 4900 C C . CYS A 1 665 ? -22.201 7.021 28.450 1.00 94.75 665 CYS A C 1
ATOM 4902 O O . CYS A 1 665 ? -21.071 6.684 28.089 1.00 94.75 665 CYS A O 1
ATOM 4904 N N . VAL A 1 666 ? -22.882 8.019 27.885 1.00 95.94 666 VAL A N 1
ATOM 4905 C CA . VAL A 1 666 ? -22.340 8.981 26.919 1.00 95.94 666 VAL A CA 1
ATOM 4906 C C . VAL A 1 666 ? -22.500 10.397 27.488 1.00 95.94 666 VAL A C 1
ATOM 4908 O O . VAL A 1 666 ? -23.523 10.714 28.097 1.00 95.94 666 VAL A O 1
ATOM 4911 N N . ASN A 1 667 ? -21.498 11.263 27.316 1.00 93.88 667 ASN A N 1
ATOM 4912 C CA . ASN A 1 667 ? -21.615 12.702 27.582 1.00 93.88 667 ASN A CA 1
ATOM 4913 C C . ASN A 1 667 ? -20.742 13.534 26.625 1.00 93.88 667 ASN A C 1
ATOM 4915 O O . ASN A 1 667 ? -20.116 12.992 25.716 1.00 93.88 667 ASN A O 1
ATOM 4919 N N . GLN A 1 668 ? -20.713 14.853 26.821 1.00 90.25 668 GLN A N 1
ATOM 4920 C CA . GLN A 1 668 ? -19.890 15.777 26.041 1.00 90.25 668 GLN A CA 1
ATOM 4921 C C . GLN A 1 668 ? -19.076 16.696 26.978 1.00 90.25 668 GLN A C 1
ATOM 4923 O O . GLN A 1 668 ? -19.504 16.995 28.103 1.00 90.25 668 GLN A O 1
ATOM 4928 N N . ASP A 1 669 ? -17.884 17.098 26.532 1.00 86.88 669 ASP A N 1
ATOM 4929 C CA . ASP A 1 669 ? -16.900 17.866 27.312 1.00 86.88 669 ASP A CA 1
ATOM 4930 C C . ASP A 1 669 ? -17.408 19.228 27.822 1.00 86.88 669 ASP A C 1
ATOM 4932 O O . ASP A 1 669 ? -17.086 19.632 28.950 1.00 86.88 669 ASP A O 1
ATOM 4936 N N . GLY A 1 670 ? -18.235 19.904 27.022 1.00 83.44 670 GLY A N 1
ATOM 4937 C CA . GLY A 1 670 ? -18.662 21.290 27.187 1.00 83.44 670 GLY A CA 1
ATOM 4938 C C . GLY A 1 670 ? -17.672 22.285 26.571 1.00 83.44 670 GLY A C 1
ATOM 4939 O O . GLY A 1 670 ? -16.927 21.971 25.645 1.00 83.44 670 GLY A O 1
ATOM 4940 N N . ARG A 1 671 ? -17.647 23.514 27.101 1.00 77.94 671 ARG A N 1
ATOM 4941 C CA . ARG A 1 671 ? -16.660 24.543 26.738 1.00 77.94 671 ARG A CA 1
ATOM 4942 C C . ARG A 1 671 ? -15.297 24.201 27.361 1.00 77.94 671 ARG A C 1
ATOM 4944 O O . ARG A 1 671 ? -15.018 24.601 28.489 1.00 77.94 671 ARG A O 1
ATOM 4951 N N . SER A 1 672 ? -14.452 23.474 26.635 1.00 74.69 672 SER A N 1
ATOM 4952 C CA . SER A 1 672 ? -13.029 23.286 26.954 1.00 74.69 672 SER A CA 1
ATOM 4953 C C . SER A 1 672 ? -12.158 24.424 26.379 1.00 74.69 672 SER A C 1
ATOM 4955 O O . SER A 1 672 ? -12.663 25.344 25.721 1.00 74.69 672 SER A O 1
ATOM 4957 N N . ALA A 1 673 ? -10.851 24.407 26.683 1.00 68.44 673 ALA A N 1
ATOM 4958 C CA . ALA A 1 673 ? -9.904 25.481 26.346 1.00 68.44 673 ALA A CA 1
ATOM 4959 C C . ALA A 1 673 ? -9.782 25.725 24.828 1.00 68.44 673 ALA A C 1
ATOM 4961 O O . ALA A 1 673 ? -9.838 26.861 24.362 1.00 68.44 673 ALA A O 1
ATOM 4962 N N . THR A 1 674 ? -9.702 24.642 24.061 1.00 72.81 674 THR A N 1
ATOM 4963 C CA . THR A 1 674 ? -9.941 24.584 22.616 1.00 72.81 674 THR A CA 1
ATOM 4964 C C . THR A 1 674 ? -10.915 23.441 22.364 1.00 72.81 674 THR A C 1
ATOM 4966 O O . THR A 1 674 ? -10.999 22.532 23.187 1.00 72.81 674 THR A O 1
ATOM 4969 N N . ILE A 1 675 ? -11.597 23.421 21.214 1.00 71.50 675 ILE A N 1
ATOM 4970 C CA . ILE A 1 675 ? -12.399 22.249 20.827 1.00 71.50 675 ILE A CA 1
ATOM 4971 C C . ILE A 1 675 ? -11.553 20.961 20.872 1.00 71.50 675 ILE A C 1
ATOM 4973 O O . ILE A 1 675 ? -12.026 19.946 21.348 1.00 71.50 675 ILE A O 1
ATOM 4977 N N . THR A 1 676 ? -10.265 21.039 20.517 1.00 71.81 676 THR A N 1
ATOM 4978 C CA . THR A 1 676 ? -9.271 19.949 20.568 1.00 71.81 676 THR A CA 1
ATOM 4979 C C . THR A 1 676 ? -8.742 19.563 21.960 1.00 71.81 676 THR A C 1
ATOM 4981 O O . THR A 1 676 ? -7.929 18.643 22.045 1.00 71.81 676 THR A O 1
ATOM 4984 N N . ALA A 1 677 ? -9.139 20.238 23.045 1.00 76.31 677 ALA A N 1
ATOM 4985 C CA . ALA A 1 677 ? -8.661 19.941 24.399 1.00 76.31 677 ALA A CA 1
ATOM 4986 C C . ALA A 1 677 ? -9.637 19.006 25.146 1.00 76.31 677 ALA A C 1
ATOM 4988 O O . ALA A 1 677 ? -10.832 19.316 25.176 1.00 76.31 677 ALA A O 1
ATOM 4989 N N . PRO A 1 678 ? -9.175 17.894 25.757 1.00 82.88 678 PRO A N 1
ATOM 4990 C CA . PRO A 1 678 ? -10.034 16.967 26.497 1.00 82.88 678 PRO A CA 1
ATOM 4991 C C . PRO A 1 678 ? -10.399 17.495 27.895 1.00 82.88 678 PRO A C 1
ATOM 4993 O O . PRO A 1 678 ? -9.594 18.157 28.556 1.00 82.88 678 PRO A O 1
ATOM 4996 N N . SER A 1 679 ? -11.596 17.160 28.385 1.00 87.50 679 SER A N 1
ATOM 4997 C CA . SER A 1 679 ? -12.101 17.617 29.689 1.00 87.50 679 SER A CA 1
ATOM 4998 C C . SER A 1 679 ? -12.103 16.509 30.752 1.00 87.50 679 SER A C 1
ATOM 5000 O O . SER A 1 679 ? -13.058 15.742 30.887 1.00 87.50 679 SER A O 1
ATOM 5002 N N . GLY A 1 680 ? -11.068 16.469 31.600 1.00 89.31 680 GLY A N 1
ATOM 5003 C CA . GLY A 1 680 ? -11.004 15.562 32.761 1.00 89.31 680 GLY A CA 1
ATOM 5004 C C . GLY A 1 680 ? -12.261 15.586 33.656 1.00 89.31 680 GLY A C 1
ATOM 5005 O O . GLY A 1 680 ? -12.779 14.522 33.996 1.00 89.31 680 GLY A O 1
ATOM 5006 N N . PRO A 1 681 ? -12.851 16.758 33.979 1.00 87.00 681 PRO A N 1
ATOM 5007 C CA . PRO A 1 681 ? -14.129 16.826 34.690 1.00 87.00 681 PRO A CA 1
ATOM 5008 C C . PRO A 1 681 ? -15.320 16.219 33.931 1.00 87.00 681 PRO A C 1
ATOM 5010 O O . PRO A 1 681 ? -16.299 15.831 34.565 1.00 87.00 681 PRO A O 1
ATOM 5013 N N . ALA A 1 682 ? -15.290 16.137 32.597 1.00 88.94 682 ALA A N 1
ATOM 5014 C CA . ALA A 1 682 ? -16.326 15.463 31.810 1.00 88.94 682 ALA A CA 1
ATOM 5015 C C . ALA A 1 682 ? -16.137 13.944 31.785 1.00 88.94 682 ALA A C 1
ATOM 5017 O O . ALA A 1 682 ? -17.112 13.211 31.970 1.00 88.94 682 ALA A O 1
ATOM 5018 N N . GLN A 1 683 ? -14.893 13.477 31.686 1.00 93.25 683 GLN A N 1
ATOM 5019 C CA . GLN A 1 683 ? -14.540 12.067 31.861 1.00 93.25 683 GLN A CA 1
ATOM 5020 C C . GLN A 1 683 ? -14.960 11.582 33.261 1.00 93.25 683 GLN A C 1
ATOM 5022 O O . GLN A 1 683 ? -15.705 10.612 33.376 1.00 93.25 683 GLN A O 1
ATOM 5027 N N . GLN A 1 684 ? -14.645 12.335 34.323 1.00 93.38 684 GLN A N 1
ATOM 5028 C CA . GLN A 1 684 ? -15.121 12.064 35.691 1.00 93.38 684 GLN A CA 1
ATOM 5029 C C . GLN A 1 684 ? -16.657 11.977 35.786 1.00 93.38 684 GLN A C 1
ATOM 5031 O O . GLN A 1 684 ? -17.176 11.108 36.491 1.00 93.38 684 GLN A O 1
ATOM 5036 N N . ARG A 1 685 ? -17.407 12.828 35.062 1.00 93.25 685 ARG A N 1
ATOM 5037 C CA . ARG A 1 685 ? -18.880 12.727 34.966 1.00 93.25 685 ARG A CA 1
ATOM 5038 C C . ARG A 1 685 ? -19.332 11.458 34.235 1.00 93.25 685 ARG A C 1
ATOM 5040 O O . ARG A 1 685 ? -20.315 10.864 34.665 1.00 93.25 685 ARG A O 1
ATOM 5047 N N . ALA A 1 686 ? -18.647 11.043 33.167 1.00 93.38 686 ALA A N 1
ATOM 5048 C CA . ALA A 1 686 ? -18.978 9.833 32.408 1.00 93.38 686 ALA A CA 1
ATOM 5049 C C . ALA A 1 686 ? -18.784 8.575 33.270 1.00 93.38 686 ALA A C 1
ATOM 5051 O O . ALA A 1 686 ? -19.722 7.797 33.425 1.00 93.38 686 ALA A O 1
ATOM 5052 N N . LEU A 1 687 ? -17.623 8.449 33.923 1.00 95.06 687 LEU A N 1
ATOM 5053 C CA . LEU A 1 687 ? -17.311 7.377 34.878 1.00 95.06 687 LEU A CA 1
ATOM 5054 C C . LEU A 1 687 ? -18.301 7.355 36.061 1.00 95.06 687 LEU A C 1
ATOM 5056 O O . LEU A 1 687 ? -18.834 6.312 36.432 1.00 95.06 687 LEU A O 1
ATOM 5060 N N . SER A 1 688 ? -18.616 8.525 36.632 1.00 93.88 688 SER A N 1
ATOM 5061 C CA . SER A 1 688 ? -19.595 8.633 37.728 1.00 93.88 688 SER A CA 1
ATOM 5062 C C . SER A 1 688 ? -21.005 8.201 37.318 1.00 93.88 688 SER A C 1
ATOM 5064 O O . SER A 1 688 ? -21.761 7.700 38.150 1.00 93.88 688 SER A O 1
ATOM 5066 N N . ASN A 1 689 ? -21.392 8.435 36.062 1.00 92.94 689 ASN A N 1
ATOM 5067 C CA . ASN A 1 689 ? -22.721 8.107 35.560 1.00 92.94 689 ASN A CA 1
ATOM 5068 C C . ASN A 1 689 ? -22.822 6.657 35.068 1.00 92.94 689 ASN A C 1
ATOM 5070 O O . ASN A 1 689 ? -23.847 6.035 35.333 1.00 92.94 689 ASN A O 1
ATOM 5074 N N . SER A 1 690 ? -21.777 6.080 34.464 1.00 94.44 690 SER A N 1
ATOM 5075 C CA . SER A 1 690 ? -21.761 4.650 34.114 1.00 94.44 690 SER A CA 1
ATOM 5076 C C . SER A 1 690 ? -21.899 3.775 35.366 1.00 94.44 690 SER A C 1
ATOM 5078 O O . SER A 1 690 ? -22.666 2.814 35.363 1.00 94.44 690 SER A O 1
ATOM 5080 N N . LEU A 1 691 ? -21.246 4.143 36.478 1.00 94.25 691 LEU A N 1
ATOM 5081 C CA . LEU A 1 691 ? -21.408 3.483 37.784 1.00 94.25 691 LEU A CA 1
ATOM 5082 C C . LEU A 1 691 ? -22.849 3.569 38.324 1.00 94.25 691 LEU A C 1
ATOM 5084 O O . LEU A 1 691 ? -23.350 2.605 38.898 1.00 94.25 691 LEU A O 1
ATOM 5088 N N . ARG A 1 692 ? -23.548 4.691 38.095 1.00 92.25 692 ARG A N 1
ATOM 5089 C CA . ARG A 1 692 ? -24.963 4.874 38.481 1.00 92.25 692 ARG A CA 1
ATOM 5090 C C . ARG A 1 692 ? -25.938 4.091 37.600 1.00 92.25 692 ARG A C 1
ATOM 5092 O O . ARG A 1 692 ? -26.961 3.652 38.113 1.00 92.25 692 ARG A O 1
ATOM 5099 N N . ASP A 1 693 ? -25.648 3.948 36.309 1.00 90.38 693 ASP A N 1
ATOM 5100 C CA . ASP A 1 693 ? -26.454 3.151 35.372 1.00 90.38 693 ASP A CA 1
ATOM 5101 C C . ASP A 1 693 ? -26.307 1.644 35.638 1.00 90.38 693 ASP A C 1
ATOM 5103 O O . ASP A 1 693 ? -27.290 0.911 35.667 1.00 90.38 693 ASP A O 1
ATOM 5107 N N . SER A 1 694 ? -25.076 1.209 35.915 1.00 91.88 694 SER A N 1
ATOM 5108 C CA . SER A 1 694 ? -24.726 -0.191 36.202 1.00 91.88 694 SER A CA 1
ATOM 5109 C C . SER A 1 694 ? -24.989 -0.657 37.640 1.00 91.88 694 SER A C 1
ATOM 5111 O O . SER A 1 694 ? -24.850 -1.849 37.927 1.00 91.88 694 SER A O 1
ATOM 5113 N N . GLU A 1 695 ? -25.347 0.265 38.536 1.00 91.88 695 GLU A N 1
ATOM 5114 C CA . GLU A 1 695 ? -25.534 0.058 39.983 1.00 91.88 695 GLU A CA 1
ATOM 5115 C C . GLU A 1 695 ? -24.297 -0.528 40.700 1.00 91.88 695 GLU A C 1
ATOM 5117 O O . GLU A 1 695 ? -24.404 -1.310 41.646 1.00 91.88 695 GLU A O 1
ATOM 5122 N N . LEU A 1 696 ? -23.103 -0.132 40.248 1.00 93.25 696 LEU A N 1
ATOM 5123 C CA . LEU A 1 696 ? -21.803 -0.563 40.773 1.00 93.25 696 LEU A CA 1
ATOM 5124 C C . LEU A 1 696 ? -21.161 0.513 41.662 1.00 93.25 696 LEU A C 1
ATOM 5126 O O . LEU A 1 696 ? -21.262 1.712 41.390 1.00 93.25 696 LEU A O 1
ATOM 5130 N N . LYS A 1 697 ? -20.417 0.102 42.697 1.00 93.38 697 LYS A N 1
ATOM 5131 C CA . LYS A 1 697 ? -19.504 1.000 43.429 1.00 93.38 697 LYS A CA 1
ATOM 5132 C C . LYS A 1 697 ? -18.149 1.063 42.727 1.00 93.38 697 LYS A C 1
ATOM 5134 O O . LYS A 1 697 ? -17.690 0.087 42.142 1.00 93.38 697 LYS A O 1
ATOM 5139 N N . ALA A 1 698 ? -17.448 2.182 42.885 1.00 92.38 698 ALA A N 1
ATOM 5140 C CA . ALA A 1 698 ? -16.116 2.375 42.314 1.00 92.38 698 ALA A CA 1
ATOM 5141 C C . ALA A 1 698 ? -15.074 1.330 42.779 1.00 92.38 698 ALA A C 1
ATOM 5143 O O . ALA A 1 698 ? -14.177 0.989 42.017 1.00 92.38 698 ALA A O 1
ATOM 5144 N N . LEU A 1 699 ? -15.208 0.782 43.993 1.00 91.75 699 LEU A N 1
ATOM 5145 C CA . LEU A 1 699 ? -14.333 -0.285 44.503 1.00 91.75 699 LEU A CA 1
ATOM 5146 C C . LEU A 1 699 ? -14.625 -1.673 43.905 1.00 91.75 699 LEU A C 1
ATOM 5148 O O . LEU A 1 699 ? -13.798 -2.565 44.037 1.00 91.75 699 LEU A O 1
ATOM 5152 N N . GLU A 1 700 ? -15.778 -1.873 43.259 1.00 92.62 700 GLU A N 1
ATOM 5153 C CA . GLU A 1 700 ? -16.105 -3.145 42.596 1.00 92.62 700 GLU A CA 1
ATOM 5154 C C . GLU A 1 700 ? -15.415 -3.245 41.224 1.00 92.62 700 GLU A C 1
ATOM 5156 O O . GLU A 1 700 ? -15.082 -4.340 40.783 1.00 92.62 700 GLU A O 1
ATOM 5161 N N . VAL A 1 701 ? -15.123 -2.106 40.579 1.00 94.94 701 VAL A N 1
ATOM 5162 C CA . VAL A 1 701 ? -14.312 -2.045 39.353 1.00 94.94 701 VAL A CA 1
ATOM 5163 C C . VAL A 1 701 ? -12.838 -2.280 39.698 1.00 94.94 701 VAL A C 1
ATOM 5165 O O . VAL A 1 701 ? -12.256 -1.573 40.526 1.00 94.94 701 VAL A O 1
ATOM 5168 N N . SER A 1 702 ? -12.233 -3.276 39.051 1.00 94.88 702 SER A N 1
ATOM 5169 C CA . SER A 1 702 ? -10.855 -3.733 39.311 1.00 94.88 702 SER A CA 1
ATOM 5170 C C . SER A 1 702 ? -9.868 -3.410 38.184 1.00 94.88 702 SER A C 1
ATOM 5172 O O . SER A 1 702 ? -8.668 -3.318 38.429 1.00 94.88 702 SER A O 1
ATOM 5174 N N . LEU A 1 703 ? -10.366 -3.177 36.968 1.00 97.19 703 LEU A N 1
ATOM 5175 C CA . LEU A 1 703 ? -9.570 -2.815 35.797 1.00 97.19 703 LEU A CA 1
ATOM 5176 C C . LEU A 1 703 ? -10.292 -1.734 34.982 1.00 97.19 703 LEU A C 1
ATOM 5178 O O . LEU A 1 703 ? -11.522 -1.737 34.899 1.00 97.19 703 LEU A O 1
ATOM 5182 N N . VAL A 1 704 ? -9.540 -0.828 34.359 1.00 97.81 704 VAL A N 1
ATOM 5183 C CA . VAL A 1 704 ? -10.043 0.054 33.300 1.00 97.81 704 VAL A CA 1
ATOM 5184 C C . VAL A 1 704 ? -9.179 -0.097 32.052 1.00 97.81 704 VAL A C 1
ATOM 5186 O O . VAL A 1 704 ? -7.967 0.117 32.073 1.00 97.81 704 VAL A O 1
ATOM 5189 N N . GLU A 1 705 ? -9.839 -0.446 30.953 1.00 97.81 705 GLU A N 1
ATOM 5190 C CA . GLU A 1 705 ? -9.306 -0.344 29.603 1.00 97.81 705 GLU A CA 1
ATOM 5191 C C . GLU A 1 705 ? -9.461 1.118 29.151 1.00 97.81 705 GLU A C 1
ATOM 5193 O O . GLU A 1 705 ? -10.540 1.567 28.749 1.00 97.81 705 GLU A O 1
ATOM 5198 N N . CYS A 1 706 ? -8.388 1.886 29.323 1.00 97.06 706 CYS A N 1
ATOM 5199 C CA . CYS A 1 706 ? -8.328 3.323 29.080 1.00 97.06 706 CYS A CA 1
ATOM 5200 C C . CYS A 1 706 ? -8.463 3.670 27.594 1.00 97.06 706 CYS A C 1
ATOM 5202 O O . CYS A 1 706 ? -8.154 2.871 26.703 1.00 97.06 706 CYS A O 1
ATOM 5204 N N . HIS A 1 707 ? -8.841 4.917 27.307 1.00 95.19 707 HIS A N 1
ATOM 5205 C CA . HIS A 1 707 ? -8.752 5.420 25.946 1.00 95.19 707 HIS A CA 1
ATOM 5206 C C . HIS A 1 707 ? -7.283 5.580 25.517 1.00 95.19 707 HIS A C 1
ATOM 5208 O O . HIS A 1 707 ? -6.950 5.152 24.414 1.00 95.19 707 HIS A O 1
ATOM 5214 N N . GLY A 1 708 ? -6.409 6.101 26.386 1.00 93.12 708 GLY A N 1
ATOM 5215 C CA . GLY A 1 708 ? -4.956 5.878 26.375 1.00 93.12 708 GLY A CA 1
ATOM 5216 C C . GLY A 1 708 ? -4.264 6.065 25.021 1.00 93.12 708 GLY A C 1
ATOM 5217 O O . GLY A 1 708 ? -3.709 5.111 24.470 1.00 93.12 708 GLY A O 1
ATOM 5218 N N . THR A 1 709 ? -4.311 7.272 24.460 1.00 92.12 709 THR A N 1
ATOM 5219 C CA . THR A 1 709 ? -3.851 7.553 23.090 1.00 92.12 709 THR A CA 1
ATOM 5220 C C . THR A 1 709 ? -2.345 7.759 22.928 1.00 92.12 709 THR A C 1
ATOM 5222 O O . THR A 1 709 ? -1.900 7.814 21.786 1.00 92.12 709 THR A O 1
ATOM 5225 N N . GLY A 1 710 ? -1.552 7.836 24.003 1.00 92.06 710 GLY A N 1
ATOM 5226 C CA . GLY A 1 710 ? -0.111 8.117 23.903 1.00 92.06 710 GLY A CA 1
ATOM 5227 C C . GLY A 1 710 ? 0.203 9.606 23.794 1.00 92.06 710 GLY A C 1
ATOM 5228 O O . GLY A 1 710 ? 1.224 9.993 23.230 1.00 92.06 710 GLY A O 1
ATOM 5229 N N . THR A 1 711 ? -0.672 10.461 24.327 1.00 91.50 711 THR A N 1
ATOM 5230 C CA . THR A 1 711 ? -0.551 11.920 24.216 1.00 91.50 711 THR A CA 1
ATOM 5231 C C . THR A 1 711 ? -0.033 12.540 25.513 1.00 91.50 711 THR A C 1
ATOM 5233 O O . THR A 1 711 ? -0.553 12.270 26.596 1.00 91.50 711 THR A O 1
ATOM 5236 N N . ALA A 1 712 ? 0.954 13.439 25.405 1.00 88.12 712 ALA A N 1
ATOM 5237 C CA . ALA A 1 712 ? 1.670 14.042 26.540 1.00 88.12 712 ALA A CA 1
ATOM 5238 C C . ALA A 1 712 ? 0.784 14.642 27.656 1.00 88.12 712 ALA A C 1
ATOM 5240 O O . ALA A 1 712 ? 1.217 14.700 28.811 1.00 88.12 712 ALA A O 1
ATOM 5241 N N . LEU A 1 713 ? -0.427 15.102 27.305 1.00 86.25 713 LEU A N 1
ATOM 5242 C CA . LEU A 1 713 ? -1.409 15.716 28.209 1.00 86.25 713 LEU A CA 1
ATOM 5243 C C . LEU A 1 713 ? -2.717 14.919 28.352 1.00 86.25 713 LEU A C 1
ATOM 5245 O O . LEU A 1 713 ? -3.314 14.955 29.425 1.00 86.25 713 LEU A O 1
ATOM 5249 N N . GLY A 1 714 ? -3.172 14.208 27.314 1.00 89.31 714 GLY A N 1
ATOM 5250 C CA . GLY A 1 714 ? -4.427 13.451 27.376 1.00 89.31 714 GLY A CA 1
ATOM 5251 C C . GLY A 1 714 ? -4.333 12.252 28.317 1.00 89.31 714 GLY A C 1
ATOM 5252 O O . GLY A 1 714 ? -5.248 12.026 29.106 1.00 89.31 714 GLY A O 1
ATOM 5253 N N . ASP A 1 715 ? -3.197 11.553 28.305 1.00 93.25 715 ASP A N 1
ATOM 5254 C CA . ASP A 1 715 ? -2.951 10.395 29.164 1.00 93.25 715 ASP A CA 1
ATOM 5255 C C . ASP A 1 715 ? -2.954 10.788 30.668 1.00 93.25 715 ASP A C 1
ATOM 5257 O O . ASP A 1 715 ? -3.705 10.173 31.428 1.00 93.25 715 ASP A O 1
ATOM 5261 N N . PRO A 1 716 ? -2.248 11.851 31.128 1.00 92.88 716 PRO A N 1
ATOM 5262 C CA . PRO A 1 716 ? -2.416 12.394 32.484 1.00 92.88 716 PRO A CA 1
ATOM 5263 C C . PRO A 1 716 ? -3.843 12.828 32.845 1.00 92.88 716 PRO A C 1
ATOM 5265 O O . PRO A 1 716 ? -4.279 12.605 33.975 1.00 92.88 716 PRO A O 1
ATOM 5268 N N . ILE A 1 717 ? -4.581 13.440 31.910 1.00 91.19 717 ILE A N 1
ATOM 5269 C CA . ILE A 1 717 ? -5.964 13.886 32.148 1.00 91.19 717 ILE A CA 1
ATOM 5270 C C . ILE A 1 717 ? -6.894 12.684 32.366 1.00 91.19 717 ILE A C 1
ATOM 5272 O O . ILE A 1 717 ? -7.716 12.723 33.285 1.00 91.19 717 ILE A O 1
ATOM 5276 N N . GLU A 1 718 ? -6.729 11.606 31.592 1.00 93.88 718 GLU A N 1
ATOM 5277 C CA . GLU A 1 718 ? -7.469 10.360 31.807 1.00 93.88 718 GLU A CA 1
ATOM 5278 C C . GLU A 1 718 ? -7.081 9.702 33.137 1.00 93.88 718 GLU A C 1
ATOM 5280 O O . GLU A 1 718 ? -7.970 9.390 33.928 1.00 93.88 718 GLU A O 1
ATOM 5285 N N . VAL A 1 719 ? -5.788 9.536 33.446 1.00 94.81 719 VAL A N 1
ATOM 5286 C CA . VAL A 1 719 ? -5.364 8.894 34.708 1.00 94.81 719 VAL A CA 1
ATOM 5287 C C . VAL A 1 719 ? -5.854 9.680 35.932 1.00 94.81 719 VAL A C 1
ATOM 5289 O O . VAL A 1 719 ? -6.366 9.070 36.870 1.00 94.81 719 VAL A O 1
ATOM 5292 N N . GLY A 1 720 ? -5.822 11.017 35.901 1.00 93.25 720 GLY A N 1
ATOM 5293 C CA . GLY A 1 720 ? -6.411 11.862 36.950 1.00 93.25 720 GLY A CA 1
ATOM 5294 C C . GLY A 1 720 ? -7.947 11.797 37.025 1.00 93.25 720 GLY A C 1
ATOM 5295 O O . GLY A 1 720 ? -8.535 12.043 38.081 1.00 93.25 720 GLY A O 1
ATOM 5296 N N . ALA A 1 721 ? -8.636 11.432 35.938 1.00 92.38 721 ALA A N 1
ATOM 5297 C CA . ALA A 1 721 ? -10.059 11.096 35.982 1.00 92.38 721 ALA A CA 1
ATOM 5298 C C . ALA A 1 721 ? -10.302 9.716 36.620 1.00 92.38 721 ALA A C 1
ATOM 5300 O O . ALA A 1 721 ? -11.225 9.593 37.431 1.00 92.38 721 ALA A O 1
ATOM 5301 N N . GLN A 1 722 ? -9.453 8.720 36.331 1.00 94.81 722 GLN A N 1
ATOM 5302 C CA . GLN A 1 722 ? -9.520 7.397 36.964 1.00 94.81 722 GLN A CA 1
ATOM 5303 C C . GLN A 1 722 ? -9.224 7.478 38.470 1.00 94.81 722 GLN A C 1
ATOM 5305 O O . GLN A 1 722 ? -10.017 6.972 39.263 1.00 94.81 722 GLN A O 1
ATOM 5310 N N . GLU A 1 723 ? -8.159 8.176 38.888 1.00 94.25 723 GLU A N 1
ATOM 5311 C CA . GLU A 1 723 ? -7.828 8.417 40.304 1.00 94.25 723 GLU A CA 1
ATOM 5312 C C . GLU A 1 723 ? -9.039 8.986 41.052 1.00 94.25 723 GLU A C 1
ATOM 5314 O O . GLU A 1 723 ? -9.453 8.466 42.093 1.00 94.25 723 GLU A O 1
ATOM 5319 N N . LYS A 1 724 ? -9.647 10.043 40.498 1.00 92.62 724 LYS A N 1
ATOM 5320 C CA . LYS A 1 724 ? -10.679 10.810 41.199 1.00 92.62 724 LYS A CA 1
ATOM 5321 C C . LYS A 1 724 ? -11.961 10.025 41.470 1.00 92.62 724 LYS A C 1
ATOM 5323 O O . LYS A 1 724 ? -12.671 10.357 42.421 1.00 92.62 724 LYS A O 1
ATOM 5328 N N . ILE A 1 725 ? -12.256 9.020 40.644 1.00 94.56 725 ILE A N 1
ATOM 5329 C CA . ILE A 1 725 ? -13.460 8.188 40.751 1.00 94.56 725 ILE A CA 1
ATOM 5330 C C . ILE A 1 725 ? -13.157 6.839 41.410 1.00 94.56 725 ILE A C 1
ATOM 5332 O O . ILE A 1 725 ? -13.890 6.433 42.310 1.00 94.56 725 ILE A O 1
ATOM 5336 N N . TYR A 1 726 ? -12.077 6.166 41.007 1.00 93.81 726 TYR A N 1
ATOM 5337 C CA . TYR A 1 726 ? -11.761 4.792 41.406 1.00 93.81 726 TYR A CA 1
ATOM 5338 C C . TYR A 1 726 ? -10.703 4.665 42.507 1.00 93.81 726 TYR A C 1
ATOM 5340 O O . TYR A 1 726 ? -10.664 3.623 43.161 1.00 93.81 726 TYR A O 1
ATOM 5348 N N . GLY A 1 727 ? -9.864 5.680 42.737 1.00 88.88 727 GLY A N 1
ATOM 5349 C CA . GLY A 1 727 ? -8.824 5.657 43.776 1.00 88.88 727 GLY A CA 1
ATOM 5350 C C . GLY A 1 727 ? -9.338 5.921 45.197 1.00 88.88 727 GLY A C 1
ATOM 5351 O O . GLY A 1 727 ? -8.681 5.557 46.170 1.00 88.88 727 GLY A O 1
ATOM 5352 N N . LYS A 1 728 ? -10.524 6.527 45.350 1.00 86.00 728 LYS A N 1
ATOM 5353 C CA . LYS A 1 728 ? -11.074 6.872 46.669 1.00 86.00 728 LYS A CA 1
ATOM 5354 C C . LYS A 1 728 ? -11.383 5.616 47.497 1.00 86.00 728 LYS A C 1
ATOM 5356 O O . LYS A 1 728 ? -12.115 4.740 47.053 1.00 86.00 728 LYS A O 1
ATOM 5361 N N . ASP A 1 729 ? -10.886 5.600 48.735 1.00 85.44 729 ASP A N 1
ATOM 5362 C CA . ASP A 1 729 ? -11.036 4.517 49.722 1.00 85.44 729 ASP A CA 1
ATOM 5363 C C . ASP A 1 729 ? -10.458 3.152 49.266 1.00 85.44 729 ASP A C 1
ATOM 5365 O O . ASP A 1 729 ? -10.752 2.127 49.880 1.00 85.44 729 ASP A O 1
ATOM 5369 N N . ARG A 1 730 ? -9.629 3.132 48.208 1.00 88.62 730 ARG A N 1
ATOM 5370 C CA . ARG A 1 730 ? -8.936 1.938 47.698 1.00 88.62 730 ARG A CA 1
ATOM 5371 C C . ARG A 1 730 ? -7.632 1.699 48.469 1.00 88.62 730 ARG A C 1
ATOM 5373 O O . ARG A 1 730 ? -6.955 2.649 48.851 1.00 88.62 730 ARG A O 1
ATOM 5380 N N . ALA A 1 731 ? -7.286 0.433 48.688 1.00 84.38 731 ALA A N 1
ATOM 5381 C CA . ALA A 1 731 ? -6.100 0.008 49.432 1.00 84.38 731 ALA A CA 1
ATOM 5382 C C . ALA A 1 731 ? -5.112 -0.771 48.543 1.00 84.38 731 ALA A C 1
ATOM 5384 O O . ALA A 1 731 ? -5.470 -1.218 47.455 1.00 84.38 731 ALA A O 1
ATOM 5385 N N . ASP A 1 732 ? -3.879 -0.966 49.020 1.00 80.50 732 ASP A N 1
ATOM 5386 C CA . ASP A 1 732 ? -2.788 -1.572 48.237 1.00 80.50 732 ASP A CA 1
ATOM 5387 C C . ASP A 1 732 ? -3.016 -3.037 47.834 1.00 80.50 732 ASP A C 1
ATOM 5389 O O . ASP A 1 732 ? -2.428 -3.489 46.857 1.00 80.50 732 ASP A O 1
ATOM 5393 N N . GLN A 1 733 ? -3.872 -3.788 48.538 1.00 78.94 733 GLN A N 1
ATOM 5394 C CA . GLN A 1 733 ? -4.273 -5.135 48.099 1.00 78.94 733 GLN A CA 1
ATOM 5395 C C . GLN A 1 733 ? -5.423 -5.145 47.071 1.00 78.94 733 GLN A C 1
ATOM 5397 O O . GLN A 1 733 ? -5.732 -6.200 46.526 1.00 78.94 733 GLN A O 1
ATOM 5402 N N . ASP A 1 734 ? -6.043 -3.991 46.807 1.00 83.31 734 ASP A N 1
ATOM 5403 C CA . ASP A 1 734 ? -7.223 -3.821 45.949 1.00 83.31 734 ASP A CA 1
ATOM 5404 C C . ASP A 1 734 ? -6.937 -2.845 44.782 1.00 83.31 734 ASP A C 1
ATOM 5406 O O . ASP A 1 734 ? -7.829 -2.113 44.345 1.00 83.31 734 ASP A O 1
ATOM 5410 N N . GLN A 1 735 ? -5.684 -2.771 44.305 1.00 90.62 735 GLN A N 1
ATOM 5411 C CA . GLN A 1 735 ? -5.244 -1.805 43.283 1.00 90.62 735 GLN A CA 1
ATOM 5412 C C . GLN A 1 735 ? -6.079 -1.861 41.993 1.00 90.62 735 GLN A C 1
ATOM 5414 O O . GLN A 1 735 ? -6.538 -2.920 41.565 1.00 90.62 735 GLN A O 1
ATOM 5419 N N . LEU A 1 736 ? -6.275 -0.699 41.363 1.00 95.12 736 LEU A N 1
ATOM 5420 C CA . LEU A 1 736 ? -6.919 -0.604 40.053 1.00 95.12 736 LEU A CA 1
ATOM 5421 C C . LEU A 1 736 ? -5.894 -0.877 38.948 1.00 95.12 736 LEU A C 1
ATOM 5423 O O . LEU A 1 736 ? -4.853 -0.229 38.916 1.00 95.12 736 LEU A O 1
ATOM 5427 N N . ILE A 1 737 ? -6.203 -1.767 38.010 1.00 96.75 737 ILE A N 1
ATOM 5428 C CA . ILE A 1 737 ? -5.339 -2.023 36.852 1.00 96.75 737 ILE A CA 1
ATOM 5429 C C . ILE A 1 737 ? -5.710 -1.064 35.709 1.00 96.75 737 ILE A C 1
ATOM 5431 O O . ILE A 1 737 ? -6.875 -1.011 35.317 1.00 96.75 737 ILE A O 1
ATOM 5435 N N . LEU A 1 738 ? -4.745 -0.331 35.145 1.00 97.31 738 LEU A N 1
ATOM 5436 C CA . LEU A 1 738 ? -4.949 0.512 33.955 1.00 97.31 738 LEU A CA 1
ATOM 5437 C C . LEU A 1 738 ? -4.223 -0.072 32.739 1.00 97.31 738 LEU A C 1
ATOM 5439 O O . LEU A 1 738 ? -3.001 -0.219 32.743 1.00 97.31 738 LEU A O 1
ATOM 5443 N N . ALA A 1 739 ? -4.969 -0.374 31.677 1.00 96.81 739 ALA A N 1
ATOM 5444 C CA . ALA A 1 739 ? -4.433 -0.965 30.452 1.00 96.81 739 ALA A CA 1
ATOM 5445 C C . ALA A 1 739 ? -4.955 -0.236 29.203 1.00 96.81 739 ALA A C 1
ATOM 5447 O O . ALA A 1 739 ? -6.032 0.352 29.237 1.00 96.81 739 ALA A O 1
ATOM 5448 N N . ALA A 1 740 ? -4.205 -0.268 28.096 1.00 96.19 740 ALA A N 1
ATOM 5449 C CA . ALA A 1 740 ? -4.612 0.374 26.844 1.00 96.19 740 ALA A CA 1
ATOM 5450 C C . ALA A 1 740 ? -4.184 -0.425 25.601 1.00 96.19 740 ALA A C 1
ATOM 5452 O O . ALA A 1 740 ? -3.002 -0.539 25.283 1.00 96.19 740 ALA A O 1
ATOM 5453 N N . VAL A 1 741 ? -5.156 -0.948 24.854 1.00 95.94 741 VAL A N 1
ATOM 5454 C CA . VAL A 1 741 ? -4.998 -1.737 23.617 1.00 95.94 741 VAL A CA 1
ATOM 5455 C C . VAL A 1 741 ? -4.251 -0.965 22.529 1.00 95.94 741 VAL A C 1
ATOM 5457 O O . VAL A 1 741 ? -3.490 -1.550 21.762 1.00 95.94 741 VAL A O 1
ATOM 5460 N N . LYS A 1 742 ? -4.395 0.367 22.516 1.00 95.88 742 LYS A N 1
ATOM 5461 C CA . LYS A 1 742 ? -3.701 1.249 21.571 1.00 95.88 742 LYS A CA 1
ATOM 5462 C C . LYS A 1 742 ? -2.182 1.196 21.725 1.00 95.88 742 LYS A C 1
ATOM 5464 O O . LYS A 1 742 ? -1.493 1.401 20.736 1.00 95.88 742 LYS A O 1
ATOM 5469 N N . SER A 1 743 ? -1.664 0.866 22.911 1.00 94.94 743 SER A N 1
ATOM 5470 C CA . SER A 1 743 ? -0.219 0.686 23.110 1.00 94.94 743 SER A CA 1
ATOM 5471 C C . SER A 1 743 ? 0.371 -0.492 22.328 1.00 94.94 743 SER A C 1
ATOM 5473 O O . SER A 1 743 ? 1.585 -0.550 22.190 1.00 94.94 743 SER A O 1
ATOM 5475 N N . VAL A 1 744 ? -0.471 -1.397 21.804 1.00 94.19 744 VAL A N 1
ATOM 5476 C CA . VAL A 1 744 ? -0.072 -2.490 20.904 1.00 94.19 744 VAL A CA 1
ATOM 5477 C C . VAL A 1 744 ? -0.490 -2.192 19.462 1.00 94.19 744 VAL A C 1
ATOM 5479 O O . VAL A 1 744 ? 0.348 -2.181 18.576 1.00 94.19 744 VAL A O 1
ATOM 5482 N N . ILE A 1 745 ? -1.777 -1.930 19.201 1.00 94.56 745 ILE A N 1
ATOM 5483 C CA . ILE A 1 745 ? -2.314 -1.841 17.824 1.00 94.56 745 ILE A CA 1
ATOM 5484 C C . ILE A 1 745 ? -2.569 -0.411 17.322 1.00 94.56 745 ILE A C 1
ATOM 5486 O O . ILE A 1 745 ? -3.274 -0.233 16.329 1.00 94.56 745 ILE A O 1
ATOM 5490 N N . ALA A 1 746 ? -2.045 0.612 18.002 1.00 96.06 746 ALA A N 1
ATOM 5491 C CA . ALA A 1 746 ? -2.334 2.027 17.745 1.00 96.06 746 ALA A CA 1
ATOM 5492 C C . ALA A 1 746 ? -3.852 2.359 17.749 1.00 96.06 746 ALA A C 1
ATOM 5494 O O . ALA A 1 746 ? -4.659 1.649 18.357 1.00 96.06 746 ALA A O 1
ATOM 5495 N N . HIS A 1 747 ? -4.275 3.493 17.179 1.00 96.12 747 HIS A N 1
ATOM 5496 C CA . HIS A 1 747 ? -5.649 3.989 17.300 1.00 96.12 747 HIS A CA 1
ATOM 5497 C C . HIS A 1 747 ? -6.533 3.645 16.092 1.00 96.12 747 HIS A C 1
ATOM 5499 O O . HIS A 1 747 ? -6.457 4.275 15.042 1.00 96.12 747 HIS A O 1
ATOM 5505 N N . LEU A 1 748 ? -7.489 2.733 16.295 1.00 94.88 748 LEU A N 1
ATOM 5506 C CA . LEU A 1 748 ? -8.480 2.310 15.291 1.00 94.88 748 LEU A CA 1
ATOM 5507 C C . LEU A 1 748 ? -9.673 3.283 15.141 1.00 94.88 748 LEU A C 1
ATOM 5509 O O . LEU A 1 748 ? -10.799 2.862 14.893 1.00 94.88 748 LEU A O 1
ATOM 5513 N N . GLU A 1 749 ? -9.440 4.574 15.388 1.00 93.31 749 GLU A N 1
ATOM 5514 C CA . GLU A 1 749 ? -10.407 5.687 15.302 1.00 93.31 749 GLU A CA 1
ATOM 5515 C C . GLU A 1 749 ? -11.844 5.303 15.725 1.00 93.31 749 GLU A C 1
ATOM 5517 O O . GLU A 1 749 ? -12.056 5.020 16.908 1.00 93.31 749 GLU A O 1
ATOM 5522 N N . GLY A 1 750 ? -12.816 5.248 14.803 1.00 91.88 750 GLY A N 1
ATOM 5523 C CA . GLY A 1 750 ? -14.220 4.930 15.118 1.00 91.88 750 GLY A CA 1
ATOM 5524 C C . GLY A 1 750 ? -14.457 3.516 15.678 1.00 91.88 750 GLY A C 1
ATOM 5525 O O . GLY A 1 750 ? -15.383 3.314 16.471 1.00 91.88 750 GLY A O 1
ATOM 5526 N N . ALA A 1 751 ? -13.594 2.554 15.332 1.00 95.38 751 ALA A N 1
ATOM 5527 C CA . ALA A 1 751 ? -13.628 1.157 15.780 1.00 95.38 751 ALA A CA 1
ATOM 5528 C C . ALA A 1 751 ? -12.861 0.900 17.093 1.00 95.38 751 ALA A C 1
ATOM 5530 O O . ALA A 1 751 ? -12.910 -0.206 17.636 1.00 95.38 751 ALA A O 1
ATOM 5531 N N . ALA A 1 752 ? -12.174 1.906 17.651 1.00 94.69 752 ALA A N 1
ATOM 5532 C CA . ALA A 1 752 ? -11.343 1.740 18.848 1.00 94.69 752 ALA A CA 1
ATOM 5533 C C . ALA A 1 752 ? -12.110 1.182 20.066 1.00 94.69 752 ALA A C 1
ATOM 5535 O O . ALA A 1 752 ? -11.526 0.465 20.880 1.00 94.69 752 ALA A O 1
ATOM 5536 N N . GLY A 1 753 ? -13.416 1.456 20.160 1.00 95.56 753 GLY A N 1
ATOM 5537 C CA . GLY A 1 753 ? -14.287 0.915 21.206 1.00 95.56 753 GLY A CA 1
ATOM 5538 C C . GLY A 1 753 ? -14.426 -0.612 21.171 1.00 95.56 753 GLY A C 1
ATOM 5539 O O . GLY A 1 753 ? -14.324 -1.249 22.218 1.00 95.56 753 GLY A O 1
ATOM 5540 N N . VAL A 1 754 ? -14.602 -1.226 19.990 1.00 96.81 754 VAL A N 1
ATOM 5541 C CA . VAL A 1 754 ? -14.744 -2.694 19.893 1.00 96.81 754 VAL A CA 1
ATOM 5542 C C . VAL A 1 754 ? -13.410 -3.428 20.025 1.00 96.81 754 VAL A C 1
ATOM 5544 O O . VAL A 1 754 ? -13.381 -4.523 20.580 1.00 96.81 754 VAL A O 1
ATOM 5547 N N . ALA A 1 755 ? -12.289 -2.810 19.642 1.00 96.44 755 ALA A N 1
ATOM 5548 C CA . ALA A 1 755 ? -10.965 -3.350 19.967 1.00 96.44 755 ALA A CA 1
ATOM 5549 C C . ALA A 1 755 ? -10.733 -3.421 21.492 1.00 96.44 755 ALA A C 1
ATOM 5551 O O . ALA A 1 755 ? -10.273 -4.443 22.005 1.00 96.44 755 ALA A O 1
ATOM 5552 N N . GLY A 1 756 ? -11.128 -2.369 22.224 1.00 96.69 756 GLY A N 1
ATOM 5553 C CA . GLY A 1 756 ? -11.114 -2.352 23.691 1.00 96.69 756 GLY A CA 1
ATOM 5554 C C . GLY A 1 756 ? -12.030 -3.417 24.301 1.00 96.69 756 GLY A C 1
ATOM 5555 O O . GLY A 1 756 ? -11.584 -4.181 25.153 1.00 96.69 756 GLY A O 1
ATOM 5556 N N . LEU A 1 757 ? -13.276 -3.536 23.820 1.00 97.12 757 LEU A N 1
ATOM 5557 C CA . LEU A 1 757 ? -14.216 -4.585 24.251 1.00 97.12 757 LEU A CA 1
ATOM 5558 C C . LEU A 1 757 ? -13.663 -6.000 24.010 1.00 97.12 757 LEU A C 1
ATOM 5560 O O . LEU A 1 757 ? -13.701 -6.823 24.919 1.00 97.12 757 LEU A O 1
ATOM 5564 N N . THR A 1 758 ? -13.107 -6.276 22.825 1.00 96.38 758 THR A N 1
ATOM 5565 C CA . THR A 1 758 ? -12.541 -7.593 22.477 1.00 96.38 758 THR A CA 1
ATOM 5566 C C . THR A 1 758 ? -11.396 -7.966 23.412 1.00 96.38 758 THR A C 1
ATOM 5568 O O . THR A 1 758 ? -11.387 -9.064 23.972 1.00 96.38 758 THR A O 1
ATOM 5571 N N . LYS A 1 759 ? -10.457 -7.036 23.642 1.00 96.31 759 LYS A N 1
ATOM 5572 C CA . LYS A 1 759 ? -9.374 -7.232 24.612 1.00 96.31 759 LYS A CA 1
ATOM 5573 C C . LYS A 1 759 ? -9.938 -7.481 26.012 1.00 96.31 759 LYS A C 1
ATOM 5575 O O . LYS A 1 759 ? -9.499 -8.418 26.666 1.00 96.31 759 LYS A O 1
ATOM 5580 N N . LEU A 1 760 ? -10.919 -6.695 26.463 1.00 96.75 760 LEU A N 1
ATOM 5581 C CA . LEU A 1 760 ? -11.522 -6.836 27.793 1.00 96.75 760 LEU A CA 1
ATOM 5582 C C . LEU A 1 760 ? -12.168 -8.214 28.004 1.00 96.75 760 LEU A C 1
ATOM 5584 O O . LEU A 1 760 ? -11.949 -8.838 29.040 1.00 96.75 760 LEU A O 1
ATOM 5588 N N . VAL A 1 761 ? -12.910 -8.712 27.009 1.00 95.88 761 VAL A N 1
ATOM 5589 C CA . VAL A 1 761 ? -13.514 -10.053 27.043 1.00 95.88 761 VAL A CA 1
ATOM 5590 C C . VAL A 1 761 ? -12.430 -11.131 27.093 1.00 95.88 761 VAL A C 1
ATOM 5592 O O . VAL A 1 761 ? -12.507 -12.013 27.945 1.00 95.88 761 VAL A O 1
ATOM 5595 N N . LYS A 1 762 ? -11.365 -11.032 26.283 1.00 95.00 762 LYS A N 1
ATOM 5596 C CA . LYS A 1 762 ? -10.237 -11.979 26.357 1.00 95.00 762 LYS A CA 1
ATOM 5597 C C . LYS A 1 762 ? -9.456 -11.897 27.679 1.00 95.00 762 LYS A C 1
ATOM 5599 O O . LYS A 1 762 ? -9.051 -12.935 28.196 1.00 95.00 762 LYS A O 1
ATOM 5604 N N . MET A 1 763 ? -9.333 -10.718 28.296 1.00 95.88 763 MET A N 1
ATOM 5605 C CA . MET A 1 763 ? -8.768 -10.574 29.648 1.00 95.88 763 MET A CA 1
ATOM 5606 C C . MET A 1 763 ? -9.633 -11.258 30.721 1.00 95.88 763 MET A C 1
ATOM 5608 O O . MET A 1 763 ? -9.089 -11.834 31.661 1.00 95.88 763 MET A O 1
ATOM 5612 N N . MET A 1 764 ? -10.965 -11.249 30.581 1.00 94.31 764 MET A N 1
ATOM 5613 C CA . MET A 1 764 ? -11.873 -12.010 31.458 1.00 94.31 764 MET A CA 1
ATOM 5614 C C . MET A 1 764 ? -11.795 -13.523 31.194 1.00 94.31 764 MET A C 1
ATOM 5616 O O . MET A 1 764 ? -11.755 -14.303 32.144 1.00 94.31 764 MET A O 1
ATOM 5620 N N . GLU A 1 765 ? -11.719 -13.935 29.924 1.00 92.88 765 GLU A N 1
ATOM 5621 C CA . GLU A 1 765 ? -11.623 -15.336 29.489 1.00 92.88 765 GLU A CA 1
ATOM 5622 C C . GLU A 1 765 ? -10.348 -16.014 30.016 1.00 92.88 765 GLU A C 1
ATOM 5624 O O . GLU A 1 765 ? -10.414 -17.041 30.698 1.00 92.88 765 GLU A O 1
ATOM 5629 N N . HIS A 1 766 ? -9.189 -15.400 29.765 1.00 93.25 766 HIS A N 1
ATOM 5630 C CA . HIS A 1 766 ? -7.880 -15.915 30.175 1.00 93.25 766 HIS A CA 1
ATOM 5631 C C . HIS A 1 766 ? -7.474 -15.508 31.599 1.00 93.25 766 HIS A C 1
ATOM 5633 O O . HIS A 1 766 ? -6.516 -16.059 32.136 1.00 93.25 766 HIS A O 1
ATOM 5639 N N . LYS A 1 767 ? -8.215 -14.587 32.234 1.00 94.50 767 LYS A N 1
ATOM 5640 C CA . LYS A 1 767 ? -8.005 -14.105 33.616 1.00 94.50 767 LYS A CA 1
ATOM 5641 C C . LYS A 1 767 ? -6.631 -13.458 33.821 1.00 94.50 767 LYS A C 1
ATOM 5643 O O . LYS A 1 767 ? -6.047 -13.538 34.900 1.00 94.50 767 LYS A O 1
ATOM 5648 N N . GLN A 1 768 ? -6.138 -12.794 32.779 1.00 95.62 768 GLN A N 1
ATOM 5649 C CA . GLN A 1 768 ? -4.826 -12.152 32.704 1.00 95.62 768 GLN A CA 1
ATOM 5650 C C . GLN A 1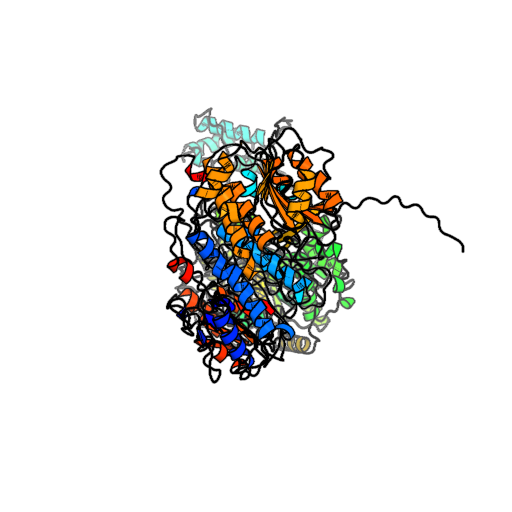 768 ? -4.927 -10.791 32.004 1.00 95.62 768 GLN A C 1
ATOM 5652 O O . GLN A 1 768 ? -5.900 -10.520 31.303 1.00 95.62 768 GLN A O 1
ATOM 5657 N N . VAL A 1 769 ? -3.916 -9.940 32.176 1.00 96.75 769 VAL A N 1
ATOM 5658 C CA . VAL A 1 769 ? -3.817 -8.603 31.569 1.00 96.75 769 VAL A CA 1
ATOM 5659 C C . VAL A 1 769 ? -2.522 -8.515 30.752 1.00 96.75 769 VAL A C 1
ATOM 5661 O O . VAL A 1 769 ? -1.450 -8.697 31.330 1.00 96.75 769 VAL A O 1
ATOM 5664 N N . PRO A 1 770 ? -2.581 -8.243 29.433 1.00 95.56 770 PRO A N 1
ATOM 5665 C CA . PRO A 1 770 ? -1.396 -7.995 28.615 1.00 95.56 770 PRO A CA 1
ATOM 5666 C C . PRO A 1 770 ? -0.656 -6.702 29.012 1.00 95.56 770 PRO A C 1
ATOM 5668 O O . PRO A 1 770 ? -1.288 -5.775 29.531 1.00 95.56 770 PRO A O 1
ATOM 5671 N N . PRO A 1 771 ? 0.656 -6.601 28.729 1.00 95.00 771 PRO A N 1
ATOM 5672 C CA . PRO A 1 771 ? 1.447 -5.400 28.995 1.00 95.00 771 PRO A CA 1
ATOM 5673 C C . PRO A 1 771 ? 0.992 -4.193 28.163 1.00 95.00 771 PRO A C 1
ATOM 5675 O O . PRO A 1 771 ? 0.465 -4.336 27.057 1.00 95.00 771 PRO A O 1
ATOM 5678 N N . ASN A 1 772 ? 1.286 -2.987 28.651 1.00 95.81 772 ASN A N 1
ATOM 5679 C CA . ASN A 1 772 ? 1.266 -1.779 27.828 1.00 95.81 772 ASN A CA 1
ATOM 5680 C C . ASN A 1 772 ? 2.602 -1.685 27.066 1.00 95.81 772 ASN A C 1
ATOM 5682 O O . ASN A 1 772 ? 3.569 -1.124 27.575 1.00 95.81 772 ASN A O 1
ATOM 5686 N N . LEU A 1 773 ? 2.664 -2.279 25.869 1.00 94.00 773 LEU A N 1
ATOM 5687 C CA . LEU A 1 773 ? 3.894 -2.656 25.142 1.00 94.00 773 LEU A CA 1
ATOM 5688 C C . LEU A 1 773 ? 5.004 -1.588 25.077 1.00 94.00 773 LEU A C 1
ATOM 5690 O O . LEU A 1 773 ? 6.187 -1.920 25.149 1.00 94.00 773 LEU A O 1
ATOM 5694 N N . HIS A 1 774 ? 4.653 -0.313 24.917 1.00 94.75 774 HIS A N 1
ATOM 5695 C CA . HIS A 1 774 ? 5.631 0.769 24.761 1.00 94.75 774 HIS A CA 1
ATOM 5696 C C . HIS A 1 774 ? 6.037 1.472 26.072 1.00 94.75 774 HIS A C 1
ATOM 5698 O O . HIS A 1 774 ? 6.892 2.359 26.031 1.00 94.75 774 HIS A O 1
ATOM 5704 N N . LEU A 1 775 ? 5.471 1.091 27.224 1.00 94.75 775 LEU A N 1
ATOM 5705 C CA . LEU A 1 775 ? 5.766 1.711 28.518 1.00 94.75 775 LEU A CA 1
ATOM 5706 C C . LEU A 1 775 ? 7.149 1.287 29.042 1.00 94.75 775 LEU A C 1
ATOM 5708 O O . LEU A 1 775 ? 7.372 0.138 29.412 1.00 94.75 775 LEU A O 1
ATOM 5712 N N . LYS A 1 776 ? 8.077 2.244 29.105 1.00 93.44 776 LYS A N 1
ATOM 5713 C CA . LYS A 1 776 ? 9.461 2.075 29.589 1.00 93.44 776 LYS A CA 1
ATOM 5714 C C . LYS A 1 776 ? 9.764 2.976 30.787 1.00 93.44 776 LYS A C 1
ATOM 5716 O O . LYS A 1 776 ? 10.592 2.634 31.631 1.00 93.44 776 LYS A O 1
ATOM 5721 N N . LYS A 1 777 ? 9.119 4.142 30.861 1.00 94.50 777 LYS A N 1
ATOM 5722 C CA . LYS A 1 777 ? 9.226 5.112 31.955 1.00 94.50 777 LYS A CA 1
ATOM 5723 C C . LYS A 1 777 ? 7.951 5.949 32.019 1.00 94.50 777 LYS A C 1
ATOM 5725 O O . LYS A 1 777 ? 7.657 6.679 31.081 1.00 94.50 777 LYS A O 1
ATOM 5730 N N . LEU A 1 778 ? 7.258 5.926 33.157 1.00 95.19 778 LEU A N 1
ATOM 5731 C CA . LEU A 1 778 ? 6.034 6.704 33.371 1.00 95.19 778 LEU A CA 1
ATOM 5732 C C . LEU A 1 778 ? 6.221 8.206 33.063 1.00 95.19 778 LEU A C 1
ATOM 5734 O O . LEU A 1 778 ? 7.232 8.816 33.435 1.00 95.19 778 LEU A O 1
ATOM 5738 N N . ASN A 1 779 ? 5.227 8.795 32.396 1.00 93.12 779 ASN A N 1
ATOM 5739 C CA . ASN A 1 779 ? 5.138 10.221 32.093 1.00 93.12 779 ASN A CA 1
ATOM 5740 C C . ASN A 1 779 ? 5.205 11.061 33.391 1.00 93.12 779 ASN A C 1
ATOM 5742 O O . ASN A 1 779 ? 4.423 10.810 34.307 1.00 93.12 779 ASN A O 1
ATOM 5746 N N . PRO A 1 780 ? 6.091 12.075 33.493 1.00 91.81 780 PRO A N 1
ATOM 5747 C CA . PRO A 1 780 ? 6.280 12.859 34.720 1.00 91.81 780 PRO A CA 1
ATOM 5748 C C . PRO A 1 780 ? 5.067 13.711 35.132 1.00 91.81 780 PRO A C 1
ATOM 5750 O O . PRO A 1 780 ? 5.056 14.235 36.242 1.00 91.81 780 PRO A O 1
ATOM 5753 N N . ASN A 1 781 ? 4.060 13.854 34.264 1.00 90.94 781 ASN A N 1
ATOM 5754 C CA . ASN A 1 781 ? 2.786 14.501 34.583 1.00 90.94 781 ASN A CA 1
ATOM 5755 C C . ASN A 1 781 ? 1.777 13.544 35.258 1.00 90.94 781 ASN A C 1
ATOM 5757 O O . ASN A 1 781 ? 0.692 13.985 35.631 1.00 90.94 781 ASN A O 1
ATOM 5761 N N . ILE A 1 782 ? 2.103 12.252 35.393 1.00 92.00 782 ILE A N 1
ATOM 5762 C CA . ILE A 1 782 ? 1.285 11.246 36.083 1.00 92.00 782 ILE A CA 1
ATOM 5763 C C . ILE A 1 782 ? 1.871 11.015 37.481 1.00 92.00 782 ILE A C 1
ATOM 5765 O O . ILE A 1 782 ? 2.914 10.379 37.629 1.00 92.00 782 ILE A O 1
ATOM 5769 N N . ASP A 1 783 ? 1.185 11.512 38.510 1.00 86.19 783 ASP A N 1
ATOM 5770 C CA . ASP A 1 783 ? 1.486 11.188 39.907 1.00 86.19 783 ASP A CA 1
ATOM 5771 C C . ASP A 1 783 ? 0.613 10.009 40.365 1.00 86.19 783 ASP A C 1
ATOM 5773 O O . ASP A 1 783 ? -0.609 10.048 40.244 1.00 86.19 783 ASP A O 1
ATOM 5777 N N . LEU A 1 784 ? 1.246 8.954 40.884 1.00 88.00 784 LEU A N 1
ATOM 5778 C CA . LEU A 1 784 ? 0.577 7.781 41.461 1.00 88.00 784 LEU A CA 1
ATOM 5779 C C . LEU A 1 784 ? 0.729 7.714 42.992 1.00 88.00 784 LEU A C 1
ATOM 5781 O O . LEU A 1 784 ? 0.264 6.765 43.616 1.00 88.00 784 LEU A O 1
ATOM 5785 N N . SER A 1 785 ? 1.361 8.708 43.628 1.00 83.12 785 SER A N 1
ATOM 5786 C CA . SER A 1 785 ? 1.719 8.683 45.057 1.00 83.12 785 SER A CA 1
ATOM 5787 C C . SER A 1 785 ? 0.532 8.569 46.021 1.00 83.12 785 SER A C 1
ATOM 5789 O O . SER A 1 785 ? 0.717 8.150 47.163 1.00 83.12 785 SER A O 1
ATOM 5791 N N . ASN A 1 786 ? -0.677 8.914 45.567 1.00 81.06 786 ASN A N 1
ATOM 5792 C CA . ASN A 1 786 ? -1.930 8.789 46.316 1.00 81.06 786 ASN A CA 1
ATOM 5793 C C . ASN A 1 786 ? -2.949 7.856 45.625 1.00 81.06 786 ASN A C 1
ATOM 5795 O O . ASN A 1 786 ? -4.094 7.764 46.072 1.00 81.06 786 ASN A O 1
ATOM 5799 N N . PHE A 1 787 ? -2.550 7.151 44.558 1.00 89.50 787 PHE A N 1
ATOM 5800 C CA . PHE A 1 787 ? -3.433 6.321 43.739 1.00 89.50 787 PHE A CA 1
ATOM 5801 C C . PHE A 1 787 ? -2.971 4.859 43.740 1.00 89.50 787 PHE A C 1
ATOM 5803 O O . PHE A 1 787 ? -2.030 4.489 43.042 1.00 89.50 787 PHE A O 1
ATOM 5810 N N . ALA A 1 788 ? -3.675 4.013 44.498 1.00 90.44 788 ALA A N 1
ATOM 5811 C CA . ALA A 1 788 ? -3.470 2.564 44.530 1.00 90.44 788 ALA A CA 1
ATOM 5812 C C . ALA A 1 788 ? -3.812 1.933 43.160 1.00 90.44 788 ALA A C 1
ATOM 5814 O O . ALA A 1 788 ? -4.958 1.552 42.894 1.00 90.44 788 ALA A O 1
ATOM 5815 N N . CYS A 1 789 ? -2.812 1.867 42.280 1.00 93.62 789 CYS A N 1
ATOM 5816 C CA . CYS A 1 789 ? -2.954 1.607 40.851 1.00 93.62 789 CYS A CA 1
ATOM 5817 C C . CYS A 1 789 ? -1.776 0.777 40.311 1.00 93.62 789 CYS A C 1
ATOM 5819 O O . CYS A 1 789 ? -0.621 1.035 40.650 1.00 93.62 789 CYS A O 1
ATOM 5821 N N . THR A 1 790 ? -2.069 -0.184 39.434 1.00 94.12 790 THR A N 1
ATOM 5822 C CA . THR A 1 790 ? -1.084 -0.990 38.701 1.00 94.12 790 THR A CA 1
ATOM 5823 C C . THR A 1 790 ? -1.168 -0.667 37.208 1.00 94.12 790 THR A C 1
ATOM 5825 O O . THR A 1 790 ? -2.249 -0.705 36.621 1.00 94.12 790 THR A O 1
ATOM 5828 N N . ILE A 1 791 ? -0.030 -0.409 36.562 1.00 95.31 791 ILE A N 1
ATOM 5829 C CA . ILE A 1 791 ? 0.063 -0.265 35.102 1.00 95.31 791 ILE A CA 1
ATOM 5830 C C . ILE A 1 791 ? 1.006 -1.373 34.604 1.00 95.31 791 ILE A C 1
ATOM 5832 O O . ILE A 1 791 ? 2.195 -1.304 34.911 1.00 95.31 791 ILE A O 1
ATOM 5836 N N . PRO A 1 792 ? 0.513 -2.424 33.918 1.00 93.75 792 PRO A N 1
ATOM 5837 C CA . PRO A 1 792 ? 1.330 -3.584 33.572 1.00 93.75 792 PRO A CA 1
ATOM 5838 C C . PRO A 1 792 ? 2.375 -3.259 32.498 1.00 93.75 792 PRO A C 1
ATOM 5840 O O . PRO A 1 792 ? 2.046 -2.739 31.428 1.00 93.75 792 PRO A O 1
ATOM 5843 N N . ASP A 1 793 ? 3.621 -3.626 32.794 1.00 89.75 793 ASP A N 1
ATOM 5844 C CA . ASP A 1 793 ? 4.780 -3.704 31.889 1.00 89.75 793 ASP A CA 1
ATOM 5845 C C . ASP A 1 793 ? 5.009 -5.135 31.353 1.00 89.75 793 ASP A C 1
ATOM 5847 O O . ASP A 1 793 ? 5.775 -5.363 30.419 1.00 89.75 793 ASP A O 1
ATOM 5851 N N . SER A 1 794 ? 4.314 -6.105 31.946 1.00 91.25 794 SER A N 1
ATOM 5852 C CA . SER A 1 794 ? 4.422 -7.547 31.740 1.00 91.25 794 SER A CA 1
ATOM 5853 C C . SER A 1 794 ? 3.040 -8.200 31.918 1.00 91.25 794 SER A C 1
ATOM 5855 O O . SER A 1 794 ? 2.097 -7.548 32.370 1.00 91.25 794 SER A O 1
ATOM 5857 N N . VAL A 1 795 ? 2.878 -9.470 31.521 1.00 94.38 795 VAL A N 1
ATOM 5858 C CA . VAL A 1 795 ? 1.583 -10.169 31.657 1.00 94.38 795 VAL A CA 1
ATOM 5859 C C . VAL A 1 795 ? 1.269 -10.411 33.137 1.00 94.38 795 VAL A C 1
ATOM 5861 O O . VAL A 1 795 ? 2.045 -11.056 33.840 1.00 94.38 795 VAL A O 1
ATOM 5864 N N . LEU A 1 796 ? 0.120 -9.909 33.594 1.00 94.50 796 LEU A N 1
ATOM 5865 C CA . LEU A 1 796 ? -0.312 -9.922 34.997 1.00 94.50 796 LEU A CA 1
ATOM 5866 C C . LEU A 1 796 ? -1.522 -10.847 35.202 1.00 94.50 796 LEU A C 1
ATOM 5868 O O . LEU A 1 796 ? -2.500 -10.749 34.463 1.00 94.50 796 LEU A O 1
ATOM 5872 N N . ASP A 1 797 ? -1.509 -11.691 36.238 1.00 94.25 797 ASP A N 1
ATOM 5873 C CA . ASP A 1 797 ? -2.670 -12.511 36.616 1.00 94.25 797 ASP A CA 1
ATOM 5874 C C . ASP A 1 797 ? -3.767 -11.661 37.286 1.00 94.25 797 ASP A C 1
ATOM 5876 O O . ASP A 1 797 ? -3.576 -11.094 38.365 1.00 94.25 797 ASP A O 1
ATOM 5880 N N . TRP A 1 798 ? -4.957 -11.613 36.685 1.00 93.38 798 TRP A N 1
ATOM 5881 C CA . TRP A 1 798 ? -6.092 -10.824 37.170 1.00 93.38 798 TRP A CA 1
ATOM 5882 C C . TRP A 1 798 ? -6.970 -11.660 38.104 1.00 93.38 798 TRP A C 1
ATOM 5884 O O . TRP A 1 798 ? -7.938 -12.300 37.684 1.00 93.38 798 TRP A O 1
ATOM 5894 N N . ASN A 1 799 ? -6.636 -11.664 39.394 1.00 85.69 799 ASN A N 1
ATOM 5895 C CA . ASN A 1 799 ? -7.383 -12.382 40.429 1.00 85.69 799 ASN A CA 1
ATOM 5896 C C . ASN A 1 799 ? -8.206 -11.411 41.298 1.00 85.69 799 ASN A C 1
ATOM 5898 O O . ASN A 1 799 ? -7.608 -10.587 41.989 1.00 85.69 799 ASN A O 1
ATOM 5902 N N . PRO A 1 800 ? -9.553 -11.485 41.297 1.00 81.06 800 PRO A N 1
ATOM 5903 C CA . PRO A 1 800 ? -10.381 -10.655 42.167 1.00 81.06 800 PRO A CA 1
ATOM 5904 C C . PRO A 1 800 ? -10.290 -11.112 43.639 1.00 81.06 800 PRO A C 1
ATOM 5906 O O . PRO A 1 800 ? -9.950 -12.272 43.905 1.00 81.06 800 PRO A O 1
ATOM 5909 N N . PRO A 1 801 ? -10.644 -10.245 44.609 1.00 78.44 801 PRO A N 1
ATOM 5910 C CA . PRO A 1 801 ? -10.784 -10.627 46.013 1.00 78.44 801 PRO A CA 1
ATOM 5911 C C . PRO A 1 801 ? -11.717 -11.831 46.213 1.00 78.44 801 PRO A C 1
ATOM 5913 O O . PRO A 1 801 ? -12.651 -12.053 45.443 1.00 78.44 801 PRO A O 1
ATOM 5916 N N . ALA A 1 802 ? -11.487 -12.617 47.268 1.00 74.12 802 ALA A N 1
ATOM 5917 C CA . ALA A 1 802 ? -12.166 -13.898 47.472 1.00 74.12 802 ALA A CA 1
ATOM 5918 C C . ALA A 1 802 ? -13.706 -13.766 47.537 1.00 74.12 802 ALA A C 1
ATOM 5920 O O . ALA A 1 802 ? -14.261 -13.296 48.529 1.00 74.12 802 ALA A O 1
ATOM 5921 N N . GLY A 1 803 ? -14.389 -14.233 46.486 1.00 72.06 803 GLY A N 1
ATOM 5922 C CA . GLY A 1 803 ? -15.849 -14.172 46.343 1.00 72.06 803 GLY A CA 1
ATOM 5923 C C . GLY A 1 803 ? -16.383 -12.951 45.581 1.00 72.06 803 GLY A C 1
ATOM 5924 O O . GLY A 1 803 ? -17.593 -12.855 45.394 1.00 72.06 803 GLY A O 1
ATOM 5925 N N . ALA A 1 804 ? -15.515 -12.044 45.123 1.00 83.12 804 ALA A N 1
ATOM 5926 C CA . ALA A 1 804 ? -15.865 -10.988 44.177 1.00 83.12 804 ALA A CA 1
ATOM 5927 C C . ALA A 1 804 ? -15.772 -11.492 42.725 1.00 83.12 804 ALA A C 1
ATOM 5929 O O . ALA A 1 804 ? -14.976 -12.378 42.414 1.00 83.12 804 ALA A O 1
ATOM 5930 N N . VAL A 1 805 ? -16.575 -10.897 41.839 1.00 90.62 805 VAL A N 1
ATOM 5931 C CA . VAL A 1 805 ? -16.516 -11.117 40.384 1.00 90.62 805 VAL A CA 1
ATOM 5932 C C . VAL A 1 805 ? -15.641 -10.059 39.714 1.00 90.62 805 VAL A C 1
ATOM 5934 O O . VAL A 1 805 ? -15.586 -8.916 40.173 1.00 90.62 805 VAL A O 1
ATOM 5937 N N . ARG A 1 806 ? -14.983 -10.405 38.606 1.00 94.38 806 ARG A N 1
ATOM 5938 C CA . ARG A 1 806 ? -14.260 -9.439 37.765 1.00 94.38 806 ARG A CA 1
ATOM 5939 C C . ARG A 1 806 ? -15.239 -8.450 37.146 1.00 94.38 806 ARG A C 1
ATOM 5941 O O . ARG A 1 806 ? -16.081 -8.815 36.326 1.00 94.38 806 ARG A O 1
ATOM 5948 N N . VAL A 1 807 ? -15.078 -7.183 37.509 1.00 96.31 807 VAL A N 1
ATOM 5949 C CA . VAL A 1 807 ? -15.726 -6.036 36.871 1.00 96.31 807 VAL A CA 1
ATOM 5950 C C . VAL A 1 807 ? -14.640 -5.115 36.333 1.00 96.31 807 VAL A C 1
ATOM 5952 O O . VAL A 1 807 ? -13.649 -4.842 37.026 1.00 96.31 807 VAL A O 1
ATOM 5955 N N . ALA A 1 808 ? -14.835 -4.627 35.110 1.00 97.44 808 ALA A N 1
ATOM 5956 C CA . ALA A 1 808 ? -13.931 -3.697 34.456 1.00 97.44 808 ALA A CA 1
ATOM 5957 C C . ALA A 1 808 ? -14.674 -2.687 33.572 1.00 97.44 808 ALA A C 1
ATOM 5959 O O . ALA A 1 808 ? -15.720 -2.991 32.997 1.00 97.44 808 ALA A O 1
ATOM 5960 N N . GLY A 1 809 ? -14.119 -1.482 33.469 1.00 97.31 809 GLY A N 1
ATOM 5961 C CA . GLY A 1 809 ? -14.612 -0.429 32.583 1.00 97.31 809 GLY A CA 1
ATOM 5962 C C . GLY A 1 809 ? -13.842 -0.383 31.264 1.00 97.31 809 GLY A C 1
ATOM 5963 O O . GLY A 1 809 ? -12.653 -0.695 31.237 1.00 97.31 809 GLY A O 1
ATOM 5964 N N . VAL A 1 810 ? -14.484 0.057 30.182 1.00 97.69 810 VAL A N 1
ATOM 5965 C CA . VAL A 1 810 ? -13.812 0.444 28.929 1.00 97.69 810 VAL A CA 1
ATOM 5966 C C . VAL A 1 810 ? -14.182 1.877 28.554 1.00 97.69 810 VAL A C 1
ATOM 5968 O O . VAL A 1 810 ? -15.360 2.227 28.456 1.00 97.69 810 VAL A O 1
ATOM 5971 N N . SER A 1 811 ? -13.164 2.716 28.358 1.00 97.12 811 SER A N 1
ATOM 5972 C CA . SER A 1 811 ? -13.294 4.127 27.986 1.00 97.12 811 SER A CA 1
ATOM 5973 C C . SER A 1 811 ? -13.149 4.322 26.479 1.00 97.12 811 SER A C 1
ATOM 5975 O O . SER A 1 811 ? -12.266 3.754 25.835 1.00 97.12 811 SER A O 1
ATOM 5977 N N . SER A 1 812 ? -13.940 5.219 25.895 1.00 92.25 812 SER A N 1
ATOM 5978 C CA . SER A 1 812 ? -13.567 5.864 24.636 1.00 92.25 812 SER A CA 1
ATOM 5979 C C . SER A 1 812 ? -13.998 7.318 24.596 1.00 92.25 812 SER A C 1
ATOM 5981 O O . SER A 1 812 ? -15.181 7.642 24.664 1.00 92.25 812 SER A O 1
ATOM 5983 N N . PHE A 1 813 ? -13.012 8.198 24.468 1.00 87.19 813 PHE A N 1
ATOM 5984 C CA . PHE A 1 813 ? -13.200 9.639 24.441 1.00 87.19 813 PHE A CA 1
ATOM 5985 C C . PHE A 1 813 ? -12.988 10.109 23.004 1.00 87.19 813 PHE A C 1
ATOM 5987 O O . PHE A 1 813 ? -11.912 9.929 22.441 1.00 87.19 813 PHE A O 1
ATOM 5994 N N . GLY A 1 814 ? -14.038 10.637 22.376 1.00 68.62 814 GLY A N 1
ATOM 5995 C CA . GLY A 1 814 ? -13.958 11.180 21.025 1.00 68.62 814 GLY A CA 1
ATOM 5996 C C . GLY A 1 814 ? -12.926 12.299 21.002 1.00 68.62 814 GLY A C 1
ATOM 5997 O O . GLY A 1 814 ? -13.045 13.226 21.804 1.00 68.62 814 GLY A O 1
ATOM 5998 N N . PHE A 1 815 ? -11.918 12.213 20.120 1.00 59.62 815 PHE A N 1
ATOM 5999 C CA . PHE A 1 815 ? -10.902 13.259 19.994 1.00 59.62 815 PHE A CA 1
ATOM 6000 C C . PHE A 1 815 ? -11.613 14.604 19.850 1.00 59.62 815 PHE A C 1
ATOM 6002 O O . PHE A 1 815 ? -12.393 14.803 18.910 1.00 59.62 815 PHE A O 1
ATOM 6009 N N . SER A 1 816 ? -11.420 15.498 20.822 1.00 42.66 816 SER A N 1
ATOM 6010 C CA . SER A 1 816 ? -12.445 16.508 21.086 1.00 42.66 816 SER A CA 1
ATOM 6011 C C . SER A 1 816 ? -12.589 17.527 19.953 1.00 42.66 816 SER A C 1
ATOM 6013 O O . SER A 1 816 ? -13.676 18.062 19.754 1.00 42.66 816 SER A O 1
ATOM 6015 N N . GLY A 1 817 ? -11.559 17.650 19.105 1.00 41.59 817 GLY A N 1
ATOM 6016 C CA . GLY A 1 817 ? -11.562 18.432 17.867 1.00 41.59 817 GLY A CA 1
ATOM 6017 C C . GLY A 1 817 ? -12.625 18.057 16.829 1.00 41.59 817 GLY A C 1
ATOM 6018 O O . GLY A 1 817 ? -12.880 18.870 15.947 1.00 41.59 817 GLY A O 1
ATOM 6019 N N . PHE A 1 818 ? -13.246 16.875 16.930 1.00 56.09 818 PHE A N 1
ATOM 6020 C CA . PHE A 1 818 ? -14.371 16.468 16.077 1.00 56.09 818 PHE A CA 1
ATOM 6021 C C . PHE A 1 818 ? -15.725 16.517 16.800 1.00 56.09 818 PHE A C 1
ATOM 6023 O O . PHE A 1 818 ? -16.717 16.928 16.206 1.00 56.09 818 PHE A O 1
ATOM 6030 N N . SER A 1 819 ? -15.785 16.083 18.066 1.00 70.38 819 SER A N 1
ATOM 6031 C CA . SER A 1 819 ? -17.059 15.872 18.780 1.00 70.38 819 SER A CA 1
ATOM 6032 C C . SER A 1 819 ? -17.043 16.244 20.267 1.00 70.38 819 SER A C 1
ATOM 6034 O O . SER A 1 819 ? -18.050 16.710 20.800 1.00 70.38 819 SER A O 1
ATOM 6036 N N . GLY A 1 820 ? -15.926 16.015 20.966 1.00 83.31 820 GLY A N 1
ATOM 6037 C CA . GLY A 1 820 ? -15.847 16.114 22.430 1.00 83.31 820 GLY A CA 1
ATOM 6038 C C . GLY A 1 820 ? -16.736 15.101 23.160 1.00 83.31 820 GLY A C 1
ATOM 6039 O O . GLY A 1 820 ? -17.107 15.338 24.308 1.00 83.31 820 GLY A O 1
ATOM 6040 N N . THR A 1 821 ? -17.143 14.017 22.489 1.00 92.31 821 THR A N 1
ATOM 6041 C CA . THR A 1 821 ? -18.098 13.026 23.007 1.00 92.31 821 THR A CA 1
ATOM 6042 C C . THR A 1 821 ? -17.386 11.907 23.762 1.00 92.31 821 THR A C 1
ATOM 6044 O O . THR A 1 821 ? -16.732 11.054 23.155 1.00 92.31 821 THR A O 1
ATOM 6047 N N . ASN A 1 822 ? -17.564 11.858 25.080 1.00 93.75 822 ASN A N 1
ATOM 6048 C CA . ASN A 1 822 ? -17.058 10.784 25.931 1.00 93.75 822 ASN A CA 1
ATOM 6049 C C . ASN A 1 822 ? -18.060 9.633 26.009 1.00 93.75 822 ASN A C 1
ATOM 6051 O O . ASN A 1 822 ? -19.255 9.867 26.180 1.00 93.75 822 ASN A O 1
ATOM 6055 N N . SER A 1 823 ? -17.571 8.396 25.993 1.00 96.31 823 SER A N 1
ATOM 6056 C CA . SER A 1 823 ? -18.353 7.209 26.323 1.00 96.31 823 SER A CA 1
ATOM 6057 C C . SER A 1 823 ? -17.563 6.266 27.232 1.00 96.31 823 SER A C 1
ATOM 6059 O O . SER A 1 823 ? -16.335 6.179 27.142 1.00 96.31 823 SER A O 1
ATOM 6061 N N . HIS A 1 824 ? -18.262 5.574 28.130 1.00 97.62 824 HIS A N 1
ATOM 6062 C CA . HIS A 1 824 ? -17.683 4.536 28.978 1.00 97.62 824 HIS A CA 1
ATOM 6063 C C . HIS A 1 824 ? -18.711 3.437 29.266 1.00 97.62 824 HIS A C 1
ATOM 6065 O O . HIS A 1 824 ? -19.885 3.730 29.517 1.00 97.62 824 HIS A O 1
ATOM 6071 N N . VAL A 1 825 ? -18.269 2.179 29.256 1.00 98.00 825 VAL A N 1
ATOM 6072 C CA . VAL A 1 825 ? -19.120 0.992 29.445 1.00 98.00 825 VAL A CA 1
ATOM 6073 C C . VAL A 1 825 ? -18.521 0.097 30.529 1.00 98.00 825 VAL A C 1
ATOM 6075 O O . VAL A 1 825 ? -17.336 -0.222 30.477 1.00 98.00 825 VAL A O 1
ATOM 6078 N N . ASN A 1 826 ? -19.337 -0.322 31.498 1.00 97.75 826 ASN A N 1
ATOM 6079 C CA . ASN A 1 826 ? -18.945 -1.256 32.554 1.00 97.75 826 ASN A CA 1
ATOM 6080 C C . ASN A 1 826 ? -19.354 -2.684 32.171 1.00 97.75 826 ASN A C 1
ATOM 6082 O O . ASN A 1 826 ? -20.538 -2.956 31.939 1.00 97.75 826 ASN A O 1
ATOM 6086 N N . LEU A 1 827 ? -18.387 -3.600 32.153 1.00 97.31 827 LEU A N 1
ATOM 6087 C CA . LEU A 1 827 ? -18.588 -5.025 31.912 1.00 97.31 827 LEU A CA 1
ATOM 6088 C C . LEU A 1 827 ? -18.242 -5.838 33.164 1.00 97.31 827 LEU A C 1
ATOM 6090 O O . LEU A 1 827 ? -17.398 -5.458 33.976 1.00 97.31 827 LEU A O 1
ATOM 6094 N N . GLN A 1 828 ? -18.889 -6.989 33.293 1.00 96.44 828 GLN A N 1
ATOM 6095 C CA . GLN A 1 828 ? -18.631 -8.002 34.310 1.00 96.44 828 GLN A CA 1
ATOM 6096 C C . GLN A 1 828 ? -18.394 -9.350 33.619 1.00 96.44 828 GLN A C 1
ATOM 6098 O O . GLN A 1 828 ? -19.020 -9.629 32.592 1.00 96.44 828 GLN A O 1
ATOM 6103 N N . GLU A 1 829 ? -17.540 -10.198 34.193 1.00 94.75 829 GLU A N 1
ATOM 6104 C CA . GLU A 1 829 ? -17.412 -11.588 33.745 1.00 94.75 829 GLU A CA 1
ATOM 6105 C C . GLU A 1 829 ? -18.764 -12.325 33.804 1.00 94.75 829 GLU A C 1
ATOM 6107 O O . GLU A 1 829 ? -19.575 -12.129 34.722 1.00 94.75 829 GLU A O 1
ATOM 6112 N N . ALA A 1 830 ? -19.014 -13.163 32.796 1.00 93.38 830 ALA A N 1
ATOM 6113 C CA . ALA A 1 830 ? -20.136 -14.092 32.802 1.00 93.38 830 ALA A CA 1
ATOM 6114 C C . ALA A 1 830 ? -19.908 -15.211 33.841 1.00 93.38 830 ALA A C 1
ATOM 6116 O O . ALA A 1 830 ? -18.764 -15.475 34.228 1.00 93.38 830 ALA A O 1
ATOM 6117 N N . PRO A 1 831 ? -20.965 -15.906 34.302 1.00 91.69 831 PRO A N 1
ATOM 6118 C CA . PRO A 1 831 ? -20.804 -17.082 35.150 1.00 91.69 831 PRO A CA 1
ATOM 6119 C C . PRO A 1 831 ? -19.895 -18.122 34.482 1.00 91.69 831 PRO A C 1
ATOM 6121 O O . PRO A 1 831 ? -20.085 -18.455 33.317 1.00 91.69 831 PRO A O 1
ATOM 6124 N N . GLN A 1 832 ? -18.930 -18.671 35.228 1.00 88.06 832 GLN A N 1
ATOM 6125 C CA . GLN A 1 832 ? -17.898 -19.575 34.690 1.00 88.06 832 GLN A CA 1
ATOM 6126 C C . GLN A 1 832 ? -18.470 -20.720 33.830 1.00 88.06 832 GLN A C 1
ATOM 6128 O O . GLN A 1 832 ? -17.913 -21.034 32.784 1.00 88.06 832 GLN A O 1
ATOM 6133 N N . ALA A 1 833 ? -19.599 -21.302 34.247 1.00 90.19 833 ALA A N 1
ATOM 6134 C CA . ALA A 1 833 ? -20.266 -22.391 33.534 1.00 90.19 833 ALA A CA 1
ATOM 6135 C C . ALA A 1 833 ? -20.948 -21.958 32.219 1.00 90.19 833 ALA A C 1
ATOM 6137 O O . ALA A 1 833 ? -21.088 -22.779 31.317 1.00 90.19 833 A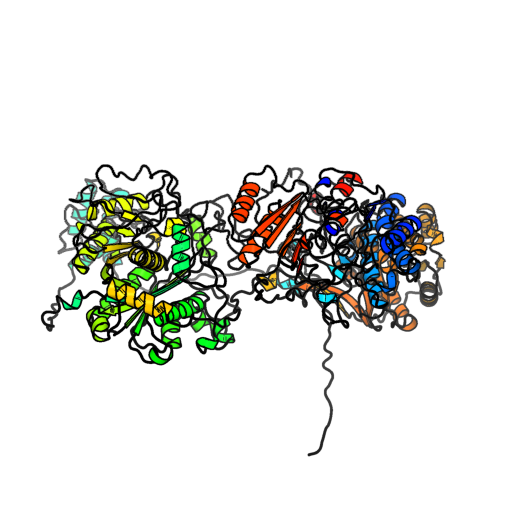LA A O 1
ATOM 6138 N N . GLU A 1 834 ? -21.357 -20.690 32.090 1.00 91.25 834 GLU A N 1
ATOM 6139 C CA . GLU A 1 834 ? -21.852 -20.137 30.822 1.00 91.25 834 GLU A CA 1
ATOM 6140 C C . GLU A 1 834 ? -20.690 -19.955 29.842 1.00 91.25 834 GLU A C 1
ATOM 6142 O O . GLU A 1 834 ? -20.751 -20.455 28.720 1.00 91.25 834 GLU A O 1
ATOM 6147 N N . LEU A 1 835 ? -19.596 -19.329 30.290 1.00 89.31 835 LEU A N 1
ATOM 6148 C CA . LEU A 1 835 ? -18.400 -19.114 29.473 1.00 89.31 835 LEU A CA 1
ATOM 6149 C C . LEU A 1 835 ? -17.796 -20.441 28.978 1.00 89.31 835 LEU A C 1
ATOM 6151 O O . LEU A 1 835 ? -17.511 -20.582 27.791 1.00 89.31 835 LEU A O 1
ATOM 6155 N N . GLU A 1 836 ? -17.651 -21.435 29.861 1.00 89.56 836 GLU A N 1
ATOM 6156 C CA . GLU A 1 836 ? -17.193 -22.785 29.495 1.00 89.56 836 GLU A CA 1
ATOM 6157 C C . GLU A 1 836 ? -18.112 -23.444 28.454 1.00 89.56 836 GLU A C 1
ATOM 6159 O O . GLU A 1 836 ? -17.625 -24.070 27.510 1.00 89.56 836 GLU A O 1
ATOM 6164 N N . ALA A 1 837 ? -19.432 -23.257 28.570 1.00 89.31 837 ALA A N 1
ATOM 6165 C CA . ALA A 1 837 ? -20.392 -23.772 27.600 1.00 89.31 837 ALA A CA 1
ATOM 6166 C C . ALA A 1 837 ? -20.326 -23.046 26.242 1.00 89.31 837 ALA A C 1
ATOM 6168 O O . ALA A 1 837 ? -20.495 -23.705 25.215 1.00 89.31 837 ALA A O 1
ATOM 6169 N N . VAL A 1 838 ? -20.042 -21.735 26.197 1.00 88.00 838 VAL A N 1
ATOM 6170 C CA . VAL A 1 838 ? -19.797 -21.025 24.924 1.00 88.00 838 VAL A CA 1
ATOM 6171 C C . VAL A 1 838 ? -18.512 -21.522 24.266 1.00 88.00 838 VAL A C 1
ATOM 6173 O O . VAL A 1 838 ? -18.535 -21.847 23.082 1.00 88.00 838 VAL A O 1
ATOM 6176 N N . LEU A 1 839 ? -17.409 -21.623 25.015 1.00 85.69 839 LEU A N 1
ATOM 6177 C CA . LEU A 1 839 ? -16.112 -22.047 24.476 1.00 85.69 839 LEU A CA 1
ATOM 6178 C C . LEU A 1 839 ? -16.160 -23.482 23.929 1.00 85.69 839 LEU A C 1
ATOM 6180 O O . LEU A 1 839 ? -15.684 -23.730 22.821 1.00 85.69 839 LEU A O 1
ATOM 6184 N N . GLN A 1 840 ? -16.810 -24.407 24.645 1.00 86.81 840 GLN A N 1
ATOM 6185 C CA . GLN A 1 840 ? -17.058 -25.764 24.150 1.00 86.81 840 GLN A CA 1
ATOM 6186 C C . GLN A 1 840 ? -17.931 -25.744 22.884 1.00 86.81 840 GLN A C 1
ATOM 6188 O O . GLN A 1 840 ? -17.561 -26.325 21.867 1.00 86.81 840 GLN A O 1
ATOM 6193 N N . ALA A 1 841 ? -19.053 -25.014 22.905 1.00 85.06 841 ALA A N 1
ATOM 6194 C CA . ALA A 1 841 ? -19.963 -24.935 21.763 1.00 85.06 841 ALA A CA 1
ATOM 6195 C C . ALA A 1 841 ? -19.372 -24.209 20.541 1.00 85.06 841 ALA A C 1
ATOM 6197 O O . ALA A 1 841 ? -19.894 -24.392 19.443 1.00 85.06 841 ALA A O 1
ATOM 6198 N N . ALA A 1 842 ? -18.330 -23.391 20.710 1.00 80.62 842 ALA A N 1
ATOM 6199 C CA . ALA A 1 842 ? -17.550 -22.811 19.621 1.00 80.62 842 ALA A CA 1
ATOM 6200 C C . ALA A 1 842 ? -16.553 -23.831 19.043 1.00 80.62 842 ALA A C 1
ATOM 6202 O O . ALA A 1 842 ? -16.499 -23.995 17.827 1.00 80.62 842 ALA A O 1
ATOM 6203 N N . GLY A 1 843 ? -15.832 -24.569 19.897 1.00 79.38 843 GLY A N 1
ATOM 6204 C CA . GLY A 1 843 ? -14.900 -25.623 19.475 1.00 79.38 843 GLY A CA 1
ATOM 6205 C C . GLY A 1 843 ? -15.564 -26.819 18.776 1.00 79.38 843 GLY A C 1
ATOM 6206 O O . GLY A 1 843 ? -14.940 -27.453 17.930 1.00 79.38 843 GLY A O 1
ATOM 6207 N N . ASP A 1 844 ? -16.835 -27.100 19.083 1.00 82.19 844 ASP A N 1
ATOM 6208 C CA . ASP A 1 844 ? -17.630 -28.155 18.435 1.00 82.19 844 ASP A CA 1
ATOM 6209 C C . ASP A 1 844 ? -18.239 -27.738 17.073 1.00 82.19 844 ASP A C 1
ATOM 6211 O O . ASP A 1 844 ? -18.866 -28.563 16.398 1.00 82.19 844 ASP A O 1
ATOM 6215 N N . ARG A 1 845 ? -18.099 -26.472 16.644 1.00 82.81 845 ARG A N 1
ATOM 6216 C CA . ARG A 1 845 ? -18.598 -25.991 15.338 1.00 82.81 845 ARG A CA 1
ATOM 6217 C C . ARG A 1 845 ? -17.570 -26.200 14.230 1.00 82.81 845 ARG A C 1
ATOM 6219 O O . ARG A 1 845 ? -16.364 -26.217 14.452 1.00 82.81 845 ARG A O 1
ATOM 6226 N N . ALA A 1 846 ? -18.064 -26.321 12.999 1.00 81.62 846 ALA A N 1
ATOM 6227 C CA . ALA A 1 846 ? -17.198 -26.265 11.829 1.00 81.62 846 ALA A CA 1
ATOM 6228 C C . ALA A 1 846 ? -16.576 -24.857 11.708 1.00 81.62 846 ALA A C 1
ATOM 6230 O O . ALA A 1 846 ? -17.284 -23.873 11.931 1.00 81.62 846 ALA A O 1
ATOM 6231 N N . PRO A 1 847 ? -15.290 -24.725 11.342 1.00 77.31 847 PRO A N 1
ATOM 6232 C CA . PRO A 1 847 ? -14.696 -23.417 11.093 1.00 77.31 847 PRO A CA 1
ATOM 6233 C C . PRO A 1 847 ? -15.382 -22.747 9.898 1.00 77.31 847 PRO A C 1
ATOM 6235 O O . PRO A 1 847 ? -15.688 -23.402 8.897 1.00 77.31 847 PRO A O 1
ATOM 6238 N N . LEU A 1 848 ? -15.609 -21.437 9.993 1.00 82.50 848 LEU A N 1
ATOM 6239 C CA . LEU A 1 848 ? -16.131 -20.657 8.877 1.00 82.50 848 LEU A CA 1
ATOM 6240 C C . LEU A 1 848 ? -15.033 -20.491 7.814 1.00 82.50 848 LEU A C 1
ATOM 6242 O O . LEU A 1 848 ? -13.893 -20.165 8.139 1.00 82.50 848 LEU A O 1
ATOM 6246 N N . VAL A 1 849 ? -15.372 -20.724 6.545 1.00 80.44 849 VAL A N 1
ATOM 6247 C CA . VAL A 1 849 ? -14.443 -20.597 5.414 1.00 80.44 849 VAL A CA 1
ATOM 6248 C C . VAL A 1 849 ? -15.086 -19.714 4.354 1.00 80.44 849 VAL A C 1
ATOM 6250 O O . VAL A 1 849 ? -16.128 -20.066 3.805 1.00 80.44 849 VAL A O 1
ATOM 6253 N N . TRP A 1 850 ? -14.457 -18.574 4.077 1.00 84.25 850 TRP A N 1
ATOM 6254 C CA . TRP A 1 850 ? -14.901 -17.613 3.071 1.00 84.25 850 TRP A CA 1
ATOM 6255 C C . TRP A 1 850 ? -14.368 -17.974 1.679 1.00 84.25 850 TRP A C 1
ATOM 6257 O O . TRP A 1 850 ? -13.175 -18.226 1.511 1.00 84.25 850 TRP A O 1
ATOM 6267 N N . SER A 1 851 ? -15.234 -17.935 0.667 1.00 84.38 851 SER A N 1
ATOM 6268 C CA . SER A 1 851 ? -14.890 -18.082 -0.753 1.00 84.38 851 SER A CA 1
ATOM 6269 C C . SER A 1 851 ? -14.691 -16.704 -1.396 1.00 84.38 851 SER A C 1
ATOM 6271 O O . SER A 1 851 ? -15.387 -16.332 -2.346 1.00 84.38 851 SER A O 1
ATOM 6273 N N . ARG A 1 852 ? -13.777 -15.905 -0.835 1.00 80.75 852 ARG A N 1
ATOM 6274 C CA . ARG A 1 852 ? -13.589 -14.510 -1.250 1.00 80.75 852 ARG A CA 1
ATOM 6275 C C . ARG A 1 852 ? -13.048 -14.384 -2.673 1.00 80.75 852 ARG A C 1
ATOM 6277 O O . ARG A 1 852 ? -12.229 -15.186 -3.110 1.00 80.75 852 ARG A O 1
ATOM 6284 N N . ASN A 1 853 ? -13.461 -13.316 -3.348 1.00 75.25 853 ASN A N 1
ATOM 6285 C CA . ASN A 1 853 ? -12.852 -12.844 -4.591 1.00 75.25 853 ASN A CA 1
ATOM 6286 C C . ASN A 1 853 ? -12.184 -11.489 -4.341 1.00 75.25 853 ASN A C 1
ATOM 6288 O O . ASN A 1 853 ? -12.666 -10.726 -3.500 1.00 75.25 853 ASN A O 1
ATOM 6292 N N . ASP A 1 854 ? -11.134 -11.163 -5.098 1.00 76.31 854 ASP A N 1
ATOM 6293 C CA . ASP A 1 854 ? -10.588 -9.805 -5.110 1.00 76.31 854 ASP A CA 1
ATOM 6294 C C . ASP A 1 854 ? -11.539 -8.849 -5.851 1.00 76.31 854 ASP A C 1
ATOM 6296 O O . ASP A 1 854 ? -11.907 -9.040 -7.023 1.00 76.31 854 ASP A O 1
ATOM 6300 N N . LEU A 1 855 ? -11.955 -7.810 -5.131 1.00 75.06 855 LEU A N 1
ATOM 6301 C CA . LEU A 1 855 ? -12.914 -6.807 -5.576 1.00 75.06 855 LEU A CA 1
ATOM 6302 C C . LEU A 1 855 ? -12.314 -5.389 -5.517 1.00 75.06 855 LEU A C 1
ATOM 6304 O O . LEU A 1 855 ? -13.067 -4.423 -5.377 1.00 75.06 855 LEU A O 1
ATOM 6308 N N . SER A 1 856 ? -10.982 -5.284 -5.667 1.00 66.56 856 SER A N 1
ATOM 6309 C CA . SER A 1 856 ? -10.157 -4.063 -5.631 1.00 66.56 856 SER A CA 1
ATOM 6310 C C . SER A 1 856 ? -10.895 -2.815 -6.111 1.00 66.56 856 SER A C 1
ATOM 6312 O O . SER A 1 856 ? -11.150 -2.644 -7.306 1.00 66.56 856 SER A O 1
ATOM 6314 N N . TYR A 1 857 ? -11.240 -1.941 -5.162 1.00 53.91 857 TYR A N 1
ATOM 6315 C CA . TYR A 1 857 ? -12.009 -0.723 -5.420 1.00 53.91 857 TYR A CA 1
ATOM 6316 C C . TYR A 1 857 ? -11.210 0.325 -6.212 1.00 53.91 857 TYR A C 1
ATOM 6318 O O . TYR A 1 857 ? -11.760 0.994 -7.086 1.00 53.91 857 TYR A O 1
ATOM 6326 N N . LYS A 1 858 ? -9.902 0.445 -5.948 1.00 56.25 858 LYS A N 1
ATOM 6327 C CA . LYS A 1 858 ? -8.979 1.258 -6.752 1.00 56.25 858 LYS A CA 1
ATOM 6328 C C . LYS A 1 858 ? -7.964 0.366 -7.439 1.00 56.25 858 LYS A C 1
ATOM 6330 O O . LYS A 1 858 ? -7.234 -0.373 -6.787 1.00 56.25 858 LYS A O 1
ATOM 6335 N N . ASP A 1 859 ? -7.864 0.501 -8.755 1.00 52.31 859 ASP A N 1
ATOM 6336 C CA . ASP A 1 859 ? -6.849 -0.190 -9.545 1.00 52.31 859 ASP A CA 1
ATOM 6337 C C . ASP A 1 859 ? -5.523 0.590 -9.504 1.00 52.31 859 ASP A C 1
ATOM 6339 O O . ASP A 1 859 ? -5.079 1.201 -10.479 1.00 52.31 859 ASP A O 1
ATOM 6343 N N . TRP A 1 860 ? -4.924 0.619 -8.310 1.00 45.03 860 TRP A N 1
ATOM 6344 C CA . TRP A 1 860 ? -3.596 1.184 -8.064 1.00 45.03 860 TRP A CA 1
ATOM 6345 C C . TRP A 1 860 ? -2.531 0.451 -8.894 1.00 45.03 860 TRP A C 1
ATOM 6347 O O . TRP A 1 860 ? -1.576 1.069 -9.362 1.00 45.03 860 TRP A O 1
ATOM 6357 N N . ALA A 1 861 ? -2.751 -0.843 -9.160 1.00 38.22 861 ALA A N 1
ATOM 6358 C CA . ALA A 1 861 ? -1.911 -1.652 -10.023 1.00 38.22 861 ALA A CA 1
ATOM 6359 C C . ALA A 1 861 ? -1.864 -1.087 -11.454 1.00 38.22 861 ALA A C 1
ATOM 6361 O O . ALA A 1 861 ? -0.768 -0.831 -11.941 1.00 38.22 861 ALA A O 1
ATOM 6362 N N . LYS A 1 862 ? -2.998 -0.829 -12.126 1.00 40.38 862 LYS A N 1
ATOM 6363 C CA . LYS A 1 862 ? -3.083 -0.376 -13.538 1.00 40.38 862 LYS A CA 1
ATOM 6364 C C . LYS A 1 862 ? -2.064 0.685 -13.962 1.00 40.38 862 LYS A C 1
ATOM 6366 O O . LYS A 1 862 ? -1.658 0.679 -15.120 1.00 40.38 862 LYS A O 1
ATOM 6371 N N . GLN A 1 863 ? -1.685 1.603 -13.073 1.00 42.59 863 GLN A N 1
ATOM 6372 C CA . GLN A 1 863 ? -0.818 2.741 -13.401 1.00 42.59 863 GLN A CA 1
ATOM 6373 C C . GLN A 1 863 ? 0.691 2.455 -13.250 1.00 42.59 863 GLN A C 1
ATOM 6375 O O . GLN A 1 863 ? 1.501 3.326 -13.564 1.00 42.59 863 GLN A O 1
ATOM 6380 N N . LEU A 1 864 ? 1.081 1.254 -12.803 1.00 37.44 864 LEU A N 1
ATOM 6381 C CA . LEU A 1 864 ? 2.469 0.919 -12.454 1.00 37.44 864 LEU A CA 1
ATOM 6382 C C . LEU A 1 864 ? 3.237 0.106 -13.520 1.00 37.44 864 LEU A C 1
ATOM 6384 O O . LEU A 1 864 ? 4.456 0.019 -13.410 1.00 37.44 864 LEU A O 1
ATOM 6388 N N . TRP A 1 865 ? 2.581 -0.449 -14.553 1.00 40.31 865 TRP A N 1
ATOM 6389 C CA . TRP A 1 865 ? 3.147 -1.476 -15.466 1.00 40.31 865 TRP A CA 1
ATOM 6390 C C . TRP A 1 865 ? 3.307 -1.012 -16.933 1.00 40.31 865 TRP A C 1
ATOM 6392 O O . TRP A 1 865 ? 2.601 -0.102 -17.353 1.00 40.31 865 TRP A O 1
ATOM 6402 N N . SER A 1 866 ? 4.205 -1.614 -17.739 1.00 42.00 866 SER A N 1
ATOM 6403 C CA . SER A 1 866 ? 4.463 -1.207 -19.150 1.00 42.00 866 SER A CA 1
ATOM 6404 C C . SER A 1 866 ? 5.083 -2.302 -20.061 1.00 42.00 866 SER A C 1
ATOM 6406 O O . SER A 1 866 ? 5.629 -3.259 -19.530 1.00 42.00 866 SER A O 1
ATOM 6408 N N . ALA A 1 867 ? 4.996 -2.184 -21.409 1.00 44.81 867 ALA A N 1
ATOM 6409 C CA . ALA A 1 867 ? 5.526 -3.142 -22.433 1.00 44.81 867 ALA A CA 1
ATOM 6410 C C . ALA A 1 867 ? 5.859 -2.491 -23.836 1.00 44.81 867 ALA A C 1
ATOM 6412 O O . ALA A 1 867 ? 5.969 -1.276 -23.889 1.00 44.81 867 ALA A O 1
ATOM 6413 N N . ILE A 1 868 ? 6.016 -3.199 -24.990 1.00 47.38 868 ILE A N 1
ATOM 6414 C CA . ILE A 1 868 ? 6.296 -2.634 -26.375 1.00 47.38 868 ILE A CA 1
ATOM 6415 C C . ILE A 1 868 ? 5.488 -3.349 -27.517 1.00 47.38 868 ILE A C 1
ATOM 6417 O O . ILE A 1 868 ? 5.055 -4.481 -27.305 1.00 47.38 868 ILE A O 1
ATOM 6421 N N . ALA A 1 869 ? 5.264 -2.733 -28.710 1.00 50.88 869 ALA A N 1
ATOM 6422 C CA . ALA A 1 869 ? 4.832 -3.370 -30.002 1.00 50.88 869 ALA A CA 1
ATOM 6423 C C . ALA A 1 869 ? 5.027 -2.475 -31.289 1.00 50.88 869 ALA A C 1
ATOM 6425 O O . ALA A 1 869 ? 5.621 -1.406 -31.169 1.00 50.88 869 ALA A O 1
ATOM 6426 N N . TRP A 1 870 ? 4.493 -2.852 -32.489 1.00 60.16 870 TRP A N 1
ATOM 6427 C CA . TRP A 1 870 ? 4.685 -2.201 -33.834 1.00 60.16 870 TRP A CA 1
ATOM 6428 C C . TRP A 1 870 ? 3.415 -1.766 -34.646 1.00 60.16 870 TRP A C 1
ATOM 6430 O O . TRP A 1 870 ? 2.512 -2.576 -34.823 1.00 60.16 870 TRP A O 1
ATOM 6440 N N . GLN A 1 871 ? 3.336 -0.516 -35.164 1.00 60.44 871 GLN A N 1
ATOM 6441 C CA . GLN A 1 871 ? 2.188 0.135 -35.870 1.00 60.44 871 GLN A CA 1
ATOM 6442 C C . GLN A 1 871 ? 2.295 0.210 -37.396 1.00 60.44 871 GLN A C 1
ATOM 6444 O O . GLN A 1 871 ? 3.312 0.729 -37.832 1.00 60.44 871 GLN A O 1
ATOM 6449 N N . PRO A 1 872 ? 1.227 -0.043 -38.180 1.00 70.62 872 PRO A N 1
ATOM 6450 C CA . PRO A 1 872 ? 1.134 0.366 -39.587 1.00 70.62 872 PRO A CA 1
ATOM 6451 C C . PRO A 1 872 ? 1.306 1.874 -39.853 1.00 70.62 872 PRO A C 1
ATOM 6453 O O . PRO A 1 872 ? 0.849 2.724 -39.088 1.00 70.62 872 PRO A O 1
ATOM 6456 N N . LEU A 1 873 ? 1.909 2.189 -41.000 1.00 70.75 873 LEU A N 1
ATOM 6457 C CA . LEU A 1 873 ? 2.106 3.507 -41.603 1.00 70.75 873 LEU A CA 1
ATOM 6458 C C . LEU A 1 873 ? 1.702 3.463 -43.088 1.00 70.75 873 LEU A C 1
ATOM 6460 O O . LEU A 1 873 ? 1.943 2.461 -43.764 1.00 70.75 873 LEU A O 1
ATOM 6464 N N . PRO A 1 874 ? 1.161 4.555 -43.658 1.00 70.12 874 PRO A N 1
ATOM 6465 C CA . PRO A 1 874 ? 0.872 4.609 -45.085 1.00 70.12 874 PRO A CA 1
ATOM 6466 C C . PRO A 1 874 ? 2.150 4.530 -45.937 1.00 70.12 874 PRO A C 1
ATOM 6468 O O . PRO A 1 874 ? 3.204 5.078 -45.588 1.00 70.12 874 PRO A O 1
ATOM 6471 N N . MET A 1 875 ? 2.025 3.872 -47.091 1.00 68.12 875 MET A N 1
ATOM 6472 C CA . MET A 1 875 ? 3.028 3.876 -48.159 1.00 68.12 875 MET A CA 1
ATOM 6473 C C . MET A 1 875 ? 3.064 5.237 -48.864 1.00 68.12 875 MET A C 1
ATOM 6475 O O . MET A 1 875 ? 2.017 5.818 -49.152 1.00 68.12 875 MET A O 1
ATOM 6479 N N . SER A 1 876 ? 4.269 5.719 -49.177 1.00 65.62 876 SER A N 1
ATOM 6480 C CA . SER A 1 876 ? 4.464 6.924 -49.993 1.00 65.62 876 SER A CA 1
ATOM 6481 C C . SER A 1 876 ? 3.996 6.712 -51.438 1.00 65.62 876 SER A C 1
ATOM 6483 O O . SER A 1 876 ? 4.041 5.598 -51.963 1.00 65.62 876 SER A O 1
ATOM 6485 N N . GLN A 1 877 ? 3.568 7.800 -52.084 1.00 63.50 877 GLN A N 1
ATOM 6486 C CA . GLN A 1 877 ? 3.251 7.853 -53.518 1.00 63.50 877 GLN A CA 1
ATOM 6487 C C . GLN A 1 877 ? 4.261 8.701 -54.315 1.00 63.50 877 GLN A C 1
ATOM 6489 O O . GLN A 1 877 ? 4.025 9.005 -55.487 1.00 63.50 877 GLN A O 1
ATOM 6494 N N . ALA A 1 878 ? 5.373 9.100 -53.693 1.00 65.12 878 ALA A N 1
ATOM 6495 C CA . ALA A 1 878 ? 6.416 9.887 -54.334 1.00 65.12 878 ALA A CA 1
ATOM 6496 C C . ALA A 1 878 ? 7.185 9.098 -55.408 1.00 65.12 878 ALA A C 1
ATOM 6498 O O . ALA A 1 878 ? 7.111 7.873 -55.516 1.00 65.12 878 ALA A O 1
ATOM 6499 N N . SER A 1 879 ? 8.004 9.822 -56.170 1.00 63.72 879 SER A N 1
ATOM 6500 C CA . SER A 1 879 ? 9.023 9.267 -57.063 1.00 63.72 879 SER A CA 1
ATOM 6501 C C . SER A 1 879 ? 10.410 9.754 -56.649 1.00 63.72 879 SER A C 1
ATOM 6503 O O . SER A 1 879 ? 10.560 10.932 -56.326 1.00 63.72 879 SER A O 1
ATOM 6505 N N . VAL A 1 880 ? 11.421 8.885 -56.728 1.00 67.12 880 VAL A N 1
ATOM 6506 C CA . VAL A 1 880 ? 12.836 9.235 -56.498 1.00 67.12 880 VAL A CA 1
ATOM 6507 C C . VAL A 1 880 ? 13.257 10.416 -57.386 1.00 67.12 880 VAL A C 1
ATOM 6509 O O . VAL A 1 880 ? 13.044 10.392 -58.601 1.00 67.12 880 VAL A O 1
ATOM 6512 N N . ASP A 1 881 ? 13.881 11.442 -56.799 1.00 68.38 881 ASP A N 1
ATOM 6513 C CA . ASP A 1 881 ? 14.378 12.598 -57.551 1.00 68.38 881 ASP A CA 1
ATOM 6514 C C . ASP A 1 881 ? 15.697 12.262 -58.270 1.00 68.38 881 ASP A C 1
ATOM 6516 O O . ASP A 1 881 ? 16.783 12.260 -57.688 1.00 68.38 881 ASP A O 1
ATOM 6520 N N . ALA A 1 882 ? 15.598 12.016 -59.578 1.00 63.06 882 ALA A N 1
ATOM 6521 C CA . ALA A 1 882 ? 16.734 11.736 -60.458 1.00 63.06 882 ALA A CA 1
ATOM 6522 C C . ALA A 1 882 ? 17.679 12.943 -60.692 1.00 63.06 882 ALA A C 1
ATOM 6524 O O . ALA A 1 882 ? 18.657 12.831 -61.445 1.00 63.06 882 ALA A O 1
ATOM 6525 N N . SER A 1 883 ? 17.403 14.109 -60.095 1.00 68.50 883 SER A N 1
ATOM 6526 C CA . SER A 1 883 ? 18.302 15.263 -60.104 1.00 68.50 883 SER A CA 1
ATOM 6527 C C . SER A 1 883 ? 19.381 15.195 -59.014 1.00 68.50 883 SER A C 1
ATOM 6529 O O . SER A 1 883 ? 20.481 15.698 -59.260 1.00 68.50 883 SER A O 1
ATOM 6531 N N . GLU A 1 884 ? 19.131 14.513 -57.893 1.00 76.00 884 GLU A N 1
ATOM 6532 C CA . GLU A 1 884 ? 20.081 14.333 -56.786 1.00 76.00 884 GLU A CA 1
ATOM 6533 C C . GLU A 1 884 ? 21.277 13.425 -57.168 1.00 76.00 884 GLU A C 1
ATOM 6535 O O . GLU A 1 884 ? 21.172 12.525 -58.005 1.00 76.00 884 GLU A O 1
ATOM 6540 N N . ASP A 1 885 ? 22.440 13.651 -56.552 1.00 82.19 885 ASP A N 1
ATOM 6541 C CA . ASP A 1 885 ? 23.587 12.738 -56.555 1.00 82.19 885 ASP A CA 1
ATOM 6542 C C . ASP A 1 885 ? 23.457 11.758 -55.375 1.00 82.19 885 ASP A C 1
ATOM 6544 O O . ASP A 1 885 ? 23.559 12.142 -54.206 1.00 82.19 885 ASP A O 1
ATOM 6548 N N . TRP A 1 886 ? 23.249 10.480 -55.699 1.00 86.12 886 TRP A N 1
ATOM 6549 C CA . TRP A 1 886 ? 23.074 9.384 -54.740 1.00 86.12 886 TRP A CA 1
ATOM 6550 C C . TRP A 1 886 ? 24.373 8.582 -54.553 1.00 86.12 886 TRP A C 1
ATOM 6552 O O . TRP A 1 886 ? 25.114 8.344 -55.512 1.00 86.12 886 TRP A O 1
ATOM 6562 N N . LEU A 1 887 ? 24.626 8.104 -53.336 1.00 88.50 887 LEU A N 1
ATOM 6563 C CA . LEU A 1 887 ? 25.727 7.197 -53.001 1.00 88.50 887 LEU A CA 1
ATOM 6564 C C . LEU A 1 887 ? 25.163 5.943 -52.324 1.00 88.50 887 LEU A C 1
ATOM 6566 O O . LEU A 1 887 ? 24.672 6.019 -51.202 1.00 88.50 887 LEU A O 1
ATOM 6570 N N . VAL A 1 888 ? 25.232 4.789 -52.988 1.00 87.25 888 VAL A N 1
ATOM 6571 C CA . VAL A 1 888 ? 24.843 3.503 -52.384 1.00 87.25 888 VAL A CA 1
ATOM 6572 C C . VAL A 1 888 ? 26.103 2.813 -51.880 1.00 87.25 888 VAL A C 1
ATOM 6574 O O . VAL A 1 888 ? 27.019 2.552 -52.662 1.00 87.25 888 VAL A O 1
ATOM 6577 N N . ILE A 1 889 ? 26.158 2.533 -50.580 1.00 86.19 889 ILE A N 1
ATOM 6578 C CA . ILE A 1 889 ? 27.293 1.889 -49.922 1.00 86.19 889 ILE A CA 1
ATOM 6579 C C . ILE A 1 889 ? 26.862 0.506 -49.441 1.00 86.19 889 ILE A C 1
ATOM 6581 O O . ILE A 1 889 ? 26.082 0.396 -48.497 1.00 86.19 889 ILE A O 1
ATOM 6585 N N . GLY A 1 890 ? 27.371 -0.539 -50.089 1.00 81.94 890 GLY A N 1
ATOM 6586 C CA . GLY A 1 890 ? 27.153 -1.924 -49.679 1.00 81.94 890 GLY A CA 1
ATOM 6587 C C . GLY A 1 890 ? 27.318 -2.950 -50.805 1.00 81.94 890 GLY A C 1
ATOM 6588 O O . GLY A 1 890 ? 27.681 -2.608 -51.934 1.00 81.94 890 GLY A O 1
ATOM 6589 N N . GLY A 1 891 ? 27.053 -4.216 -50.487 1.00 76.81 891 GLY A N 1
ATOM 6590 C CA . GLY A 1 891 ? 27.067 -5.360 -51.400 1.00 76.81 891 GLY A CA 1
ATOM 6591 C C . GLY A 1 891 ? 25.744 -6.137 -51.484 1.00 76.81 891 GLY A C 1
ATOM 6592 O O . GLY A 1 891 ? 24.691 -5.700 -51.025 1.00 76.81 891 GLY A O 1
ATOM 6593 N N . GLY A 1 892 ? 25.808 -7.326 -52.091 1.00 74.44 892 GLY A N 1
ATOM 6594 C CA . GLY A 1 892 ? 24.674 -8.252 -52.205 1.00 74.44 892 GLY A CA 1
ATOM 6595 C C . GLY A 1 892 ? 23.469 -7.718 -52.989 1.00 74.44 892 GLY A C 1
ATOM 6596 O O . GLY A 1 892 ? 23.540 -6.700 -53.681 1.00 74.44 892 GLY A O 1
ATOM 6597 N N . ASP A 1 893 ? 22.346 -8.430 -52.877 1.00 71.75 893 ASP A N 1
ATOM 6598 C CA . ASP A 1 893 ? 21.110 -8.087 -53.588 1.00 71.75 893 ASP A CA 1
ATOM 6599 C C . ASP A 1 893 ? 20.458 -6.799 -53.058 1.00 71.75 893 ASP A C 1
ATOM 6601 O O . ASP A 1 893 ? 19.860 -6.061 -53.836 1.00 71.75 893 ASP A O 1
ATOM 6605 N N . LEU A 1 894 ? 20.640 -6.474 -51.770 1.00 73.88 894 LEU A N 1
ATOM 6606 C CA . LEU A 1 894 ? 20.105 -5.258 -51.145 1.00 73.88 894 LEU A CA 1
ATOM 6607 C C . LEU A 1 894 ? 20.713 -3.990 -51.773 1.00 73.88 894 LEU A C 1
ATOM 6609 O O . LEU A 1 894 ? 19.979 -3.117 -52.244 1.00 73.88 894 LEU A O 1
ATOM 6613 N N . ALA A 1 895 ? 22.047 -3.916 -51.875 1.00 80.00 895 ALA A N 1
ATOM 6614 C CA . ALA A 1 895 ? 22.705 -2.831 -52.596 1.00 80.00 895 ALA A CA 1
ATOM 6615 C C . ALA A 1 895 ? 22.423 -2.892 -54.104 1.00 80.00 895 ALA A C 1
ATOM 6617 O O . ALA A 1 895 ? 22.263 -1.845 -54.727 1.00 80.00 895 ALA A O 1
ATOM 6618 N N . ALA A 1 896 ? 22.329 -4.084 -54.709 1.00 80.00 896 ALA A N 1
ATOM 6619 C CA . ALA A 1 896 ? 22.032 -4.212 -56.136 1.00 80.00 896 ALA A CA 1
ATOM 6620 C C . ALA A 1 896 ? 20.628 -3.694 -56.501 1.00 80.00 896 ALA A C 1
ATOM 6622 O O . ALA A 1 896 ? 20.477 -3.064 -57.548 1.00 80.00 896 ALA A O 1
ATOM 6623 N N . GLU A 1 897 ? 19.613 -3.917 -55.664 1.00 77.50 897 GLU A N 1
ATOM 6624 C CA . GLU A 1 897 ? 18.263 -3.381 -55.870 1.00 77.50 897 GLU A CA 1
ATOM 6625 C C . GLU A 1 897 ? 18.217 -1.873 -55.590 1.00 77.50 897 GLU A C 1
ATOM 6627 O O . GLU A 1 897 ? 17.729 -1.117 -56.428 1.00 77.50 897 GLU A O 1
ATOM 6632 N N . ALA A 1 898 ? 18.838 -1.401 -54.502 1.00 79.44 898 ALA A N 1
ATOM 6633 C CA . ALA A 1 898 ? 18.976 0.034 -54.230 1.00 79.44 898 ALA A CA 1
ATOM 6634 C C . ALA A 1 898 ? 19.689 0.781 -55.380 1.00 79.44 898 ALA A C 1
ATOM 6636 O O . ALA A 1 898 ? 19.277 1.873 -55.767 1.00 79.44 898 ALA A O 1
ATOM 6637 N N . VAL A 1 899 ? 20.709 0.169 -55.993 1.00 82.25 899 VAL A N 1
ATOM 6638 C CA . VAL A 1 899 ? 21.402 0.674 -57.192 1.00 82.25 899 VAL A CA 1
ATOM 6639 C C . VAL A 1 899 ? 20.476 0.711 -58.416 1.00 82.25 899 VAL A C 1
ATOM 6641 O O . VAL A 1 899 ? 20.481 1.713 -59.128 1.00 82.25 899 VAL A O 1
ATOM 6644 N N . LYS A 1 900 ? 19.646 -0.315 -58.663 1.00 78.75 900 LYS A N 1
ATOM 6645 C CA . LYS A 1 900 ? 18.645 -0.288 -59.756 1.00 78.75 900 LYS A CA 1
ATOM 6646 C C . LYS A 1 900 ? 17.617 0.831 -59.563 1.00 78.75 900 LYS A C 1
ATOM 6648 O O . LYS A 1 900 ? 17.232 1.463 -60.542 1.00 78.75 900 LYS A O 1
ATOM 6653 N N . VAL A 1 901 ? 17.197 1.075 -58.321 1.00 71.56 901 VAL A N 1
ATOM 6654 C CA . VAL A 1 901 ? 16.200 2.096 -57.957 1.00 71.56 901 VAL A CA 1
ATOM 6655 C C . VAL A 1 901 ? 16.775 3.521 -58.005 1.00 71.56 901 VAL A C 1
ATOM 6657 O O . VAL A 1 901 ? 16.067 4.445 -58.400 1.00 71.56 901 VAL A O 1
ATOM 6660 N N . ALA A 1 902 ? 18.050 3.717 -57.649 1.00 68.88 902 ALA A N 1
ATOM 6661 C CA . ALA A 1 902 ? 18.674 5.042 -57.523 1.00 68.88 902 ALA A CA 1
ATOM 6662 C C . ALA A 1 902 ? 19.466 5.533 -58.764 1.00 68.88 902 ALA A C 1
ATOM 6664 O O . ALA A 1 902 ? 19.975 6.660 -58.776 1.00 68.88 902 ALA A O 1
ATOM 6665 N N . LEU A 1 903 ? 19.613 4.728 -59.826 1.00 61.78 903 LEU A N 1
ATOM 6666 C CA . LEU A 1 903 ? 20.273 5.148 -61.075 1.00 61.78 903 LEU A CA 1
ATOM 6667 C C . LEU A 1 903 ? 19.262 5.623 -62.133 1.00 61.78 903 LEU A C 1
ATOM 6669 O O . LEU A 1 903 ? 18.277 4.941 -62.399 1.00 61.78 903 LEU A O 1
ATOM 6673 N N . PRO A 1 904 ? 19.521 6.783 -62.779 1.00 58.94 904 PRO A N 1
ATOM 6674 C CA . PRO A 1 904 ? 20.723 6.922 -63.618 1.00 58.94 904 PRO A CA 1
ATOM 6675 C C . PRO A 1 904 ? 21.935 7.680 -63.046 1.00 58.94 904 PRO A C 1
ATOM 6677 O O . PRO A 1 904 ? 22.908 7.846 -63.783 1.00 58.94 904 PRO A O 1
ATOM 6680 N N . LYS A 1 905 ? 21.915 8.155 -61.791 1.00 65.25 905 LYS A N 1
ATOM 6681 C CA . LYS A 1 905 ? 23.021 8.952 -61.211 1.00 65.25 905 LYS A CA 1
ATOM 6682 C C . LYS A 1 905 ? 23.790 8.332 -60.045 1.00 65.25 905 LYS A C 1
ATOM 6684 O O . LYS A 1 905 ? 24.935 8.743 -59.840 1.00 65.25 905 LYS A O 1
ATOM 6689 N N . ALA A 1 906 ? 23.195 7.410 -59.285 1.00 74.44 906 ALA A N 1
ATOM 6690 C CA . ALA A 1 906 ? 23.844 6.844 -58.106 1.00 74.44 906 ALA A CA 1
ATOM 6691 C C . ALA A 1 906 ? 25.241 6.269 -58.395 1.00 74.44 906 ALA A C 1
ATOM 6693 O O . ALA A 1 906 ? 25.484 5.645 -59.429 1.00 74.44 906 ALA A O 1
ATOM 6694 N N . THR A 1 907 ? 26.159 6.465 -57.453 1.00 82.50 907 THR A N 1
ATOM 6695 C CA . THR A 1 907 ? 27.477 5.818 -57.446 1.00 82.50 907 THR A CA 1
ATOM 6696 C C . THR A 1 907 ? 27.465 4.691 -56.420 1.00 82.50 907 THR A C 1
ATOM 6698 O O . THR A 1 907 ? 27.015 4.897 -55.296 1.00 82.50 907 THR A O 1
ATOM 6701 N N . SER A 1 908 ? 27.947 3.507 -56.797 1.00 82.81 908 SER A N 1
ATOM 6702 C CA . SER A 1 908 ? 28.108 2.378 -55.880 1.00 82.81 908 SER A CA 1
ATOM 6703 C C . SER A 1 908 ? 29.502 2.371 -55.249 1.00 82.81 908 SER A C 1
ATOM 6705 O O . SER A 1 908 ? 30.515 2.536 -55.932 1.00 82.81 908 SER A O 1
ATOM 6707 N N . ALA A 1 909 ? 29.553 2.149 -53.939 1.00 86.06 909 ALA A N 1
ATOM 6708 C CA . ALA A 1 909 ? 30.771 1.952 -53.166 1.00 86.06 909 ALA A CA 1
ATOM 6709 C C . ALA A 1 909 ? 30.614 0.725 -52.253 1.00 86.06 909 ALA A C 1
ATOM 6711 O O . ALA A 1 909 ? 29.505 0.354 -51.880 1.00 86.06 909 ALA A O 1
ATOM 6712 N N . THR A 1 910 ? 31.718 0.082 -51.880 1.00 83.50 910 THR A N 1
ATOM 6713 C CA . THR A 1 910 ? 31.712 -1.028 -50.912 1.00 83.50 910 THR A CA 1
ATOM 6714 C C . THR A 1 910 ? 32.061 -0.518 -49.516 1.00 83.50 910 THR A C 1
ATOM 6716 O O . THR A 1 910 ? 32.755 0.493 -49.387 1.00 83.50 910 THR A O 1
ATOM 6719 N N . VAL A 1 911 ? 31.666 -1.236 -48.459 1.00 78.38 911 VAL A N 1
ATOM 6720 C CA . VAL A 1 911 ? 32.061 -0.911 -47.070 1.00 78.38 911 VAL A CA 1
ATOM 6721 C C . VAL A 1 911 ? 33.584 -0.820 -46.879 1.00 78.38 911 VAL A C 1
ATOM 6723 O O . VAL A 1 911 ? 34.058 0.002 -46.102 1.00 78.38 911 VAL A O 1
ATOM 6726 N N . ALA A 1 912 ? 34.376 -1.542 -47.681 1.00 78.62 912 ALA A N 1
ATOM 6727 C CA . ALA A 1 912 ? 35.838 -1.429 -47.702 1.00 78.62 912 ALA A CA 1
ATOM 6728 C C . ALA A 1 912 ? 36.370 -0.037 -48.124 1.00 78.62 912 ALA A C 1
ATOM 6730 O O . ALA A 1 912 ? 37.522 0.281 -47.849 1.00 78.62 912 ALA A O 1
ATOM 6731 N N . SER A 1 913 ? 35.555 0.816 -48.759 1.00 82.06 913 SER A N 1
ATOM 6732 C CA . SER A 1 913 ? 35.908 2.222 -49.041 1.00 82.06 913 SER A CA 1
ATOM 6733 C C . SER A 1 913 ? 35.792 3.153 -47.822 1.00 82.06 913 SER A C 1
ATOM 6735 O O . SER A 1 913 ? 36.195 4.314 -47.892 1.00 82.06 913 SER A O 1
ATOM 6737 N N . LEU A 1 914 ? 35.279 2.631 -46.705 1.00 81.88 914 LEU A N 1
ATOM 6738 C CA . LEU A 1 914 ? 35.133 3.292 -45.408 1.00 81.88 914 LEU A CA 1
ATOM 6739 C C . LEU A 1 914 ? 36.030 2.637 -44.338 1.00 81.88 914 LEU A C 1
ATOM 6741 O O . LEU A 1 914 ? 35.757 2.755 -43.146 1.00 81.88 914 LEU A O 1
ATOM 6745 N N . ALA A 1 915 ? 37.099 1.936 -44.740 1.00 73.56 915 ALA A N 1
ATOM 6746 C CA . ALA A 1 915 ? 37.999 1.220 -43.826 1.00 73.56 915 ALA A CA 1
ATOM 6747 C C . ALA A 1 915 ? 38.686 2.132 -42.786 1.00 73.56 915 ALA A C 1
ATOM 6749 O O . ALA A 1 915 ? 39.107 1.662 -41.733 1.00 73.56 915 ALA A O 1
ATOM 6750 N N . SER A 1 916 ? 38.753 3.441 -43.046 1.00 77.75 916 SER A N 1
ATOM 6751 C CA . SER A 1 916 ? 39.186 4.456 -42.087 1.00 77.75 916 SER A CA 1
ATOM 6752 C C . SER A 1 916 ? 38.388 5.757 -42.237 1.00 77.75 916 SER A C 1
ATOM 6754 O O . SER A 1 916 ? 37.929 6.102 -43.330 1.00 77.75 916 SER A O 1
ATOM 6756 N N . GLY A 1 917 ? 38.300 6.553 -41.165 1.00 75.19 917 GLY A N 1
ATOM 6757 C CA . GLY A 1 917 ? 37.699 7.897 -41.212 1.00 75.19 917 GLY A CA 1
ATOM 6758 C C . GLY A 1 917 ? 38.370 8.849 -42.219 1.00 75.19 917 GLY A C 1
ATOM 6759 O O . GLY A 1 917 ? 37.725 9.756 -42.745 1.00 75.19 917 GLY A O 1
ATOM 6760 N N . GLY A 1 918 ? 39.647 8.628 -42.558 1.00 78.19 918 GLY A N 1
ATOM 6761 C CA . GLY A 1 918 ? 40.336 9.368 -43.622 1.00 78.19 918 GLY A CA 1
ATOM 6762 C C . GLY A 1 918 ? 39.837 9.010 -45.028 1.00 78.19 918 GLY A C 1
ATOM 6763 O O . GLY A 1 918 ? 39.735 9.880 -45.895 1.00 78.19 918 GLY A O 1
ATOM 6764 N N . GLU A 1 919 ? 39.476 7.748 -45.254 1.00 81.56 919 GLU A N 1
ATOM 6765 C CA . GLU A 1 919 ? 38.921 7.272 -46.525 1.00 81.56 919 GLU A CA 1
ATOM 6766 C C . GLU A 1 919 ? 37.439 7.631 -46.671 1.00 81.56 919 GLU A C 1
ATOM 6768 O O . GLU A 1 919 ? 37.037 8.076 -47.746 1.00 81.56 919 GLU A O 1
ATOM 6773 N N . ALA A 1 920 ? 36.668 7.608 -45.579 1.00 83.25 920 ALA A N 1
ATOM 6774 C CA . ALA A 1 920 ? 35.307 8.144 -45.550 1.00 83.25 920 ALA A CA 1
ATOM 6775 C C . ALA A 1 920 ? 35.265 9.628 -45.968 1.00 83.25 920 ALA A C 1
ATOM 6777 O O . ALA A 1 920 ? 34.536 9.999 -46.891 1.00 83.25 920 ALA A O 1
ATOM 6778 N N . LYS A 1 921 ? 36.138 10.474 -45.400 1.00 83.88 921 LYS A N 1
ATOM 6779 C CA . LYS A 1 921 ? 36.282 11.889 -45.810 1.00 83.88 921 LYS A CA 1
ATOM 6780 C C . LYS A 1 921 ? 36.707 12.036 -47.277 1.00 83.88 921 LYS A C 1
ATOM 6782 O O . LYS A 1 921 ? 36.251 12.947 -47.970 1.00 83.88 921 LYS A O 1
ATOM 6787 N N . LYS A 1 922 ? 37.533 11.119 -47.792 1.00 86.12 922 LYS A N 1
ATOM 6788 C CA . LYS A 1 922 ? 37.925 11.050 -49.213 1.00 86.12 922 LYS A CA 1
ATOM 6789 C C . LYS A 1 922 ? 36.788 10.572 -50.134 1.00 86.12 922 LYS A C 1
ATOM 6791 O O . LYS A 1 922 ? 36.825 10.873 -51.325 1.00 86.12 922 LYS A O 1
ATOM 6796 N N . LEU A 1 923 ? 35.783 9.852 -49.632 1.00 85.69 923 LEU A N 1
ATOM 6797 C CA . LEU A 1 923 ? 34.585 9.459 -50.387 1.00 85.69 923 LEU A CA 1
ATOM 6798 C C . LEU A 1 923 ? 33.548 10.595 -50.430 1.00 85.69 923 LEU A C 1
ATOM 6800 O O . LEU A 1 923 ? 33.051 10.953 -51.501 1.00 85.69 923 LEU A O 1
ATOM 6804 N N . LEU A 1 924 ? 33.286 11.233 -49.287 1.00 85.56 924 LEU A N 1
ATOM 6805 C CA . LEU A 1 924 ? 32.328 12.342 -49.162 1.00 85.56 924 LEU A CA 1
ATOM 6806 C C . LEU A 1 924 ? 32.770 13.644 -49.854 1.00 85.56 924 LEU A C 1
ATOM 6808 O O . LEU A 1 924 ? 31.944 14.522 -50.098 1.00 85.56 924 LEU A O 1
ATOM 6812 N N . SER A 1 925 ? 34.053 13.768 -50.206 1.00 84.62 925 SER A N 1
ATOM 6813 C CA . SER A 1 925 ? 34.609 14.910 -50.951 1.00 84.62 925 SER A CA 1
ATOM 6814 C C . SER A 1 925 ? 34.659 14.717 -52.477 1.00 84.62 925 SER A C 1
ATOM 6816 O O . SER A 1 925 ? 35.043 15.644 -53.189 1.00 84.62 925 SER A O 1
ATOM 6818 N N . GLN A 1 926 ? 34.249 13.558 -53.013 1.00 83.88 926 GLN A N 1
ATOM 6819 C CA . GLN A 1 926 ? 34.236 13.308 -54.468 1.00 83.88 926 GLN A CA 1
ATOM 6820 C C . GLN A 1 926 ? 33.067 13.981 -55.202 1.00 83.88 926 GLN A C 1
ATOM 6822 O O . GLN A 1 926 ? 33.207 14.340 -56.372 1.00 83.88 926 GLN A O 1
ATOM 6827 N N . ARG A 1 927 ? 31.924 14.159 -54.528 1.00 80.38 927 ARG A N 1
ATOM 6828 C CA . ARG A 1 927 ? 30.747 14.912 -54.995 1.00 80.38 927 ARG A CA 1
ATOM 6829 C C . ARG A 1 927 ? 30.066 15.595 -53.809 1.00 80.38 927 ARG A C 1
ATOM 6831 O O . ARG A 1 927 ? 30.460 15.414 -52.659 1.00 80.38 927 ARG A O 1
ATOM 6838 N N . SER A 1 928 ? 29.016 16.367 -54.080 1.00 81.12 928 SER A N 1
ATOM 6839 C CA . SER A 1 928 ? 28.062 16.761 -53.044 1.00 81.12 928 SER A CA 1
ATOM 6840 C C . SER A 1 928 ? 26.854 15.841 -53.088 1.00 81.12 928 SER A C 1
ATOM 6842 O O . SER A 1 928 ? 25.860 16.174 -53.721 1.00 81.12 928 SER A O 1
ATOM 6844 N N . TRP A 1 929 ? 26.982 14.682 -52.443 1.00 85.50 929 TRP A N 1
ATOM 6845 C CA . TRP A 1 929 ? 25.907 13.705 -52.274 1.00 85.50 929 TRP A CA 1
ATOM 6846 C C . TRP A 1 929 ? 24.729 14.336 -51.514 1.00 85.50 929 TRP A C 1
ATOM 6848 O O . TRP A 1 929 ? 24.950 14.963 -50.477 1.00 85.50 929 TRP A O 1
ATOM 6858 N N . GLN A 1 930 ? 23.499 14.186 -52.012 1.00 85.00 930 GLN A N 1
ATOM 6859 C CA . GLN A 1 930 ? 22.285 14.573 -51.271 1.00 85.00 930 GLN A CA 1
ATOM 6860 C C . GLN A 1 930 ? 21.726 13.390 -50.481 1.00 85.00 930 GLN A C 1
ATOM 6862 O O . GLN A 1 930 ? 21.288 13.574 -49.346 1.00 85.00 930 GLN A O 1
ATOM 6867 N N . CYS A 1 931 ? 21.780 12.183 -51.057 1.00 85.69 931 CYS A N 1
ATOM 6868 C CA . CYS A 1 931 ? 21.348 10.953 -50.405 1.00 85.69 931 CYS A CA 1
ATOM 6869 C C . CYS A 1 931 ? 22.450 9.892 -50.383 1.00 85.69 931 CYS A C 1
ATOM 6871 O O . CYS A 1 931 ? 23.128 9.644 -51.382 1.00 85.69 931 CYS A O 1
ATOM 6873 N N . ILE A 1 932 ? 22.613 9.268 -49.219 1.00 89.56 932 ILE A N 1
ATOM 6874 C CA . ILE A 1 932 ? 23.507 8.148 -48.967 1.00 89.56 932 ILE A CA 1
ATOM 6875 C C . ILE A 1 932 ? 22.654 6.995 -48.438 1.00 89.56 932 ILE A C 1
ATOM 6877 O O . ILE A 1 932 ? 21.971 7.134 -47.422 1.00 89.56 932 ILE A O 1
ATOM 6881 N N . VAL A 1 933 ? 22.696 5.859 -49.127 1.00 87.31 933 VAL A N 1
ATOM 6882 C CA . VAL A 1 933 ? 21.980 4.638 -48.745 1.00 87.31 933 VAL A CA 1
ATOM 6883 C C . VAL A 1 933 ? 23.007 3.604 -48.306 1.00 87.31 933 VAL A C 1
ATOM 6885 O O . VAL A 1 933 ? 23.823 3.156 -49.112 1.00 87.31 933 VAL A O 1
ATOM 6888 N N . PHE A 1 934 ? 22.981 3.231 -47.031 1.00 87.94 934 PHE A N 1
ATOM 6889 C CA . PHE A 1 934 ? 23.806 2.170 -46.468 1.00 87.94 934 PHE A CA 1
ATOM 6890 C C . PHE A 1 934 ? 23.023 0.853 -46.549 1.00 87.94 934 PHE A C 1
ATOM 6892 O O . PHE A 1 934 ? 21.992 0.702 -45.895 1.00 87.94 934 PHE A O 1
ATOM 6899 N N . ALA A 1 935 ? 23.480 -0.062 -47.405 1.00 81.12 935 ALA A N 1
ATOM 6900 C CA . ALA A 1 935 ? 22.716 -1.210 -47.900 1.00 81.12 935 ALA A CA 1
ATOM 6901 C C . ALA A 1 935 ? 23.541 -2.512 -47.909 1.00 81.12 935 ALA A C 1
ATOM 6903 O O . ALA A 1 935 ? 23.468 -3.298 -48.853 1.00 81.12 935 ALA A O 1
ATOM 6904 N N . GLU A 1 936 ? 24.359 -2.731 -46.880 1.00 74.88 936 GLU A N 1
ATOM 6905 C CA . GLU A 1 936 ? 25.087 -3.992 -46.704 1.00 74.88 936 GLU A CA 1
ATOM 6906 C C . GLU A 1 936 ? 24.124 -5.118 -46.255 1.00 74.88 936 GLU A C 1
ATOM 6908 O O . GLU A 1 936 ? 23.242 -4.867 -45.429 1.00 74.88 936 GLU A O 1
ATOM 6913 N N . PRO A 1 937 ? 24.256 -6.359 -46.763 1.00 61.53 937 PRO A N 1
ATOM 6914 C CA . PRO A 1 937 ? 23.376 -7.470 -46.406 1.00 61.53 937 PRO A CA 1
ATOM 6915 C C . PRO A 1 937 ? 23.772 -8.064 -45.045 1.00 61.53 937 PRO A C 1
ATOM 6917 O O . PRO A 1 937 ? 24.427 -9.100 -44.973 1.00 61.53 937 PRO A O 1
ATOM 6920 N N . LEU A 1 938 ? 23.359 -7.388 -43.972 1.00 63.72 938 LEU A N 1
ATOM 6921 C CA . LEU A 1 938 ? 23.649 -7.706 -42.565 1.00 63.72 938 LEU A CA 1
ATOM 6922 C C . LEU A 1 938 ? 22.826 -8.896 -42.028 1.00 63.72 938 LEU A C 1
ATOM 6924 O O . LEU A 1 938 ? 22.049 -8.743 -41.081 1.00 63.72 938 LEU A O 1
ATOM 6928 N N . VAL A 1 939 ? 22.919 -10.036 -42.720 1.00 54.91 939 VAL A N 1
ATOM 6929 C CA . VAL A 1 939 ? 22.004 -11.190 -42.616 1.00 54.91 939 VAL A CA 1
ATOM 6930 C C . VAL A 1 939 ? 22.757 -12.540 -42.621 1.00 54.91 939 VAL A C 1
ATOM 6932 O O . VAL A 1 939 ? 22.206 -13.565 -43.031 1.00 54.91 939 VAL A O 1
ATOM 6935 N N . ALA A 1 940 ? 24.041 -12.572 -42.242 1.00 49.41 940 ALA A N 1
ATOM 6936 C CA . ALA A 1 940 ? 24.856 -13.791 -42.303 1.00 49.41 940 ALA A CA 1
ATOM 6937 C C . ALA A 1 940 ? 24.454 -14.878 -41.279 1.00 49.41 940 ALA A C 1
ATOM 6939 O O . ALA A 1 940 ? 24.208 -14.598 -40.107 1.00 49.41 940 ALA A O 1
ATOM 6940 N N . ASP A 1 941 ? 24.487 -16.151 -41.706 1.00 46.22 941 ASP A N 1
ATOM 6941 C CA . ASP A 1 941 ? 24.277 -17.313 -40.822 1.00 46.22 941 ASP A CA 1
ATOM 6942 C C . ASP A 1 941 ? 25.365 -17.452 -39.733 1.00 46.22 941 ASP A C 1
ATOM 6944 O O . ASP A 1 941 ? 25.052 -17.886 -38.623 1.00 46.22 941 ASP A O 1
ATOM 6948 N N . ASP A 1 942 ? 26.617 -17.077 -40.047 1.00 47.16 942 ASP A N 1
ATOM 6949 C CA . ASP A 1 942 ? 27.722 -16.888 -39.091 1.00 47.16 942 ASP A CA 1
ATOM 6950 C C . ASP A 1 942 ? 28.003 -15.383 -38.926 1.00 47.16 942 ASP A C 1
ATOM 6952 O O . ASP A 1 942 ? 28.682 -14.782 -39.766 1.00 47.16 942 ASP A O 1
ATOM 6956 N N . PRO A 1 943 ? 27.522 -14.757 -37.843 1.00 47.34 943 PRO A N 1
ATOM 6957 C CA . PRO A 1 943 ? 27.591 -13.308 -37.692 1.00 47.34 943 PRO A CA 1
ATOM 6958 C C . PRO A 1 943 ? 28.959 -12.825 -37.175 1.00 47.34 943 PRO A C 1
ATOM 6960 O O . PRO A 1 943 ? 29.169 -11.622 -37.021 1.00 47.34 943 PRO A O 1
ATOM 6963 N N . THR A 1 944 ? 29.914 -13.728 -36.886 1.00 44.00 944 THR A N 1
ATOM 6964 C CA . THR A 1 944 ? 31.269 -13.332 -36.439 1.00 44.00 944 THR A CA 1
ATOM 6965 C C . THR A 1 944 ? 32.079 -12.660 -37.550 1.00 44.00 944 THR A C 1
ATOM 6967 O O . THR A 1 944 ? 32.971 -11.858 -37.271 1.00 44.00 944 THR A O 1
ATOM 6970 N N . LEU A 1 945 ? 31.741 -12.952 -38.808 1.00 44.03 945 LEU A N 1
ATOM 6971 C CA . LEU A 1 945 ? 32.433 -12.491 -40.015 1.00 44.03 945 LEU A CA 1
ATOM 6972 C C . LEU A 1 945 ? 32.116 -11.032 -40.394 1.00 44.03 945 LEU A C 1
ATOM 6974 O O . LEU A 1 945 ? 32.773 -10.460 -41.261 1.00 44.03 945 LEU A O 1
ATOM 6978 N N . GLU A 1 946 ? 31.093 -10.441 -39.776 1.00 51.50 946 GLU A N 1
ATOM 6979 C CA . GLU A 1 946 ? 30.348 -9.302 -40.333 1.00 51.50 946 GLU A CA 1
ATOM 6980 C C . GLU A 1 946 ? 30.786 -7.931 -39.752 1.00 51.50 946 GLU A C 1
ATOM 6982 O O . GLU A 1 946 ? 30.451 -6.869 -40.281 1.00 51.50 946 GLU A O 1
ATOM 6987 N N . GLY A 1 947 ? 31.605 -7.943 -38.689 1.00 51.25 947 GLY A N 1
ATOM 6988 C CA . GLY A 1 947 ? 32.014 -6.770 -37.896 1.00 51.25 947 GLY A CA 1
ATOM 6989 C C . GLY A 1 947 ? 32.554 -5.523 -38.635 1.00 51.25 947 GLY A C 1
ATOM 6990 O O . GLY A 1 947 ? 32.240 -4.416 -38.183 1.00 51.25 947 GLY A O 1
ATOM 6991 N N . PRO A 1 948 ? 33.306 -5.620 -39.758 1.00 58.50 948 PRO A N 1
ATOM 6992 C CA . PRO A 1 948 ? 33.832 -4.443 -40.464 1.00 58.50 948 PRO A CA 1
ATOM 6993 C C . PRO A 1 948 ? 32.764 -3.437 -40.916 1.00 58.50 948 PRO A C 1
ATOM 6995 O O . PRO A 1 948 ? 33.046 -2.244 -41.039 1.00 58.50 948 PRO A O 1
ATOM 6998 N N . THR A 1 949 ? 31.530 -3.893 -41.139 1.00 68.94 949 THR A N 1
ATOM 6999 C CA . THR A 1 949 ? 30.428 -3.055 -41.626 1.00 68.94 949 THR A CA 1
ATOM 7000 C C . THR A 1 949 ? 30.004 -1.986 -40.624 1.00 68.94 949 THR A C 1
ATOM 7002 O O . THR A 1 949 ? 29.724 -0.850 -41.006 1.00 68.94 949 THR A O 1
ATOM 7005 N N . LEU A 1 950 ? 29.989 -2.309 -39.331 1.00 69.44 950 LEU A N 1
ATOM 7006 C CA . LEU A 1 950 ? 29.566 -1.355 -38.309 1.00 69.44 950 LEU A CA 1
ATOM 7007 C C . LEU A 1 950 ? 30.648 -0.280 -38.071 1.00 69.44 950 LEU A C 1
ATOM 7009 O O . LEU A 1 950 ? 30.321 0.888 -37.871 1.00 69.44 950 LEU A O 1
ATOM 7013 N N . ALA A 1 951 ? 31.932 -0.644 -38.186 1.00 70.56 951 ALA A N 1
ATOM 7014 C CA . ALA A 1 951 ? 33.045 0.311 -38.184 1.00 70.56 951 ALA A CA 1
ATOM 7015 C C . ALA A 1 951 ? 33.034 1.218 -39.433 1.00 70.56 951 ALA A C 1
ATOM 7017 O O . ALA A 1 951 ? 33.276 2.420 -39.332 1.00 70.56 951 ALA A O 1
ATOM 7018 N N . ALA A 1 952 ? 32.672 0.680 -40.603 1.00 76.94 952 ALA A N 1
ATOM 7019 C CA . ALA A 1 952 ? 32.431 1.480 -41.804 1.00 76.94 952 ALA A CA 1
ATOM 7020 C C . ALA A 1 952 ? 31.294 2.505 -41.599 1.00 76.94 952 ALA A C 1
ATOM 7022 O O . ALA A 1 952 ? 31.448 3.672 -41.967 1.00 76.94 952 ALA A O 1
ATOM 7023 N N . LEU A 1 953 ? 30.181 2.106 -40.967 1.00 81.50 953 LEU A N 1
ATOM 7024 C CA . LEU A 1 953 ? 29.067 3.009 -40.644 1.00 81.50 953 LEU A CA 1
ATOM 7025 C C . LEU A 1 953 ? 29.478 4.117 -39.654 1.00 81.50 953 LEU A C 1
ATOM 7027 O O . LEU A 1 953 ? 29.108 5.275 -39.860 1.00 81.50 953 LEU A O 1
ATOM 7031 N N . LEU A 1 954 ? 30.297 3.798 -38.643 1.00 78.25 954 LEU A N 1
ATOM 7032 C CA . LEU A 1 954 ? 30.915 4.793 -37.756 1.00 78.25 954 LEU A CA 1
ATOM 7033 C C . LEU A 1 954 ? 31.736 5.814 -38.555 1.00 78.25 954 LEU A C 1
ATOM 7035 O O . LEU A 1 954 ? 31.476 7.013 -38.465 1.00 78.25 954 LEU A O 1
ATOM 7039 N N . HIS A 1 955 ? 32.701 5.355 -39.360 1.00 81.44 955 HIS A N 1
ATOM 7040 C CA . HIS A 1 955 ? 33.587 6.241 -40.122 1.00 81.44 955 HIS A CA 1
ATOM 7041 C C . HIS A 1 955 ? 32.816 7.151 -41.096 1.00 81.44 955 HIS A C 1
ATOM 7043 O O . HIS A 1 955 ? 33.202 8.305 -41.299 1.00 81.44 955 HIS A O 1
ATOM 7049 N N . LEU A 1 956 ? 31.713 6.658 -41.673 1.00 86.06 956 LEU A N 1
ATOM 7050 C CA . LEU A 1 956 ? 30.790 7.444 -42.494 1.00 86.06 956 LEU A CA 1
ATOM 7051 C C . LEU A 1 956 ? 30.102 8.551 -41.683 1.00 86.06 956 LEU A C 1
ATOM 7053 O O . LEU A 1 956 ? 30.148 9.714 -42.084 1.00 86.06 956 LEU A O 1
ATOM 7057 N N . VAL A 1 957 ? 29.490 8.209 -40.546 1.00 83.19 957 VAL A N 1
ATOM 7058 C CA . VAL A 1 957 ? 28.786 9.174 -39.684 1.00 83.19 957 VAL A CA 1
ATOM 7059 C C . VAL A 1 957 ? 29.740 10.221 -39.107 1.00 83.19 957 VAL A C 1
ATOM 7061 O O . VAL A 1 957 ? 29.404 11.402 -39.095 1.00 83.19 957 VAL A O 1
ATOM 7064 N N . GLN A 1 958 ? 30.953 9.831 -38.716 1.00 79.56 958 GLN A N 1
ATOM 7065 C CA . GLN A 1 958 ? 32.000 10.757 -38.271 1.00 79.56 958 GLN A CA 1
ATOM 7066 C C . GLN A 1 958 ? 32.373 11.771 -39.352 1.00 79.56 958 GLN A C 1
ATOM 7068 O O . GLN A 1 958 ? 32.417 12.976 -39.103 1.00 79.56 958 GLN A O 1
ATOM 7073 N N . ALA A 1 959 ? 32.604 11.287 -40.573 1.00 82.62 959 ALA A N 1
ATOM 7074 C CA . ALA A 1 959 ? 32.947 12.144 -41.695 1.00 82.62 959 ALA A CA 1
ATOM 7075 C C . ALA A 1 959 ? 31.788 13.083 -42.092 1.00 82.62 959 ALA A C 1
ATOM 7077 O O . ALA A 1 959 ? 32.056 14.213 -42.490 1.00 82.62 959 ALA A O 1
ATOM 7078 N N . LEU A 1 960 ? 30.527 12.661 -41.930 1.00 83.56 960 LEU A N 1
ATOM 7079 C CA . LEU A 1 960 ? 29.339 13.505 -42.129 1.00 83.56 960 LEU A CA 1
ATOM 7080 C C . LEU A 1 960 ? 29.160 14.561 -41.019 1.00 83.56 960 LEU A C 1
ATOM 7082 O O . LEU A 1 960 ? 28.879 15.721 -41.318 1.00 83.56 960 LEU A O 1
ATOM 7086 N N . ALA A 1 961 ? 29.366 14.194 -39.751 1.00 78.56 961 ALA A N 1
ATOM 7087 C CA . ALA A 1 961 ? 29.197 15.097 -38.608 1.00 78.56 961 ALA A CA 1
ATOM 7088 C C . ALA A 1 961 ? 30.196 16.276 -38.612 1.00 78.56 961 ALA A C 1
ATOM 7090 O O . ALA A 1 961 ? 29.859 17.384 -38.183 1.00 78.56 961 ALA A O 1
ATOM 7091 N N . GLU A 1 962 ? 31.412 16.063 -39.128 1.00 77.31 962 GLU A N 1
ATOM 7092 C CA . GLU A 1 962 ? 32.395 17.133 -39.369 1.00 77.31 962 GLU A CA 1
ATOM 7093 C C . GLU A 1 962 ? 32.025 18.048 -40.549 1.00 77.31 962 GLU A C 1
ATOM 7095 O O . GLU A 1 962 ? 32.314 19.247 -40.515 1.00 77.31 962 GLU A O 1
ATOM 7100 N N . ASP A 1 963 ? 31.404 17.483 -41.585 1.00 75.75 963 ASP A N 1
ATOM 7101 C CA . ASP A 1 963 ? 31.105 18.121 -42.873 1.00 75.75 963 ASP A CA 1
ATOM 7102 C C . ASP A 1 963 ? 29.934 19.119 -42.783 1.00 75.75 963 ASP A C 1
ATOM 7104 O O . ASP A 1 963 ? 29.902 20.118 -43.504 1.00 75.75 963 ASP A O 1
ATOM 7108 N N . LYS A 1 964 ? 28.994 18.903 -41.849 1.00 70.19 964 LYS A N 1
ATOM 7109 C CA . LYS A 1 964 ? 27.874 19.814 -41.505 1.00 70.19 964 LYS A CA 1
ATOM 7110 C C . LYS A 1 964 ? 26.911 20.153 -42.650 1.00 70.19 964 LYS A C 1
ATOM 7112 O O . LYS A 1 964 ? 26.001 20.965 -42.473 1.00 70.19 964 LYS A O 1
ATOM 7117 N N . ARG A 1 965 ? 27.076 19.531 -43.819 1.00 75.38 965 ARG A N 1
ATOM 7118 C CA . ARG A 1 965 ? 26.082 19.523 -44.895 1.00 75.38 965 ARG A CA 1
ATOM 7119 C C . ARG A 1 965 ? 24.885 18.695 -44.428 1.00 75.38 965 ARG A C 1
ATOM 7121 O O . ARG A 1 965 ? 25.064 17.617 -43.872 1.00 75.38 965 ARG A O 1
ATOM 7128 N N . SER A 1 966 ? 23.666 19.180 -44.665 1.00 76.25 966 SER A N 1
ATOM 7129 C CA . SER A 1 966 ? 22.483 18.347 -44.436 1.00 76.25 966 SER A CA 1
ATOM 7130 C C . SER A 1 966 ? 22.405 17.295 -45.540 1.00 76.25 966 SER A C 1
ATOM 7132 O O . SER A 1 966 ? 22.377 17.633 -46.724 1.00 76.25 966 SER A O 1
ATOM 7134 N N . VAL A 1 967 ? 22.451 16.027 -45.137 1.00 83.56 967 VAL A N 1
ATOM 7135 C CA . VAL A 1 967 ? 22.499 14.854 -46.015 1.00 83.56 967 VAL A CA 1
ATOM 7136 C C . VAL A 1 967 ? 21.455 13.850 -45.531 1.00 83.56 967 VAL A C 1
ATOM 7138 O O . VAL A 1 967 ? 21.294 13.637 -44.326 1.00 83.56 967 VAL A O 1
ATOM 7141 N N . LYS A 1 968 ? 20.759 13.231 -46.484 1.00 86.06 968 LYS A N 1
ATOM 7142 C CA . LYS A 1 968 ? 19.816 12.130 -46.271 1.00 86.06 968 LYS A CA 1
ATOM 7143 C C . LYS A 1 968 ? 20.603 10.830 -46.086 1.00 86.06 968 LYS A C 1
ATOM 7145 O O . LYS A 1 968 ? 21.149 10.326 -47.065 1.00 86.06 968 LYS A O 1
ATOM 7150 N N . LEU A 1 969 ? 20.660 10.279 -44.875 1.00 88.00 969 LEU A N 1
ATOM 7151 C CA . LEU A 1 969 ? 21.273 8.976 -44.593 1.00 88.00 969 LEU A CA 1
ATOM 7152 C C . LEU A 1 969 ? 20.185 7.933 -44.308 1.00 88.00 969 LEU A C 1
ATOM 7154 O O . LEU A 1 969 ? 19.488 7.991 -43.292 1.00 88.00 969 LEU A O 1
ATOM 7158 N N . VAL A 1 970 ? 20.057 6.966 -45.213 1.00 87.38 970 VAL A N 1
ATOM 7159 C CA . VAL A 1 970 ? 19.127 5.837 -45.088 1.00 87.38 970 VAL A CA 1
ATOM 7160 C C . VAL A 1 970 ? 19.920 4.576 -44.777 1.00 87.38 970 VAL A C 1
ATOM 7162 O O . VAL A 1 970 ? 20.778 4.175 -45.560 1.00 87.38 970 VAL A O 1
ATOM 7165 N N . LEU A 1 971 ? 19.618 3.937 -43.651 1.00 87.06 971 LEU A N 1
ATOM 7166 C CA . LEU A 1 971 ? 20.081 2.592 -43.325 1.00 87.06 971 LEU A CA 1
ATOM 7167 C C . LEU A 1 971 ? 19.018 1.580 -43.762 1.00 87.06 971 LEU A C 1
ATOM 7169 O O . LEU A 1 971 ? 17.871 1.683 -43.328 1.00 87.06 971 LEU A O 1
ATOM 7173 N N . LEU A 1 972 ? 19.417 0.584 -44.551 1.00 85.56 972 LEU A N 1
ATOM 7174 C CA . LEU A 1 972 ? 18.598 -0.582 -44.879 1.00 85.56 972 LEU A CA 1
ATOM 7175 C C . LEU A 1 972 ? 19.109 -1.816 -44.116 1.00 85.56 972 LEU A C 1
ATOM 7177 O O . LEU A 1 972 ? 20.309 -2.092 -44.107 1.00 85.56 972 LEU A O 1
ATOM 7181 N N . SER A 1 973 ? 18.198 -2.574 -43.513 1.00 78.31 973 SER A N 1
ATOM 7182 C CA . SER A 1 973 ? 18.432 -3.886 -42.898 1.00 78.31 973 SER A CA 1
ATOM 7183 C C . SER A 1 973 ? 17.332 -4.877 -43.301 1.00 78.31 973 SER A C 1
ATOM 7185 O O . SER A 1 973 ? 16.326 -4.487 -43.894 1.00 78.31 973 SER A O 1
ATOM 7187 N N . ALA A 1 974 ? 17.507 -6.164 -42.994 1.00 74.75 974 ALA A N 1
ATOM 7188 C CA . ALA A 1 974 ? 16.451 -7.161 -43.160 1.00 74.75 974 ALA A CA 1
ATOM 7189 C C . ALA A 1 974 ? 16.445 -8.158 -41.993 1.00 74.75 974 ALA A C 1
ATOM 7191 O O . ALA A 1 974 ? 17.464 -8.791 -41.728 1.00 74.75 974 ALA A O 1
ATOM 7192 N N . GLY A 1 975 ? 15.306 -8.309 -41.312 1.00 65.25 975 GLY A N 1
ATOM 7193 C CA . GLY A 1 975 ? 15.121 -9.193 -40.157 1.00 65.25 975 GLY A CA 1
ATOM 7194 C C . GLY A 1 975 ? 15.729 -8.683 -38.844 1.00 65.25 975 GLY A C 1
ATOM 7195 O O . GLY A 1 975 ? 16.047 -9.498 -37.979 1.00 65.25 975 GLY A O 1
ATOM 7196 N N . ALA A 1 976 ? 15.948 -7.374 -38.696 1.00 67.44 976 ALA A N 1
ATOM 7197 C CA . ALA A 1 976 ? 16.530 -6.751 -37.506 1.00 67.44 976 ALA A CA 1
ATOM 7198 C C . ALA A 1 976 ? 15.532 -6.518 -36.359 1.00 67.44 976 ALA A C 1
ATOM 7200 O O . ALA A 1 976 ? 15.946 -6.421 -35.203 1.00 67.44 976 ALA A O 1
ATOM 7201 N N . GLN A 1 977 ? 14.238 -6.376 -36.657 1.00 66.25 977 GLN A N 1
ATOM 7202 C CA . GLN A 1 977 ? 13.205 -6.019 -35.680 1.00 66.25 977 GLN A CA 1
ATOM 7203 C C . GLN A 1 977 ? 12.170 -7.144 -35.492 1.00 66.25 977 GLN A C 1
ATOM 7205 O O . GLN A 1 977 ? 11.702 -7.760 -36.448 1.00 66.25 977 GLN A O 1
ATOM 7210 N N . SER A 1 978 ? 11.767 -7.403 -34.241 1.00 55.25 978 SER A N 1
ATOM 7211 C CA . SER A 1 978 ? 10.761 -8.424 -33.893 1.00 55.25 978 SER A CA 1
ATOM 7212 C C . SER A 1 978 ? 9.338 -7.939 -34.203 1.00 55.25 978 SER A C 1
ATOM 7214 O O . SER A 1 978 ? 8.599 -7.543 -33.300 1.00 55.25 978 SER A O 1
ATOM 7216 N N . ALA A 1 979 ? 8.983 -7.934 -35.489 1.00 49.38 979 ALA A N 1
ATOM 7217 C CA . ALA A 1 979 ? 7.842 -7.182 -36.005 1.00 49.38 979 ALA A CA 1
ATOM 7218 C C . ALA A 1 979 ? 6.609 -8.053 -36.355 1.00 49.38 979 ALA A C 1
ATOM 7220 O O . ALA A 1 979 ? 5.494 -7.713 -35.971 1.00 49.38 979 ALA A O 1
ATOM 7221 N N . SER A 1 980 ? 6.800 -9.200 -37.020 1.00 45.97 980 SER A N 1
ATOM 7222 C CA . SER A 1 980 ? 5.739 -10.148 -37.439 1.00 45.97 980 SER A CA 1
ATOM 7223 C C . SER A 1 980 ? 5.721 -11.476 -36.672 1.00 45.97 980 SER A C 1
ATOM 7225 O O . SER A 1 980 ? 4.794 -12.265 -36.840 1.00 45.97 980 SER A O 1
ATOM 7227 N N . GLY A 1 981 ? 6.795 -11.803 -35.946 1.00 47.75 981 GLY A N 1
ATOM 7228 C CA . GLY A 1 981 ? 7.094 -13.185 -35.542 1.00 47.75 981 GLY A CA 1
ATOM 7229 C C . GLY A 1 981 ? 7.573 -14.091 -36.696 1.00 47.75 981 GLY A C 1
ATOM 7230 O O . GLY A 1 981 ? 8.039 -15.200 -36.442 1.00 47.75 981 GLY A O 1
ATOM 7231 N N . SER A 1 982 ? 7.537 -13.624 -37.953 1.00 38.12 982 SER A N 1
ATOM 7232 C CA . SER A 1 982 ? 8.249 -14.229 -39.088 1.00 38.12 982 SER A CA 1
ATOM 7233 C C . SER A 1 982 ? 9.625 -13.579 -39.246 1.00 38.12 982 SER A C 1
ATOM 7235 O O . SER A 1 982 ? 9.776 -12.373 -39.084 1.00 38.12 982 SER A O 1
ATOM 7237 N N . GLY A 1 983 ? 10.649 -14.381 -39.539 1.00 43.56 983 GLY A N 1
ATOM 7238 C CA . GLY A 1 983 ? 12.012 -13.893 -39.774 1.00 43.56 983 GLY A CA 1
ATOM 7239 C C . GLY A 1 983 ? 12.653 -13.106 -38.633 1.00 43.56 983 GLY A C 1
ATOM 7240 O O . GLY A 1 983 ? 13.590 -12.342 -38.866 1.00 43.56 983 GLY A O 1
ATOM 7241 N N . ILE A 1 984 ? 12.164 -13.317 -37.406 1.00 49.41 984 ILE A N 1
ATOM 7242 C CA . ILE A 1 984 ? 12.741 -12.763 -36.185 1.00 49.41 984 ILE A CA 1
ATOM 7243 C C . ILE A 1 984 ? 14.256 -13.016 -36.187 1.00 49.41 984 ILE A C 1
ATOM 7245 O O . ILE A 1 984 ? 14.710 -14.156 -36.137 1.00 49.41 984 ILE A O 1
ATOM 7249 N N . GLY A 1 985 ? 15.021 -11.928 -36.273 1.00 49.69 985 GLY A N 1
ATOM 7250 C CA . GLY A 1 985 ? 16.435 -11.862 -35.937 1.00 49.69 985 GLY A CA 1
ATOM 7251 C C . GLY A 1 985 ? 17.469 -12.339 -36.948 1.00 49.69 985 GLY A C 1
ATOM 7252 O O . GLY A 1 985 ? 18.619 -12.492 -36.563 1.00 49.69 985 GLY A O 1
ATOM 7253 N N . ARG A 1 986 ? 17.158 -12.575 -38.229 1.00 53.44 986 ARG A N 1
ATOM 7254 C CA . ARG A 1 986 ? 18.266 -12.804 -39.187 1.00 53.44 986 ARG A CA 1
ATOM 7255 C C . ARG A 1 986 ? 19.119 -11.544 -39.413 1.00 53.44 986 ARG A C 1
ATOM 7257 O O . ARG A 1 986 ? 20.291 -11.670 -39.740 1.00 53.44 986 ARG A O 1
ATOM 7264 N N . GLY A 1 987 ? 18.566 -10.352 -39.179 1.00 61.12 987 GLY A N 1
ATOM 7265 C CA . GLY A 1 987 ? 19.207 -9.048 -39.388 1.00 61.12 987 GLY A CA 1
ATOM 7266 C C . GLY A 1 987 ? 20.058 -8.585 -38.214 1.00 61.12 987 GLY A C 1
ATOM 7267 O O . GLY A 1 987 ? 19.736 -7.593 -37.556 1.00 61.12 987 GLY A O 1
ATOM 7268 N N . LEU A 1 988 ? 21.109 -9.326 -37.890 1.00 65.06 988 LEU A N 1
ATOM 7269 C CA . LEU A 1 988 ? 21.799 -9.224 -36.603 1.00 65.06 988 LEU A CA 1
ATOM 7270 C C . LEU A 1 988 ? 22.588 -7.922 -36.437 1.00 65.06 988 LEU A C 1
ATOM 7272 O O . LEU A 1 988 ? 22.231 -7.089 -35.597 1.00 65.06 988 LEU A O 1
ATOM 7276 N N . LEU A 1 989 ? 23.593 -7.676 -37.285 1.00 67.69 989 LEU A N 1
ATOM 7277 C CA . LEU A 1 989 ? 24.215 -6.349 -37.351 1.00 67.69 989 LEU A CA 1
ATOM 7278 C C . LEU A 1 989 ? 23.261 -5.294 -37.917 1.00 67.69 989 LEU A C 1
ATOM 7280 O O . LEU A 1 989 ? 23.460 -4.111 -37.658 1.00 67.69 989 LEU A O 1
ATOM 7284 N N . GLY A 1 990 ? 22.203 -5.692 -38.632 1.00 70.81 990 GLY A N 1
ATOM 7285 C CA . GLY A 1 990 ? 21.128 -4.782 -39.025 1.00 70.81 990 GLY A CA 1
ATOM 7286 C C . GLY A 1 990 ? 20.573 -4.048 -37.806 1.00 70.81 990 GLY A C 1
ATOM 7287 O O . GLY A 1 990 ? 20.529 -2.818 -37.779 1.00 70.81 990 GLY A O 1
ATOM 7288 N N . ALA A 1 991 ? 20.274 -4.790 -36.739 1.00 70.00 991 ALA A N 1
ATOM 7289 C CA . ALA A 1 991 ? 19.836 -4.207 -35.482 1.00 70.00 991 ALA A CA 1
ATOM 7290 C C . ALA A 1 991 ? 20.942 -3.401 -34.791 1.00 70.00 991 ALA A C 1
ATOM 7292 O O . ALA A 1 991 ? 20.651 -2.326 -34.273 1.00 70.00 991 ALA A O 1
ATOM 7293 N N . SER A 1 992 ? 22.213 -3.819 -34.848 1.00 70.31 992 SER A N 1
ATOM 7294 C CA . SER A 1 992 ? 23.319 -2.964 -34.384 1.00 70.31 992 SER A CA 1
ATOM 7295 C C . SER A 1 992 ? 23.334 -1.601 -35.060 1.00 70.31 992 SER A C 1
ATOM 7297 O O . SER A 1 992 ? 23.449 -0.578 -34.389 1.00 70.31 992 SER A O 1
ATOM 7299 N N . CYS A 1 993 ? 23.167 -1.565 -36.377 1.00 75.75 993 CYS A N 1
ATOM 7300 C CA . CYS A 1 993 ? 23.101 -0.320 -37.121 1.00 75.75 993 CYS A CA 1
ATOM 7301 C C . CYS A 1 993 ? 21.863 0.509 -36.719 1.00 75.75 993 CYS A C 1
ATOM 7303 O O . CYS A 1 993 ? 21.972 1.727 -36.606 1.00 75.75 993 CYS A O 1
ATOM 7305 N N . TRP A 1 994 ? 20.718 -0.113 -36.406 1.00 75.50 994 TRP A N 1
ATOM 7306 C CA . TRP A 1 994 ? 19.554 0.585 -35.831 1.00 75.50 994 TRP A CA 1
ATOM 7307 C C . TRP A 1 994 ? 19.854 1.218 -34.465 1.00 75.50 994 TRP A C 1
ATOM 7309 O O . TRP A 1 994 ? 19.578 2.400 -34.262 1.00 75.50 994 TRP A O 1
ATOM 7319 N N . GLY A 1 995 ? 20.447 0.456 -33.541 1.00 64.38 995 GLY A N 1
ATOM 7320 C CA . GLY A 1 995 ? 20.855 0.960 -32.228 1.00 64.38 995 GLY A CA 1
ATOM 7321 C C . GLY A 1 995 ? 21.845 2.119 -32.350 1.00 64.38 995 GLY A C 1
ATOM 7322 O O . GLY A 1 995 ? 21.641 3.166 -31.741 1.00 64.38 995 GLY A O 1
ATOM 7323 N N . PHE A 1 996 ? 22.864 1.978 -33.204 1.00 74.25 996 PHE A N 1
ATOM 7324 C CA . PHE A 1 996 ? 23.805 3.053 -33.528 1.00 74.25 996 PHE A CA 1
ATOM 7325 C C . PHE A 1 996 ? 23.073 4.323 -33.987 1.00 74.25 996 PHE A C 1
ATOM 7327 O O . PHE A 1 996 ? 23.227 5.387 -33.388 1.00 74.25 996 PHE A O 1
ATOM 7334 N N . MET A 1 997 ? 22.227 4.204 -35.014 1.00 75.25 997 MET A N 1
ATOM 7335 C CA . MET A 1 997 ? 21.540 5.333 -35.652 1.00 75.25 997 MET A CA 1
ATOM 7336 C C . MET A 1 997 ? 20.570 6.068 -34.717 1.00 75.25 997 MET A C 1
ATOM 7338 O O . MET A 1 997 ? 20.386 7.277 -34.868 1.00 75.25 997 MET A O 1
ATOM 7342 N N . ARG A 1 998 ? 20.000 5.379 -33.719 1.00 71.12 998 ARG A N 1
ATOM 7343 C CA . ARG A 1 998 ? 19.196 6.003 -32.658 1.00 71.12 998 ARG A CA 1
ATOM 7344 C C . ARG A 1 998 ? 20.025 6.989 -31.813 1.00 71.12 998 ARG A C 1
ATOM 7346 O O . ARG A 1 998 ? 19.548 8.090 -31.558 1.00 71.12 998 ARG A O 1
ATOM 7353 N N . SER A 1 999 ? 21.286 6.682 -31.477 1.00 63.00 999 SER A N 1
ATOM 7354 C CA . SER A 1 999 ? 22.213 7.669 -30.878 1.00 63.00 999 SER A CA 1
ATOM 7355 C C . SER A 1 999 ? 22.606 8.781 -31.847 1.00 63.00 999 SER A C 1
ATOM 7357 O O . SER A 1 999 ? 22.572 9.952 -31.473 1.00 63.00 999 SER A O 1
ATOM 7359 N N . VAL A 1 1000 ? 22.932 8.448 -33.105 1.00 71.69 1000 VAL A N 1
ATOM 7360 C CA . VAL A 1 1000 ? 23.347 9.451 -34.108 1.00 71.69 1000 VAL A CA 1
ATOM 7361 C C . VAL A 1 1000 ? 22.271 10.530 -34.295 1.00 71.69 1000 VAL A C 1
ATOM 7363 O O . VAL A 1 1000 ? 22.611 11.702 -34.446 1.00 71.69 1000 VAL A O 1
ATOM 7366 N N . ARG A 1 1001 ? 20.981 10.172 -34.197 1.00 71.81 1001 ARG A N 1
ATOM 7367 C CA . ARG A 1 1001 ? 19.851 11.118 -34.264 1.00 71.81 1001 ARG A CA 1
ATOM 7368 C C . ARG A 1 1001 ? 19.887 12.184 -33.162 1.00 71.81 1001 ARG A C 1
ATOM 7370 O O . ARG A 1 1001 ? 19.503 13.320 -33.412 1.00 71.81 1001 ARG A O 1
ATOM 7377 N N . LEU A 1 1002 ? 20.360 11.829 -31.966 1.00 61.44 1002 LEU A N 1
ATOM 7378 C CA . LEU A 1 1002 ? 20.454 12.727 -30.807 1.00 61.44 1002 LEU A CA 1
ATOM 7379 C C . LEU A 1 1002 ? 21.703 13.624 -30.848 1.00 61.44 1002 LEU A C 1
ATOM 7381 O O . LEU A 1 1002 ? 21.721 14.686 -30.229 1.00 61.44 1002 LEU A O 1
ATOM 7385 N N . GLU A 1 1003 ? 22.750 13.197 -31.555 1.00 63.19 1003 GLU A N 1
ATOM 7386 C CA . GLU A 1 1003 ? 24.058 13.867 -31.584 1.00 63.19 1003 GLU A CA 1
ATOM 7387 C C . GLU A 1 1003 ? 24.300 14.695 -32.852 1.00 63.19 1003 GLU A C 1
ATOM 7389 O O . GLU A 1 1003 ? 25.038 15.681 -32.822 1.00 63.19 1003 GLU A O 1
ATOM 7394 N N . VAL A 1 1004 ? 23.691 14.302 -33.974 1.00 70.12 1004 VAL A N 1
ATOM 7395 C CA . VAL A 1 1004 ? 23.962 14.860 -35.307 1.00 70.12 1004 VAL A CA 1
ATOM 7396 C C . VAL A 1 1004 ? 22.658 15.295 -36.013 1.00 70.12 1004 VAL A C 1
ATOM 7398 O O . VAL A 1 1004 ? 22.408 14.886 -37.147 1.00 70.12 1004 VAL A O 1
ATOM 7401 N N . PRO A 1 1005 ? 21.818 16.156 -35.395 1.00 65.44 1005 PRO A N 1
ATOM 7402 C CA . PRO A 1 1005 ? 20.453 16.453 -35.865 1.00 65.44 1005 PRO A CA 1
ATOM 7403 C C . PRO A 1 1005 ? 20.367 17.139 -37.241 1.00 65.44 1005 PRO A C 1
ATOM 7405 O O . PRO A 1 1005 ? 19.302 17.195 -37.843 1.00 65.44 1005 PRO A O 1
ATOM 7408 N N . HIS A 1 1006 ? 21.483 17.642 -37.783 1.00 71.06 1006 HIS A N 1
ATOM 7409 C CA . HIS A 1 1006 ? 21.521 18.204 -39.138 1.00 71.06 1006 HIS A CA 1
ATOM 7410 C C . HIS A 1 1006 ? 21.505 17.136 -40.252 1.00 71.06 1006 HIS A C 1
ATOM 7412 O O . HIS A 1 1006 ? 21.306 17.481 -41.422 1.00 71.06 1006 HIS A O 1
ATOM 7418 N N . LEU A 1 1007 ? 21.721 15.860 -39.912 1.00 75.44 1007 LEU A N 1
ATOM 7419 C CA . LEU A 1 1007 ? 21.541 14.725 -40.816 1.00 75.44 1007 LEU A CA 1
ATOM 7420 C C . LEU A 1 1007 ? 20.104 14.209 -40.723 1.00 75.44 1007 LEU A C 1
ATOM 7422 O O . LEU A 1 1007 ? 19.585 13.971 -39.636 1.00 75.44 1007 LEU A O 1
ATOM 7426 N N . GLN A 1 1008 ? 19.478 13.969 -41.873 1.00 79.12 1008 GLN A N 1
ATOM 7427 C CA . GLN A 1 1008 ? 18.171 13.317 -41.921 1.00 79.12 1008 GLN A CA 1
ATOM 7428 C C . GLN A 1 1008 ? 18.402 11.801 -41.891 1.00 79.12 1008 GLN A C 1
ATOM 7430 O O . GLN A 1 1008 ? 19.020 11.261 -42.807 1.00 79.12 1008 GLN A O 1
ATOM 7435 N N . LEU A 1 1009 ? 17.962 11.124 -40.823 1.00 80.00 1009 LEU A N 1
ATOM 7436 C CA . LEU A 1 1009 ? 18.272 9.712 -40.553 1.00 80.00 1009 LEU A CA 1
ATOM 7437 C C . LEU A 1 1009 ? 17.018 8.834 -40.596 1.00 80.00 1009 LEU A C 1
ATOM 7439 O O . LEU A 1 1009 ? 16.097 9.055 -39.806 1.00 80.00 1009 LEU A O 1
ATOM 7443 N N . ARG A 1 1010 ? 16.978 7.822 -41.474 1.00 83.44 1010 ARG A N 1
ATOM 7444 C CA . ARG A 1 1010 ? 15.923 6.788 -41.467 1.00 83.44 1010 ARG A CA 1
ATOM 7445 C C . ARG A 1 1010 ? 16.543 5.403 -41.388 1.00 83.44 1010 ARG A C 1
ATOM 7447 O O . ARG A 1 1010 ? 17.475 5.103 -42.132 1.00 83.44 1010 ARG A O 1
ATOM 7454 N N . THR A 1 1011 ? 16.004 4.563 -40.516 1.00 83.38 1011 THR A N 1
ATOM 7455 C CA . THR A 1 1011 ? 16.312 3.134 -40.461 1.00 83.38 1011 THR A CA 1
ATOM 7456 C C . THR A 1 1011 ? 15.116 2.356 -40.998 1.00 83.38 1011 THR A C 1
ATOM 7458 O O . THR A 1 1011 ? 13.984 2.572 -40.562 1.00 83.38 1011 THR A O 1
ATOM 7461 N N . VAL A 1 1012 ? 15.362 1.486 -41.976 1.00 83.75 1012 VAL A N 1
ATOM 7462 C CA . VAL A 1 1012 ? 14.349 0.659 -42.638 1.00 83.75 1012 VAL A CA 1
ATOM 7463 C C . VAL A 1 1012 ? 14.743 -0.803 -42.485 1.00 83.75 1012 VAL A C 1
ATOM 7465 O O . VAL A 1 1012 ? 15.872 -1.160 -42.805 1.00 83.75 1012 VAL A O 1
ATOM 7468 N N . ASP A 1 1013 ? 13.825 -1.639 -42.012 1.00 78.81 1013 ASP A N 1
ATOM 7469 C CA . ASP A 1 1013 ? 14.014 -3.082 -41.873 1.00 78.81 1013 ASP A CA 1
ATOM 7470 C C . ASP A 1 1013 ? 12.986 -3.841 -42.713 1.00 78.81 1013 ASP A C 1
ATOM 7472 O O . ASP A 1 1013 ? 11.825 -3.441 -42.761 1.00 78.81 1013 ASP A O 1
ATOM 7476 N N . PHE A 1 1014 ? 13.385 -4.931 -43.364 1.00 79.44 1014 PHE A N 1
ATOM 7477 C CA . PHE A 1 1014 ? 12.501 -5.759 -44.195 1.00 79.44 1014 PHE A CA 1
ATOM 7478 C C . PHE A 1 1014 ? 12.346 -7.174 -43.617 1.00 79.44 1014 PHE A C 1
ATOM 7480 O O . PHE A 1 1014 ? 13.346 -7.839 -43.346 1.00 79.44 1014 PHE A O 1
ATOM 7487 N N . SER A 1 1015 ? 11.113 -7.668 -43.443 1.00 70.62 1015 SER A N 1
ATOM 7488 C CA . SER A 1 1015 ? 10.875 -9.076 -43.083 1.00 70.62 1015 SER A CA 1
ATOM 7489 C C . SER A 1 1015 ? 11.200 -10.026 -44.248 1.00 70.62 1015 SER A C 1
ATOM 7491 O O . SER A 1 1015 ? 11.162 -9.627 -45.411 1.00 70.62 1015 SER A O 1
ATOM 7493 N N . GLU A 1 1016 ? 11.482 -11.304 -43.959 1.00 63.22 1016 GLU A N 1
ATOM 7494 C CA . GLU A 1 1016 ? 11.817 -12.325 -44.980 1.00 63.22 1016 GLU A CA 1
ATOM 7495 C C . GLU A 1 1016 ? 10.756 -12.495 -46.080 1.00 63.22 1016 GLU A C 1
ATOM 7497 O O . GLU A 1 1016 ? 11.065 -12.909 -47.194 1.00 63.22 1016 GLU A O 1
ATOM 7502 N N . ASP A 1 1017 ? 9.501 -12.205 -45.749 1.00 63.38 1017 ASP A N 1
ATOM 7503 C CA . ASP A 1 1017 ? 8.324 -12.293 -46.608 1.00 63.38 1017 ASP A CA 1
ATOM 7504 C C . ASP A 1 1017 ? 7.969 -10.966 -47.313 1.00 63.38 1017 ASP A C 1
ATOM 7506 O O . ASP A 1 1017 ? 6.913 -10.855 -47.937 1.00 63.38 1017 ASP A O 1
ATOM 7510 N N . THR A 1 1018 ? 8.849 -9.960 -47.248 1.00 73.06 1018 THR A N 1
ATOM 7511 C CA . THR A 1 1018 ? 8.673 -8.675 -47.937 1.00 73.06 1018 THR A CA 1
ATOM 7512 C C . THR A 1 1018 ? 9.239 -8.698 -49.363 1.00 73.06 1018 THR A C 1
ATOM 7514 O O . THR A 1 1018 ? 10.430 -8.934 -49.569 1.00 73.06 1018 THR A O 1
ATOM 7517 N N . ASP A 1 1019 ? 8.415 -8.361 -50.365 1.00 75.44 1019 ASP A N 1
ATOM 7518 C CA . ASP A 1 1019 ? 8.897 -8.125 -51.736 1.00 75.44 1019 ASP A CA 1
ATOM 7519 C C . ASP A 1 1019 ? 9.620 -6.771 -51.819 1.00 75.44 1019 ASP A C 1
ATOM 7521 O O . ASP A 1 1019 ? 9.029 -5.724 -52.106 1.00 75.44 1019 ASP A O 1
ATOM 7525 N N . MET A 1 1020 ? 10.932 -6.802 -51.577 1.00 74.00 1020 MET A N 1
ATOM 7526 C CA . MET A 1 1020 ? 11.803 -5.628 -51.664 1.00 74.00 1020 MET A CA 1
ATOM 7527 C C . MET A 1 1020 ? 11.729 -4.930 -53.030 1.00 74.00 1020 MET A C 1
ATOM 7529 O O . MET A 1 1020 ? 11.843 -3.708 -53.075 1.00 74.00 1020 MET A O 1
ATOM 7533 N N . SER A 1 1021 ? 11.486 -5.650 -54.133 1.00 73.38 1021 SER A N 1
ATOM 7534 C CA . SER A 1 1021 ? 11.385 -5.033 -55.466 1.00 73.38 1021 SER A CA 1
ATOM 7535 C C . SER A 1 1021 ? 10.110 -4.195 -55.632 1.00 73.38 1021 SER A C 1
ATOM 7537 O O . SER A 1 1021 ? 10.104 -3.221 -56.387 1.00 73.38 1021 SER A O 1
ATOM 7539 N N . ALA A 1 1022 ? 9.057 -4.517 -54.873 1.00 75.69 1022 ALA A N 1
ATOM 7540 C CA . ALA A 1 1022 ? 7.820 -3.749 -54.817 1.00 75.69 1022 ALA A CA 1
ATOM 7541 C C . ALA A 1 1022 ? 7.880 -2.578 -53.816 1.00 75.69 1022 ALA A C 1
ATOM 7543 O O . ALA A 1 1022 ? 7.366 -1.500 -54.121 1.00 75.69 1022 ALA A O 1
ATOM 7544 N N . VAL A 1 1023 ? 8.496 -2.756 -52.635 1.00 79.25 1023 VAL A N 1
ATOM 7545 C CA . VAL A 1 1023 ? 8.455 -1.737 -51.560 1.00 79.25 1023 VAL A CA 1
ATOM 7546 C C . VAL A 1 1023 ? 9.643 -0.770 -51.535 1.00 79.25 1023 VAL A C 1
ATOM 7548 O O . VAL A 1 1023 ? 9.451 0.406 -51.220 1.00 79.25 1023 VAL A O 1
ATOM 7551 N N . LEU A 1 1024 ? 10.855 -1.206 -51.902 1.00 79.62 1024 LEU A N 1
ATOM 7552 C CA . LEU A 1 1024 ? 12.059 -0.363 -51.854 1.00 79.62 1024 LEU A CA 1
ATOM 7553 C C . LEU A 1 1024 ? 11.972 0.888 -52.756 1.00 79.62 1024 LEU A C 1
ATOM 7555 O O . LEU A 1 1024 ? 12.416 1.947 -52.305 1.00 79.62 1024 LEU A O 1
ATOM 7559 N N . PRO A 1 1025 ? 11.368 0.848 -53.967 1.00 77.88 1025 PRO A N 1
ATOM 7560 C CA . PRO A 1 1025 ? 11.151 2.056 -54.765 1.00 77.88 1025 PRO A CA 1
ATOM 7561 C C . PRO A 1 1025 ? 10.309 3.114 -54.043 1.00 77.88 1025 PRO A C 1
ATOM 7563 O O . PRO A 1 1025 ? 10.611 4.301 -54.142 1.00 77.88 1025 PRO A O 1
ATOM 7566 N N . ALA A 1 1026 ? 9.285 2.692 -53.295 1.00 75.88 1026 ALA A N 1
ATOM 7567 C CA . ALA A 1 1026 ? 8.397 3.595 -52.569 1.00 75.88 1026 ALA A CA 1
ATOM 7568 C C . ALA A 1 1026 ? 9.054 4.160 -51.298 1.00 75.88 1026 ALA A C 1
ATOM 7570 O O . ALA A 1 1026 ? 8.912 5.348 -51.023 1.00 75.88 1026 ALA A O 1
ATOM 7571 N N . GLU A 1 1027 ? 9.818 3.361 -50.546 1.00 82.31 1027 GLU A N 1
ATOM 7572 C CA . GLU A 1 1027 ? 10.520 3.856 -49.350 1.00 82.31 1027 GLU A CA 1
ATOM 7573 C C . GLU A 1 1027 ? 11.694 4.784 -49.705 1.00 82.31 1027 GLU A C 1
ATOM 7575 O O . GLU A 1 1027 ? 11.866 5.826 -49.071 1.00 82.31 1027 GLU A O 1
ATOM 7580 N N . LEU A 1 1028 ? 12.464 4.485 -50.760 1.00 78.19 1028 LEU A N 1
ATOM 7581 C CA . LEU A 1 1028 ? 13.507 5.405 -51.228 1.00 78.19 1028 LEU A CA 1
ATOM 7582 C C . LEU A 1 1028 ? 12.905 6.687 -51.826 1.00 78.19 1028 LEU A C 1
ATOM 7584 O O . LEU A 1 1028 ? 13.465 7.766 -51.628 1.00 78.19 1028 LEU A O 1
ATOM 7588 N N . ALA A 1 1029 ? 11.732 6.623 -52.465 1.00 73.81 1029 ALA A N 1
ATOM 7589 C CA . ALA A 1 1029 ? 10.989 7.820 -52.862 1.00 73.81 1029 ALA A CA 1
ATOM 7590 C C . ALA A 1 1029 ? 10.450 8.624 -51.659 1.00 73.81 1029 ALA A C 1
ATOM 7592 O O . ALA A 1 1029 ? 10.484 9.855 -51.685 1.00 73.81 1029 ALA A O 1
ATOM 7593 N N . ALA A 1 1030 ? 10.069 7.959 -50.561 1.00 72.88 1030 ALA A N 1
ATOM 7594 C CA . ALA A 1 1030 ? 9.659 8.581 -49.296 1.00 72.88 1030 ALA A CA 1
ATOM 7595 C C . ALA A 1 1030 ? 10.786 9.370 -48.583 1.00 72.88 1030 ALA A C 1
ATOM 7597 O O . ALA A 1 1030 ? 10.571 9.924 -47.500 1.00 72.88 1030 ALA A O 1
ATOM 7598 N N . THR A 1 1031 ? 11.999 9.422 -49.146 1.00 70.62 1031 THR A N 1
ATOM 7599 C CA . THR A 1 1031 ? 13.070 10.358 -48.733 1.00 70.62 1031 THR A CA 1
ATOM 7600 C C . THR A 1 1031 ? 12.900 11.759 -49.336 1.00 70.62 1031 THR A C 1
ATOM 7602 O O . THR A 1 1031 ? 13.488 12.719 -48.839 1.00 70.62 1031 THR A O 1
ATOM 7605 N N . GLY A 1 1032 ? 12.088 11.901 -50.392 1.00 63.59 1032 GLY A N 1
ATOM 7606 C CA . GLY A 1 1032 ? 11.694 13.188 -50.972 1.00 63.59 1032 GLY A CA 1
ATOM 7607 C C . GLY A 1 1032 ? 10.569 13.886 -50.199 1.00 63.59 1032 GLY A C 1
ATOM 7608 O O . GLY A 1 1032 ? 10.456 15.105 -50.257 1.00 63.59 1032 GLY A O 1
ATOM 7609 N N . GLU A 1 1033 ? 9.778 13.128 -49.433 1.00 64.06 1033 GLU A N 1
ATOM 7610 C CA . GLU A 1 1033 ? 8.665 13.617 -48.596 1.00 64.06 1033 GLU A CA 1
ATOM 7611 C C . GLU A 1 1033 ? 9.058 13.816 -47.120 1.00 64.06 1033 GLU A C 1
ATOM 7613 O O . GLU A 1 1033 ? 8.198 13.913 -46.246 1.00 64.06 1033 GLU A O 1
ATOM 7618 N N . TRP A 1 1034 ? 10.356 13.840 -46.807 1.00 71.62 1034 TRP A N 1
ATOM 7619 C CA . TRP A 1 1034 ? 10.833 13.934 -45.426 1.00 71.62 1034 TRP A CA 1
ATOM 7620 C C . TRP A 1 1034 ? 10.401 15.266 -44.779 1.00 71.62 1034 TRP A C 1
ATOM 7622 O O . TRP A 1 1034 ? 10.715 16.323 -45.338 1.00 71.62 1034 TRP A O 1
ATOM 7632 N N . PRO A 1 1035 ? 9.716 15.265 -43.615 1.00 59.88 1035 PRO A N 1
ATOM 7633 C CA . PRO A 1 1035 ? 9.337 16.511 -42.961 1.00 59.88 1035 PRO A CA 1
ATOM 7634 C C . PRO A 1 1035 ? 10.549 17.389 -42.630 1.00 59.88 1035 PRO A C 1
ATOM 7636 O O . PRO A 1 1035 ? 11.539 16.919 -42.075 1.00 59.88 1035 PRO A O 1
ATOM 7639 N N . ALA A 1 1036 ? 10.439 18.691 -42.904 1.00 56.66 1036 ALA A N 1
ATOM 7640 C CA . ALA A 1 1036 ? 11.392 19.718 -42.458 1.00 56.66 1036 ALA A CA 1
ATOM 7641 C C . ALA A 1 1036 ? 11.206 20.102 -40.968 1.00 56.66 1036 ALA A C 1
ATOM 7643 O O . ALA A 1 1036 ? 11.605 21.179 -40.534 1.00 56.66 1036 ALA A O 1
ATOM 7644 N N . ASP A 1 1037 ? 10.536 19.231 -40.221 1.00 57.28 1037 ASP A N 1
ATOM 7645 C CA . ASP A 1 1037 ? 10.028 19.372 -38.862 1.00 57.28 1037 ASP A CA 1
ATOM 7646 C C . ASP A 1 1037 ? 10.600 18.176 -38.092 1.00 57.28 1037 ASP A C 1
ATOM 7648 O O . ASP A 1 1037 ? 10.319 17.032 -38.450 1.00 57.28 1037 ASP A O 1
ATOM 7652 N N . GLU A 1 1038 ? 11.487 18.429 -37.124 1.00 53.22 1038 GLU A N 1
ATOM 7653 C CA . GLU A 1 1038 ? 12.287 17.383 -36.462 1.00 53.22 1038 GLU A CA 1
ATOM 7654 C C . GLU A 1 1038 ? 11.414 16.367 -35.703 1.00 53.22 1038 GLU A C 1
ATOM 7656 O O . GLU A 1 1038 ? 11.737 15.179 -35.652 1.00 53.22 1038 GLU A O 1
ATOM 7661 N N . GLU A 1 1039 ? 10.276 16.817 -35.173 1.00 51.28 1039 GLU A N 1
ATOM 7662 C CA . GLU A 1 1039 ? 9.333 16.011 -34.397 1.00 51.28 1039 GLU A CA 1
ATOM 7663 C C . GLU A 1 1039 ? 8.572 15.043 -35.319 1.00 51.28 1039 GLU A C 1
ATOM 7665 O O . GLU A 1 1039 ? 8.585 13.829 -35.103 1.00 51.28 1039 GLU A O 1
ATOM 7670 N N . LYS A 1 1040 ? 8.043 15.542 -36.445 1.00 56.75 1040 LYS A N 1
ATOM 7671 C CA . LYS A 1 1040 ? 7.417 14.708 -37.494 1.00 56.75 1040 LYS A CA 1
ATOM 7672 C C . LYS A 1 1040 ? 8.427 13.844 -38.246 1.00 56.75 1040 LYS A C 1
ATOM 7674 O O . LYS A 1 1040 ? 8.073 12.782 -38.755 1.00 56.75 1040 LYS A O 1
ATOM 7679 N N . ALA A 1 1041 ? 9.688 14.268 -38.335 1.00 57.53 1041 ALA A N 1
ATOM 7680 C CA . ALA A 1 1041 ? 10.751 13.444 -38.898 1.00 57.53 1041 ALA A CA 1
ATOM 7681 C C . ALA A 1 1041 ? 11.040 12.228 -38.004 1.00 57.53 1041 ALA A C 1
ATOM 7683 O O . ALA A 1 1041 ? 11.215 11.131 -38.537 1.00 57.53 1041 ALA A O 1
ATOM 7684 N N . ALA A 1 1042 ? 11.032 12.392 -36.674 1.00 56.16 1042 ALA A N 1
ATOM 7685 C CA . ALA A 1 1042 ? 11.234 11.302 -35.718 1.00 56.16 1042 ALA A CA 1
ATOM 7686 C C . ALA A 1 1042 ? 10.131 10.226 -35.795 1.00 56.16 1042 ALA A C 1
ATOM 7688 O O . ALA A 1 1042 ? 10.444 9.036 -35.745 1.00 56.16 1042 ALA A O 1
ATOM 7689 N N . GLU A 1 1043 ? 8.868 10.616 -36.009 1.00 57.06 1043 GLU A N 1
ATOM 7690 C CA . GLU A 1 1043 ? 7.723 9.693 -36.150 1.00 57.06 1043 GLU A CA 1
ATOM 7691 C C . GLU A 1 1043 ? 7.862 8.685 -37.310 1.00 57.06 1043 GLU A C 1
ATOM 7693 O O . GLU A 1 1043 ? 7.267 7.606 -37.260 1.00 57.06 1043 GLU A O 1
ATOM 7698 N N . VAL A 1 1044 ? 8.665 9.018 -38.331 1.00 61.91 1044 VAL A N 1
ATOM 7699 C CA . VAL A 1 1044 ? 8.940 8.188 -39.524 1.00 61.91 1044 VAL A CA 1
ATOM 7700 C C . VAL A 1 1044 ? 10.434 7.876 -39.714 1.00 61.91 1044 VAL A C 1
ATOM 7702 O O . VAL A 1 1044 ? 10.860 7.485 -40.805 1.00 61.91 1044 VAL A O 1
ATOM 7705 N N . ALA A 1 1045 ? 11.252 8.060 -38.674 1.00 67.06 1045 ALA A N 1
ATOM 7706 C CA . ALA A 1 1045 ? 12.689 7.780 -38.712 1.00 67.06 1045 ALA A CA 1
ATOM 7707 C C . ALA A 1 1045 ? 13.032 6.297 -38.464 1.00 67.06 1045 ALA A C 1
ATOM 7709 O O . ALA A 1 1045 ? 14.174 5.896 -38.684 1.00 67.06 1045 ALA A O 1
ATOM 7710 N N . GLU A 1 1046 ? 12.056 5.496 -38.031 1.00 75.62 1046 GLU A N 1
ATOM 7711 C CA . GLU A 1 1046 ? 12.164 4.055 -37.778 1.00 75.62 1046 GLU A CA 1
ATOM 7712 C C . GLU A 1 1046 ? 10.993 3.317 -38.421 1.00 75.62 1046 GLU A C 1
ATOM 7714 O O . GLU A 1 1046 ? 9.840 3.485 -38.005 1.00 75.62 1046 GLU A O 1
ATOM 7719 N N . VAL A 1 1047 ? 11.309 2.508 -39.435 1.00 78.75 1047 VAL A N 1
ATOM 7720 C CA . VAL A 1 1047 ? 10.345 1.801 -40.281 1.00 78.75 1047 VAL A CA 1
ATOM 7721 C C . VAL A 1 1047 ? 10.699 0.314 -40.376 1.00 78.75 1047 VAL A C 1
ATOM 7723 O O . VAL A 1 1047 ? 11.813 -0.029 -40.747 1.00 78.75 1047 VAL A O 1
ATOM 7726 N N . ALA A 1 1048 ? 9.762 -0.585 -40.094 1.00 77.31 1048 ALA A N 1
ATOM 7727 C CA . ALA A 1 1048 ? 9.894 -2.023 -40.333 1.00 77.31 1048 ALA A CA 1
ATOM 7728 C C . ALA A 1 1048 ? 8.782 -2.492 -41.279 1.00 77.31 1048 ALA A C 1
ATOM 7730 O O . ALA A 1 1048 ? 7.618 -2.184 -41.050 1.00 77.31 1048 ALA A O 1
ATOM 7731 N N . TYR A 1 1049 ? 9.116 -3.226 -42.334 1.00 77.19 1049 TYR A N 1
ATOM 7732 C CA . TYR A 1 1049 ? 8.161 -3.837 -43.252 1.00 77.19 1049 TYR A CA 1
ATOM 7733 C C . TYR A 1 1049 ? 7.792 -5.239 -42.763 1.00 77.19 1049 TYR A C 1
ATOM 7735 O O . TYR A 1 1049 ? 8.652 -6.108 -42.629 1.00 77.19 1049 TYR A O 1
ATOM 7743 N N . ILE A 1 1050 ? 6.504 -5.430 -42.487 1.00 70.50 1050 ILE A N 1
ATOM 7744 C CA . ILE A 1 1050 ? 5.896 -6.577 -41.812 1.00 70.50 1050 ILE A CA 1
ATOM 7745 C C . ILE A 1 1050 ? 4.885 -7.192 -42.782 1.00 70.50 1050 ILE A C 1
ATOM 7747 O O . ILE A 1 1050 ? 3.865 -6.571 -43.054 1.00 70.50 1050 ILE A O 1
ATOM 7751 N N . GLN A 1 1051 ? 5.142 -8.374 -43.351 1.00 68.06 1051 GLN A N 1
ATOM 7752 C CA . GLN A 1 1051 ? 4.275 -8.941 -44.410 1.00 68.06 1051 GLN A CA 1
ATOM 7753 C C . GLN A 1 1051 ? 4.077 -7.972 -45.606 1.00 68.06 1051 GLN A C 1
ATOM 7755 O O . GLN A 1 1051 ? 3.014 -7.918 -46.221 1.00 68.06 1051 GLN A O 1
ATOM 7760 N N . SER A 1 1052 ? 5.109 -7.180 -45.933 1.00 71.69 1052 SER A N 1
ATOM 7761 C CA . SER A 1 1052 ? 5.073 -6.015 -46.844 1.00 71.69 1052 SER A CA 1
ATOM 7762 C C . SER A 1 1052 ? 4.246 -4.788 -46.389 1.00 71.69 1052 SER A C 1
ATOM 7764 O O . SER A 1 1052 ? 4.209 -3.797 -47.120 1.00 71.69 1052 SER A O 1
ATOM 7766 N N . GLU A 1 1053 ? 3.645 -4.776 -45.193 1.00 75.75 1053 GLU A N 1
ATOM 7767 C CA . GLU A 1 1053 ? 3.034 -3.584 -44.579 1.00 75.75 1053 GLU A CA 1
ATOM 7768 C C . GLU A 1 1053 ? 4.076 -2.758 -43.798 1.00 75.75 1053 GLU A C 1
ATOM 7770 O O . GLU A 1 1053 ? 4.804 -3.259 -42.944 1.00 75.75 1053 GLU A O 1
ATOM 7775 N N . ARG A 1 1054 ? 4.165 -1.464 -44.100 1.00 81.94 1054 ARG A N 1
ATOM 7776 C CA . ARG A 1 1054 ? 5.147 -0.516 -43.549 1.00 81.94 1054 ARG A CA 1
ATOM 7777 C C . ARG A 1 1054 ? 4.789 -0.122 -42.110 1.00 81.94 1054 ARG A C 1
ATOM 7779 O O . ARG A 1 1054 ? 3.676 0.347 -41.916 1.00 81.94 1054 ARG A O 1
ATOM 7786 N N . CYS A 1 1055 ? 5.685 -0.251 -41.123 1.00 71.44 1055 CYS A N 1
ATOM 7787 C CA . CYS A 1 1055 ? 5.338 -0.113 -39.693 1.00 71.44 1055 CYS A CA 1
ATOM 7788 C C . CYS A 1 1055 ? 6.385 0.578 -38.766 1.00 71.44 1055 CYS A C 1
ATOM 7790 O O . CYS A 1 1055 ? 7.509 0.792 -39.191 1.00 71.44 1055 CYS A O 1
ATOM 7792 N N . THR A 1 1056 ? 6.062 0.919 -37.498 1.00 71.81 1056 THR A N 1
ATOM 7793 C CA . THR A 1 1056 ? 6.909 1.701 -36.536 1.00 71.81 1056 THR A CA 1
ATOM 7794 C C . THR A 1 1056 ? 6.600 1.430 -35.024 1.00 71.81 1056 THR A C 1
ATOM 7796 O O . THR A 1 1056 ? 5.447 1.146 -34.708 1.00 71.81 1056 THR A O 1
ATOM 7799 N N . PRO A 1 1057 ? 7.542 1.480 -34.047 1.00 58.06 1057 PRO A N 1
ATOM 7800 C CA . PRO A 1 1057 ? 7.348 0.915 -32.684 1.00 58.06 1057 PRO A CA 1
ATOM 7801 C C . PRO A 1 1057 ? 6.763 1.873 -31.608 1.00 58.06 1057 PRO A C 1
ATOM 7803 O O . PRO A 1 1057 ? 6.916 3.084 -31.742 1.00 58.06 1057 PRO A O 1
ATOM 7806 N N . ARG A 1 1058 ? 6.115 1.365 -30.528 1.00 54.66 1058 ARG A N 1
ATOM 7807 C CA . ARG A 1 1058 ? 5.483 2.131 -29.395 1.00 54.66 1058 ARG A CA 1
ATOM 7808 C C . ARG A 1 1058 ? 5.464 1.355 -28.032 1.00 54.66 1058 ARG A C 1
ATOM 7810 O O . ARG A 1 1058 ? 5.508 0.127 -28.057 1.00 54.66 1058 ARG A O 1
ATOM 7817 N N . LEU A 1 1059 ? 5.354 2.031 -26.861 1.00 43.94 1059 LEU A N 1
ATOM 7818 C CA . LEU A 1 1059 ? 5.510 1.482 -25.469 1.00 43.94 1059 LEU A CA 1
ATOM 7819 C C . LEU A 1 1059 ? 4.217 1.349 -24.589 1.00 43.94 1059 LEU A C 1
ATOM 7821 O O . LEU A 1 1059 ? 3.713 2.285 -23.986 1.00 43.94 1059 LEU A O 1
ATOM 7825 N N . LYS A 1 1060 ? 3.725 0.142 -24.379 1.00 44.47 1060 LYS A N 1
ATOM 7826 C CA . LYS A 1 1060 ? 2.516 -0.225 -23.612 1.00 44.47 1060 LYS A CA 1
ATOM 7827 C C . LYS A 1 1060 ? 2.475 0.206 -22.112 1.00 44.47 1060 LYS A C 1
ATOM 7829 O O . LYS A 1 1060 ? 3.531 0.409 -21.527 1.00 44.47 1060 LYS A O 1
ATOM 7834 N N . LEU A 1 1061 ? 1.275 0.301 -21.506 1.00 42.25 1061 LEU A N 1
ATOM 7835 C CA . LEU A 1 1061 ? 0.883 0.694 -20.126 1.00 42.25 1061 LEU A CA 1
ATOM 7836 C C . LEU A 1 1061 ? -0.452 -0.014 -19.741 1.00 42.25 1061 LEU A C 1
ATOM 7838 O O . LEU A 1 1061 ? -1.455 0.231 -20.414 1.00 42.25 1061 LEU A O 1
ATOM 7842 N N . THR A 1 1062 ? -0.509 -0.893 -18.713 1.00 40.38 1062 THR A N 1
ATOM 7843 C CA . THR A 1 1062 ? -1.581 -1.938 -18.659 1.00 40.38 1062 THR A CA 1
ATOM 7844 C C . THR A 1 1062 ? -1.960 -2.525 -17.265 1.00 40.38 1062 THR A C 1
ATOM 7846 O O . THR A 1 1062 ? -1.076 -2.695 -16.428 1.00 40.38 1062 THR A O 1
ATOM 7849 N N . PRO A 1 1063 ? -3.229 -2.956 -17.025 1.00 40.03 1063 PRO A N 1
ATOM 7850 C CA . PRO A 1 1063 ? -3.702 -3.703 -15.831 1.00 40.03 1063 PRO A CA 1
ATOM 7851 C C . PRO A 1 1063 ? -3.048 -5.058 -15.530 1.00 40.03 1063 PRO A C 1
ATOM 7853 O O . PRO A 1 1063 ? -3.038 -5.950 -16.377 1.00 40.03 1063 PRO A O 1
ATOM 7856 N N . VAL A 1 1064 ? -2.675 -5.262 -14.268 1.00 37.47 1064 VAL A N 1
ATOM 7857 C CA . VAL A 1 1064 ? -2.229 -6.541 -13.684 1.00 37.47 1064 VAL A CA 1
ATOM 7858 C C . VAL A 1 1064 ? -3.317 -7.071 -12.750 1.00 37.47 1064 VAL A C 1
ATOM 7860 O O . VAL A 1 1064 ? -3.830 -6.279 -11.959 1.00 37.47 1064 VAL A O 1
ATOM 7863 N N . PRO A 1 1065 ? -3.704 -8.360 -12.820 1.00 39.00 1065 PRO A N 1
ATOM 7864 C CA . PRO A 1 1065 ? -4.630 -8.930 -11.850 1.00 39.00 1065 PRO A CA 1
ATOM 7865 C C . PRO A 1 1065 ? -3.969 -8.985 -10.459 1.00 39.00 1065 PRO A C 1
ATOM 7867 O O . PRO A 1 1065 ? -2.780 -9.302 -10.375 1.00 39.00 1065 PRO A O 1
ATOM 7870 N N . PRO A 1 1066 ? -4.706 -8.702 -9.371 1.00 37.97 1066 PRO A N 1
ATOM 7871 C CA . PRO A 1 1066 ? -4.205 -8.879 -8.010 1.00 37.97 1066 PRO A CA 1
ATOM 7872 C C . PRO A 1 1066 ? -3.706 -10.307 -7.766 1.00 37.97 1066 PRO A C 1
ATOM 7874 O O . PRO A 1 1066 ? -4.305 -11.269 -8.250 1.00 37.97 1066 PRO A O 1
ATOM 7877 N N . ALA A 1 1067 ? -2.606 -10.437 -7.022 1.00 40.84 1067 ALA A N 1
ATOM 7878 C CA . ALA A 1 1067 ? -2.025 -11.736 -6.706 1.00 40.84 1067 ALA A CA 1
ATOM 7879 C C . ALA A 1 1067 ? -2.936 -12.496 -5.731 1.00 40.84 1067 ALA A C 1
ATOM 7881 O O . ALA A 1 1067 ? -3.248 -11.988 -4.653 1.00 40.84 1067 ALA A O 1
ATOM 7882 N N . THR A 1 1068 ? -3.361 -13.705 -6.100 1.00 37.75 1068 THR A N 1
ATOM 7883 C CA . THR A 1 1068 ? -4.341 -14.491 -5.313 1.00 37.75 1068 THR A CA 1
ATOM 7884 C C . THR A 1 1068 ? -3.799 -15.828 -4.810 1.00 37.75 1068 THR A C 1
ATOM 7886 O O . THR A 1 1068 ? -4.451 -16.497 -4.004 1.00 37.75 1068 THR A O 1
ATOM 7889 N N . GLN A 1 1069 ? -2.593 -16.218 -5.227 1.00 41.97 1069 GLN A N 1
ATOM 7890 C CA . GLN A 1 1069 ? -1.961 -17.460 -4.788 1.00 41.97 1069 GLN A CA 1
ATOM 7891 C C . GLN A 1 1069 ? -1.168 -17.291 -3.484 1.00 41.97 1069 GLN A C 1
ATOM 7893 O O . GLN A 1 1069 ? -0.295 -16.433 -3.363 1.00 41.97 1069 GLN A O 1
ATOM 7898 N N . LYS A 1 1070 ? -1.431 -18.177 -2.516 1.00 49.88 1070 LYS A N 1
ATOM 7899 C CA . LYS A 1 1070 ? -0.551 -18.404 -1.359 1.00 49.88 1070 LYS A CA 1
ATOM 7900 C C . LYS A 1 1070 ? 0.580 -19.352 -1.762 1.00 49.88 1070 LYS A C 1
ATOM 7902 O O . LYS A 1 1070 ? 0.355 -20.265 -2.554 1.00 49.88 1070 LYS A O 1
ATOM 7907 N N . LEU A 1 1071 ? 1.771 -19.171 -1.191 1.00 58.06 1071 LEU A N 1
ATOM 7908 C CA . LEU A 1 1071 ? 2.920 -20.040 -1.466 1.00 58.06 1071 LEU A CA 1
ATOM 7909 C C . LEU A 1 1071 ? 2.657 -21.484 -0.995 1.00 58.06 1071 LEU A C 1
ATOM 7911 O O . LEU A 1 1071 ? 2.016 -21.703 0.036 1.00 58.06 1071 LEU A O 1
ATOM 7915 N N . GLU A 1 1072 ? 3.194 -22.478 -1.715 1.00 54.72 1072 GLU A N 1
ATOM 7916 C CA . GLU A 1 1072 ? 3.209 -23.867 -1.237 1.00 54.72 1072 GLU A CA 1
ATOM 7917 C C . GLU A 1 1072 ? 4.001 -23.948 0.078 1.00 54.72 1072 GLU A C 1
ATOM 7919 O O . GLU A 1 1072 ? 5.216 -23.752 0.100 1.00 54.72 1072 GLU A O 1
ATOM 7924 N N . ALA A 1 1073 ? 3.318 -24.273 1.179 1.00 55.03 1073 ALA A N 1
ATOM 7925 C CA . ALA A 1 1073 ? 3.885 -24.218 2.530 1.00 55.03 1073 ALA A CA 1
ATOM 7926 C C . ALA A 1 1073 ? 5.067 -25.180 2.780 1.00 55.03 1073 ALA A C 1
ATOM 7928 O O . ALA A 1 1073 ? 5.767 -25.039 3.783 1.00 55.03 1073 ALA A O 1
ATOM 7929 N N . ASP A 1 1074 ? 5.282 -26.138 1.876 1.00 65.19 1074 ASP A N 1
ATOM 7930 C CA . ASP A 1 1074 ? 6.311 -27.178 1.957 1.00 65.19 1074 ASP A CA 1
ATOM 7931 C C . ASP A 1 1074 ? 7.470 -26.931 0.962 1.00 65.19 1074 ASP A C 1
ATOM 7933 O O . ASP A 1 1074 ? 8.262 -27.828 0.673 1.00 65.19 1074 ASP A O 1
ATOM 7937 N N . GLY A 1 1075 ? 7.579 -25.708 0.428 1.00 75.12 1075 GLY A N 1
ATOM 7938 C CA . GLY A 1 1075 ? 8.706 -25.245 -0.379 1.00 75.12 1075 GLY A CA 1
ATOM 7939 C C . GLY A 1 1075 ? 9.788 -24.521 0.431 1.00 75.12 1075 GLY A C 1
ATOM 7940 O O . GLY A 1 1075 ? 9.529 -23.897 1.462 1.00 75.12 1075 GLY A O 1
ATOM 7941 N N . SER A 1 1076 ? 11.021 -24.562 -0.074 1.00 84.12 1076 SER A N 1
ATOM 7942 C CA . SER A 1 1076 ? 12.061 -23.597 0.292 1.00 84.12 1076 SER A CA 1
ATOM 7943 C C . SER A 1 1076 ? 12.168 -22.476 -0.739 1.00 84.12 1076 SER A C 1
ATOM 7945 O O . SER A 1 1076 ? 12.008 -22.696 -1.944 1.00 84.12 1076 SER A O 1
ATOM 7947 N N . HIS A 1 1077 ? 12.452 -21.272 -0.247 1.00 87.94 1077 HIS A N 1
ATOM 7948 C CA . HIS A 1 1077 ? 12.616 -20.067 -1.050 1.00 87.94 1077 HIS A CA 1
ATOM 7949 C C . HIS A 1 1077 ? 13.951 -19.411 -0.708 1.00 87.94 1077 HIS A C 1
ATOM 7951 O O . HIS A 1 1077 ? 14.377 -19.414 0.449 1.00 87.94 1077 HIS A O 1
ATOM 7957 N N . MET A 1 1078 ? 14.661 -18.883 -1.697 1.00 88.94 1078 MET A N 1
ATOM 7958 C CA . MET A 1 1078 ? 16.056 -18.474 -1.504 1.00 88.94 1078 MET A CA 1
ATOM 7959 C C . MET A 1 1078 ? 16.313 -17.076 -2.075 1.00 88.94 1078 MET A C 1
ATOM 7961 O O . MET A 1 1078 ? 15.535 -16.593 -2.896 1.00 88.94 1078 MET A O 1
ATOM 7965 N N . ILE A 1 1079 ? 17.305 -16.355 -1.542 1.00 90.06 1079 ILE A N 1
ATOM 7966 C CA . ILE A 1 1079 ? 17.464 -14.919 -1.810 1.00 90.06 1079 ILE A CA 1
ATOM 7967 C C . ILE A 1 1079 ? 18.932 -14.507 -1.964 1.00 90.06 1079 ILE A C 1
ATOM 7969 O O . ILE A 1 1079 ? 19.742 -14.473 -1.020 1.00 90.06 1079 ILE A O 1
ATOM 7973 N N . SER A 1 1080 ? 19.265 -14.101 -3.185 1.00 83.44 1080 SER A N 1
ATOM 7974 C CA . SER A 1 1080 ? 20.521 -13.447 -3.530 1.00 83.44 1080 SER A CA 1
ATOM 7975 C C . SER A 1 1080 ? 20.633 -12.116 -2.830 1.00 83.44 1080 SER A C 1
ATOM 7977 O O . SER A 1 1080 ? 19.659 -11.394 -2.762 1.00 83.44 1080 SER A O 1
ATOM 7979 N N . GLY A 1 1081 ? 21.780 -11.807 -2.227 1.00 80.06 1081 GLY A N 1
ATOM 7980 C CA . GLY A 1 1081 ? 21.918 -10.580 -1.444 1.00 80.06 1081 GLY A CA 1
ATOM 7981 C C . GLY A 1 1081 ? 20.894 -10.442 -0.320 1.00 80.06 1081 GLY A C 1
ATOM 7982 O O . GLY A 1 1081 ? 20.668 -9.326 0.138 1.00 80.06 1081 GLY A O 1
ATOM 7983 N N . GLY A 1 1082 ? 20.352 -11.564 0.179 1.00 80.44 1082 GLY A N 1
ATOM 7984 C CA . GLY A 1 1082 ? 19.433 -11.681 1.325 1.00 80.44 1082 GLY A CA 1
ATOM 7985 C C . GLY A 1 1082 ? 19.963 -11.151 2.667 1.00 80.44 1082 GLY A C 1
ATOM 7986 O O . GLY A 1 1082 ? 19.504 -11.566 3.718 1.00 80.44 1082 GLY A O 1
ATOM 7987 N N . PHE A 1 1083 ? 20.971 -10.281 2.637 1.00 81.19 1083 PHE A N 1
ATOM 7988 C CA . PHE A 1 1083 ? 21.613 -9.598 3.755 1.00 81.19 1083 PHE A CA 1
ATOM 7989 C C . PHE A 1 1083 ? 21.790 -8.084 3.520 1.00 81.19 1083 PHE A C 1
ATOM 7991 O O . PHE A 1 1083 ? 22.339 -7.404 4.385 1.00 81.19 1083 PHE A O 1
ATOM 7998 N N . GLY A 1 1084 ? 21.384 -7.556 2.359 1.00 73.06 1084 GLY A N 1
ATOM 7999 C CA . GLY A 1 1084 ? 21.076 -6.133 2.189 1.00 73.06 1084 GLY A CA 1
ATOM 8000 C C . GLY A 1 1084 ? 19.600 -5.886 2.512 1.00 73.06 1084 GLY A C 1
ATOM 8001 O O . GLY A 1 1084 ? 18.802 -6.819 2.421 1.00 73.06 1084 GLY A O 1
ATOM 8002 N N . GLY A 1 1085 ? 19.217 -4.651 2.859 1.00 65.25 1085 GLY A N 1
ATOM 8003 C CA . GLY A 1 1085 ? 17.831 -4.321 3.261 1.00 65.25 1085 GLY A CA 1
ATOM 8004 C C . GLY A 1 1085 ? 16.785 -4.700 2.213 1.00 65.25 1085 GLY A C 1
ATOM 8005 O O . GLY A 1 1085 ? 15.665 -5.081 2.529 1.00 65.25 1085 GLY A O 1
ATOM 8006 N N . LEU A 1 1086 ? 17.225 -4.708 0.963 1.00 63.44 1086 LEU A N 1
ATOM 8007 C CA . LEU A 1 1086 ? 16.533 -5.180 -0.217 1.00 63.44 1086 LEU A CA 1
ATOM 8008 C C . LEU A 1 1086 ? 16.139 -6.665 -0.121 1.00 63.44 1086 LEU A C 1
ATOM 8010 O O . LEU A 1 1086 ? 14.959 -6.993 -0.025 1.00 63.44 1086 LEU A O 1
ATOM 8014 N N . GLY A 1 1087 ? 17.130 -7.560 -0.051 1.00 72.62 1087 GLY A N 1
ATOM 8015 C CA . GLY A 1 1087 ? 16.917 -8.999 0.098 1.00 72.62 1087 GLY A CA 1
ATOM 8016 C C . GLY A 1 1087 ? 16.303 -9.407 1.443 1.00 72.62 1087 GLY A C 1
ATOM 8017 O O . GLY A 1 1087 ? 15.582 -10.398 1.494 1.00 72.62 1087 GLY A O 1
ATOM 8018 N N . LEU A 1 1088 ? 16.535 -8.641 2.515 1.00 76.25 1088 LEU A N 1
ATOM 8019 C CA . LEU A 1 1088 ? 15.878 -8.852 3.813 1.00 76.25 1088 LEU A CA 1
ATOM 8020 C C . LEU A 1 1088 ? 14.396 -8.446 3.791 1.00 76.25 1088 LEU A C 1
ATOM 8022 O O . LEU A 1 1088 ? 13.583 -9.141 4.389 1.00 76.25 1088 LEU A O 1
ATOM 8026 N N . SER A 1 1089 ? 14.020 -7.387 3.061 1.00 69.00 1089 SER A N 1
ATOM 8027 C CA . SER A 1 1089 ? 12.606 -7.017 2.887 1.00 69.00 1089 SER A CA 1
ATOM 8028 C C . SER A 1 1089 ? 11.840 -8.132 2.183 1.00 69.00 1089 SER A C 1
ATOM 8030 O O . SER A 1 1089 ? 10.811 -8.575 2.674 1.00 69.00 1089 SER A O 1
ATOM 8032 N N . ILE A 1 1090 ? 12.388 -8.652 1.082 1.00 71.19 1090 ILE A N 1
ATOM 8033 C CA . ILE A 1 1090 ? 11.815 -9.798 0.362 1.00 71.19 1090 ILE A CA 1
ATOM 8034 C C . ILE A 1 1090 ? 11.680 -11.021 1.279 1.00 71.19 1090 ILE A C 1
ATOM 8036 O O . ILE A 1 1090 ? 10.681 -11.731 1.210 1.00 71.19 1090 ILE A O 1
ATOM 8040 N N . ALA A 1 1091 ? 12.684 -11.282 2.123 1.00 79.75 1091 ALA A N 1
ATOM 8041 C CA . ALA A 1 1091 ? 12.652 -12.401 3.057 1.00 79.75 1091 ALA A CA 1
ATOM 8042 C C . ALA A 1 1091 ? 11.434 -12.322 3.980 1.00 79.75 1091 ALA A C 1
ATOM 8044 O O . ALA A 1 1091 ? 10.735 -13.319 4.135 1.00 79.75 1091 ALA A O 1
ATOM 8045 N N . GLN A 1 1092 ? 11.163 -11.138 4.532 1.00 73.75 1092 GLN A N 1
ATOM 8046 C CA . GLN A 1 1092 ? 10.014 -10.907 5.399 1.00 73.75 1092 GLN A CA 1
ATOM 8047 C C . GLN A 1 1092 ? 8.689 -11.115 4.649 1.00 73.75 1092 GLN A C 1
ATOM 8049 O O . GLN A 1 1092 ? 7.890 -11.945 5.073 1.00 73.75 1092 GLN A O 1
ATOM 8054 N N . GLU A 1 1093 ? 8.515 -10.491 3.476 1.00 69.38 1093 GLU A N 1
ATOM 8055 C CA . GLU A 1 1093 ? 7.301 -10.667 2.657 1.00 69.38 1093 GLU A CA 1
ATOM 8056 C C . GLU A 1 1093 ? 7.032 -12.145 2.318 1.00 69.38 1093 GLU A C 1
ATOM 8058 O O . GLU A 1 1093 ? 5.886 -12.585 2.329 1.00 69.38 1093 GLU A O 1
ATOM 8063 N N . LEU A 1 1094 ? 8.073 -12.950 2.063 1.00 72.44 1094 LEU A N 1
ATOM 8064 C CA . LEU A 1 1094 ? 7.905 -14.386 1.823 1.00 72.44 1094 LEU A CA 1
ATOM 8065 C C . LEU A 1 1094 ? 7.441 -15.145 3.079 1.00 72.44 1094 LEU A C 1
ATOM 8067 O O . LEU A 1 1094 ? 6.608 -16.041 2.940 1.00 72.44 1094 LEU A O 1
ATOM 8071 N N . VAL A 1 1095 ? 7.919 -14.804 4.287 1.00 75.44 1095 VAL A N 1
ATOM 8072 C CA . VAL A 1 1095 ? 7.376 -15.378 5.542 1.00 75.44 1095 VAL A CA 1
ATOM 8073 C C . VAL A 1 1095 ? 5.902 -15.022 5.697 1.00 75.44 1095 VAL A C 1
ATOM 8075 O O . VAL A 1 1095 ? 5.096 -15.897 6.011 1.00 75.44 1095 VAL A O 1
ATOM 8078 N N . ASP A 1 1096 ? 5.543 -13.766 5.436 1.00 63.25 1096 ASP A N 1
ATOM 8079 C CA . ASP A 1 1096 ? 4.175 -13.267 5.598 1.00 63.25 1096 ASP A CA 1
ATOM 8080 C C . ASP A 1 1096 ? 3.214 -13.865 4.546 1.00 63.25 1096 ASP A C 1
ATOM 8082 O O . ASP A 1 1096 ? 2.048 -14.133 4.842 1.00 63.25 1096 ASP A O 1
ATOM 8086 N N . MET A 1 1097 ? 3.727 -14.216 3.359 1.00 62.91 1097 MET A N 1
ATOM 8087 C CA . MET A 1 1097 ? 3.054 -15.049 2.346 1.00 62.91 1097 MET A CA 1
ATOM 8088 C C . MET A 1 1097 ? 3.016 -16.557 2.685 1.00 62.91 1097 MET A C 1
ATOM 8090 O O . MET A 1 1097 ? 2.408 -17.338 1.946 1.00 62.91 1097 MET A O 1
ATOM 8094 N N . GLY A 1 1098 ? 3.629 -16.982 3.797 1.00 71.00 1098 GLY A N 1
ATOM 8095 C CA . GLY A 1 1098 ? 3.546 -18.338 4.355 1.00 71.00 1098 GLY A CA 1
ATOM 8096 C C . GLY A 1 1098 ? 4.782 -19.233 4.182 1.00 71.00 1098 GLY A C 1
ATOM 8097 O O . GLY A 1 1098 ? 4.708 -20.416 4.526 1.00 71.00 1098 GLY A O 1
ATOM 8098 N N . ALA A 1 1099 ? 5.908 -18.722 3.670 1.00 79.50 1099 ALA A N 1
ATOM 8099 C CA . ALA A 1 1099 ? 7.124 -19.509 3.445 1.00 79.50 1099 ALA A CA 1
ATOM 8100 C C . ALA A 1 1099 ? 7.717 -20.066 4.753 1.00 79.50 1099 ALA A C 1
ATOM 8102 O O . ALA A 1 1099 ? 8.012 -19.323 5.690 1.00 79.50 1099 ALA A O 1
ATOM 8103 N N . ARG A 1 1100 ? 7.968 -21.383 4.799 1.00 83.38 1100 ARG A N 1
ATOM 8104 C CA . ARG A 1 1100 ? 8.487 -22.074 6.000 1.00 83.38 1100 ARG A CA 1
ATOM 8105 C C . ARG A 1 1100 ? 9.986 -22.369 5.984 1.00 83.38 1100 ARG A C 1
ATOM 8107 O O . ARG A 1 1100 ? 10.552 -22.682 7.032 1.00 83.38 1100 ARG A O 1
ATOM 8114 N N . SER A 1 1101 ? 10.650 -22.252 4.837 1.00 87.56 1101 SER A N 1
ATOM 8115 C CA . SER A 1 1101 ? 12.108 -22.369 4.722 1.00 87.56 1101 SER A CA 1
ATOM 8116 C C . SER A 1 1101 ? 12.648 -21.251 3.839 1.00 87.56 1101 SER A C 1
ATOM 8118 O O . SER A 1 1101 ? 12.273 -21.133 2.671 1.00 87.56 1101 SER A O 1
ATOM 8120 N N . LEU A 1 1102 ? 13.525 -20.427 4.416 1.00 90.94 1102 LEU A N 1
ATOM 8121 C CA . LEU A 1 1102 ? 14.161 -19.298 3.751 1.00 90.94 1102 LEU A CA 1
ATOM 8122 C C . LEU A 1 1102 ? 15.669 -19.453 3.748 1.00 90.94 1102 LEU A C 1
ATOM 8124 O O . LEU A 1 1102 ? 16.283 -19.851 4.734 1.00 90.94 1102 LEU A O 1
ATOM 8128 N N . LEU A 1 1103 ? 16.286 -19.104 2.633 1.00 91.31 1103 LEU A N 1
ATOM 8129 C CA . LEU A 1 1103 ? 17.684 -19.394 2.376 1.00 91.31 1103 LEU A CA 1
ATOM 8130 C C . LEU A 1 1103 ? 18.360 -18.057 1.983 1.00 91.31 1103 LEU A C 1
ATOM 8132 O O . LEU A 1 1103 ? 18.233 -17.574 0.861 1.00 91.31 1103 LEU A O 1
ATOM 8136 N N . LEU A 1 1104 ? 19.037 -17.403 2.937 1.00 92.62 1104 LEU A N 1
ATOM 8137 C CA . LEU A 1 1104 ? 19.558 -16.028 2.798 1.00 92.62 1104 LEU A CA 1
ATOM 8138 C C . LEU A 1 1104 ? 21.075 -15.980 2.684 1.00 92.62 1104 LEU A C 1
ATOM 8140 O O . LEU A 1 1104 ? 21.784 -16.505 3.551 1.00 92.62 1104 LEU A O 1
ATOM 8144 N N . LEU A 1 1105 ? 21.598 -15.388 1.602 1.00 88.88 1105 LEU A N 1
ATOM 8145 C CA . LEU A 1 1105 ? 22.990 -15.663 1.255 1.00 88.88 1105 LEU A CA 1
ATOM 8146 C C . LEU A 1 1105 ? 23.789 -14.505 0.568 1.00 88.88 1105 LEU A C 1
ATOM 8148 O O . LEU A 1 1105 ? 23.346 -13.927 -0.425 1.00 88.88 1105 LEU A O 1
ATOM 8152 N N . SER A 1 1106 ? 24.990 -14.206 1.104 1.00 88.19 1106 SER A N 1
ATOM 8153 C CA . SER A 1 1106 ? 26.090 -13.307 0.628 1.00 88.19 1106 SER A CA 1
ATOM 8154 C C . SER A 1 1106 ? 27.445 -13.857 1.177 1.00 88.19 1106 SER A C 1
ATOM 8156 O O . SER A 1 1106 ? 27.365 -14.589 2.163 1.00 88.19 1106 SER A O 1
ATOM 8158 N N . ARG A 1 1107 ? 28.672 -13.586 0.648 1.00 82.25 1107 ARG A N 1
ATOM 8159 C CA . ARG A 1 1107 ? 29.981 -14.193 1.136 1.00 82.25 1107 ARG A CA 1
ATOM 8160 C C . ARG A 1 1107 ? 30.072 -14.340 2.631 1.00 82.25 1107 ARG A C 1
ATOM 8162 O O . ARG A 1 1107 ? 30.388 -15.406 3.146 1.00 82.25 1107 ARG A O 1
ATOM 8169 N N . SER A 1 1108 ? 29.794 -13.253 3.337 1.00 79.88 1108 SER A N 1
ATOM 8170 C CA . SER A 1 1108 ? 29.969 -13.200 4.779 1.00 79.88 1108 SER A CA 1
ATOM 8171 C C . SER A 1 1108 ? 29.086 -14.216 5.510 1.00 79.88 1108 SER A C 1
ATOM 8173 O O . SER A 1 1108 ? 29.427 -14.595 6.627 1.00 79.88 1108 SER A O 1
ATOM 8175 N N . GLY A 1 1109 ? 27.978 -14.660 4.901 1.00 74.25 1109 GLY A N 1
ATOM 8176 C CA . GLY A 1 1109 ? 26.928 -15.458 5.546 1.00 74.25 1109 GLY A CA 1
ATOM 8177 C C . GLY A 1 1109 ? 26.308 -14.724 6.724 1.00 74.25 1109 GLY A C 1
ATOM 8178 O O . GLY A 1 1109 ? 25.883 -15.337 7.696 1.00 74.25 1109 GLY A O 1
ATOM 8179 N N . ARG A 1 1110 ? 26.403 -13.396 6.664 1.00 78.31 1110 ARG A N 1
ATOM 8180 C CA . ARG A 1 1110 ? 26.162 -12.436 7.728 1.00 78.31 1110 ARG A CA 1
ATOM 8181 C C . ARG A 1 1110 ? 25.719 -11.140 7.077 1.00 78.31 1110 ARG A C 1
ATOM 8183 O O . ARG A 1 1110 ? 26.294 -10.730 6.057 1.00 78.31 1110 ARG A O 1
ATOM 8190 N N . VAL A 1 1111 ? 24.777 -10.506 7.751 1.00 79.44 1111 VAL A N 1
ATOM 8191 C CA . VAL A 1 1111 ? 24.399 -9.101 7.641 1.00 79.44 1111 VAL A CA 1
ATOM 8192 C C . VAL A 1 1111 ? 25.639 -8.187 7.708 1.00 79.44 1111 VAL A C 1
ATOM 8194 O O . VAL A 1 1111 ? 26.683 -8.574 8.243 1.00 79.44 1111 VAL A O 1
ATOM 8197 N N . ALA A 1 1112 ? 25.546 -6.978 7.150 1.00 74.75 1112 ALA A N 1
ATOM 8198 C CA . ALA A 1 1112 ? 26.544 -5.927 7.364 1.00 74.75 1112 ALA A CA 1
ATOM 8199 C C . ALA A 1 1112 ? 26.605 -5.475 8.842 1.00 74.75 1112 ALA A C 1
ATOM 8201 O O . ALA A 1 1112 ? 25.736 -5.806 9.645 1.00 74.75 1112 ALA A O 1
ATOM 8202 N N . SER A 1 1113 ? 27.624 -4.700 9.218 1.00 71.31 1113 SER A N 1
ATOM 8203 C CA . SER A 1 1113 ? 27.666 -3.998 10.511 1.00 71.31 1113 SER A CA 1
ATOM 8204 C C . SER A 1 1113 ? 26.807 -2.727 10.454 1.00 71.31 1113 SER A C 1
ATOM 8206 O O . SER A 1 1113 ? 27.329 -1.618 10.535 1.00 71.31 1113 SER A O 1
ATOM 8208 N N . ASP A 1 1114 ? 25.514 -2.929 10.219 1.00 78.44 1114 ASP A N 1
ATOM 8209 C CA . ASP A 1 1114 ? 24.464 -1.922 10.110 1.00 78.44 1114 ASP A CA 1
ATOM 8210 C C . ASP A 1 1114 ? 23.331 -2.342 11.053 1.00 78.44 1114 ASP A C 1
ATOM 8212 O O . ASP A 1 1114 ? 22.805 -3.452 10.924 1.00 78.44 1114 ASP A O 1
ATOM 8216 N N . ASP A 1 1115 ? 22.993 -1.495 12.023 1.00 70.25 1115 ASP A N 1
ATOM 8217 C CA . ASP A 1 1115 ? 22.099 -1.873 13.122 1.00 70.25 1115 ASP A CA 1
ATOM 8218 C C . ASP A 1 1115 ? 20.668 -2.179 12.643 1.00 70.25 1115 ASP A C 1
ATOM 8220 O O . ASP A 1 1115 ? 20.018 -3.078 13.181 1.00 70.25 1115 ASP A O 1
ATOM 8224 N N . LYS A 1 1116 ? 20.200 -1.511 11.578 1.00 68.69 1116 LYS A N 1
ATOM 8225 C CA . LYS A 1 1116 ? 18.872 -1.740 10.992 1.00 68.69 1116 LYS A CA 1
ATOM 8226 C C . LYS A 1 1116 ? 18.810 -3.086 10.281 1.00 68.69 1116 LYS A C 1
ATOM 8228 O O . LYS A 1 1116 ? 17.873 -3.854 10.492 1.00 68.69 1116 LYS A O 1
ATOM 8233 N N . LEU A 1 1117 ? 19.823 -3.412 9.479 1.00 72.19 1117 LEU A N 1
ATOM 8234 C CA . LEU A 1 1117 ? 19.877 -4.713 8.810 1.00 72.19 1117 LEU A CA 1
ATOM 8235 C C . LEU A 1 1117 ? 20.034 -5.865 9.819 1.00 72.19 1117 LEU A C 1
ATOM 8237 O O . LEU A 1 1117 ? 19.527 -6.963 9.580 1.00 72.19 1117 LEU A O 1
ATOM 8241 N N . GLN A 1 1118 ? 20.723 -5.633 10.945 1.00 79.75 1118 GLN A N 1
ATOM 8242 C CA . GLN A 1 1118 ? 20.850 -6.618 12.030 1.00 79.75 1118 GLN A CA 1
ATOM 8243 C C . GLN A 1 1118 ? 19.507 -6.842 12.734 1.00 79.75 1118 GLN A C 1
ATOM 8245 O O . GLN A 1 1118 ? 19.152 -7.994 12.984 1.00 79.75 1118 GLN A O 1
ATOM 8250 N N . GLN A 1 1119 ? 18.739 -5.775 12.988 1.00 74.88 1119 GLN A N 1
ATOM 8251 C CA . GLN A 1 1119 ? 17.380 -5.869 13.527 1.00 74.88 1119 GLN A CA 1
ATOM 8252 C C . GLN A 1 1119 ? 16.463 -6.685 12.600 1.00 74.88 1119 GLN A C 1
ATOM 8254 O O . GLN A 1 1119 ? 15.922 -7.695 13.044 1.00 74.88 1119 GLN A O 1
ATOM 8259 N N . MET A 1 1120 ? 16.373 -6.329 11.312 1.00 73.94 1120 MET A N 1
ATOM 8260 C CA . MET A 1 1120 ? 15.530 -7.044 10.335 1.00 73.94 1120 MET A CA 1
ATOM 8261 C C . MET A 1 1120 ? 15.862 -8.543 10.257 1.00 73.94 1120 MET A C 1
ATOM 8263 O O . MET A 1 1120 ? 14.979 -9.388 10.132 1.00 73.94 1120 MET A O 1
ATOM 8267 N N . PHE A 1 1121 ? 17.147 -8.903 10.340 1.00 83.62 1121 PHE A N 1
ATOM 8268 C CA . PHE A 1 1121 ? 17.559 -10.306 10.346 1.00 83.62 1121 PHE A CA 1
ATOM 8269 C C . PHE A 1 1121 ? 17.227 -11.016 11.669 1.00 83.62 1121 PHE A C 1
ATOM 8271 O O . PHE A 1 1121 ? 16.852 -12.186 11.641 1.00 83.62 1121 PHE A O 1
ATOM 8278 N N . ALA A 1 1122 ? 17.322 -10.335 12.815 1.00 82.50 1122 ALA A N 1
ATOM 8279 C CA . ALA A 1 1122 ? 16.932 -10.892 14.111 1.00 82.50 1122 ALA A CA 1
ATOM 8280 C C . ALA A 1 1122 ? 15.411 -11.120 14.214 1.00 82.50 1122 ALA A C 1
ATOM 8282 O O . ALA A 1 1122 ? 14.985 -12.152 14.730 1.00 82.50 1122 ALA A O 1
ATOM 8283 N N . GLU A 1 1123 ? 14.605 -10.205 13.672 1.00 77.25 1123 GLU A N 1
ATOM 8284 C CA . GLU A 1 1123 ? 13.147 -10.338 13.546 1.00 77.25 1123 GLU A CA 1
ATOM 8285 C C . GLU A 1 1123 ? 12.784 -11.547 12.673 1.00 77.25 1123 GLU A C 1
ATOM 8287 O O . GLU A 1 1123 ? 12.026 -12.421 13.100 1.00 77.25 1123 GLU A O 1
ATOM 8292 N N . LEU A 1 1124 ? 13.427 -11.684 11.510 1.00 80.69 1124 LEU A N 1
ATOM 8293 C CA . LEU A 1 1124 ? 13.246 -12.839 10.632 1.00 80.69 1124 LEU A CA 1
ATOM 8294 C C . LEU A 1 1124 ? 13.696 -14.162 11.289 1.00 80.69 1124 LEU A C 1
ATOM 8296 O O . LEU A 1 1124 ? 13.058 -15.196 11.093 1.00 80.69 1124 LEU A O 1
ATOM 8300 N N . GLN A 1 1125 ? 14.761 -14.153 12.102 1.00 83.00 1125 GLN A N 1
ATOM 8301 C CA . GLN A 1 1125 ? 15.193 -15.320 12.889 1.00 83.00 1125 GLN A CA 1
ATOM 8302 C C . GLN A 1 1125 ? 14.264 -15.658 14.070 1.00 83.00 1125 GLN A C 1
ATOM 8304 O O . GLN A 1 1125 ? 14.329 -16.779 14.574 1.00 83.00 1125 GLN A O 1
ATOM 8309 N N . ALA A 1 1126 ? 13.414 -14.725 14.509 1.00 78.75 1126 ALA A N 1
ATOM 8310 C CA . ALA A 1 1126 ? 12.364 -14.959 15.503 1.00 78.75 1126 ALA A CA 1
ATOM 8311 C C . ALA A 1 1126 ? 11.028 -15.414 14.875 1.00 78.75 1126 ALA A C 1
ATOM 8313 O O . ALA A 1 1126 ? 10.089 -15.754 15.598 1.00 78.75 1126 ALA A O 1
ATOM 8314 N N . SER A 1 1127 ? 10.935 -15.425 13.542 1.00 78.25 1127 SER A N 1
ATOM 8315 C CA . SER A 1 1127 ? 9.776 -15.918 12.795 1.00 78.25 1127 SER A CA 1
ATOM 8316 C C . SER A 1 1127 ? 9.651 -17.456 12.856 1.00 78.25 1127 SER A C 1
ATOM 8318 O O . SER A 1 1127 ? 10.618 -18.147 13.187 1.00 78.25 1127 SER A O 1
ATOM 8320 N N . PRO A 1 1128 ? 8.487 -18.043 12.507 1.00 74.69 1128 PRO A N 1
ATOM 8321 C CA . PRO A 1 1128 ? 8.333 -19.499 12.426 1.00 74.69 1128 PRO A CA 1
ATOM 8322 C C . PRO A 1 1128 ? 9.031 -20.140 11.208 1.00 74.69 1128 PRO A C 1
ATOM 8324 O O . PRO A 1 1128 ? 8.959 -21.360 11.048 1.00 74.69 1128 PRO A O 1
ATOM 8327 N N . ALA A 1 1129 ? 9.681 -19.359 10.336 1.00 82.12 1129 ALA A N 1
ATOM 8328 C CA . ALA A 1 1129 ? 10.379 -19.866 9.159 1.00 82.12 1129 ALA A CA 1
ATOM 8329 C C . ALA A 1 1129 ? 11.814 -20.311 9.490 1.00 82.12 1129 ALA A C 1
ATOM 8331 O O . ALA A 1 1129 ? 12.555 -19.648 10.215 1.00 82.12 1129 ALA A O 1
ATOM 8332 N N . THR A 1 1130 ? 12.263 -21.417 8.895 1.00 87.88 1130 THR A N 1
ATOM 8333 C CA . THR A 1 1130 ? 13.648 -21.879 9.051 1.00 87.88 1130 THR A CA 1
ATOM 8334 C C . THR A 1 1130 ? 14.570 -21.049 8.157 1.00 87.88 1130 THR A C 1
ATOM 8336 O O . THR A 1 1130 ? 14.689 -21.316 6.962 1.00 87.88 1130 THR A O 1
ATOM 8339 N N . VAL A 1 1131 ? 15.221 -20.033 8.732 1.00 90.69 1131 VAL A N 1
ATOM 8340 C CA . VAL A 1 1131 ? 16.147 -19.135 8.021 1.00 90.69 1131 VAL A CA 1
ATOM 8341 C C . VAL A 1 1131 ? 17.565 -19.713 7.998 1.00 90.69 1131 VAL A C 1
ATOM 8343 O O . VAL A 1 1131 ? 18.315 -19.624 8.974 1.00 90.69 1131 VAL A O 1
ATOM 8346 N N . HIS A 1 1132 ? 17.990 -20.265 6.862 1.00 88.19 1132 HIS A N 1
ATOM 8347 C CA . HIS A 1 1132 ? 19.357 -20.736 6.678 1.00 88.19 1132 HIS A CA 1
ATOM 8348 C C . HIS A 1 1132 ? 20.250 -19.635 6.082 1.00 88.19 1132 HIS A C 1
ATOM 8350 O O . HIS A 1 1132 ? 20.350 -19.451 4.868 1.00 88.19 1132 HIS A O 1
ATOM 8356 N N . ALA A 1 1133 ? 20.957 -18.932 6.965 1.00 89.75 1133 ALA A N 1
ATOM 8357 C CA . ALA A 1 1133 ? 22.045 -18.025 6.616 1.00 89.75 1133 ALA A CA 1
ATOM 8358 C C . ALA A 1 1133 ? 23.270 -18.809 6.113 1.00 89.75 1133 ALA A C 1
ATOM 8360 O O . ALA A 1 1133 ? 23.932 -19.496 6.897 1.00 89.75 1133 ALA A O 1
ATOM 8361 N N . TRP A 1 1134 ? 23.609 -18.721 4.824 1.00 89.00 1134 TRP A N 1
ATOM 8362 C CA . TRP A 1 1134 ? 24.813 -19.372 4.287 1.00 89.00 1134 TRP A CA 1
ATOM 8363 C C . TRP A 1 1134 ? 25.847 -18.342 3.792 1.00 89.00 1134 TRP A C 1
ATOM 8365 O O . TRP A 1 1134 ? 25.504 -17.279 3.280 1.00 89.00 1134 TRP A O 1
ATOM 8375 N N . SER A 1 1135 ? 27.134 -18.670 3.978 1.00 86.81 1135 SER A N 1
ATOM 8376 C CA . SER A 1 1135 ? 28.299 -17.916 3.482 1.00 86.81 1135 SER A CA 1
ATOM 8377 C C . SER A 1 1135 ? 28.456 -18.180 1.997 1.00 86.81 1135 SER A C 1
ATOM 8379 O O . SER A 1 1135 ? 28.641 -19.332 1.582 1.00 86.81 1135 SER A O 1
ATOM 8381 N N . CYS A 1 1136 ? 28.154 -17.136 1.226 1.00 83.94 1136 CYS A N 1
ATOM 8382 C CA . CYS A 1 1136 ? 27.475 -17.337 -0.032 1.00 83.94 1136 CYS A CA 1
ATOM 8383 C C . CYS A 1 1136 ? 27.590 -16.234 -1.056 1.00 83.94 1136 CYS A C 1
ATOM 8385 O O . CYS A 1 1136 ? 26.740 -15.370 -1.223 1.00 83.94 1136 CYS A O 1
ATOM 8387 N N . ASP A 1 1137 ? 28.638 -16.337 -1.819 1.00 84.44 1137 ASP A N 1
ATOM 8388 C CA . ASP A 1 1137 ? 29.024 -15.380 -2.793 1.00 84.44 1137 ASP A CA 1
ATOM 8389 C C . ASP A 1 1137 ? 28.394 -15.853 -4.144 1.00 84.44 1137 ASP A C 1
ATOM 8391 O O . ASP A 1 1137 ? 28.689 -16.901 -4.691 1.00 84.44 1137 ASP A O 1
ATOM 8395 N N . VAL A 1 1138 ? 27.419 -15.143 -4.707 1.00 76.69 1138 VAL A N 1
ATOM 8396 C CA . VAL A 1 1138 ? 26.795 -15.451 -6.019 1.00 76.69 1138 VAL A CA 1
ATOM 8397 C C . VAL A 1 1138 ? 27.779 -15.866 -7.155 1.00 76.69 1138 VAL A C 1
ATOM 8399 O O . VAL A 1 1138 ? 27.735 -17.017 -7.580 1.00 76.69 1138 VAL A O 1
ATOM 8402 N N . ALA A 1 1139 ? 28.665 -14.981 -7.640 1.00 74.06 1139 ALA A N 1
ATOM 8403 C CA . ALA A 1 1139 ? 29.454 -15.064 -8.900 1.00 74.06 1139 ALA A CA 1
ATOM 8404 C C . ALA A 1 1139 ? 29.711 -16.381 -9.643 1.00 74.06 1139 ALA A C 1
ATOM 8406 O O . ALA A 1 1139 ? 29.320 -16.510 -10.792 1.00 74.06 1139 ALA A O 1
ATOM 8407 N N . ASP A 1 1140 ? 30.588 -17.238 -9.116 1.00 78.50 1140 ASP A N 1
ATOM 8408 C CA . ASP A 1 1140 ? 31.558 -17.960 -9.944 1.00 78.50 1140 ASP A CA 1
ATOM 8409 C C . ASP A 1 1140 ? 31.752 -19.403 -9.531 1.00 78.50 1140 ASP A C 1
ATOM 8411 O O . ASP A 1 1140 ? 31.500 -19.795 -8.406 1.00 78.50 1140 ASP A O 1
ATOM 8415 N N . ALA A 1 1141 ? 32.224 -20.191 -10.481 1.00 74.44 1141 ALA A N 1
ATOM 8416 C CA . ALA A 1 1141 ? 32.163 -21.630 -10.512 1.00 74.44 1141 ALA A CA 1
ATOM 8417 C C . ALA A 1 1141 ? 33.297 -22.357 -9.794 1.00 74.44 1141 ALA A C 1
ATOM 8419 O O . ALA A 1 1141 ? 33.237 -23.581 -9.722 1.00 74.44 1141 ALA A O 1
ATOM 8420 N N . ALA A 1 1142 ? 34.329 -21.668 -9.297 1.00 76.44 1142 ALA A N 1
ATOM 8421 C CA . ALA A 1 1142 ? 35.329 -22.290 -8.430 1.00 76.44 1142 ALA A CA 1
ATOM 8422 C C . ALA A 1 1142 ? 34.797 -22.463 -7.016 1.00 76.44 1142 ALA A C 1
ATOM 8424 O O . ALA A 1 1142 ? 35.422 -23.187 -6.249 1.00 76.44 1142 ALA A O 1
ATOM 8425 N N . LYS A 1 1143 ? 33.653 -21.841 -6.697 1.00 79.44 1143 LYS A N 1
ATOM 8426 C CA . LYS A 1 1143 ? 32.630 -22.548 -5.944 1.00 79.44 1143 LYS A CA 1
ATOM 8427 C C . LYS A 1 1143 ? 31.393 -22.736 -6.835 1.00 79.44 1143 LYS A C 1
ATOM 8429 O O . LYS A 1 1143 ? 31.396 -23.796 -7.437 1.00 79.44 1143 LYS A O 1
ATOM 8434 N N . THR A 1 1144 ? 30.445 -21.789 -7.022 1.00 81.50 1144 THR A N 1
ATOM 8435 C CA . THR A 1 1144 ? 29.062 -21.766 -7.663 1.00 81.50 1144 THR A CA 1
ATOM 8436 C C . THR A 1 1144 ? 28.648 -22.695 -8.825 1.00 81.50 1144 THR A C 1
ATOM 8438 O O . THR A 1 1144 ? 27.527 -22.641 -9.318 1.00 81.50 1144 THR A O 1
ATOM 8441 N N . ARG A 1 1145 ? 29.419 -23.734 -9.109 1.00 81.38 1145 ARG A N 1
ATOM 8442 C CA . ARG A 1 1145 ? 28.895 -25.103 -9.006 1.00 81.38 1145 ARG A CA 1
ATOM 8443 C C . ARG A 1 1145 ? 28.463 -25.478 -7.588 1.00 81.38 1145 ARG A C 1
ATOM 8445 O O . ARG A 1 1145 ? 27.322 -25.868 -7.411 1.00 81.38 1145 ARG A O 1
ATOM 8452 N N . GLU A 1 1146 ? 29.375 -25.385 -6.622 1.00 82.38 1146 GLU A N 1
ATOM 8453 C CA . GLU A 1 1146 ? 29.439 -25.981 -5.273 1.00 82.38 1146 GLU A CA 1
ATOM 8454 C C . GLU A 1 1146 ? 28.193 -25.751 -4.342 1.00 82.38 1146 GLU A C 1
ATOM 8456 O O . GLU A 1 1146 ? 28.384 -25.738 -3.139 1.00 82.38 1146 GLU A O 1
ATOM 8461 N N . MET A 1 1147 ? 26.934 -25.519 -4.768 1.00 86.94 1147 MET A N 1
ATOM 8462 C CA . MET A 1 1147 ? 25.768 -25.335 -3.860 1.00 86.94 1147 MET A CA 1
ATOM 8463 C C . MET A 1 1147 ? 24.816 -26.531 -3.754 1.00 86.94 1147 MET A C 1
ATOM 8465 O O . MET A 1 1147 ? 24.886 -27.261 -2.770 1.00 86.94 1147 MET A O 1
ATOM 8469 N N . LEU A 1 1148 ? 23.840 -26.656 -4.661 1.00 82.94 1148 LEU A N 1
ATOM 8470 C CA . LEU A 1 1148 ? 22.502 -27.186 -4.338 1.00 82.94 1148 LEU A CA 1
ATOM 8471 C C . LEU A 1 1148 ? 22.412 -28.695 -4.131 1.00 82.94 1148 LEU A C 1
ATOM 8473 O O . LEU A 1 1148 ? 21.334 -29.223 -3.883 1.00 82.94 1148 LEU A O 1
ATOM 8477 N N . GLN A 1 1149 ? 23.538 -29.397 -4.098 1.00 82.25 1149 GLN A N 1
ATOM 8478 C CA . GLN A 1 1149 ? 23.559 -30.674 -3.388 1.00 82.25 1149 GLN A CA 1
ATOM 8479 C C . GLN A 1 1149 ? 23.316 -30.479 -1.874 1.00 82.25 1149 GLN A C 1
ATOM 8481 O O . GLN A 1 1149 ? 22.872 -31.416 -1.224 1.00 82.25 1149 GLN A O 1
ATOM 8486 N N . LYS A 1 1150 ? 23.486 -29.259 -1.330 1.00 82.75 1150 LYS A N 1
ATOM 8487 C CA . LYS A 1 1150 ? 23.039 -28.867 0.020 1.00 82.75 1150 LYS A CA 1
ATOM 8488 C C . LYS A 1 1150 ? 21.552 -28.499 0.123 1.00 82.75 1150 LYS A C 1
ATOM 8490 O O . LYS A 1 1150 ? 20.997 -28.616 1.206 1.00 82.75 1150 LYS A O 1
ATOM 8495 N N . THR A 1 1151 ? 20.869 -28.108 -0.957 1.00 81.44 1151 THR A N 1
ATOM 8496 C CA . THR A 1 1151 ? 19.388 -28.072 -0.923 1.00 81.44 1151 THR A CA 1
ATOM 8497 C C . THR A 1 1151 ? 18.787 -29.434 -1.214 1.00 81.44 1151 THR A C 1
ATOM 8499 O O . THR A 1 1151 ? 17.788 -29.775 -0.606 1.00 81.44 1151 THR A O 1
ATOM 8502 N N . LYS A 1 1152 ? 19.475 -30.295 -1.979 1.00 76.75 1152 LYS A N 1
ATOM 8503 C CA . LYS A 1 1152 ? 19.227 -31.751 -1.963 1.00 76.75 1152 LYS A CA 1
ATOM 8504 C C . LYS A 1 1152 ? 19.571 -32.410 -0.613 1.00 76.75 1152 LYS A C 1
ATOM 8506 O O . LYS A 1 1152 ? 19.417 -33.619 -0.485 1.00 76.75 1152 LYS A O 1
ATOM 8511 N N . SER A 1 1153 ? 20.037 -31.638 0.376 1.00 75.50 1153 SER A N 1
ATOM 8512 C CA . SER A 1 1153 ? 20.152 -32.037 1.783 1.00 75.50 1153 SER A CA 1
ATOM 8513 C C . SER A 1 1153 ? 19.297 -31.164 2.721 1.00 75.50 1153 SER A C 1
ATOM 8515 O O . SER A 1 1153 ? 19.629 -31.038 3.900 1.00 75.50 1153 SER A O 1
ATOM 8517 N N . LEU A 1 1154 ? 18.248 -30.522 2.199 1.00 78.56 1154 LEU A N 1
ATOM 8518 C CA . LEU A 1 1154 ? 17.115 -30.009 2.971 1.00 78.56 1154 LEU A CA 1
ATOM 8519 C C . LEU A 1 1154 ? 15.939 -30.979 2.802 1.00 78.56 1154 LEU A C 1
ATOM 8521 O O . LEU A 1 1154 ? 15.824 -31.634 1.767 1.00 78.56 1154 LEU A O 1
ATOM 8525 N N . ASP A 1 1155 ? 15.061 -31.047 3.801 1.00 73.25 1155 ASP A N 1
ATOM 8526 C CA . ASP A 1 1155 ? 13.889 -31.936 3.777 1.00 73.25 1155 ASP A CA 1
ATOM 8527 C C . ASP A 1 1155 ? 12.745 -31.421 2.880 1.00 73.25 1155 ASP A C 1
ATOM 8529 O O . ASP A 1 1155 ? 11.808 -32.161 2.588 1.00 73.25 1155 ASP A O 1
ATOM 8533 N N . VAL A 1 1156 ? 12.826 -30.164 2.428 1.00 79.38 1156 VAL A N 1
ATOM 8534 C CA . VAL A 1 1156 ? 11.866 -29.530 1.513 1.00 79.38 1156 VAL A CA 1
ATOM 8535 C C . VAL A 1 1156 ? 12.477 -29.326 0.124 1.00 79.38 1156 VAL A C 1
ATOM 8537 O O . VAL A 1 1156 ? 13.638 -28.911 0.024 1.00 79.38 1156 VAL A O 1
ATOM 8540 N N . PRO A 1 1157 ? 11.716 -29.568 -0.963 1.00 80.12 1157 PRO A N 1
ATOM 8541 C CA . PRO A 1 1157 ? 12.126 -29.166 -2.294 1.00 80.12 1157 PRO A CA 1
ATOM 8542 C C . PRO A 1 1157 ? 12.243 -27.645 -2.373 1.00 80.12 1157 PRO A C 1
ATOM 8544 O O . PRO A 1 1157 ? 11.859 -26.879 -1.486 1.00 80.12 1157 PRO A O 1
ATOM 8547 N N . LEU A 1 1158 ? 12.809 -27.204 -3.476 1.00 82.12 1158 LEU A N 1
ATOM 8548 C CA . LEU A 1 1158 ? 13.157 -25.822 -3.699 1.00 82.12 1158 LEU A CA 1
ATOM 8549 C C . LEU A 1 1158 ? 12.168 -25.254 -4.709 1.00 82.12 1158 LEU A C 1
ATOM 8551 O O . LEU A 1 1158 ? 11.930 -25.900 -5.726 1.00 82.12 1158 LEU A O 1
ATOM 8555 N N . ARG A 1 1159 ? 11.505 -24.142 -4.363 1.00 80.94 1159 ARG A N 1
ATOM 8556 C CA . ARG A 1 1159 ? 10.270 -23.698 -5.033 1.00 80.94 1159 ARG A CA 1
ATOM 8557 C C . ARG A 1 1159 ? 10.311 -22.294 -5.617 1.00 80.94 1159 ARG A C 1
ATOM 8559 O O . ARG A 1 1159 ? 9.695 -22.097 -6.664 1.00 80.94 1159 ARG A O 1
ATOM 8566 N N . SER A 1 1160 ? 11.040 -21.350 -5.019 1.00 79.38 1160 SER A N 1
ATOM 8567 C CA . SER A 1 1160 ? 11.329 -20.090 -5.713 1.00 79.38 1160 SER A CA 1
ATOM 8568 C C . SER A 1 1160 ? 12.578 -19.355 -5.259 1.00 79.38 1160 SER A C 1
ATOM 8570 O O . SER A 1 1160 ? 13.135 -19.664 -4.204 1.00 79.38 1160 SER A O 1
ATOM 8572 N N . VAL A 1 1161 ? 13.024 -18.359 -6.037 1.00 76.69 1161 VAL A N 1
ATOM 8573 C CA . VAL A 1 1161 ? 14.113 -17.460 -5.611 1.00 76.69 1161 VAL A CA 1
ATOM 8574 C C . VAL A 1 1161 ? 13.923 -16.049 -6.084 1.00 76.69 1161 VAL A C 1
ATOM 8576 O O . VAL A 1 1161 ? 13.539 -15.796 -7.224 1.00 76.69 1161 VAL A O 1
ATOM 8579 N N . VAL A 1 1162 ? 14.340 -15.139 -5.213 1.00 77.94 1162 VAL A N 1
ATOM 8580 C CA . VAL A 1 1162 ? 14.461 -13.722 -5.498 1.00 77.94 1162 VAL A CA 1
ATOM 8581 C C . VAL A 1 1162 ? 15.908 -13.265 -5.604 1.00 77.94 1162 VAL A C 1
ATOM 8583 O O . VAL A 1 1162 ? 16.753 -13.610 -4.778 1.00 77.94 1162 VAL A O 1
ATOM 8586 N N . HIS A 1 1163 ? 16.223 -12.478 -6.629 1.00 77.62 1163 HIS A N 1
ATOM 8587 C CA . HIS A 1 1163 ? 17.593 -12.092 -6.904 1.00 77.62 1163 HIS A CA 1
ATOM 8588 C C . HIS A 1 1163 ? 17.918 -10.692 -6.346 1.00 77.62 1163 HIS A C 1
ATOM 8590 O O . HIS A 1 1163 ? 17.473 -9.726 -6.930 1.00 77.62 1163 HIS A O 1
ATOM 8596 N N . ALA A 1 1164 ? 18.680 -10.530 -5.249 1.00 71.56 1164 ALA A N 1
ATOM 8597 C CA . ALA A 1 1164 ? 18.787 -9.236 -4.540 1.00 71.56 1164 ALA A CA 1
ATOM 8598 C C . ALA A 1 1164 ? 20.203 -8.735 -4.038 1.00 71.56 1164 ALA A C 1
ATOM 8600 O O . ALA A 1 1164 ? 20.256 -8.089 -2.993 1.00 71.56 1164 ALA A O 1
ATOM 8601 N N . ALA A 1 1165 ? 21.360 -8.938 -4.730 1.00 61.25 1165 ALA A N 1
ATOM 8602 C CA . ALA A 1 1165 ? 22.716 -8.452 -4.287 1.00 61.25 1165 ALA A CA 1
ATOM 8603 C C . ALA A 1 1165 ? 23.486 -7.435 -5.190 1.00 61.25 1165 ALA A C 1
ATOM 8605 O O . ALA A 1 1165 ? 23.933 -7.813 -6.264 1.00 61.25 1165 ALA A O 1
ATOM 8606 N N . GLY A 1 1166 ? 23.797 -6.199 -4.750 1.00 58.53 1166 GLY A N 1
ATOM 8607 C CA . GLY A 1 1166 ? 24.457 -5.194 -5.626 1.00 58.53 1166 GLY A CA 1
ATOM 8608 C C . GLY A 1 1166 ? 25.452 -4.182 -5.024 1.00 58.53 1166 GLY A C 1
ATOM 8609 O O . GLY A 1 1166 ? 25.745 -4.208 -3.831 1.00 58.53 1166 GLY A O 1
ATOM 8610 N N . ILE A 1 1167 ? 25.988 -3.323 -5.909 1.00 48.72 1167 ILE A N 1
ATOM 8611 C CA . ILE A 1 1167 ? 26.986 -2.241 -5.754 1.00 48.72 1167 ILE A CA 1
ATOM 8612 C C . ILE A 1 1167 ? 26.642 -1.037 -6.667 1.00 48.72 1167 ILE A C 1
ATOM 8614 O O . ILE A 1 1167 ? 26.623 -1.173 -7.887 1.00 48.72 1167 ILE A O 1
ATOM 8618 N N . ILE A 1 1168 ? 26.466 0.163 -6.109 1.00 45.12 1168 ILE A N 1
ATOM 8619 C CA . ILE A 1 1168 ? 26.262 1.427 -6.857 1.00 45.12 1168 ILE A CA 1
ATOM 8620 C C . ILE A 1 1168 ? 27.626 2.111 -7.120 1.00 45.12 1168 ILE A C 1
ATOM 8622 O O . ILE A 1 1168 ? 28.464 2.068 -6.225 1.00 45.12 1168 ILE A O 1
ATOM 8626 N N . ASP A 1 1169 ? 27.854 2.783 -8.262 1.00 38.34 1169 ASP A N 1
ATOM 8627 C CA . ASP A 1 1169 ? 29.048 3.643 -8.480 1.00 38.34 1169 ASP A CA 1
ATOM 8628 C C . ASP A 1 1169 ? 28.843 4.692 -9.591 1.00 38.34 1169 ASP A C 1
ATOM 8630 O O . ASP A 1 1169 ? 28.250 4.369 -10.622 1.00 38.34 1169 ASP A O 1
ATOM 8634 N N . PHE A 1 1170 ? 29.345 5.922 -9.388 1.00 41.94 1170 PHE A N 1
ATOM 8635 C CA . PHE A 1 1170 ? 29.030 7.131 -10.171 1.00 41.94 1170 PHE A CA 1
ATOM 8636 C C . PHE A 1 1170 ? 30.237 7.882 -10.754 1.00 41.94 1170 PHE A C 1
ATOM 8638 O O . PHE A 1 1170 ? 31.115 8.317 -10.011 1.00 41.94 1170 PHE A O 1
ATOM 8645 N N . CYS A 1 1171 ? 30.189 8.206 -12.056 1.00 35.25 1171 CYS A N 1
ATOM 8646 C CA . CYS A 1 1171 ? 31.044 9.234 -12.664 1.00 35.25 1171 CYS A CA 1
ATOM 8647 C C . CYS A 1 1171 ? 30.515 9.774 -14.013 1.00 35.25 1171 CYS A C 1
ATOM 8649 O O . CYS A 1 1171 ? 29.611 9.222 -14.636 1.00 35.25 1171 CYS A O 1
ATOM 8651 N N . GLU A 1 1172 ? 31.113 10.875 -14.471 1.00 36.28 1172 GLU A N 1
ATOM 8652 C CA . GLU A 1 1172 ? 30.849 11.511 -15.771 1.00 36.28 1172 GLU A CA 1
ATOM 8653 C C . GLU A 1 1172 ? 31.531 10.768 -16.935 1.00 36.28 1172 GLU A C 1
ATOM 8655 O O . GLU A 1 1172 ? 32.551 10.108 -16.735 1.00 36.28 1172 GLU A O 1
ATOM 8660 N N . LEU A 1 1173 ? 31.033 10.955 -18.168 1.00 34.84 1173 LEU A N 1
ATOM 8661 C CA . LEU A 1 1173 ? 31.541 10.293 -19.385 1.00 34.84 1173 LEU A CA 1
ATOM 8662 C C . LEU A 1 1173 ? 33.065 10.433 -19.563 1.00 34.84 1173 LEU A C 1
ATOM 8664 O O . LEU A 1 1173 ? 33.759 9.449 -19.784 1.00 34.84 1173 LEU A O 1
ATOM 8668 N N . GLY A 1 1174 ? 33.602 11.647 -19.383 1.00 34.16 1174 GLY A N 1
ATOM 8669 C CA . GLY A 1 1174 ? 35.038 11.931 -19.518 1.00 34.16 1174 GLY A CA 1
ATOM 8670 C C . GLY A 1 1174 ? 35.927 11.392 -18.387 1.00 34.16 1174 GLY A C 1
ATOM 8671 O O . GLY A 1 1174 ? 37.142 11.564 -18.448 1.00 34.16 1174 GLY A O 1
ATOM 8672 N N . ASN A 1 1175 ? 35.337 10.770 -17.361 1.00 37.31 1175 ASN A N 1
ATOM 8673 C CA . ASN A 1 1175 ? 36.022 10.201 -16.197 1.00 37.31 1175 ASN A CA 1
ATOM 8674 C C . ASN A 1 1175 ? 35.753 8.686 -16.025 1.00 37.31 1175 ASN A C 1
ATOM 8676 O O . ASN A 1 1175 ? 36.322 8.068 -15.123 1.00 37.31 1175 ASN A O 1
ATOM 8680 N N . LEU A 1 1176 ? 34.902 8.079 -16.863 1.00 36.84 1176 LEU A N 1
ATOM 8681 C CA . LEU A 1 1176 ? 34.527 6.666 -16.776 1.00 36.84 1176 LEU A CA 1
ATOM 8682 C C . LEU A 1 1176 ? 35.680 5.764 -17.230 1.00 36.84 1176 LEU A C 1
ATOM 8684 O O . LEU A 1 1176 ? 36.136 5.838 -18.368 1.00 36.84 1176 LEU A O 1
ATOM 8688 N N . THR A 1 1177 ? 36.143 4.880 -16.345 1.00 41.38 1177 THR A N 1
ATOM 8689 C CA . THR A 1 1177 ? 37.186 3.900 -16.673 1.00 41.38 1177 THR A CA 1
ATOM 8690 C C . THR A 1 1177 ? 36.583 2.518 -16.863 1.00 41.38 1177 THR A C 1
ATOM 8692 O O . THR A 1 1177 ? 35.551 2.177 -16.289 1.00 41.38 1177 THR A O 1
ATOM 8695 N N . THR A 1 1178 ? 37.286 1.655 -17.598 1.00 43.31 1178 THR A N 1
ATOM 8696 C CA . THR A 1 1178 ? 36.921 0.239 -17.728 1.00 43.31 1178 THR A CA 1
ATOM 8697 C C . THR A 1 1178 ? 36.962 -0.516 -16.386 1.00 43.31 1178 THR A C 1
ATOM 8699 O O . THR A 1 1178 ? 36.543 -1.669 -16.358 1.00 43.31 1178 THR A O 1
ATOM 8702 N N . GLU A 1 1179 ? 37.437 0.081 -15.283 1.00 41.94 1179 GLU A N 1
ATOM 8703 C CA . GLU A 1 1179 ? 37.535 -0.554 -13.959 1.00 41.94 1179 GLU A CA 1
ATOM 8704 C C . GLU A 1 1179 ? 36.308 -0.304 -13.073 1.00 41.94 1179 GLU A C 1
ATOM 8706 O O . GLU A 1 1179 ? 35.718 -1.292 -12.649 1.00 41.94 1179 GLU A O 1
ATOM 8711 N N . SER A 1 1180 ? 35.848 0.939 -12.864 1.00 41.91 1180 SER A N 1
ATOM 8712 C CA . SER A 1 1180 ? 34.571 1.211 -12.158 1.00 41.91 1180 SER A CA 1
ATOM 8713 C C . SER A 1 1180 ? 33.412 0.543 -12.893 1.00 41.91 1180 SER A C 1
ATOM 8715 O O . SER A 1 1180 ? 32.673 -0.289 -12.362 1.00 41.91 1180 SER A O 1
ATOM 8717 N N . MET A 1 1181 ? 33.390 0.765 -14.202 1.00 42.97 1181 MET A N 1
ATOM 8718 C CA . MET A 1 1181 ? 32.528 0.092 -15.151 1.00 42.97 1181 MET A CA 1
ATOM 8719 C C . MET A 1 1181 ? 32.585 -1.443 -15.020 1.00 42.97 1181 MET A C 1
ATOM 8721 O O . MET A 1 1181 ? 31.552 -2.060 -15.225 1.00 42.97 1181 MET A O 1
ATOM 8725 N N . ASN A 1 1182 ? 33.712 -2.073 -14.635 1.00 44.19 1182 ASN A N 1
ATOM 8726 C CA . ASN A 1 1182 ? 33.828 -3.522 -14.358 1.00 44.19 1182 ASN A CA 1
ATOM 8727 C C . ASN A 1 1182 ? 33.668 -3.921 -12.885 1.00 44.19 1182 ASN A C 1
ATOM 8729 O O . ASN A 1 1182 ? 33.605 -5.114 -12.648 1.00 44.19 1182 ASN A O 1
ATOM 8733 N N . ALA A 1 1183 ? 33.653 -3.027 -11.899 1.00 45.00 1183 ALA A N 1
ATOM 8734 C CA . ALA A 1 1183 ? 33.230 -3.363 -10.532 1.00 45.00 1183 ALA A CA 1
ATOM 8735 C C . ALA A 1 1183 ? 31.698 -3.461 -10.473 1.00 45.00 1183 ALA A C 1
ATOM 8737 O O . ALA A 1 1183 ? 31.111 -4.207 -9.700 1.00 45.00 1183 ALA A O 1
ATOM 8738 N N . VAL A 1 1184 ? 31.042 -2.735 -11.375 1.00 44.78 1184 VAL A N 1
ATOM 8739 C CA . VAL A 1 1184 ? 29.612 -2.468 -11.332 1.00 44.78 1184 VAL A CA 1
ATOM 8740 C C . VAL A 1 1184 ? 28.948 -3.237 -12.487 1.00 44.78 1184 VAL A C 1
ATOM 8742 O O . VAL A 1 1184 ? 28.080 -4.085 -12.262 1.00 44.78 1184 VAL A O 1
ATOM 8745 N N . TYR A 1 1185 ? 29.549 -3.249 -13.685 1.00 49.50 1185 TYR A N 1
ATOM 8746 C CA . TYR A 1 1185 ? 29.655 -4.509 -14.442 1.00 49.50 1185 TYR A CA 1
ATOM 8747 C C . TYR A 1 1185 ? 30.610 -5.483 -13.690 1.00 49.50 1185 TYR A C 1
ATOM 8749 O O . TYR A 1 1185 ? 31.491 -6.027 -14.345 1.00 49.50 1185 TYR A O 1
ATOM 8757 N N . LYS A 1 1186 ? 30.396 -5.738 -12.373 1.00 49.38 1186 LYS A N 1
ATOM 8758 C CA . LYS A 1 1186 ? 30.651 -7.000 -11.633 1.00 49.38 1186 LYS A CA 1
ATOM 8759 C C . LYS A 1 1186 ? 29.548 -7.455 -10.603 1.00 49.38 1186 LYS A C 1
ATOM 8761 O O . LYS A 1 1186 ? 29.759 -8.498 -10.008 1.00 49.38 1186 LYS A O 1
ATOM 8766 N N . PRO A 1 1187 ? 28.391 -6.776 -10.345 1.00 46.47 1187 PRO A N 1
ATOM 8767 C CA . PRO A 1 1187 ? 27.117 -7.541 -9.992 1.00 46.47 1187 PRO A CA 1
ATOM 8768 C C . PRO A 1 1187 ? 25.742 -7.729 -10.784 1.00 46.47 1187 PRO A C 1
ATOM 8770 O O . PRO A 1 1187 ? 25.275 -8.834 -10.623 1.00 46.47 1187 PRO A O 1
ATOM 8773 N N . LYS A 1 1188 ? 24.985 -6.851 -11.525 1.00 51.34 1188 LYS A N 1
ATOM 8774 C CA . LYS A 1 1188 ? 23.518 -7.057 -12.017 1.00 51.34 1188 LYS A CA 1
ATOM 8775 C C . LYS A 1 1188 ? 23.032 -7.834 -13.323 1.00 51.34 1188 LYS A C 1
ATOM 8777 O O . LYS A 1 1188 ? 22.141 -8.644 -13.162 1.00 51.34 1188 LYS A O 1
ATOM 8782 N N . VAL A 1 1189 ? 23.420 -7.545 -14.596 1.00 51.84 1189 VAL A N 1
ATOM 8783 C CA . VAL A 1 1189 ? 22.800 -7.900 -15.945 1.00 51.84 1189 VAL A CA 1
ATOM 8784 C C . VAL A 1 1189 ? 23.372 -9.105 -16.667 1.00 51.84 1189 VAL A C 1
ATOM 8786 O O . VAL A 1 1189 ? 22.786 -9.588 -17.614 1.00 51.84 1189 VAL A O 1
ATOM 8789 N N . LEU A 1 1190 ? 24.526 -9.584 -16.248 1.00 51.75 1190 LEU A N 1
ATOM 8790 C CA . LEU A 1 1190 ? 24.793 -10.998 -16.184 1.00 51.75 1190 LEU A CA 1
ATOM 8791 C C . LEU A 1 1190 ? 24.386 -11.361 -14.675 1.00 51.75 1190 LEU A C 1
ATOM 8793 O O . LEU A 1 1190 ? 25.299 -11.802 -14.015 1.00 51.75 1190 LEU A O 1
ATOM 8797 N N . GLY A 1 1191 ? 23.228 -11.085 -13.945 1.00 51.81 1191 GLY A N 1
ATOM 8798 C CA . GLY A 1 1191 ? 21.725 -11.533 -13.825 1.00 51.81 1191 GLY A CA 1
ATOM 8799 C C . GLY A 1 1191 ? 21.110 -13.024 -13.657 1.00 51.81 1191 GLY A C 1
ATOM 8800 O O . GLY A 1 1191 ? 20.883 -13.417 -12.538 1.00 51.81 1191 GLY A O 1
ATOM 8801 N N . ALA A 1 1192 ? 20.825 -13.899 -14.662 1.00 53.28 1192 ALA A N 1
ATOM 8802 C CA . ALA A 1 1192 ? 20.490 -15.369 -14.759 1.00 53.28 1192 ALA A CA 1
ATOM 8803 C C . ALA A 1 1192 ? 21.321 -16.430 -15.675 1.00 53.28 1192 ALA A C 1
ATOM 8805 O O . ALA A 1 1192 ? 20.755 -16.983 -16.612 1.00 53.28 1192 ALA A O 1
ATOM 8806 N N . TRP A 1 1193 ? 22.648 -16.748 -15.575 1.00 57.84 1193 TRP A N 1
ATOM 8807 C CA . TRP A 1 1193 ? 23.498 -17.512 -16.599 1.00 57.84 1193 TRP A CA 1
ATOM 8808 C C . TRP A 1 1193 ? 24.467 -18.573 -16.051 1.00 57.84 1193 TRP A C 1
ATOM 8810 O O . TRP A 1 1193 ? 24.566 -19.599 -16.684 1.00 57.84 1193 TRP A O 1
ATOM 8820 N N . ASN A 1 1194 ? 25.177 -18.389 -14.918 1.00 59.50 1194 ASN A N 1
ATOM 8821 C CA . ASN A 1 1194 ? 25.442 -19.441 -13.911 1.00 59.50 1194 ASN A CA 1
ATOM 8822 C C . ASN A 1 1194 ? 24.117 -19.982 -13.470 1.00 59.50 1194 ASN A C 1
ATOM 8824 O O . ASN A 1 1194 ? 24.076 -21.087 -12.977 1.00 59.50 1194 ASN A O 1
ATOM 8828 N N . LEU A 1 1195 ? 23.082 -19.173 -13.618 1.00 62.50 1195 LEU A N 1
ATOM 8829 C CA . LEU A 1 1195 ? 21.731 -19.263 -13.173 1.00 62.50 1195 LEU A CA 1
ATOM 8830 C C . LEU A 1 1195 ? 20.726 -19.168 -14.307 1.00 62.50 1195 LEU A C 1
ATOM 8832 O O . LEU A 1 1195 ? 19.669 -18.600 -14.121 1.00 62.50 1195 LEU A O 1
ATOM 8836 N N . HIS A 1 1196 ? 21.109 -19.608 -15.492 1.00 65.38 1196 HIS A N 1
ATOM 8837 C CA . HIS A 1 1196 ? 20.318 -20.444 -16.378 1.00 65.38 1196 HIS A CA 1
ATOM 8838 C C . HIS A 1 1196 ? 21.205 -20.982 -17.482 1.00 65.38 1196 HIS A C 1
ATOM 8840 O O . HIS A 1 1196 ? 20.896 -20.891 -18.663 1.00 65.38 1196 HIS A O 1
ATOM 8846 N N . SER A 1 1197 ? 22.352 -21.573 -17.158 1.00 58.09 1197 SER A N 1
ATOM 8847 C CA . SER A 1 1197 ? 22.905 -21.963 -15.849 1.00 58.09 1197 SER A CA 1
ATOM 8848 C C . SER A 1 1197 ? 22.048 -22.885 -14.928 1.00 58.09 1197 SER A C 1
ATOM 8850 O O . SER A 1 1197 ? 21.265 -23.727 -15.351 1.00 58.09 1197 SER A O 1
ATOM 8852 N N . GLN A 1 1198 ? 22.099 -22.618 -13.618 1.00 64.31 1198 GLN A N 1
ATOM 8853 C CA . GLN A 1 1198 ? 21.917 -23.507 -12.468 1.00 64.31 1198 GLN A CA 1
ATOM 8854 C C . GLN A 1 1198 ? 20.448 -23.838 -12.081 1.00 64.31 1198 GLN A C 1
ATOM 8856 O O . GLN A 1 1198 ? 20.183 -23.998 -10.902 1.00 64.31 1198 GLN A O 1
ATOM 8861 N N . ILE A 1 1199 ? 19.505 -24.053 -12.995 1.00 65.25 1199 ILE A N 1
ATOM 8862 C CA . ILE A 1 1199 ? 18.391 -25.011 -12.742 1.00 65.25 1199 ILE A CA 1
ATOM 8863 C C . ILE A 1 1199 ? 18.211 -25.924 -13.924 1.00 65.25 1199 ILE A C 1
ATOM 8865 O O . ILE A 1 1199 ? 17.823 -27.044 -13.695 1.00 65.25 1199 ILE A O 1
ATOM 8869 N N . GLY A 1 1200 ? 18.529 -25.541 -15.156 1.00 52.50 1200 GLY A N 1
ATOM 8870 C CA . GLY A 1 1200 ? 18.363 -26.480 -16.262 1.00 52.50 1200 GLY A CA 1
ATOM 8871 C C . GLY A 1 1200 ? 19.511 -27.476 -16.455 1.00 52.50 1200 GLY A C 1
ATOM 8872 O O . GLY A 1 1200 ? 19.369 -28.345 -17.308 1.00 52.50 1200 GLY A O 1
ATOM 8873 N N . LEU A 1 1201 ? 20.622 -27.437 -15.678 1.00 43.72 1201 LEU A N 1
ATOM 8874 C CA . LEU A 1 1201 ? 21.650 -28.504 -15.745 1.00 43.72 1201 LEU A CA 1
ATOM 8875 C C . LEU A 1 1201 ? 21.139 -29.859 -15.232 1.00 43.72 1201 LEU A C 1
ATOM 8877 O O . LEU A 1 1201 ? 21.644 -30.281 -14.177 1.00 43.72 1201 LEU A O 1
ATOM 8881 N N . ALA A 1 1202 ? 20.039 -30.433 -15.769 1.00 50.06 1202 ALA A N 1
ATOM 8882 C CA . ALA A 1 1202 ? 19.096 -31.002 -14.815 1.00 50.06 1202 ALA A CA 1
ATOM 8883 C C . ALA A 1 1202 ? 17.979 -32.127 -15.189 1.00 50.06 1202 ALA A C 1
ATOM 8885 O O . ALA A 1 1202 ? 17.747 -32.349 -16.371 1.00 50.06 1202 ALA A O 1
ATOM 8886 N N . GLY A 1 1203 ? 17.268 -32.819 -14.233 1.00 45.31 1203 GLY A N 1
ATOM 8887 C CA . GLY A 1 1203 ? 15.747 -33.023 -14.113 1.00 45.31 1203 GLY A CA 1
ATOM 8888 C C . GLY A 1 1203 ? 15.004 -33.085 -12.688 1.00 45.31 1203 GLY A C 1
ATOM 8889 O O . GLY A 1 1203 ? 15.205 -34.076 -11.994 1.00 45.31 1203 GLY A O 1
ATOM 8890 N N . ASP A 1 1204 ? 14.232 -32.034 -12.256 1.00 55.56 1204 ASP A N 1
ATOM 8891 C CA . ASP A 1 1204 ? 13.511 -31.583 -10.972 1.00 55.56 1204 ASP A CA 1
ATOM 8892 C C . ASP A 1 1204 ? 12.453 -30.434 -11.361 1.00 55.56 1204 ASP A C 1
ATOM 8894 O O . ASP A 1 1204 ? 12.123 -30.461 -12.536 1.00 55.56 1204 ASP A O 1
ATOM 8898 N N . ASP A 1 1205 ? 11.875 -29.494 -10.524 1.00 61.16 1205 ASP A N 1
ATOM 8899 C CA . ASP A 1 1205 ? 10.824 -28.459 -10.945 1.00 61.16 1205 ASP A CA 1
ATOM 8900 C C . ASP A 1 1205 ? 10.421 -27.278 -9.950 1.00 61.16 1205 ASP A C 1
ATOM 8902 O O . ASP A 1 1205 ? 10.500 -27.453 -8.729 1.00 61.16 1205 ASP A O 1
ATOM 8906 N N . LEU A 1 1206 ? 9.916 -26.100 -10.419 1.00 64.56 1206 LEU A N 1
ATOM 8907 C CA . LEU A 1 1206 ? 9.792 -24.804 -9.671 1.00 64.56 1206 LEU A CA 1
ATOM 8908 C C . LEU A 1 1206 ? 8.630 -23.847 -9.980 1.00 64.56 1206 LEU A C 1
ATOM 8910 O O . LEU A 1 1206 ? 8.326 -23.612 -11.138 1.00 64.56 1206 LEU A O 1
ATOM 8914 N N . ALA A 1 1207 ? 8.151 -23.115 -8.963 1.00 59.03 1207 ALA A N 1
ATOM 8915 C CA . ALA A 1 1207 ? 7.079 -22.119 -9.086 1.00 59.03 1207 ALA A CA 1
ATOM 8916 C C . ALA A 1 1207 ? 7.526 -20.704 -9.511 1.00 59.03 1207 ALA A C 1
ATOM 8918 O O . ALA A 1 1207 ? 6.808 -20.065 -10.269 1.00 59.03 1207 ALA A O 1
ATOM 8919 N N . ALA A 1 1208 ? 8.665 -20.190 -9.024 1.00 62.53 1208 ALA A N 1
ATOM 8920 C CA . ALA A 1 1208 ? 9.031 -18.782 -9.242 1.00 62.53 1208 ALA A CA 1
ATOM 8921 C C . ALA A 1 1208 ? 10.551 -18.520 -9.280 1.00 62.53 1208 ALA A C 1
ATOM 8923 O O . ALA A 1 1208 ? 11.348 -19.125 -8.573 1.00 62.53 1208 ALA A O 1
ATOM 8924 N N . PHE A 1 1209 ? 10.955 -17.579 -10.113 1.00 58.09 1209 PHE A N 1
ATOM 8925 C CA . PHE A 1 1209 ? 12.289 -17.295 -10.594 1.00 58.09 1209 PHE A CA 1
ATOM 8926 C C . PHE A 1 1209 ? 12.477 -15.799 -10.967 1.00 58.09 1209 PHE A C 1
ATOM 8928 O O . PHE A 1 1209 ? 12.458 -15.406 -12.132 1.00 58.09 1209 PHE A O 1
ATOM 8935 N N . VAL A 1 1210 ? 12.694 -14.938 -9.969 1.00 54.25 1210 VAL A N 1
ATOM 8936 C CA . VAL A 1 1210 ? 12.417 -13.479 -10.031 1.00 54.25 1210 VAL A CA 1
ATOM 8937 C C . VAL A 1 1210 ? 13.578 -12.592 -10.619 1.00 54.25 1210 VAL A C 1
ATOM 8939 O O . VAL A 1 1210 ? 14.625 -12.548 -9.978 1.00 54.25 1210 VAL A O 1
ATOM 8942 N N . LEU A 1 1211 ? 13.421 -11.820 -11.749 1.00 49.34 1211 LEU A N 1
ATOM 8943 C CA . LEU A 1 1211 ? 14.227 -10.592 -12.169 1.00 49.34 1211 LEU A CA 1
ATOM 8944 C C . LEU A 1 1211 ? 13.629 -8.995 -12.120 1.00 49.34 1211 LEU A C 1
ATOM 8946 O O . LEU A 1 1211 ? 13.097 -8.827 -13.195 1.00 49.34 1211 LEU A O 1
ATOM 8950 N N . PHE A 1 1212 ? 13.661 -7.794 -11.215 1.00 48.00 1212 PHE A N 1
ATOM 8951 C CA . PHE A 1 1212 ? 14.635 -6.558 -10.554 1.00 48.00 1212 PHE A CA 1
ATOM 8952 C C . PHE A 1 1212 ? 15.801 -5.569 -11.238 1.00 48.00 1212 PHE A C 1
ATOM 8954 O O . PHE A 1 1212 ? 16.992 -5.760 -10.981 1.00 48.00 1212 PHE A O 1
ATOM 8961 N N . SER A 1 1213 ? 15.591 -4.485 -12.072 1.00 46.81 1213 SER A N 1
ATOM 8962 C CA . SER A 1 1213 ? 16.575 -3.949 -13.108 1.00 46.81 1213 SER A CA 1
ATOM 8963 C C . SER A 1 1213 ? 17.144 -2.512 -12.998 1.00 46.81 1213 SER A C 1
ATOM 8965 O O . SER A 1 1213 ? 17.903 -2.246 -12.072 1.00 46.81 1213 SER A O 1
ATOM 8967 N N . SER A 1 1214 ? 16.878 -1.624 -13.985 1.00 45.50 1214 SER A N 1
ATOM 8968 C CA . SER A 1 1214 ? 16.844 -0.151 -13.969 1.00 45.50 1214 SER A CA 1
ATOM 8969 C C . SER A 1 1214 ? 16.185 0.454 -15.213 1.00 45.50 1214 SER A C 1
ATOM 8971 O O . SER A 1 1214 ? 15.850 -0.285 -16.130 1.00 45.50 1214 SER A O 1
ATOM 8973 N N . VAL A 1 1215 ? 15.952 1.778 -15.194 1.00 40.25 1215 VAL A N 1
ATOM 8974 C CA . VAL A 1 1215 ? 14.888 2.484 -15.928 1.00 40.25 1215 VAL A CA 1
ATOM 8975 C C . VAL A 1 1215 ? 15.325 3.550 -16.935 1.00 40.25 1215 VAL A C 1
ATOM 8977 O O . VAL A 1 1215 ? 14.557 3.789 -17.855 1.00 40.25 1215 VAL A O 1
ATOM 8980 N N . SER A 1 1216 ? 16.525 4.133 -16.889 1.00 39.03 1216 SER A N 1
ATOM 8981 C CA . SER A 1 1216 ? 17.059 4.871 -18.058 1.00 39.03 1216 SER A CA 1
ATOM 8982 C C . SER A 1 1216 ? 17.611 3.958 -19.161 1.00 39.03 1216 SER A C 1
ATOM 8984 O O . SER A 1 1216 ? 18.509 4.343 -19.902 1.00 39.03 1216 SER A O 1
ATOM 8986 N N . SER A 1 1217 ? 17.236 2.683 -19.261 1.00 36.59 1217 SER A N 1
ATOM 8987 C CA . SER A 1 1217 ? 15.951 2.189 -19.790 1.00 36.59 1217 SER A CA 1
ATOM 8988 C C . SER A 1 1217 ? 15.087 3.207 -20.562 1.00 36.59 1217 SER A C 1
ATOM 8990 O O . SER A 1 1217 ? 15.621 4.168 -21.105 1.00 36.59 1217 SER A O 1
ATOM 8992 N N . LEU A 1 1218 ? 13.782 2.973 -20.682 1.00 34.34 1218 LEU A N 1
ATOM 8993 C CA . LEU A 1 1218 ? 12.926 3.323 -21.830 1.00 34.34 1218 LEU A CA 1
ATOM 8994 C C . LEU A 1 1218 ? 12.717 4.827 -22.162 1.00 34.34 1218 LEU A C 1
ATOM 8996 O O . LEU A 1 1218 ? 11.795 5.132 -22.909 1.00 34.34 1218 LEU A O 1
ATOM 9000 N N . VAL A 1 1219 ? 13.566 5.754 -21.684 1.00 31.03 1219 VAL A N 1
ATOM 9001 C CA . VAL A 1 1219 ? 13.645 7.160 -22.165 1.00 31.03 1219 VAL A CA 1
ATOM 9002 C C . VAL A 1 1219 ? 15.022 7.872 -22.118 1.00 31.03 1219 VAL A C 1
ATOM 9004 O O . VAL A 1 1219 ? 15.132 8.939 -22.711 1.00 31.03 1219 VAL A O 1
ATOM 9007 N N . GLY A 1 1220 ? 16.075 7.327 -21.480 1.00 33.84 1220 GLY A N 1
ATOM 9008 C CA . GLY A 1 1220 ? 17.423 7.950 -21.443 1.00 33.84 1220 GLY A CA 1
ATOM 9009 C C . GLY A 1 1220 ? 17.550 9.246 -20.604 1.00 33.84 1220 GLY A C 1
ATOM 9010 O O . GLY A 1 1220 ? 16.562 9.907 -20.307 1.00 33.84 1220 GLY A O 1
ATOM 9011 N N . LEU A 1 1221 ? 18.763 9.624 -20.162 1.00 29.88 1221 LEU A N 1
ATOM 9012 C CA . LEU A 1 1221 ? 18.957 10.772 -19.246 1.00 29.88 1221 LEU A CA 1
ATOM 9013 C C . LEU A 1 1221 ? 19.368 12.078 -19.976 1.00 29.88 1221 LEU A C 1
ATOM 9015 O O . LEU A 1 1221 ? 20.516 12.174 -20.418 1.00 29.88 1221 LEU A O 1
ATOM 9019 N N . PRO A 1 1222 ? 18.524 13.131 -20.055 1.00 30.61 1222 PRO A N 1
ATOM 9020 C CA . PRO A 1 1222 ? 18.892 14.421 -20.659 1.00 30.61 1222 PRO A CA 1
ATOM 9021 C C . PRO A 1 1222 ? 19.799 15.297 -19.764 1.00 30.61 1222 PRO A C 1
ATOM 9023 O O . PRO A 1 1222 ? 19.416 16.383 -19.330 1.00 30.61 1222 PRO A O 1
ATOM 9026 N N . GLY A 1 1223 ? 21.039 14.864 -19.517 1.00 30.09 1223 GLY A N 1
ATOM 9027 C CA . GLY A 1 1223 ? 22.005 15.615 -18.695 1.00 30.09 1223 GLY A CA 1
ATOM 9028 C C . GLY A 1 1223 ? 22.492 16.943 -19.305 1.00 30.09 1223 GLY A C 1
ATOM 9029 O O . GLY A 1 1223 ? 22.850 17.864 -18.577 1.00 30.09 1223 GLY A O 1
ATOM 9030 N N . ALA A 1 1224 ? 22.493 17.076 -20.638 1.00 27.77 1224 ALA A N 1
ATOM 9031 C CA . ALA A 1 1224 ? 23.153 18.195 -21.323 1.00 27.77 1224 ALA A CA 1
ATOM 9032 C C . ALA A 1 1224 ? 22.311 19.485 -21.442 1.00 27.77 1224 ALA A C 1
ATOM 9034 O O . ALA A 1 1224 ? 22.857 20.586 -21.353 1.00 27.77 1224 ALA A O 1
ATOM 9035 N N . GLN A 1 1225 ? 20.989 19.390 -21.641 1.00 28.70 1225 GLN A N 1
ATOM 9036 C CA . GLN A 1 1225 ? 20.161 20.576 -21.928 1.00 28.70 1225 GLN A CA 1
ATOM 9037 C C . GLN A 1 1225 ? 19.975 21.503 -20.715 1.00 28.70 1225 GLN A C 1
ATOM 9039 O O . GLN A 1 1225 ? 19.862 22.719 -20.885 1.00 28.70 1225 GLN A O 1
ATOM 9044 N N . LEU A 1 1226 ? 19.993 20.960 -19.494 1.00 30.22 1226 LEU A N 1
ATOM 9045 C CA . LEU A 1 1226 ? 19.862 21.746 -18.262 1.00 30.22 1226 LEU A CA 1
ATOM 9046 C C . LEU A 1 1226 ? 21.094 22.629 -17.995 1.00 30.22 1226 LEU A C 1
ATOM 9048 O O . LEU A 1 1226 ? 20.940 23.765 -17.552 1.00 30.22 1226 LEU A O 1
ATOM 9052 N N . ALA A 1 1227 ? 22.299 22.170 -18.351 1.00 27.25 1227 ALA A N 1
ATOM 9053 C CA . ALA A 1 1227 ? 23.534 22.942 -18.185 1.00 27.25 1227 ALA A CA 1
ATOM 9054 C C . ALA A 1 1227 ? 23.616 24.180 -19.105 1.00 27.25 1227 ALA A C 1
ATOM 9056 O O . ALA A 1 1227 ? 24.283 25.161 -18.773 1.00 27.25 1227 ALA A O 1
ATOM 9057 N N . ALA A 1 1228 ? 22.924 24.167 -20.251 1.00 26.66 1228 ALA A N 1
ATOM 9058 C CA . ALA A 1 1228 ? 22.970 25.252 -21.234 1.00 26.66 1228 ALA A CA 1
ATOM 9059 C C . ALA A 1 1228 ? 22.214 26.526 -20.797 1.00 26.66 1228 ALA A C 1
ATOM 9061 O O . ALA A 1 1228 ? 22.504 27.620 -21.288 1.00 26.66 1228 ALA A O 1
ATOM 9062 N N . ARG A 1 1229 ? 21.262 26.424 -19.857 1.00 26.70 1229 ARG A N 1
ATOM 9063 C CA . ARG A 1 1229 ? 20.552 27.581 -19.279 1.00 26.70 1229 ARG A CA 1
ATOM 9064 C C . ARG A 1 1229 ? 21.330 28.116 -18.077 1.00 26.70 1229 ARG A C 1
ATOM 9066 O O . ARG A 1 1229 ? 20.957 27.896 -16.932 1.00 26.70 1229 ARG A O 1
ATOM 9073 N N . GLY A 1 1230 ? 22.441 28.793 -18.365 1.00 25.36 1230 GLY A N 1
ATOM 9074 C CA . GLY A 1 1230 ? 23.493 29.118 -17.398 1.00 25.36 1230 GLY A CA 1
ATOM 9075 C C . GLY A 1 1230 ? 23.057 29.852 -16.122 1.00 25.36 1230 GLY A C 1
ATOM 9076 O O . GLY A 1 1230 ? 23.067 31.081 -16.071 1.00 25.36 1230 GLY A O 1
ATOM 9077 N N . SER A 1 1231 ? 22.817 29.090 -15.054 1.00 24.28 1231 SER A N 1
ATOM 9078 C CA . SER A 1 1231 ? 22.822 29.548 -13.661 1.00 24.28 1231 SER A CA 1
ATOM 9079 C C . SER A 1 1231 ? 23.906 28.794 -12.886 1.00 24.28 1231 SER A C 1
ATOM 9081 O O . SER A 1 1231 ? 23.682 27.696 -12.378 1.00 24.28 1231 SER A O 1
ATOM 9083 N N . ALA A 1 1232 ? 25.105 29.373 -12.814 1.00 28.34 1232 ALA A N 1
ATOM 9084 C CA . ALA A 1 1232 ? 26.242 28.775 -12.121 1.00 28.34 1232 ALA A CA 1
ATOM 9085 C C . ALA A 1 1232 ? 26.079 28.863 -10.590 1.00 28.34 1232 ALA A C 1
ATOM 9087 O O . ALA A 1 1232 ? 26.578 29.803 -9.979 1.00 28.34 1232 ALA A O 1
ATOM 9088 N N . ASN A 1 1233 ? 25.337 27.911 -10.010 1.00 25.09 1233 ASN A N 1
ATOM 9089 C CA . ASN A 1 1233 ? 25.424 27.427 -8.622 1.00 25.09 1233 ASN A CA 1
ATOM 9090 C C . ASN A 1 1233 ? 24.378 26.315 -8.394 1.00 25.09 1233 ASN A C 1
ATOM 9092 O O . ASN A 1 1233 ? 23.289 26.570 -7.888 1.00 25.09 1233 ASN A O 1
ATOM 9096 N N . LEU A 1 1234 ? 24.723 25.078 -8.760 1.00 21.70 1234 LEU A N 1
ATOM 9097 C CA . LEU A 1 1234 ? 24.013 23.861 -8.347 1.00 21.70 1234 LEU A CA 1
ATOM 9098 C C . LEU A 1 1234 ? 25.037 22.840 -7.837 1.00 21.70 1234 LEU A C 1
ATOM 9100 O O . LEU A 1 1234 ? 25.403 21.885 -8.517 1.00 21.70 1234 LEU A O 1
ATOM 9104 N N . THR A 1 1235 ? 25.538 23.090 -6.627 1.00 21.12 1235 THR A N 1
ATOM 9105 C CA . THR A 1 1235 ? 26.103 22.033 -5.777 1.00 21.12 1235 THR A CA 1
ATOM 9106 C C . THR A 1 1235 ? 25.015 21.013 -5.440 1.00 21.12 1235 THR A C 1
ATOM 9108 O O . THR A 1 1235 ? 23.847 21.388 -5.399 1.00 21.12 1235 THR A O 1
ATOM 9111 N N . CYS A 1 1236 ? 25.419 19.761 -5.208 1.00 21.95 1236 CYS A N 1
ATOM 9112 C CA . CYS A 1 1236 ? 24.606 18.577 -4.901 1.00 21.95 1236 CYS A CA 1
ATOM 9113 C C . CYS A 1 1236 ? 23.127 18.813 -4.540 1.00 21.95 1236 CYS A C 1
ATOM 9115 O O . CYS A 1 1236 ? 22.808 19.451 -3.538 1.00 21.95 1236 CYS A O 1
ATOM 9117 N N . LEU A 1 1237 ? 22.231 18.160 -5.288 1.00 21.36 1237 LEU A N 1
ATOM 9118 C CA . LEU A 1 1237 ? 20.948 17.738 -4.732 1.00 21.36 1237 LEU A CA 1
ATOM 9119 C C . LEU A 1 1237 ? 21.231 16.659 -3.679 1.00 21.36 1237 LEU A C 1
ATOM 9121 O O . LEU A 1 1237 ? 21.403 15.488 -4.021 1.00 21.36 1237 LEU A O 1
ATOM 9125 N N . ASP A 1 1238 ? 21.302 17.069 -2.414 1.00 21.84 1238 ASP A N 1
ATOM 9126 C CA . ASP A 1 1238 ? 21.311 16.162 -1.267 1.00 21.84 1238 ASP A CA 1
ATOM 9127 C C . ASP A 1 1238 ? 19.938 15.476 -1.165 1.00 21.84 1238 ASP A C 1
ATOM 9129 O O . ASP A 1 1238 ? 19.031 15.941 -0.477 1.00 21.84 1238 ASP A O 1
ATOM 9133 N N . LEU A 1 1239 ? 19.773 14.370 -1.894 1.00 21.80 1239 LEU A N 1
ATOM 9134 C CA . LEU A 1 1239 ? 18.648 13.453 -1.728 1.00 21.80 1239 LEU A CA 1
ATOM 9135 C C . LEU A 1 1239 ? 18.938 12.530 -0.531 1.00 21.80 1239 LEU A C 1
ATOM 9137 O O . LEU A 1 1239 ? 19.851 11.702 -0.629 1.00 21.80 1239 LEU A O 1
ATOM 9141 N N . PRO A 1 1240 ? 18.190 12.618 0.586 1.00 20.80 1240 PRO A N 1
ATOM 9142 C CA . PRO A 1 1240 ? 18.360 11.696 1.701 1.00 20.80 1240 PRO A CA 1
ATOM 9143 C C . PRO A 1 1240 ? 17.910 10.290 1.279 1.00 20.80 1240 PRO A C 1
ATOM 9145 O O . PRO A 1 1240 ? 16.724 10.026 1.071 1.00 20.80 1240 PRO A O 1
ATOM 9148 N N . LEU A 1 1241 ? 18.876 9.376 1.148 1.00 24.45 1241 LEU A N 1
ATOM 9149 C CA . LEU A 1 1241 ? 18.638 7.964 0.844 1.00 24.45 1241 LEU A CA 1
ATOM 9150 C C . LEU A 1 1241 ? 17.936 7.279 2.028 1.00 24.45 1241 LEU A C 1
ATOM 9152 O O . LEU A 1 1241 ? 18.584 6.750 2.927 1.00 24.45 1241 LEU A O 1
ATOM 9156 N N . SER A 1 1242 ? 16.604 7.301 2.010 1.00 23.39 1242 SER A N 1
ATOM 9157 C CA . SER A 1 1242 ? 15.727 6.596 2.950 1.00 23.39 1242 SER A CA 1
ATOM 9158 C C . SER A 1 1242 ? 15.127 5.336 2.307 1.00 23.39 1242 SER A C 1
ATOM 9160 O O . SER A 1 1242 ? 14.934 5.262 1.094 1.00 23.39 1242 SER A O 1
ATOM 9162 N N . ASP A 1 1243 ? 14.869 4.303 3.114 1.00 26.16 1243 ASP A N 1
ATOM 9163 C CA . ASP A 1 1243 ? 14.741 2.909 2.648 1.00 26.16 1243 ASP A CA 1
ATOM 9164 C C . ASP A 1 1243 ? 13.483 2.538 1.821 1.00 26.16 1243 ASP A C 1
ATOM 9166 O O . ASP A 1 1243 ? 13.300 1.361 1.511 1.00 26.16 1243 ASP A O 1
ATOM 9170 N N . GLN A 1 1244 ? 12.574 3.466 1.496 1.00 27.72 1244 GLN A N 1
ATOM 9171 C CA . GLN A 1 1244 ? 11.196 3.096 1.102 1.00 27.72 1244 GLN A CA 1
ATOM 9172 C C . GLN A 1 1244 ? 10.947 2.851 -0.401 1.00 27.72 1244 GLN A C 1
ATOM 9174 O O . GLN A 1 1244 ? 10.012 2.126 -0.739 1.00 27.72 1244 GLN A O 1
ATOM 9179 N N . VAL A 1 1245 ? 11.840 3.292 -1.299 1.00 24.55 1245 VAL A N 1
ATOM 9180 C CA . VAL A 1 1245 ? 11.695 3.224 -2.783 1.00 24.55 1245 VAL A CA 1
ATOM 9181 C C . VAL A 1 1245 ? 11.612 1.784 -3.359 1.00 24.55 1245 VAL A C 1
ATOM 9183 O O . VAL A 1 1245 ? 11.500 1.575 -4.567 1.00 24.55 1245 VAL A O 1
ATOM 9186 N N . ILE A 1 1246 ? 11.699 0.769 -2.501 1.00 28.39 1246 ILE A N 1
ATOM 9187 C CA . ILE A 1 1246 ? 11.996 -0.633 -2.815 1.00 28.39 1246 ILE A CA 1
ATOM 9188 C C . ILE A 1 1246 ? 10.757 -1.517 -3.034 1.00 28.39 1246 ILE A C 1
ATOM 9190 O O . ILE A 1 1246 ? 10.858 -2.535 -3.719 1.00 28.39 1246 ILE A O 1
ATOM 9194 N N . ARG A 1 1247 ? 9.601 -1.186 -2.444 1.00 23.98 1247 ARG A N 1
ATOM 9195 C CA . ARG A 1 1247 ? 8.515 -2.173 -2.281 1.00 23.98 1247 ARG A CA 1
ATOM 9196 C C . ARG A 1 1247 ? 7.594 -2.368 -3.505 1.00 23.98 1247 ARG A C 1
ATOM 9198 O O . ARG A 1 1247 ? 7.084 -3.475 -3.667 1.00 23.98 1247 ARG A O 1
ATOM 9205 N N . HIS A 1 1248 ? 7.394 -1.366 -4.376 1.00 25.42 1248 HIS A N 1
ATOM 9206 C CA . HIS A 1 1248 ? 6.168 -1.298 -5.208 1.00 25.42 1248 HIS A CA 1
ATOM 9207 C C . HIS A 1 1248 ? 6.308 -0.902 -6.708 1.00 25.42 1248 HIS A C 1
ATOM 9209 O O . HIS A 1 1248 ? 5.381 -0.309 -7.254 1.00 25.42 1248 HIS A O 1
ATOM 9215 N N . HIS A 1 1249 ? 7.408 -1.205 -7.421 1.00 24.05 1249 HIS A N 1
ATOM 9216 C CA . HIS A 1 1249 ? 7.578 -0.769 -8.832 1.00 24.05 1249 HIS A CA 1
ATOM 9217 C C . HIS A 1 1249 ? 8.094 -1.829 -9.817 1.00 24.05 1249 HIS A C 1
ATOM 9219 O O . HIS A 1 1249 ? 8.996 -1.596 -10.634 1.00 24.05 1249 HIS A O 1
ATOM 9225 N N . VAL A 1 1250 ? 7.459 -2.992 -9.759 1.00 22.86 1250 VAL A N 1
ATOM 9226 C CA . VAL A 1 1250 ? 7.732 -4.146 -10.616 1.00 22.86 1250 VAL A CA 1
ATOM 9227 C C . VAL A 1 1250 ? 7.208 -3.896 -12.040 1.00 22.86 1250 VAL A C 1
ATOM 9229 O O . VAL A 1 1250 ? 6.367 -3.025 -12.228 1.00 22.86 1250 VAL A O 1
ATOM 9232 N N . LEU A 1 1251 ? 7.713 -4.605 -13.064 1.00 24.08 1251 LEU A N 1
ATOM 9233 C CA . LEU A 1 1251 ? 7.409 -4.330 -14.481 1.00 24.08 1251 LEU A CA 1
ATOM 9234 C C . LEU A 1 1251 ? 7.539 -5.574 -15.405 1.00 24.08 1251 LEU A C 1
ATOM 9236 O O . LEU A 1 1251 ? 8.597 -5.780 -15.994 1.00 24.08 1251 LEU A O 1
ATOM 9240 N N . HIS A 1 1252 ? 6.488 -6.394 -15.576 1.00 21.86 1252 HIS A N 1
ATOM 9241 C CA . HIS A 1 1252 ? 6.444 -7.455 -16.613 1.00 21.86 1252 HIS A CA 1
ATOM 9242 C C . HIS A 1 1252 ? 6.205 -6.875 -18.007 1.00 21.86 1252 HIS A C 1
ATOM 9244 O O . HIS A 1 1252 ? 5.373 -5.988 -18.190 1.00 21.86 1252 HIS A O 1
ATOM 9250 N N . PHE A 1 1253 ? 6.798 -7.536 -19.000 1.00 23.41 1253 PHE A N 1
ATOM 9251 C CA . PHE A 1 1253 ? 6.373 -7.487 -20.395 1.00 23.41 1253 PHE A CA 1
ATOM 9252 C C . PHE A 1 1253 ? 5.682 -8.815 -20.746 1.00 23.41 1253 PHE A C 1
ATOM 9254 O O . PHE A 1 1253 ? 6.199 -9.886 -20.428 1.00 23.41 1253 PHE A O 1
ATOM 9261 N N . GLN A 1 1254 ? 4.507 -8.758 -21.380 1.00 21.23 1254 GLN A N 1
ATOM 9262 C CA . GLN A 1 1254 ? 3.674 -9.939 -21.647 1.00 21.23 1254 GLN A CA 1
ATOM 9263 C C . GLN A 1 1254 ? 4.048 -10.646 -22.955 1.00 21.23 1254 GLN A C 1
ATOM 9265 O O . GLN A 1 1254 ? 4.192 -10.005 -23.996 1.00 21.23 1254 GLN A O 1
ATOM 9270 N N . CYS A 1 1255 ? 4.096 -11.975 -22.908 1.00 20.80 1255 CYS A N 1
ATOM 9271 C CA . CYS A 1 1255 ? 4.113 -12.860 -24.072 1.00 20.80 1255 CYS A CA 1
ATOM 9272 C C . CYS A 1 1255 ? 2.691 -13.386 -24.323 1.00 20.80 1255 CYS A C 1
ATOM 9274 O O . CYS A 1 1255 ? 2.054 -13.831 -23.370 1.00 20.80 1255 CYS A O 1
ATOM 9276 N N . LEU A 1 1256 ? 2.183 -13.328 -25.562 1.00 19.61 1256 LEU A N 1
ATOM 9277 C CA . LEU A 1 1256 ? 0.863 -13.867 -25.932 1.00 19.61 1256 LEU A CA 1
ATOM 9278 C C . LEU A 1 1256 ? 0.744 -14.116 -27.453 1.00 19.61 1256 LEU A C 1
ATOM 9280 O O . LEU A 1 1256 ? 0.788 -13.134 -28.201 1.00 19.61 1256 LEU A O 1
ATOM 9284 N N . PRO A 1 1257 ? 0.434 -15.340 -27.933 1.00 23.78 1257 PRO A N 1
ATOM 9285 C CA . PRO A 1 1257 ? 0.425 -16.639 -27.253 1.00 23.78 1257 PRO A CA 1
ATOM 9286 C C . PRO A 1 1257 ? 1.376 -17.641 -27.941 1.00 23.78 1257 PRO A C 1
ATOM 9288 O O . PRO A 1 1257 ? 0.916 -18.637 -28.545 1.00 23.78 1257 PRO A O 1
#

Sequence (1257 aa):
MVASRGGAEPEIAVRGPRLVDASMPEPEALAVDSESCHLLSGGTGGLGLLFAGWLAENGVKHLALMSRSGRIQDDSLQKLFDKASKLANVQLLKGDISSAGDVEEVLGTANKSMAAVKGIWHAAGVLDDHLMADLTSEHFERVLLPKITGTLNLHNSAASTGVESQLQQFVLFSSVAAMIGTAGQGNYCAANAFMDSFASYRLGKKLPAVSVQWGPWAEVGMAAGTSESVVLRIALADGLRAMETILGAQLGGHLGGAAAVAGVARIKWRSFLSQMPEVPAFLENFQQYAPKDANKGGSLVAKGAAPSKDLVRAGIENVLKEVLGDDSLDDFSAPLMDMGLDSLAAVEFRNRVQASFEGVRLSSTVMFDYPTVADLTDFILSQFAPEDDGAAAGLGDVGGALREPLSMIGLAGRYPGMSAHNDVSEFWASLCSGRDPIAQIPIERFDVDELFEEDRSAPGRVYVREGGFIPGIEEFDAGFFGIAEPEARSMDTHQRLQTETAYESFYNAGFTKETLSNVECGVFMGTLTGITVDYDDIGPFTNIGSGLSGMSGRISHALGLRGPCFTIDTACSSTLVAMDCAVQASRLGRQELACVAGTNLQLRTDMWVGFCKMTGLAGDGRCKTFDASADGFGRSEGSGSVILRLASAAQAKGENAIALTRGSCVNQDGRSATITAPSGPAQQRALSNSLRDSELKALEVSLVECHGTGTALGDPIEVGAQEKIYGKDRADQDQLILAAVKSVIAHLEGAAGVAGLTKLVKMMEHKQVPPNLHLKKLNPNIDLSNFACTIPDSVLDWNPPAGAVRVAGVSSFGFSGFSGTNSHVNLQEAPQAELEAVLQAAGDRAPLVWSRNDLSYKDWAKQLWSAIAWQPLPMSQASVDASEDWLVIGGGDLAAEAVKVALPKATSATVASLASGGEAKKLLSQRSWQCIVFAEPLVADDPTLEGPTLAALLHLVQALAEDKRSVKLVLLSAGAQSASGSGIGRGLLGASCWGFMRSVRLEVPHLQLRTVDFSEDTDMSAVLPAELAATGEWPADEEKAAEVAEVAYIQSERCTPRLKLTPVPPATQKLEADGSHMISGGFGGLGLSIAQELVDMGARSLLLLSRSGRVASDDKLQQMFAELQASPATVHAWSCDVADAAKTREMLQKTKSLDVPLRSVVHAAGIIDFCELGNLTTESMNAVYKPKVLGAWNLHSQIGLAGDDLAAFVLFSSVSSLVGLPGAQLAARGSANLTCLDLPLSDQVIRHHVLHFQCLP

Radius of gyration: 38.23 Å; chains: 1; bounding box: 90×89×113 Å

Organism: Symbiodinium pilosum (NCBI:txid2952)

Secondary structure (DSSP, 8-state):
------------------S----PPPPP-----SSS--EEES-SSSTHHHHTSSGGGTT-S--EEEESSSS---SSSTTSS-S-SSSSS--EEE--TT-HHHHHHHHHHHTTTT-----B-B---------TTT--HHHHHHHHHHHHHHHHHHHHHHHHTT-GGG-S--EE--BTHHHH--TT-HHHHHHHHHHHHHHHHHHHTT---EEEEB-S-TTSSTTS-----SB----SSSTTTTTSHHHHHHHSS--SS--SEEE---B-HHHHHTTSSS--TTSGGGGGGS------------------THHHHHHHHHHHHHHHT-TT-----S-TTTTT--TTHHHHHHHHHHHHSTT----SSHHHHS-SHHHHHHHHHHTTPPP----PPP----TTGGGPPEEEEEEEEE-TT--TT--HHHHHHHHHTT---EEEPPTTT--STTTB-S-TTSTT-B---EEE--S-TTEE-HHHHT--HHHHHHS-HHHHHHHHHHHHHHHHTT--HHHHTT--EEEEEE-S------GGG--TTHHHHS-HHHHHHHHHHHHT--S-EEEE--GGGHHHHHHHHHHHHHHTTS-SEEEEEEEE----HHHHHHHHHTT-B-TTS---TTBTT---B-BB-EEEEEEEEEHHHHHHHTPPPSEEEEEEEEEE--S-SSTTS--HHHHHHHHHHHHHHHT--TTT--EEE------TTHHHHHHHHHIIIIITT--TTSPEEEE-THHHH-B-GGGHHHHHHHHHHHHHHHTEE---TT-SSB-TT---TT--EE--SS-EE---STTPPPEEEEEEE--TTT--EEEEEEEEEPPHHHHHHHHHHHHTSPPP----EE--SS-SGGGS-B--EEEE-PPP-----TTS-EEEE--HHHHHHHHHHHTTTPEEE-GGGGSSHHHHHHHHTSS--SEEEE------SSGGG-THHHHHHHHHHHHHHHH----EEEEEEES-S-SSSSSTTS-HHHHHHHHHHHHHHHH-TTSEEEEEEE-TT--HHHHHHHHHHTTSS--SSHHHHHHTSEEEEETTEEEEEE--B---PPP-PPP-TT-EEEEETTTSHHHHHHHHHHHHTT-SEEEEEETTSS--S-HHHHHHHHHHHTSSSEEEEEE---S-TTTTTSSTTTTTTSSS-EEEEEE---------GGG--TTHHHHHTTTSTT-SSTTTTTTTSSS---SEEE----SSSTT---HHHHHTS-------------GGGGSS---------